Protein AF-A0AA39HQI2-F1 (afdb_monomer)

Structure (mmCIF, N/CA/C/O backbone):
data_AF-A0AA39HQI2-F1
#
_entry.id   AF-A0AA39HQI2-F1
#
loop_
_atom_site.group_PDB
_atom_site.id
_atom_site.type_symbol
_atom_site.label_atom_id
_atom_site.label_alt_id
_atom_site.label_comp_id
_atom_site.label_asym_id
_atom_site.label_entity_id
_atom_site.label_seq_id
_atom_site.pdbx_PDB_ins_code
_atom_site.Cartn_x
_atom_site.Cartn_y
_atom_site.Cartn_z
_atom_site.occupancy
_atom_site.B_iso_or_equiv
_atom_site.auth_seq_id
_atom_site.auth_comp_id
_atom_site.auth_asym_id
_atom_site.auth_atom_id
_atom_site.pdbx_PDB_model_num
ATOM 1 N N . MET A 1 1 ? 19.172 -0.368 -14.941 1.00 81.75 1 MET A N 1
ATOM 2 C CA . MET A 1 1 ? 17.705 -0.228 -14.921 1.00 81.75 1 MET A CA 1
ATOM 3 C C . MET A 1 1 ? 17.227 0.057 -16.333 1.00 81.75 1 MET A C 1
ATOM 5 O O . MET A 1 1 ? 17.575 1.083 -16.915 1.00 81.75 1 MET A O 1
ATOM 9 N N . LYS A 1 2 ? 16.495 -0.899 -16.890 1.00 85.31 2 LYS A N 1
ATOM 10 C CA . LYS A 1 2 ? 15.873 -0.837 -18.209 1.00 85.31 2 LYS A CA 1
ATOM 11 C C . LYS A 1 2 ? 14.372 -1.032 -17.998 1.00 85.31 2 LYS A C 1
ATOM 13 O O . LYS A 1 2 ? 13.991 -1.724 -17.057 1.00 85.31 2 LYS A O 1
ATOM 18 N N . ASP A 1 3 ? 13.545 -0.404 -18.813 1.00 86.25 3 ASP A N 1
ATOM 19 C CA . ASP A 1 3 ? 12.126 -0.729 -18.874 1.00 86.25 3 ASP A CA 1
ATOM 20 C C . ASP A 1 3 ? 11.916 -2.151 -19.423 1.00 86.25 3 ASP A C 1
ATOM 22 O O . ASP A 1 3 ? 12.533 -2.554 -20.412 1.00 86.25 3 ASP A O 1
ATOM 26 N N . CYS A 1 4 ? 11.053 -2.923 -18.761 1.00 86.50 4 CYS A N 1
ATOM 27 C CA . CYS A 1 4 ? 10.611 -4.230 -19.250 1.00 86.50 4 CYS A CA 1
ATOM 28 C C . CYS A 1 4 ? 9.384 -4.100 -20.166 1.00 86.50 4 CYS A C 1
ATOM 30 O O . CYS A 1 4 ? 9.175 -4.938 -21.038 1.00 86.50 4 CYS A O 1
ATOM 32 N N . CYS A 1 5 ? 8.608 -3.023 -20.011 1.00 85.38 5 CYS A N 1
ATOM 33 C CA . CYS A 1 5 ? 7.500 -2.673 -20.891 1.00 85.38 5 CYS A CA 1
ATOM 34 C C . CYS A 1 5 ? 7.324 -1.149 -20.950 1.00 85.38 5 CYS A C 1
ATOM 36 O O . CYS A 1 5 ? 7.544 -0.449 -19.957 1.00 85.38 5 CYS A O 1
ATOM 38 N N . SER A 1 6 ? 6.886 -0.644 -22.098 1.00 85.25 6 SER A N 1
ATOM 39 C CA . SER A 1 6 ? 6.447 0.734 -22.291 1.00 85.25 6 SER A CA 1
ATOM 40 C C . SER A 1 6 ? 5.079 0.739 -22.963 1.00 85.25 6 SER A C 1
ATOM 42 O O . SER A 1 6 ? 4.775 -0.122 -23.788 1.00 85.25 6 SER A O 1
ATOM 44 N N . PHE A 1 7 ? 4.238 1.694 -22.574 1.00 83.44 7 PHE A N 1
ATOM 45 C CA . PHE A 1 7 ? 2.843 1.746 -22.995 1.00 83.44 7 PHE A CA 1
ATOM 46 C C . PHE A 1 7 ? 2.588 3.024 -23.789 1.00 83.44 7 PHE A C 1
ATOM 48 O O . PHE A 1 7 ? 2.827 4.135 -23.305 1.00 83.44 7 PHE A O 1
ATOM 55 N N . THR A 1 8 ? 2.099 2.848 -25.011 1.00 77.94 8 THR A N 1
ATOM 56 C CA . THR A 1 8 ? 1.742 3.916 -25.945 1.00 77.94 8 THR A CA 1
ATOM 57 C C . THR A 1 8 ? 0.266 4.296 -25.789 1.00 77.94 8 THR A C 1
ATOM 59 O O . THR A 1 8 ? -0.541 3.526 -25.270 1.00 77.94 8 THR A O 1
ATOM 62 N N . GLY A 1 9 ? -0.113 5.509 -26.203 1.00 68.62 9 GLY A N 1
ATOM 63 C CA . GLY A 1 9 ? -1.520 5.945 -26.198 1.00 68.62 9 GLY A CA 1
ATOM 64 C C . GLY A 1 9 ? -2.137 6.244 -24.820 1.00 68.62 9 GLY A C 1
ATOM 65 O O . GLY A 1 9 ? -3.342 6.481 -24.730 1.00 68.62 9 GLY A O 1
ATOM 66 N N . VAL A 1 10 ? -1.341 6.291 -23.746 1.00 71.75 10 VAL A N 1
ATOM 67 C CA . VAL A 1 10 ? -1.801 6.696 -22.405 1.00 71.75 10 VAL A CA 1
ATOM 68 C C . VAL A 1 10 ? -2.150 8.191 -22.403 1.00 71.75 10 VAL A C 1
ATOM 70 O O . VAL A 1 10 ? -1.302 9.044 -22.149 1.00 71.75 10 VAL A O 1
ATOM 73 N N . SER A 1 11 ? -3.408 8.532 -22.701 1.00 67.12 11 SER A N 1
ATOM 74 C CA . SER A 1 11 ? -3.866 9.926 -22.682 1.00 67.12 11 SER A CA 1
ATOM 75 C C . SER A 1 11 ? -4.045 10.409 -21.239 1.00 67.12 11 SER A C 1
ATOM 77 O O . SER A 1 11 ? -4.932 9.931 -20.528 1.00 67.12 11 SER A O 1
ATOM 79 N N . ASN A 1 12 ? -3.232 11.368 -20.794 1.00 63.47 12 ASN A N 1
ATOM 80 C CA . ASN A 1 12 ? -3.321 11.887 -19.434 1.00 63.47 12 ASN A CA 1
ATOM 81 C C . ASN A 1 12 ? -3.135 13.417 -19.368 1.00 63.47 12 ASN A C 1
ATOM 83 O O . ASN A 1 12 ? -2.465 14.026 -20.195 1.00 63.47 12 ASN A O 1
ATOM 87 N N . LEU A 1 13 ? -3.777 14.035 -18.375 1.00 55.91 13 LEU A N 1
ATOM 88 C CA . LEU A 1 13 ? -3.643 15.450 -17.996 1.00 55.91 13 LEU A CA 1
ATOM 89 C C . LEU A 1 13 ? -3.384 15.624 -16.484 1.00 55.91 13 LEU A C 1
ATOM 91 O O . LEU A 1 13 ? -3.227 16.749 -16.009 1.00 55.91 13 LEU A O 1
ATOM 95 N N . GLY A 1 14 ? -3.372 14.530 -15.716 1.00 61.59 14 GLY A N 1
ATOM 96 C CA . GLY A 1 14 ? -3.324 14.520 -14.259 1.00 61.59 14 GLY A CA 1
ATOM 97 C C . GLY A 1 14 ? -2.051 13.908 -13.677 1.00 61.59 14 GLY A C 1
ATOM 98 O O . GLY A 1 14 ? -1.493 12.935 -14.181 1.00 61.59 14 GLY A O 1
ATOM 99 N N . GLN A 1 15 ? -1.610 14.468 -12.551 1.00 75.94 15 GLN A N 1
ATOM 100 C CA . GLN A 1 15 ? -0.378 14.085 -11.844 1.00 75.94 15 GLN A CA 1
ATOM 101 C C . GLN A 1 15 ? -0.578 12.952 -10.825 1.00 75.94 15 GLN A C 1
ATOM 103 O O . GLN A 1 15 ? 0.240 12.796 -9.915 1.00 75.94 15 GLN A O 1
ATOM 108 N N . VAL A 1 16 ? -1.695 12.234 -10.899 1.00 89.50 16 VAL A N 1
ATOM 109 C CA . VAL A 1 16 ? -2.131 11.260 -9.896 1.00 89.50 16 VAL A CA 1
ATOM 110 C C . VAL A 1 16 ? -2.594 10.012 -10.626 1.00 89.50 16 VAL A C 1
ATOM 112 O O . VAL A 1 16 ? -3.461 10.083 -11.498 1.00 89.50 16 VAL A O 1
ATOM 115 N N . PHE A 1 17 ? -2.023 8.873 -10.250 1.00 92.81 17 PHE A N 1
ATOM 116 C CA . PHE A 1 17 ? -2.471 7.570 -10.712 1.00 92.81 17 PHE A CA 1
ATOM 117 C C . PHE A 1 17 ? -2.286 6.505 -9.634 1.00 92.81 17 PHE A C 1
ATOM 119 O O . PHE A 1 17 ? -1.468 6.675 -8.725 1.00 92.81 17 PHE A O 1
ATOM 126 N N . ALA A 1 18 ? -3.029 5.414 -9.774 1.00 93.38 18 ALA A N 1
ATOM 127 C CA . ALA A 1 18 ? -2.932 4.204 -8.974 1.00 93.38 18 ALA A CA 1
ATOM 128 C C . ALA A 1 18 ? -2.749 2.985 -9.893 1.00 93.38 18 ALA A C 1
ATOM 130 O O . ALA A 1 18 ? -3.233 2.978 -11.028 1.00 93.38 18 ALA A O 1
ATOM 131 N N . VAL A 1 19 ? -2.050 1.966 -9.396 1.00 92.81 19 VAL A N 1
ATOM 132 C CA . VAL A 1 19 ? -1.873 0.659 -10.049 1.00 92.81 19 VAL A CA 1
ATOM 133 C C . VAL A 1 19 ? -2.655 -0.359 -9.228 1.00 92.81 19 VAL A C 1
ATOM 135 O O . VAL A 1 19 ? -2.528 -0.351 -8.005 1.00 92.81 19 VAL A O 1
ATOM 138 N N . ASN A 1 20 ? -3.477 -1.194 -9.862 1.00 93.00 20 ASN A N 1
ATOM 139 C CA . ASN A 1 20 ? -4.282 -2.174 -9.134 1.00 93.00 20 ASN A CA 1
ATOM 140 C C . ASN A 1 20 ? -3.434 -3.325 -8.560 1.00 93.00 20 ASN A C 1
ATOM 142 O O . ASN A 1 20 ? -2.302 -3.542 -8.986 1.00 93.00 20 ASN A O 1
ATOM 146 N N . HIS A 1 21 ? -4.006 -4.111 -7.642 1.00 88.06 21 HIS A N 1
ATOM 147 C CA . HIS A 1 21 ? -3.305 -5.203 -6.949 1.00 88.06 21 HIS A CA 1
ATOM 148 C C . HIS A 1 21 ? -2.778 -6.344 -7.842 1.00 88.06 21 HIS A C 1
ATOM 150 O O . HIS A 1 21 ? -1.960 -7.136 -7.390 1.00 88.06 21 HIS A O 1
ATOM 156 N N . TYR A 1 22 ? -3.212 -6.454 -9.096 1.00 88.50 22 TYR A N 1
ATOM 157 C CA . TYR A 1 22 ? -2.671 -7.457 -10.020 1.00 88.50 22 TYR A CA 1
ATOM 158 C C . TYR A 1 22 ? -1.732 -6.847 -11.077 1.00 88.50 22 TYR A C 1
ATOM 160 O O . TYR A 1 22 ? -1.243 -7.560 -11.949 1.00 88.50 22 TYR A O 1
ATOM 168 N N . GLY A 1 23 ? -1.513 -5.525 -11.059 1.00 88.25 23 GLY A N 1
ATOM 169 C CA . GLY A 1 23 ? -0.710 -4.807 -12.056 1.00 88.25 23 GLY A CA 1
ATOM 170 C C . GLY A 1 23 ? -1.250 -4.866 -13.495 1.00 88.25 23 GLY A C 1
ATOM 171 O O . GLY A 1 23 ? -0.538 -4.461 -14.424 1.00 88.25 23 GLY A O 1
ATOM 172 N N . ASN A 1 24 ? -2.480 -5.363 -13.679 1.00 89.94 24 ASN A N 1
ATOM 173 C CA . ASN A 1 24 ? -3.134 -5.556 -14.972 1.00 89.94 24 ASN A CA 1
ATOM 174 C C . ASN A 1 24 ? -3.911 -4.314 -15.450 1.00 89.94 24 ASN A C 1
ATOM 176 O O . ASN A 1 24 ? -4.258 -4.226 -16.626 1.00 89.94 24 ASN A O 1
ATOM 180 N N . TYR A 1 25 ? -4.147 -3.316 -14.590 1.00 92.50 25 TYR A N 1
ATOM 181 C CA . TYR A 1 25 ? -4.647 -2.008 -15.016 1.00 92.50 25 TYR A CA 1
ATOM 182 C C . TYR A 1 25 ? -4.207 -0.843 -14.116 1.00 92.50 25 TYR A C 1
ATOM 184 O O . TYR A 1 25 ? -3.823 -0.999 -12.954 1.00 92.50 25 TYR A O 1
ATOM 192 N N . LEU A 1 26 ? -4.278 0.361 -14.684 1.00 93.06 26 LEU A N 1
ATOM 193 C CA . LEU A 1 26 ? -4.022 1.632 -14.016 1.00 93.06 26 LEU A CA 1
ATOM 194 C C . LEU A 1 26 ? -5.271 2.518 -14.035 1.00 93.06 26 LEU A C 1
ATOM 196 O O . LEU A 1 26 ? -6.083 2.466 -14.961 1.00 93.06 26 LEU A O 1
ATOM 200 N N . LEU A 1 27 ? -5.378 3.381 -13.024 1.00 93.62 27 LEU A N 1
ATOM 201 C CA . LEU A 1 27 ? -6.346 4.474 -12.960 1.00 93.62 27 LEU A CA 1
ATOM 202 C C . LEU A 1 27 ? -5.620 5.808 -12.831 1.00 93.62 27 LEU A C 1
ATOM 204 O O . LEU A 1 27 ? -4.921 6.035 -11.847 1.00 93.62 27 LEU A O 1
ATOM 208 N N . PHE A 1 28 ? -5.834 6.708 -13.785 1.00 92.88 28 PHE A N 1
ATOM 209 C CA . PHE A 1 28 ? -5.310 8.076 -13.771 1.00 92.88 28 PHE A CA 1
ATOM 210 C C . PHE A 1 28 ? -6.426 9.056 -13.407 1.00 92.88 28 PHE A C 1
ATOM 212 O O . PHE A 1 28 ? -7.480 9.028 -14.036 1.00 92.88 28 PHE A O 1
ATOM 219 N N . ALA A 1 29 ? -6.225 9.951 -12.439 1.00 91.81 29 ALA A N 1
ATOM 220 C CA . ALA A 1 29 ? -7.200 11.006 -12.148 1.00 91.81 29 ALA A CA 1
ATOM 221 C C . ALA A 1 29 ? -7.089 12.114 -13.213 1.00 91.81 29 ALA A C 1
ATOM 223 O O . ALA A 1 29 ? -6.121 12.871 -13.227 1.00 91.81 29 ALA A O 1
ATOM 224 N N . LYS A 1 30 ? -8.062 12.195 -14.129 1.00 86.88 30 LYS A N 1
ATOM 225 C CA . LYS A 1 30 ? -8.011 13.033 -15.343 1.00 86.88 30 LYS A CA 1
ATOM 226 C C . LYS A 1 30 ? -8.656 14.412 -15.166 1.00 86.88 30 LYS A C 1
ATOM 228 O O . LYS A 1 30 ? -8.239 15.374 -15.806 1.00 86.88 30 LYS A O 1
ATOM 233 N N . ALA A 1 31 ? -9.673 14.513 -14.313 1.00 87.50 31 ALA A N 1
ATOM 234 C CA . ALA A 1 31 ? -10.358 15.760 -13.962 1.00 87.50 31 ALA A CA 1
ATOM 235 C C . ALA A 1 31 ? -10.849 15.697 -12.505 1.00 87.50 31 ALA A C 1
ATOM 237 O O . ALA A 1 31 ? -10.639 14.682 -11.845 1.00 87.50 31 ALA A O 1
ATOM 238 N N . LYS A 1 32 ? -11.538 16.744 -12.015 1.00 89.94 32 LYS A N 1
ATOM 239 C CA . LYS A 1 32 ? -12.040 16.827 -10.625 1.00 89.94 32 LYS A CA 1
ATOM 240 C C . LYS A 1 32 ? -12.662 15.520 -10.113 1.00 89.94 32 LYS A C 1
ATOM 242 O O . LYS A 1 32 ? -12.369 15.129 -8.996 1.00 89.94 32 LYS A O 1
ATOM 247 N N . GLN A 1 33 ? -13.505 14.871 -10.915 1.00 93.94 33 GLN A N 1
ATOM 248 C CA . GLN A 1 33 ? -14.272 13.674 -10.540 1.00 93.94 33 GLN A CA 1
ATOM 249 C C . GLN A 1 33 ? -14.275 12.624 -11.665 1.00 93.94 33 GLN A C 1
ATOM 251 O O . GLN A 1 33 ? -15.255 11.912 -11.868 1.00 93.94 33 GLN A O 1
ATOM 256 N N . ARG A 1 34 ? -13.193 12.552 -12.453 1.00 94.31 34 ARG A N 1
ATOM 257 C CA . ARG A 1 34 ? -13.069 11.572 -13.543 1.00 94.31 34 ARG A CA 1
ATOM 258 C C . ARG A 1 34 ? -11.735 10.861 -13.517 1.00 94.31 34 ARG A C 1
ATOM 260 O O . ARG A 1 34 ? -10.690 11.495 -13.354 1.00 94.31 34 ARG A O 1
ATOM 267 N N . PHE A 1 35 ? -11.793 9.567 -13.787 1.00 94.44 35 PHE A N 1
ATOM 268 C CA . PHE A 1 35 ? -10.642 8.711 -13.994 1.00 94.44 35 PHE A CA 1
ATOM 269 C C . PHE A 1 35 ? -10.516 8.308 -15.462 1.00 94.44 35 PHE A C 1
ATOM 271 O O . PHE A 1 35 ? -11.494 8.275 -16.205 1.00 94.44 35 PHE A O 1
ATOM 278 N N . TYR A 1 36 ? -9.299 7.972 -15.864 1.00 93.00 36 TYR A N 1
ATOM 279 C CA . TYR A 1 36 ? -8.997 7.252 -17.089 1.00 93.00 36 TYR A CA 1
ATOM 280 C C . TYR A 1 36 ? -8.454 5.877 -16.701 1.00 93.00 36 TYR A C 1
ATOM 282 O O . TYR A 1 36 ? -7.425 5.776 -16.031 1.00 93.00 36 TYR A O 1
ATOM 290 N N . TYR A 1 37 ? -9.195 4.839 -17.074 1.00 93.69 37 TYR A N 1
ATOM 291 C CA . TYR A 1 37 ? -8.827 3.439 -16.932 1.00 93.69 37 TYR A CA 1
ATOM 292 C C . TYR A 1 37 ? -7.977 3.005 -18.122 1.00 93.69 37 TYR A C 1
ATOM 294 O O . TYR A 1 37 ? -8.312 3.319 -19.266 1.00 93.69 37 TYR A O 1
ATOM 302 N N . PHE A 1 38 ? -6.913 2.255 -17.845 1.00 91.81 38 PHE A N 1
ATOM 303 C CA . PHE A 1 38 ? -5.991 1.738 -18.850 1.00 91.81 38 PHE A CA 1
ATOM 304 C C . PHE A 1 38 ? -5.511 0.333 -18.468 1.00 91.81 38 PHE A C 1
ATOM 306 O O . PHE A 1 38 ? -4.824 0.176 -17.458 1.00 91.81 38 PHE A O 1
ATOM 313 N N . HIS A 1 39 ? -5.859 -0.683 -19.258 1.00 92.62 39 HIS A N 1
ATOM 314 C CA . HIS A 1 39 ? -5.367 -2.049 -19.071 1.00 92.62 39 HIS A CA 1
ATOM 315 C C . HIS A 1 39 ? -3.923 -2.178 -19.590 1.00 92.62 39 HIS A C 1
ATOM 317 O O . HIS A 1 39 ? -3.594 -1.685 -20.665 1.00 92.62 39 HIS A O 1
ATOM 323 N N . THR A 1 40 ? -3.041 -2.849 -18.844 1.00 89.69 40 THR A N 1
ATOM 324 C CA . THR A 1 40 ? -1.617 -2.984 -19.214 1.00 89.69 40 THR A CA 1
ATOM 325 C C . THR A 1 40 ? -1.378 -4.060 -20.272 1.00 89.69 40 THR A C 1
ATOM 327 O O . THR A 1 40 ? -0.621 -3.821 -21.204 1.00 89.69 40 THR A O 1
ATOM 330 N N . ASP A 1 41 ? -2.041 -5.214 -20.168 1.00 88.56 41 ASP A N 1
ATOM 331 C CA . ASP A 1 41 ? -1.873 -6.312 -21.141 1.00 88.56 41 ASP A CA 1
ATOM 332 C C . ASP A 1 41 ? -2.727 -6.168 -22.422 1.00 88.56 41 ASP A C 1
ATOM 334 O O . ASP A 1 41 ? -2.443 -6.816 -23.426 1.00 88.56 41 ASP A O 1
ATOM 338 N N . ARG A 1 42 ? -3.778 -5.335 -22.392 1.00 89.38 42 ARG A N 1
ATOM 339 C CA . ARG A 1 42 ? -4.751 -5.116 -23.481 1.00 89.38 42 ARG A CA 1
ATOM 340 C C . ARG A 1 42 ? -4.884 -3.618 -23.747 1.00 89.38 42 ARG A C 1
ATOM 342 O O . ARG A 1 42 ? -5.783 -2.970 -23.225 1.00 89.38 42 ARG A O 1
ATOM 349 N N . LEU A 1 43 ? -3.947 -3.042 -24.497 1.00 85.81 43 LEU A N 1
ATOM 350 C CA . LEU A 1 43 ? -3.778 -1.580 -24.629 1.00 85.81 43 LEU A CA 1
ATOM 351 C C . LEU A 1 43 ? -5.010 -0.877 -25.239 1.00 85.81 43 LEU A C 1
ATOM 353 O O . LEU A 1 43 ? -5.282 0.297 -24.975 1.00 85.81 43 LEU A O 1
ATOM 357 N N . GLU A 1 44 ? -5.776 -1.607 -26.043 1.00 86.62 44 GLU A N 1
ATOM 358 C CA . GLU A 1 44 ? -7.069 -1.218 -26.598 1.00 86.62 44 GLU A CA 1
ATOM 359 C C . GLU A 1 44 ? -8.193 -1.105 -25.548 1.00 86.62 44 GLU A C 1
ATOM 361 O O . GLU A 1 44 ? -9.169 -0.389 -25.776 1.00 86.62 44 GLU A O 1
ATOM 366 N N . GLU A 1 45 ? -8.058 -1.742 -24.381 1.00 90.50 45 GLU A N 1
ATOM 367 C CA . GLU A 1 45 ? -9.013 -1.658 -23.272 1.00 90.50 45 GLU A CA 1
ATOM 368 C C . GLU A 1 45 ? -8.710 -0.461 -22.362 1.00 90.50 45 GLU A C 1
ATOM 370 O O . GLU A 1 45 ? -8.113 -0.561 -21.286 1.00 90.50 45 GLU A O 1
ATOM 375 N N . HIS A 1 46 ? -9.179 0.706 -22.798 1.00 91.06 46 HIS A N 1
ATOM 376 C CA . HIS A 1 46 ? -9.134 1.948 -22.035 1.00 91.06 46 HIS A CA 1
ATOM 377 C C . HIS A 1 46 ? -10.478 2.688 -22.084 1.00 91.06 46 HIS A C 1
ATOM 379 O O . HIS A 1 46 ? -11.213 2.627 -23.071 1.00 91.06 46 HIS A O 1
ATOM 385 N N . CYS A 1 47 ? -10.836 3.393 -21.008 1.00 92.81 47 CYS A N 1
ATOM 386 C CA . CYS A 1 47 ? -12.070 4.186 -20.958 1.00 92.81 47 CYS A CA 1
ATOM 387 C C . CYS A 1 47 ? -12.022 5.297 -19.899 1.00 92.81 47 CYS A C 1
ATOM 389 O O . CYS A 1 47 ? -11.194 5.279 -18.992 1.00 92.81 47 CYS A O 1
ATOM 391 N N . GLU A 1 48 ? -12.923 6.277 -20.003 1.00 93.56 48 GLU A N 1
ATOM 392 C CA . GLU A 1 48 ? -13.182 7.212 -18.902 1.00 93.56 48 GLU A CA 1
ATOM 393 C C . GLU A 1 48 ? -14.192 6.612 -17.917 1.00 93.56 48 GLU A C 1
ATOM 395 O O . GLU A 1 48 ? -15.166 5.979 -18.334 1.00 93.56 48 GLU A O 1
ATOM 400 N N . LEU A 1 49 ? -13.959 6.843 -16.623 1.00 95.81 49 LEU A N 1
ATOM 401 C CA . LEU A 1 49 ? -14.859 6.494 -15.526 1.00 95.81 49 LEU A CA 1
ATOM 402 C C . LEU A 1 49 ? -15.227 7.758 -14.740 1.00 95.81 49 LEU A C 1
ATOM 404 O O . LEU A 1 49 ? -14.365 8.608 -14.499 1.00 95.81 49 LEU A O 1
ATOM 408 N N . GLU A 1 50 ? -16.471 7.868 -14.283 1.00 96.50 50 GLU A N 1
ATOM 409 C CA . GLU A 1 50 ? -16.904 8.970 -13.408 1.00 96.50 50 GLU A CA 1
ATOM 410 C C . GLU A 1 50 ? -16.893 8.551 -11.930 1.00 96.50 50 GLU A C 1
ATOM 412 O O . GLU A 1 50 ? -17.187 7.403 -11.599 1.00 96.50 50 GLU A O 1
ATOM 417 N N . LEU A 1 51 ? -16.535 9.466 -11.026 1.00 96.81 51 LEU A N 1
ATOM 418 C CA . LEU A 1 51 ? -16.619 9.231 -9.584 1.00 96.81 51 LEU A CA 1
ATOM 419 C C . LEU A 1 51 ? -18.079 9.377 -9.129 1.00 96.81 51 LEU A C 1
ATOM 421 O O . LEU A 1 51 ? -18.648 10.464 -9.186 1.00 96.81 51 LEU A O 1
ATOM 425 N N . ALA A 1 52 ? -18.675 8.282 -8.666 1.00 96.12 52 ALA A N 1
ATOM 426 C CA . ALA A 1 52 ? -20.065 8.194 -8.238 1.00 96.12 52 ALA A CA 1
ATOM 427 C C . ALA A 1 52 ? -20.181 7.998 -6.715 1.00 96.12 52 ALA A C 1
ATOM 429 O O . ALA A 1 52 ? -19.293 7.438 -6.076 1.00 96.12 52 ALA A O 1
ATOM 430 N N . GLY A 1 53 ? -21.307 8.431 -6.138 1.00 92.69 53 GLY A N 1
ATOM 431 C CA . GLY A 1 53 ? -21.596 8.331 -4.697 1.00 92.69 53 GLY A CA 1
ATOM 432 C C . GLY A 1 53 ? -21.405 9.637 -3.912 1.00 92.69 53 GLY A C 1
ATOM 433 O O . GLY A 1 53 ? -21.833 9.729 -2.763 1.00 92.69 53 GLY A O 1
ATOM 434 N N . LEU A 1 54 ? -20.843 10.680 -4.533 1.00 93.56 54 LEU A N 1
ATOM 435 C CA . LEU A 1 54 ? -20.794 12.020 -3.943 1.00 93.56 54 LEU A CA 1
ATOM 436 C C . LEU A 1 54 ? -22.182 12.663 -3.899 1.00 93.56 54 LEU A C 1
ATOM 438 O O . LEU A 1 54 ? -22.961 12.564 -4.844 1.00 93.56 54 LEU A O 1
ATOM 442 N N . SER A 1 55 ? -22.497 13.324 -2.785 1.00 91.31 55 SER A N 1
ATOM 443 C CA . SER A 1 55 ? -23.775 14.010 -2.587 1.00 91.31 55 SER A CA 1
ATOM 444 C C . SER A 1 55 ? -23.683 15.112 -1.526 1.00 91.31 55 SER A C 1
ATOM 446 O O . SER A 1 55 ? -22.753 15.158 -0.713 1.00 91.31 55 SER A O 1
ATOM 448 N N . GLY A 1 56 ? -24.664 16.019 -1.527 1.00 91.44 56 GLY A N 1
ATOM 449 C CA . GLY A 1 56 ? -24.762 17.096 -0.542 1.00 91.44 56 GLY A CA 1
ATOM 450 C C . GLY A 1 56 ? -23.560 18.041 -0.595 1.00 91.44 56 GLY A C 1
ATOM 451 O O . GLY A 1 56 ? -23.190 18.527 -1.658 1.00 91.44 56 GLY A O 1
ATOM 452 N N . ILE A 1 57 ? -22.929 18.302 0.553 1.00 90.12 57 ILE A N 1
ATOM 453 C CA . ILE A 1 57 ? -21.796 19.243 0.633 1.00 90.12 57 ILE A CA 1
ATOM 454 C C . ILE A 1 57 ? -20.542 18.776 -0.127 1.00 90.12 57 ILE A C 1
ATOM 456 O O . ILE A 1 57 ? -19.663 19.595 -0.370 1.00 90.12 57 ILE A O 1
ATOM 460 N N . HIS A 1 58 ? -20.473 17.497 -0.512 1.00 93.75 58 HIS A N 1
ATOM 461 C CA . HIS A 1 58 ? -19.327 16.894 -1.199 1.00 93.75 58 HIS A CA 1
ATOM 462 C C . HIS A 1 58 ? -19.525 16.740 -2.717 1.00 93.75 58 HIS A C 1
ATOM 464 O O . HIS A 1 58 ? -18.657 16.204 -3.399 1.00 93.75 58 HIS A O 1
ATOM 470 N N . GLU A 1 59 ? -20.652 17.209 -3.267 1.00 93.38 59 GLU A N 1
ATOM 471 C CA . GLU A 1 59 ? -21.015 17.053 -4.686 1.00 93.38 59 GLU A CA 1
ATOM 472 C C . GLU A 1 59 ? -19.958 17.611 -5.660 1.00 93.38 59 GLU A C 1
ATOM 474 O O . GLU A 1 59 ? -19.801 17.077 -6.751 1.00 93.38 59 GLU A O 1
ATOM 479 N N . ASN A 1 60 ? -19.185 18.629 -5.262 1.00 94.00 60 ASN A N 1
ATOM 480 C CA . ASN A 1 60 ? -18.161 19.273 -6.102 1.00 94.00 60 ASN A CA 1
ATOM 481 C C . ASN A 1 60 ? -16.710 18.986 -5.664 1.00 94.00 60 ASN A C 1
ATOM 483 O O . ASN A 1 60 ? -15.773 19.608 -6.182 1.00 94.00 60 ASN A O 1
ATOM 487 N N . ASP A 1 61 ? -16.511 18.059 -4.720 1.00 95.75 61 ASP A N 1
ATOM 488 C CA . ASP A 1 61 ? -15.191 17.725 -4.182 1.00 95.75 61 ASP A CA 1
ATOM 489 C C . ASP A 1 61 ? -14.294 17.112 -5.265 1.00 95.75 61 ASP A C 1
ATOM 491 O O . ASP A 1 61 ? -14.742 16.326 -6.102 1.00 95.75 61 ASP A O 1
ATOM 495 N N . ALA A 1 62 ? -13.016 17.493 -5.268 1.00 94.94 62 ALA A N 1
ATOM 496 C CA . ALA A 1 62 ? -12.068 17.108 -6.309 1.00 94.94 62 ALA A CA 1
ATOM 497 C C . ALA A 1 62 ? -11.110 16.011 -5.829 1.00 94.94 62 ALA A C 1
ATOM 499 O O . ALA A 1 62 ? -10.604 16.077 -4.711 1.00 94.94 62 ALA A O 1
ATOM 500 N N . ILE A 1 63 ? -10.791 15.048 -6.695 1.00 95.75 63 ILE A N 1
ATOM 501 C CA . ILE A 1 63 ? -9.775 14.019 -6.451 1.00 95.75 63 ILE A CA 1
ATOM 502 C C . ILE A 1 63 ? -8.432 14.693 -6.141 1.00 95.75 63 ILE A C 1
ATOM 504 O O . ILE A 1 63 ? -7.908 15.472 -6.940 1.00 95.75 63 ILE A O 1
ATOM 508 N N . PHE A 1 64 ? -7.892 14.393 -4.961 1.00 95.25 64 PHE A N 1
ATOM 509 C CA . PHE A 1 64 ? -6.608 14.890 -4.473 1.00 95.25 64 PHE A CA 1
ATOM 510 C C . PHE A 1 64 ? -5.490 13.870 -4.710 1.00 95.25 64 PHE A C 1
ATOM 512 O O . PHE A 1 64 ? -4.451 14.223 -5.262 1.00 95.25 64 PHE A O 1
ATOM 519 N N . ASP A 1 65 ? -5.713 12.613 -4.319 1.00 94.75 65 ASP A N 1
ATOM 520 C CA . ASP A 1 65 ? -4.809 11.483 -4.561 1.00 94.75 65 ASP A CA 1
ATOM 521 C C . ASP A 1 65 ? -5.612 10.164 -4.559 1.00 94.75 65 ASP A C 1
ATOM 523 O O . ASP A 1 65 ? -6.731 10.121 -4.039 1.00 94.75 65 ASP A O 1
ATOM 527 N N . VAL A 1 66 ? -5.057 9.095 -5.134 1.00 95.31 66 VAL A N 1
ATOM 528 C CA . VAL A 1 66 ? -5.646 7.742 -5.116 1.00 95.31 66 VAL A CA 1
ATOM 529 C C . VAL A 1 66 ? -4.572 6.666 -5.010 1.00 95.31 66 VAL A C 1
ATOM 531 O O . VAL A 1 66 ? -3.505 6.800 -5.606 1.00 95.31 66 VAL A O 1
ATOM 534 N N . THR A 1 67 ? -4.863 5.567 -4.315 1.00 94.25 67 THR A N 1
ATOM 535 C CA . THR A 1 67 ? -4.045 4.341 -4.365 1.00 94.25 67 THR A CA 1
ATOM 536 C C . THR A 1 67 ? -4.903 3.104 -4.100 1.00 94.25 67 THR A C 1
ATOM 538 O O . THR A 1 67 ? -5.959 3.216 -3.482 1.00 94.25 67 THR A O 1
ATOM 541 N N . PHE A 1 68 ? -4.484 1.931 -4.571 1.00 93.38 68 PHE A N 1
ATOM 542 C CA . PHE A 1 68 ? -5.131 0.671 -4.194 1.00 93.38 68 PHE A CA 1
ATOM 543 C C . PHE A 1 68 ? -4.546 0.175 -2.877 1.00 93.38 68 PHE A C 1
ATOM 545 O O . PHE A 1 68 ? -3.328 0.180 -2.705 1.00 93.38 68 PHE A O 1
ATOM 552 N N . VAL A 1 69 ? -5.412 -0.241 -1.956 1.00 90.94 69 VAL A N 1
ATOM 553 C CA . VAL A 1 69 ? -4.997 -0.796 -0.659 1.00 90.94 69 VAL A CA 1
ATOM 554 C C . VAL A 1 69 ? -4.914 -2.321 -0.735 1.00 90.94 69 VAL A C 1
ATOM 556 O O . VAL A 1 69 ? -3.969 -2.915 -0.224 1.00 90.94 69 VAL A O 1
ATOM 559 N N . ASP A 1 70 ? -5.847 -2.944 -1.455 1.00 88.50 70 ASP A N 1
ATOM 560 C CA . ASP A 1 70 ? -5.897 -4.383 -1.717 1.00 88.50 70 ASP A CA 1
ATOM 561 C C . ASP A 1 70 ? -6.473 -4.677 -3.121 1.00 88.50 70 ASP A C 1
ATOM 563 O O . ASP A 1 70 ? -6.478 -3.809 -3.998 1.00 88.50 70 ASP A O 1
ATOM 567 N N . GLU A 1 71 ? -6.902 -5.920 -3.352 1.00 86.81 71 GLU A N 1
ATOM 568 C CA . GLU A 1 71 ? -7.448 -6.427 -4.618 1.00 86.81 71 GLU A CA 1
ATOM 569 C C . GLU A 1 71 ? -8.678 -5.676 -5.139 1.00 86.81 71 GLU A C 1
ATOM 571 O O . GLU A 1 71 ? -8.866 -5.578 -6.355 1.00 86.81 71 GLU A O 1
ATOM 576 N N . ILE A 1 72 ? -9.501 -5.141 -4.237 1.00 86.81 72 ILE A N 1
ATOM 577 C CA . ILE A 1 72 ? -10.816 -4.568 -4.551 1.00 86.81 72 ILE A CA 1
ATOM 578 C C . ILE A 1 72 ? -10.863 -3.089 -4.156 1.00 86.81 72 ILE A C 1
ATOM 580 O O . ILE A 1 72 ? -11.424 -2.268 -4.886 1.00 86.81 72 ILE A O 1
ATOM 584 N N . ASN A 1 73 ? -10.259 -2.748 -3.018 1.00 92.44 73 ASN A N 1
ATOM 585 C CA . ASN A 1 73 ? -10.428 -1.459 -2.371 1.00 92.44 73 ASN A CA 1
ATOM 586 C C . ASN A 1 73 ? -9.461 -0.399 -2.917 1.00 92.44 73 ASN A C 1
ATOM 588 O O . ASN A 1 73 ? -8.248 -0.418 -2.677 1.00 92.44 73 ASN A O 1
ATOM 592 N N . LEU A 1 74 ? -10.035 0.588 -3.602 1.00 95.69 74 LEU A N 1
ATOM 593 C CA . LEU A 1 74 ? -9.389 1.837 -3.975 1.00 95.69 74 LEU A CA 1
ATOM 594 C C . LEU A 1 74 ? -9.590 2.864 -2.852 1.00 95.69 74 LEU A C 1
ATOM 596 O O . LEU A 1 74 ? -10.717 3.239 -2.528 1.00 95.69 74 LEU A O 1
ATOM 600 N N . LEU A 1 75 ? -8.497 3.380 -2.296 1.00 96.62 75 LEU A N 1
ATOM 601 C CA . LEU A 1 75 ? -8.525 4.588 -1.481 1.00 96.62 75 LEU A CA 1
ATOM 602 C C . LEU A 1 75 ? -8.666 5.805 -2.398 1.00 96.62 75 LEU A C 1
ATOM 604 O O . LEU A 1 75 ? -7.777 6.084 -3.210 1.00 96.62 75 LEU A O 1
ATOM 608 N N . VAL A 1 76 ? -9.745 6.569 -2.214 1.00 97.31 76 VAL A N 1
ATOM 609 C CA . VAL A 1 76 ? -9.931 7.875 -2.853 1.00 97.31 76 VAL A CA 1
ATOM 610 C C . VAL A 1 76 ? -9.816 8.984 -1.817 1.00 97.31 76 VAL A C 1
ATOM 612 O O . VAL A 1 76 ? -10.625 9.061 -0.896 1.00 97.31 76 VAL A O 1
ATOM 615 N N . VAL A 1 77 ? -8.822 9.863 -1.982 1.00 97.62 77 VAL A N 1
ATOM 616 C CA . VAL A 1 77 ? -8.667 11.085 -1.181 1.00 97.62 77 VAL A CA 1
ATOM 617 C C . VAL A 1 77 ? -9.242 12.257 -1.967 1.00 97.62 77 VAL A C 1
ATOM 619 O O . VAL A 1 77 ? -8.864 12.499 -3.115 1.00 97.62 77 VAL A O 1
ATOM 622 N N . LEU A 1 78 ? -10.142 13.007 -1.341 1.00 97.31 78 LEU A N 1
ATOM 623 C CA . LEU A 1 78 ? -10.866 14.129 -1.924 1.00 97.31 78 LEU A CA 1
ATOM 624 C C . LEU A 1 78 ? -10.524 15.431 -1.209 1.00 97.31 78 LEU A C 1
ATOM 626 O O . LEU A 1 78 ? -10.384 15.471 0.011 1.00 97.31 78 LEU A O 1
ATOM 630 N N . ARG A 1 79 ? -10.432 16.516 -1.973 1.00 96.25 79 ARG A N 1
ATOM 631 C CA . ARG A 1 79 ? -10.302 17.887 -1.486 1.00 96.25 79 ARG A CA 1
ATOM 632 C C . ARG A 1 79 ? -11.636 18.601 -1.624 1.00 96.25 79 ARG A C 1
ATOM 634 O O . ARG A 1 79 ? -12.135 18.779 -2.737 1.00 96.25 79 ARG A O 1
ATOM 641 N N . HIS A 1 80 ? -12.157 19.066 -0.496 1.00 95.56 80 HIS A N 1
ATOM 642 C CA . HIS A 1 80 ? -13.393 19.829 -0.457 1.00 95.56 80 HIS A CA 1
ATOM 643 C C . HIS A 1 80 ? -13.236 21.210 -1.102 1.00 95.56 80 HIS A C 1
ATOM 645 O O . HIS A 1 80 ? -12.322 21.95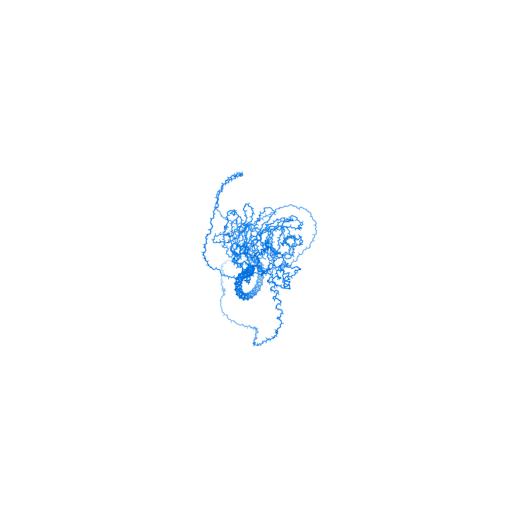9 -0.748 1.00 95.56 80 HIS A O 1
ATOM 651 N N . GLU A 1 81 ? -14.135 21.551 -2.032 1.00 89.69 81 GLU A N 1
ATOM 652 C CA . GLU A 1 81 ? -13.976 22.698 -2.942 1.00 89.69 81 GLU A CA 1
ATOM 653 C C . GLU A 1 81 ? -13.842 24.054 -2.228 1.00 89.69 81 GLU A C 1
ATOM 655 O O . GLU A 1 81 ? -13.052 24.896 -2.652 1.00 89.69 81 GLU A O 1
ATOM 660 N N . LEU A 1 82 ? -14.601 24.275 -1.151 1.00 86.88 82 LEU A N 1
ATOM 661 C CA . LEU A 1 82 ? -14.662 25.576 -0.470 1.00 86.88 82 LEU A CA 1
ATOM 662 C C . LEU A 1 82 ? -13.729 25.686 0.742 1.00 86.88 82 LEU A C 1
ATOM 664 O O . LEU A 1 82 ? -13.397 26.793 1.162 1.00 86.88 82 LEU A O 1
ATOM 668 N N . GLY A 1 83 ? -13.354 24.552 1.337 1.00 84.56 83 GLY A N 1
ATOM 669 C CA . GLY A 1 83 ? -12.648 24.505 2.621 1.00 84.56 83 GLY A CA 1
ATOM 670 C C . GLY A 1 83 ? -11.219 23.974 2.559 1.00 84.56 83 GLY A C 1
ATOM 671 O O . GLY A 1 83 ? -10.565 23.935 3.598 1.00 84.56 83 GLY A O 1
ATOM 672 N N . ASP A 1 84 ? -10.756 23.503 1.394 1.00 91.56 84 ASP A N 1
ATOM 673 C CA . ASP A 1 84 ? -9.453 22.845 1.193 1.00 91.56 84 ASP A CA 1
ATOM 674 C C . ASP A 1 84 ? -9.174 21.650 2.127 1.00 91.56 84 ASP A C 1
ATOM 676 O O . ASP A 1 84 ? -8.050 21.158 2.231 1.00 91.56 84 ASP A O 1
ATOM 680 N N . ARG A 1 85 ? -10.209 21.159 2.809 1.00 95.88 85 ARG A N 1
ATOM 681 C CA . ARG A 1 85 ? -10.150 20.062 3.770 1.00 95.88 85 ARG A CA 1
ATOM 682 C C . ARG A 1 85 ? -10.141 18.727 3.038 1.00 95.88 85 ARG A C 1
ATOM 684 O O . ARG A 1 85 ? -10.862 18.564 2.054 1.00 95.88 85 ARG A O 1
ATOM 691 N N . LEU A 1 86 ? -9.312 17.803 3.511 1.00 97.44 86 LEU A N 1
ATOM 692 C CA . LEU A 1 86 ? -9.177 16.483 2.917 1.00 97.44 86 LEU A CA 1
ATOM 693 C C . LEU A 1 86 ? -10.115 15.480 3.588 1.00 97.44 86 LEU A C 1
ATOM 695 O O . LEU A 1 86 ? -10.148 15.346 4.815 1.00 97.44 86 LEU A O 1
ATOM 699 N N . PHE A 1 87 ? -10.842 14.758 2.753 1.00 97.19 87 PHE A N 1
ATOM 700 C CA . PHE A 1 87 ? -11.687 13.629 3.111 1.00 97.19 87 PHE A CA 1
ATOM 701 C C . PHE A 1 87 ? -11.167 12.389 2.391 1.00 97.19 87 PHE A C 1
ATOM 703 O O . PHE A 1 87 ? -10.452 12.504 1.395 1.00 97.19 87 PHE A O 1
ATOM 710 N N . PHE A 1 88 ? -11.524 11.204 2.864 1.00 97.44 88 PHE A N 1
ATOM 711 C CA . PHE A 1 88 ? -11.268 9.975 2.125 1.00 97.44 88 PHE A CA 1
ATOM 712 C C . PHE A 1 88 ? -12.419 8.986 2.256 1.00 97.44 88 PHE A C 1
ATOM 714 O O . PHE A 1 88 ? -13.241 9.106 3.162 1.00 97.44 88 PHE A O 1
ATOM 721 N N . SER A 1 89 ? -12.473 8.013 1.354 1.00 96.19 89 SER A N 1
ATOM 722 C CA . SER A 1 89 ? -13.325 6.834 1.504 1.00 96.19 89 SER A CA 1
ATOM 723 C C . SER A 1 89 ? -12.764 5.644 0.716 1.00 96.19 89 SER A C 1
ATOM 725 O O . SER A 1 89 ? -11.877 5.802 -0.135 1.00 96.19 89 SER A O 1
ATOM 727 N N . ARG A 1 90 ? -13.284 4.459 1.036 1.00 96.06 90 ARG A N 1
ATOM 728 C CA . ARG A 1 90 ? -13.188 3.231 0.250 1.00 96.06 90 ARG A CA 1
ATOM 729 C C . ARG A 1 90 ? -14.084 3.360 -0.985 1.00 96.06 90 ARG A C 1
ATOM 731 O O . ARG A 1 90 ? -15.223 3.827 -0.909 1.00 96.06 90 ARG A O 1
ATOM 738 N N . ALA A 1 91 ? -13.553 2.954 -2.126 1.00 96.81 91 ALA A N 1
ATOM 739 C CA . ALA A 1 91 ? -14.273 2.888 -3.384 1.00 96.81 91 ALA A CA 1
ATOM 740 C C . ALA A 1 91 ? -13.880 1.625 -4.156 1.00 96.81 91 ALA A C 1
ATOM 742 O O . ALA A 1 91 ? -12.788 1.088 -3.961 1.00 96.81 91 ALA A O 1
ATOM 743 N N . HIS A 1 92 ? -14.713 1.216 -5.108 1.00 95.81 92 HIS A N 1
ATOM 744 C CA . HIS A 1 92 ? -14.389 0.164 -6.071 1.00 95.81 92 HIS A CA 1
ATOM 745 C C . HIS A 1 92 ? -14.576 0.628 -7.519 1.00 95.81 92 HIS A C 1
ATOM 747 O O . HIS A 1 92 ? -15.228 1.633 -7.823 1.00 95.81 92 HIS A O 1
ATOM 753 N N . VAL A 1 93 ? -13.983 -0.132 -8.438 1.00 96.62 93 VAL A N 1
ATOM 754 C CA . VAL A 1 93 ? -13.971 0.156 -9.876 1.00 96.62 93 VAL A CA 1
ATOM 755 C C . VAL A 1 93 ? -15.042 -0.678 -10.575 1.00 96.62 93 VAL A C 1
ATOM 757 O O . VAL A 1 93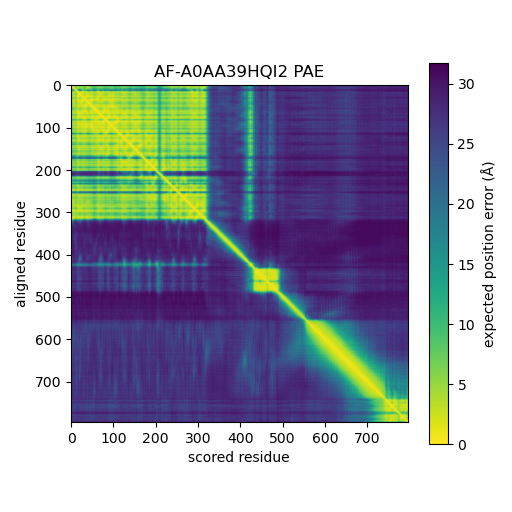 ? -14.890 -1.887 -10.734 1.00 96.62 93 VAL A O 1
ATOM 760 N N . ASP A 1 94 ? -16.120 -0.043 -11.031 1.00 95.69 94 ASP A N 1
ATOM 761 C CA . ASP A 1 94 ? -17.177 -0.695 -11.804 1.00 95.69 94 ASP A CA 1
ATOM 762 C C . ASP A 1 94 ? -17.056 -0.339 -13.292 1.00 95.69 94 ASP A C 1
ATOM 764 O O . ASP A 1 94 ? -17.619 0.642 -13.789 1.00 95.69 94 ASP A O 1
ATOM 768 N N . LEU A 1 95 ? -16.332 -1.186 -14.026 1.00 94.56 95 LEU A N 1
ATOM 769 C CA . LEU A 1 95 ? -16.147 -1.051 -15.474 1.00 94.56 95 LEU A CA 1
ATOM 770 C C . LEU A 1 95 ? -17.448 -1.251 -16.272 1.00 94.56 95 LEU A C 1
ATOM 772 O O . LEU A 1 95 ? -17.554 -0.739 -17.386 1.00 94.56 95 LEU A O 1
ATOM 776 N N . LYS A 1 96 ? -18.455 -1.949 -15.722 1.00 95.06 96 LYS A N 1
ATOM 777 C CA . LYS A 1 96 ? -19.759 -2.134 -16.386 1.00 95.06 96 LYS A CA 1
ATOM 778 C C . LYS A 1 96 ? -20.600 -0.863 -16.293 1.00 95.06 96 LYS A C 1
ATOM 780 O O . LYS A 1 96 ? -21.208 -0.465 -17.282 1.00 95.06 96 LYS A O 1
ATOM 785 N N . ALA A 1 97 ? -20.599 -0.213 -15.129 1.00 95.62 97 ALA A N 1
ATOM 786 C CA . ALA A 1 97 ? -21.238 1.087 -14.923 1.00 95.62 97 ALA A CA 1
ATOM 787 C C . ALA A 1 97 ? -20.400 2.275 -15.435 1.00 95.62 97 ALA A C 1
ATOM 789 O O . ALA A 1 97 ? -20.900 3.396 -15.448 1.00 95.62 97 ALA A O 1
ATOM 790 N N . LYS A 1 98 ? -19.143 2.039 -15.843 1.00 96.81 98 LYS A N 1
ATOM 791 C CA . LYS A 1 98 ? -18.137 3.067 -16.167 1.00 96.81 98 LYS A CA 1
ATOM 792 C C . LYS A 1 98 ? -17.962 4.094 -15.043 1.00 96.81 98 LYS A C 1
ATOM 794 O O . LYS A 1 98 ? -17.912 5.301 -15.277 1.00 96.81 98 LYS A O 1
ATOM 799 N N . ALA A 1 99 ? -17.872 3.603 -13.810 1.00 97.06 99 ALA A N 1
ATOM 800 C CA . ALA A 1 99 ? -17.791 4.438 -12.621 1.00 97.06 99 ALA A CA 1
ATOM 801 C C . ALA A 1 99 ? -16.756 3.920 -11.617 1.00 97.06 99 ALA A C 1
ATOM 803 O O . ALA A 1 99 ? -16.521 2.719 -11.506 1.00 97.06 99 ALA A O 1
ATOM 804 N N . VAL A 1 100 ? -16.185 4.836 -10.842 1.00 97.56 100 VAL A N 1
ATOM 805 C CA . VAL A 1 100 ? -15.566 4.527 -9.549 1.00 97.56 100 VAL A CA 1
ATOM 806 C C . VAL A 1 100 ? -16.608 4.865 -8.493 1.00 97.56 100 VAL A C 1
ATOM 808 O O . VAL A 1 100 ? -17.032 6.014 -8.404 1.00 97.56 100 VAL A O 1
ATOM 811 N N . LYS A 1 101 ? -17.084 3.871 -7.747 1.00 96.75 101 LYS A N 1
ATOM 812 C CA . LYS A 1 101 ? -18.181 4.028 -6.785 1.00 96.75 101 LYS A CA 1
ATOM 813 C C . LYS A 1 101 ? -17.618 4.136 -5.380 1.00 96.75 101 LYS A C 1
ATOM 815 O O . LYS A 1 101 ? -16.872 3.258 -4.971 1.00 96.75 101 LYS A O 1
ATOM 820 N N . ILE A 1 102 ? -17.983 5.195 -4.667 1.00 96.31 102 ILE A N 1
ATOM 821 C CA . ILE A 1 102 ? -17.709 5.335 -3.236 1.00 96.31 102 ILE A CA 1
ATOM 822 C C . ILE A 1 102 ? -18.650 4.402 -2.470 1.00 96.31 102 ILE A C 1
ATOM 824 O O . ILE A 1 102 ? -19.867 4.486 -2.645 1.00 96.31 102 ILE A O 1
ATOM 828 N N . ASP A 1 103 ? -18.076 3.538 -1.636 1.00 90.12 103 ASP A N 1
ATOM 829 C CA . ASP A 1 103 ? -18.809 2.544 -0.848 1.00 90.12 103 ASP A CA 1
ATOM 830 C C . ASP A 1 103 ? -19.128 3.061 0.557 1.00 90.12 103 ASP A C 1
ATOM 832 O O . ASP A 1 103 ? -20.263 2.946 1.026 1.00 90.12 103 ASP A O 1
ATOM 836 N N . ASP A 1 104 ? -18.142 3.694 1.198 1.00 92.06 104 ASP A N 1
ATOM 837 C CA . ASP A 1 104 ? -18.236 4.140 2.587 1.00 92.06 104 ASP A CA 1
ATOM 838 C C . ASP A 1 104 ? -18.503 5.656 2.716 1.00 92.06 104 ASP A C 1
ATOM 840 O O . ASP A 1 104 ? -18.147 6.447 1.830 1.00 92.06 104 ASP A O 1
ATOM 844 N N . PRO A 1 105 ? -19.094 6.123 3.834 1.00 92.38 105 PRO A N 1
ATOM 845 C CA . PRO A 1 105 ? -19.206 7.548 4.132 1.00 92.38 105 PRO A CA 1
ATOM 846 C C . PRO A 1 105 ? -17.841 8.250 4.128 1.00 92.38 105 PRO A C 1
ATOM 848 O O . PRO A 1 105 ? -16.851 7.710 4.614 1.00 92.38 105 PRO A O 1
ATOM 851 N N . LEU A 1 106 ? -17.793 9.492 3.638 1.00 95.19 106 LEU A N 1
ATOM 852 C CA . LEU A 1 106 ? -16.554 10.273 3.603 1.00 95.19 106 LEU A CA 1
ATOM 853 C C . LEU A 1 106 ? -16.017 10.557 5.013 1.00 95.19 106 LEU A C 1
ATOM 855 O O . LEU A 1 106 ? -16.651 11.245 5.817 1.00 95.19 106 LEU A O 1
ATOM 859 N N . VAL A 1 107 ? -14.812 10.062 5.284 1.00 95.81 107 VAL A N 1
ATOM 860 C CA . VAL A 1 107 ? -14.101 10.216 6.552 1.00 95.81 107 VAL A CA 1
ATOM 861 C C . VAL A 1 107 ? -13.253 11.487 6.527 1.00 95.81 107 VAL A C 1
ATOM 863 O O . VAL A 1 107 ? -12.471 11.737 5.610 1.00 95.81 107 VAL A O 1
ATOM 866 N N . ASP A 1 108 ? -13.406 12.309 7.562 1.00 95.44 108 ASP A N 1
ATOM 867 C CA . ASP A 1 108 ? -12.732 13.596 7.716 1.00 95.44 108 ASP A CA 1
ATOM 868 C C . ASP A 1 108 ? -11.319 13.431 8.304 1.00 95.44 108 ASP A C 1
ATOM 870 O O . ASP A 1 108 ? -11.155 13.121 9.486 1.00 95.44 108 ASP A O 1
ATOM 874 N N . THR A 1 109 ? -10.286 13.696 7.497 1.00 95.56 109 THR A N 1
ATOM 875 C CA . THR A 1 109 ? -8.872 13.567 7.915 1.00 95.56 109 THR A CA 1
ATOM 876 C C . THR A 1 109 ? -8.427 14.634 8.918 1.00 95.56 109 THR A C 1
ATOM 878 O O . THR A 1 109 ? -7.348 14.527 9.495 1.00 95.56 109 THR A O 1
ATOM 881 N N . LYS A 1 110 ? -9.208 15.713 9.078 1.00 94.75 110 LYS A N 1
ATOM 882 C CA . LYS A 1 110 ? -8.844 16.963 9.774 1.00 94.75 110 LYS A CA 1
ATOM 883 C C . LYS A 1 110 ? -7.644 17.716 9.166 1.00 94.75 110 LYS A C 1
ATOM 885 O O . LYS A 1 110 ? -7.307 18.790 9.660 1.00 94.75 110 LYS A O 1
ATOM 890 N N . ILE A 1 111 ? -7.042 17.222 8.079 1.00 95.06 111 ILE A N 1
ATOM 891 C CA . ILE A 1 111 ? -5.978 17.904 7.332 1.00 95.06 111 ILE A CA 1
ATOM 892 C C . ILE A 1 111 ? -6.602 18.899 6.342 1.00 95.06 111 ILE A C 1
ATOM 894 O O . ILE A 1 111 ? -7.544 18.581 5.616 1.00 95.06 111 ILE A O 1
ATOM 898 N N . THR A 1 112 ? -6.040 20.106 6.276 1.00 94.12 112 THR A N 1
ATOM 899 C CA . THR A 1 112 ? -6.383 21.132 5.278 1.00 94.12 112 THR A CA 1
ATOM 900 C C . THR A 1 112 ? -5.178 21.408 4.387 1.00 94.12 112 THR A C 1
ATOM 902 O O . THR A 1 112 ? -4.078 21.648 4.888 1.00 94.12 112 THR A O 1
ATOM 905 N N . VAL A 1 113 ? -5.383 21.437 3.070 1.00 91.62 113 VAL A N 1
ATOM 906 C CA . VAL A 1 113 ? -4.365 21.815 2.083 1.00 91.62 113 VAL A CA 1
ATOM 907 C C . VAL A 1 113 ? -4.070 23.312 2.213 1.00 91.62 113 VAL A C 1
ATOM 909 O O . VAL A 1 113 ? -4.867 24.162 1.830 1.00 91.62 113 VAL A O 1
ATOM 912 N N . ARG A 1 114 ? -2.909 23.660 2.770 1.00 86.50 114 ARG A N 1
ATOM 913 C CA . ARG A 1 114 ? -2.511 25.056 3.024 1.00 86.50 114 ARG A CA 1
ATOM 914 C C . ARG A 1 114 ? -1.767 25.628 1.814 1.00 86.50 114 ARG A C 1
ATOM 916 O O . ARG A 1 114 ? -0.734 25.104 1.413 1.00 86.50 114 ARG A O 1
ATOM 923 N N . SER A 1 115 ? -2.243 26.744 1.259 1.00 73.75 115 SER A N 1
ATOM 924 C CA . SER A 1 115 ? -1.742 27.290 -0.016 1.00 73.75 115 SER A CA 1
ATOM 925 C C . SER A 1 115 ? -0.362 27.973 0.034 1.00 73.75 115 SER A C 1
ATOM 927 O O . SER A 1 115 ? 0.203 28.278 -1.016 1.00 73.75 115 SER A O 1
ATOM 929 N N . LYS A 1 116 ? 0.202 28.235 1.224 1.00 82.94 116 LYS A N 1
ATOM 930 C CA . LYS A 1 116 ? 1.505 28.904 1.397 1.00 82.94 116 LYS A CA 1
ATOM 931 C C . LYS A 1 116 ? 2.378 28.194 2.425 1.00 82.94 116 LYS A C 1
ATOM 933 O O . LYS A 1 116 ? 1.989 28.073 3.579 1.00 82.94 116 LYS A O 1
ATOM 938 N N . GLY A 1 117 ? 3.590 27.810 2.022 1.00 85.06 117 GLY A N 1
ATOM 939 C CA . GLY A 1 117 ? 4.641 27.326 2.928 1.00 85.06 117 GLY A CA 1
ATOM 940 C C . GLY A 1 117 ? 4.470 25.898 3.454 1.00 85.06 117 GLY A C 1
ATOM 941 O O . GLY A 1 117 ? 5.319 25.456 4.220 1.00 85.06 117 GLY A O 1
ATOM 942 N N . PHE A 1 118 ? 3.437 25.172 3.027 1.00 90.88 118 PHE A N 1
ATOM 943 C CA . PHE A 1 118 ? 3.180 23.771 3.369 1.00 90.88 118 PHE A CA 1
ATOM 944 C C . PHE A 1 118 ? 3.079 22.922 2.097 1.00 90.88 118 PHE A C 1
ATOM 946 O O . PHE A 1 118 ? 2.749 23.436 1.028 1.00 90.88 118 PHE A O 1
ATOM 953 N N . LYS A 1 119 ? 3.353 21.623 2.224 1.00 91.81 119 LYS A N 1
ATOM 954 C CA . LYS A 1 119 ? 3.082 20.604 1.205 1.00 91.81 119 LYS A CA 1
ATOM 955 C C . LYS A 1 119 ? 2.250 19.500 1.861 1.00 91.81 119 LYS A C 1
ATOM 957 O O . LYS A 1 119 ? 2.499 19.124 3.005 1.00 91.81 119 LYS A O 1
ATOM 962 N N . THR A 1 120 ? 1.259 19.009 1.128 1.00 93.75 120 THR A N 1
ATOM 963 C CA . THR A 1 120 ? 0.406 17.886 1.529 1.00 93.75 120 THR A CA 1
ATOM 964 C C . THR A 1 120 ? 0.505 16.819 0.446 1.00 93.75 120 THR A C 1
ATOM 966 O O . THR A 1 120 ? 0.524 17.160 -0.739 1.00 93.75 120 THR A O 1
ATOM 969 N N . CYS A 1 121 ? 0.613 15.549 0.823 1.00 92.56 121 CYS A N 1
ATOM 970 C CA . CYS A 1 121 ? 0.742 14.432 -0.113 1.00 92.56 121 CYS A CA 1
ATOM 971 C C . CYS A 1 121 ? 0.301 13.113 0.523 1.00 92.56 121 CYS A C 1
ATOM 973 O O . CYS A 1 121 ? 0.472 12.920 1.727 1.00 92.56 121 CYS A O 1
ATOM 975 N N . LEU A 1 122 ? -0.207 12.199 -0.303 1.00 93.31 122 LEU A N 1
ATOM 976 C CA . LEU A 1 122 ? -0.317 10.790 0.051 1.00 93.31 122 LEU A CA 1
ATOM 977 C C . LEU A 1 122 ? 1.039 10.118 -0.211 1.00 93.31 122 LEU A C 1
ATOM 979 O O . LEU A 1 122 ? 1.638 10.312 -1.272 1.00 93.31 122 LEU A O 1
ATOM 983 N N . ILE A 1 123 ? 1.528 9.361 0.763 1.00 91.19 123 ILE A N 1
ATOM 984 C CA . ILE A 1 123 ? 2.697 8.482 0.652 1.00 91.19 123 ILE A CA 1
ATOM 985 C C . ILE A 1 123 ? 2.310 7.086 1.143 1.00 91.19 123 ILE A C 1
ATOM 987 O O . ILE A 1 123 ? 1.231 6.906 1.699 1.00 91.19 123 ILE A O 1
ATOM 991 N N . GLU A 1 124 ? 3.170 6.099 0.930 1.00 88.31 124 GLU A N 1
ATOM 992 C CA . GLU A 1 124 ? 2.975 4.722 1.390 1.00 88.31 124 GLU A CA 1
ATOM 993 C C . GLU A 1 124 ? 4.160 4.337 2.287 1.00 88.31 124 GLU A C 1
ATOM 995 O O . GLU A 1 124 ? 5.299 4.718 1.996 1.00 88.31 124 GLU A O 1
ATOM 1000 N N . ASP A 1 125 ? 3.886 3.629 3.383 1.00 87.06 125 ASP A N 1
ATOM 1001 C CA . ASP A 1 125 ? 4.883 3.010 4.262 1.00 87.06 125 ASP A CA 1
ATOM 1002 C C . ASP A 1 125 ? 4.798 1.470 4.195 1.00 87.06 125 ASP A C 1
ATOM 1004 O O . ASP A 1 125 ? 4.176 0.907 3.291 1.00 87.06 125 ASP A O 1
ATOM 1008 N N . GLU A 1 126 ? 5.454 0.763 5.118 1.00 82.75 126 GLU A N 1
ATOM 1009 C CA . GLU A 1 126 ? 5.419 -0.703 5.183 1.00 82.75 126 GLU A CA 1
ATOM 1010 C C . GLU A 1 126 ? 4.048 -1.300 5.596 1.00 82.75 126 GLU A C 1
ATOM 1012 O O . GLU A 1 126 ? 3.873 -2.518 5.524 1.00 82.75 126 GLU A O 1
ATOM 1017 N N . CYS A 1 127 ? 3.083 -0.481 6.031 1.00 82.06 127 CYS A N 1
ATOM 1018 C CA . CYS A 1 127 ? 1.727 -0.874 6.436 1.00 82.06 127 CYS A CA 1
ATOM 1019 C C . CYS A 1 127 ? 0.608 -0.304 5.554 1.00 82.06 127 CYS A C 1
ATOM 1021 O O . CYS A 1 127 ? -0.489 -0.860 5.568 1.00 82.06 127 CYS A O 1
ATOM 1023 N N . GLY A 1 128 ? 0.851 0.756 4.781 1.00 88.88 128 GLY A N 1
ATOM 1024 C CA . GLY A 1 128 ? -0.100 1.240 3.784 1.00 88.88 128 GLY A CA 1
ATOM 1025 C C . GLY A 1 128 ? -0.050 2.752 3.544 1.00 88.88 128 GLY A C 1
ATOM 1026 O O . GLY A 1 128 ? 0.977 3.397 3.764 1.00 88.88 128 GLY A O 1
ATOM 1027 N N . PRO A 1 129 ? -1.147 3.344 3.036 1.00 92.56 129 PRO A N 1
ATOM 1028 C CA . PRO A 1 129 ? -1.188 4.766 2.721 1.00 92.56 129 PRO A CA 1
ATOM 1029 C C . PRO A 1 129 ? -1.227 5.660 3.967 1.00 92.56 129 PRO A C 1
ATOM 1031 O O . PRO A 1 129 ? -2.088 5.522 4.838 1.00 92.56 129 PRO A O 1
ATOM 1034 N N . VAL A 1 130 ? -0.351 6.665 3.983 1.00 93.50 130 VAL A N 1
ATOM 1035 C CA . VAL A 1 130 ? -0.266 7.729 4.987 1.00 93.50 130 VAL A CA 1
ATOM 1036 C C . VAL A 1 130 ? -0.459 9.079 4.305 1.00 93.50 130 VAL A C 1
ATOM 1038 O O . VAL A 1 130 ? 0.287 9.459 3.401 1.00 93.50 130 VAL A O 1
ATOM 1041 N N . LEU A 1 131 ? -1.459 9.835 4.751 1.00 95.50 131 LEU A N 1
ATOM 1042 C CA . LEU A 1 131 ? -1.678 11.208 4.315 1.00 95.50 131 LEU A CA 1
ATOM 1043 C C . LEU A 1 131 ? -0.873 12.148 5.214 1.00 95.50 131 LEU A C 1
ATOM 1045 O O . LEU A 1 131 ? -1.053 12.149 6.429 1.00 95.50 131 LEU A O 1
ATOM 1049 N N . LEU A 1 132 ? 0.008 12.947 4.614 1.00 94.88 132 LEU A N 1
ATOM 1050 C CA . LEU A 1 132 ? 0.996 13.763 5.317 1.00 94.88 132 LEU A CA 1
ATOM 1051 C C . LEU A 1 132 ? 0.871 15.240 4.928 1.00 94.88 132 LEU A C 1
ATOM 1053 O O . LEU A 1 132 ? 0.791 15.573 3.746 1.00 94.88 132 LEU A O 1
ATOM 1057 N N . SER A 1 133 ? 0.918 16.132 5.916 1.00 94.75 133 SER A N 1
ATOM 1058 C CA . SER A 1 133 ? 0.910 1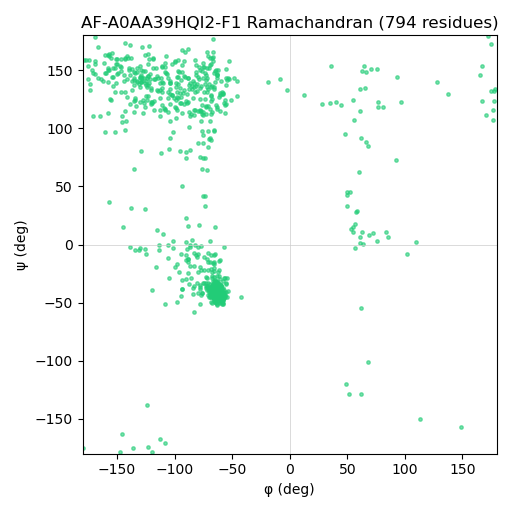7.592 5.781 1.00 94.75 133 SER A CA 1
ATOM 1059 C C . SER A 1 133 ? 2.050 18.191 6.607 1.00 94.75 133 SER A C 1
ATOM 1061 O O . SER A 1 133 ? 2.163 17.952 7.808 1.00 94.75 133 SER A O 1
ATOM 1063 N N . PHE A 1 134 ? 2.937 18.955 5.968 1.00 93.06 134 PHE A N 1
ATOM 1064 C CA . PHE A 1 134 ? 4.158 19.451 6.608 1.00 93.06 134 PHE A CA 1
ATOM 1065 C C . PHE A 1 134 ? 4.571 20.837 6.093 1.00 93.06 134 PHE A C 1
ATOM 1067 O O . PHE A 1 134 ? 4.324 21.166 4.926 1.00 93.06 134 PHE A O 1
ATOM 1074 N N . PRO A 1 135 ? 5.212 21.674 6.930 1.00 89.75 135 PRO A N 1
ATOM 1075 C CA . PRO A 1 135 ? 5.788 22.931 6.479 1.00 89.75 135 PRO A CA 1
ATOM 1076 C C . PRO A 1 135 ? 7.018 22.657 5.610 1.00 89.75 135 PRO A C 1
ATOM 1078 O O . PRO A 1 135 ? 7.901 21.894 5.977 1.00 89.75 135 PRO A O 1
ATOM 1081 N N . ILE A 1 136 ? 7.114 23.333 4.469 1.00 88.19 136 ILE A N 1
ATOM 1082 C CA . ILE A 1 136 ? 8.247 23.232 3.536 1.00 88.19 136 ILE A CA 1
ATOM 1083 C C . ILE A 1 136 ? 9.539 23.762 4.183 1.00 88.19 136 ILE A C 1
ATOM 1085 O O . ILE A 1 136 ? 10.635 23.296 3.890 1.00 88.19 136 ILE A O 1
ATOM 1089 N N . ARG A 1 137 ? 9.428 24.733 5.096 1.00 89.38 137 ARG A N 1
ATOM 1090 C CA . ARG A 1 137 ? 10.540 25.216 5.927 1.00 89.38 137 ARG A CA 1
ATOM 1091 C C . ARG A 1 137 ? 10.377 24.684 7.347 1.00 89.38 137 ARG A C 1
ATOM 1093 O O . ARG A 1 137 ? 9.836 25.368 8.209 1.00 89.38 137 ARG A O 1
ATOM 1100 N N . ILE A 1 138 ? 10.817 23.447 7.558 1.00 85.88 138 ILE A N 1
ATOM 1101 C CA . ILE A 1 138 ? 10.839 22.797 8.872 1.00 85.88 138 ILE A CA 1
ATOM 1102 C C . ILE A 1 138 ? 11.902 23.473 9.749 1.00 85.88 138 ILE A C 1
ATOM 1104 O O . ILE A 1 138 ? 13.096 23.454 9.450 1.00 85.88 138 ILE A O 1
ATOM 1108 N N . GLN A 1 139 ? 11.424 24.085 10.826 1.00 84.00 139 GLN A N 1
ATOM 1109 C CA . GLN A 1 139 ? 12.180 24.778 11.867 1.00 84.00 139 GLN A CA 1
ATOM 1110 C C . GLN A 1 139 ? 11.875 24.150 13.234 1.00 84.00 139 GLN A C 1
ATOM 1112 O O . GLN A 1 139 ? 10.940 23.358 13.378 1.00 84.00 139 GLN A O 1
ATOM 1117 N N . GLU A 1 140 ? 12.618 24.538 14.265 1.00 78.88 140 GLU A N 1
ATOM 1118 C CA . GLU A 1 140 ? 12.242 24.222 15.642 1.00 78.88 140 GLU A CA 1
ATOM 1119 C C . GLU A 1 140 ? 10.817 24.734 15.948 1.00 78.88 140 GLU A C 1
ATOM 1121 O O . GLU A 1 140 ? 10.443 25.838 15.551 1.00 78.88 140 GLU A O 1
ATOM 1126 N N . LYS A 1 141 ? 10.010 23.913 16.633 1.00 82.69 141 LYS A N 1
ATOM 1127 C CA . LYS A 1 141 ? 8.563 24.084 16.890 1.00 82.69 141 LYS A CA 1
ATOM 1128 C C . LYS A 1 141 ? 7.647 23.944 15.665 1.00 82.69 141 LYS A C 1
ATOM 1130 O O . LYS A 1 141 ? 6.447 24.183 15.784 1.00 82.69 141 LYS A O 1
ATOM 1135 N N . SER A 1 142 ? 8.161 23.529 14.505 1.00 88.00 142 SER A N 1
ATOM 1136 C CA . SER A 1 142 ? 7.299 23.103 13.391 1.00 88.00 142 SER A CA 1
ATOM 1137 C C . SER A 1 142 ? 6.479 21.875 13.777 1.00 88.00 142 SER A C 1
ATOM 1139 O O . SER A 1 142 ? 6.965 21.017 14.506 1.00 88.00 142 SER A O 1
ATOM 1141 N N . VAL A 1 143 ? 5.258 21.763 13.260 1.00 89.62 143 VAL A N 1
ATOM 1142 C CA . VAL A 1 143 ? 4.400 20.586 13.457 1.00 89.62 143 VAL A CA 1
ATOM 1143 C C . VAL A 1 143 ? 4.196 19.893 12.119 1.00 89.62 143 VAL A C 1
ATOM 1145 O O . VAL A 1 143 ? 3.899 20.548 11.118 1.00 89.62 143 VAL A O 1
ATOM 1148 N N . ILE A 1 144 ? 4.372 18.576 12.114 1.00 92.31 144 ILE A N 1
ATOM 1149 C CA . ILE A 1 144 ? 4.016 17.691 11.007 1.00 92.31 144 ILE A CA 1
ATOM 1150 C C . ILE A 1 144 ? 2.708 16.993 11.382 1.00 92.31 144 ILE A C 1
ATOM 1152 O O . ILE A 1 144 ? 2.595 16.435 12.468 1.00 92.31 144 ILE A O 1
ATOM 1156 N N . GLU A 1 145 ? 1.729 17.041 10.491 1.00 93.62 145 GLU A N 1
ATOM 1157 C CA . GLU A 1 145 ? 0.400 16.448 10.643 1.00 93.62 145 GLU A CA 1
ATOM 1158 C C . GLU A 1 145 ? 0.315 15.201 9.757 1.00 93.62 145 GLU A C 1
ATOM 1160 O O . GLU A 1 145 ? 0.584 15.291 8.557 1.00 93.62 145 GLU A O 1
ATOM 1165 N N . LEU A 1 146 ? -0.054 14.044 10.310 1.00 93.56 146 LEU A N 1
ATOM 1166 C CA . LEU A 1 146 ? -0.235 12.817 9.531 1.00 93.56 146 LEU A CA 1
ATOM 1167 C C . LEU A 1 146 ? -1.449 11.997 9.971 1.00 93.56 146 LEU A C 1
ATOM 1169 O O . LEU A 1 146 ? -1.849 12.020 11.133 1.00 93.56 146 LEU A O 1
ATOM 1173 N N . VAL A 1 147 ? -2.014 11.256 9.022 1.00 94.00 147 VAL A N 1
ATOM 1174 C CA . VAL A 1 147 ? -3.108 10.297 9.219 1.00 94.00 147 VAL A CA 1
ATOM 1175 C C . VAL A 1 147 ? -2.723 9.016 8.484 1.00 94.00 147 VAL A C 1
ATOM 1177 O O . VAL A 1 147 ? -2.539 9.042 7.267 1.00 94.00 147 VAL A O 1
ATOM 1180 N N . HIS A 1 148 ? -2.592 7.894 9.195 1.00 92.31 148 HIS A N 1
ATOM 1181 C CA . HIS A 1 148 ? -2.346 6.590 8.571 1.00 92.31 148 HIS A CA 1
ATOM 1182 C C . HIS A 1 148 ? -3.673 6.039 8.024 1.00 92.31 148 HIS A C 1
ATOM 1184 O O . HIS A 1 148 ? -4.410 5.337 8.709 1.00 92.31 148 HIS A O 1
ATOM 1190 N N . VAL A 1 149 ? -4.009 6.408 6.788 1.00 92.62 149 VAL A N 1
ATOM 1191 C CA . VAL A 1 149 ? -5.299 6.097 6.154 1.00 92.62 149 VAL A CA 1
ATOM 1192 C C . VAL A 1 149 ? -5.479 4.590 5.927 1.00 92.62 149 VAL A C 1
ATOM 1194 O O . VAL A 1 149 ? -6.601 4.096 5.983 1.00 92.62 149 VAL A O 1
ATOM 1197 N N . GLY A 1 150 ? -4.385 3.840 5.752 1.00 87.25 150 GLY A N 1
ATOM 1198 C CA . GLY A 1 150 ? -4.421 2.387 5.553 1.00 87.25 150 GLY A CA 1
ATOM 1199 C C . GLY A 1 150 ? -5.110 1.602 6.676 1.00 87.25 150 GLY A C 1
ATOM 1200 O O . GLY A 1 150 ? -5.735 0.584 6.401 1.00 87.25 150 GLY A O 1
ATOM 1201 N N . SER A 1 151 ? -5.092 2.095 7.921 1.00 83.19 151 SER A N 1
ATOM 1202 C CA . SER A 1 151 ? -5.695 1.371 9.052 1.00 83.19 151 SER A CA 1
ATOM 1203 C C . SER A 1 151 ? -7.225 1.346 8.996 1.00 83.19 151 SER A C 1
ATOM 1205 O O . SER A 1 151 ? -7.838 0.445 9.559 1.00 83.19 151 SER A O 1
ATOM 1207 N N . TYR A 1 152 ? -7.849 2.282 8.273 1.00 90.00 152 TYR A N 1
ATOM 1208 C CA . TYR A 1 152 ? -9.290 2.244 8.016 1.00 90.00 152 TYR A CA 1
ATOM 1209 C C . TYR A 1 152 ? -9.699 0.986 7.238 1.00 90.00 152 TYR A C 1
ATOM 1211 O O . TYR A 1 152 ? -10.764 0.432 7.469 1.00 90.00 152 TYR A O 1
ATOM 1219 N N . PHE A 1 153 ? -8.838 0.493 6.344 1.00 88.25 153 PHE A N 1
ATOM 1220 C CA . PHE A 1 153 ? -9.156 -0.644 5.480 1.00 88.25 153 PHE A CA 1
ATOM 1221 C C . PHE A 1 153 ? -9.017 -1.994 6.191 1.00 88.25 153 PHE A C 1
ATOM 1223 O O . PHE A 1 153 ? -9.661 -2.952 5.777 1.00 88.25 153 PHE A O 1
ATOM 1230 N N . GLU A 1 154 ? -8.216 -2.060 7.258 1.00 82.81 154 GLU A N 1
ATOM 1231 C CA . GLU A 1 154 ? -8.014 -3.271 8.064 1.00 82.81 154 GLU A CA 1
ATOM 1232 C C . GLU A 1 154 ? -9.002 -3.396 9.240 1.00 82.81 154 GLU A C 1
ATOM 1234 O O . GLU A 1 154 ? -9.297 -4.514 9.659 1.00 82.81 154 GLU A O 1
ATOM 1239 N N . TYR A 1 155 ? -9.480 -2.273 9.795 1.00 83.62 155 TYR A N 1
ATOM 1240 C CA . TYR A 1 155 ? -10.223 -2.250 11.067 1.00 83.62 155 TYR A CA 1
ATOM 1241 C C . TYR A 1 155 ? -11.547 -1.461 11.025 1.00 83.62 155 TYR A C 1
ATOM 1243 O O . TYR A 1 155 ? -12.245 -1.420 12.033 1.00 83.62 155 TYR A O 1
ATOM 1251 N N . ASP A 1 156 ? -11.877 -0.792 9.911 1.00 85.06 156 ASP A N 1
ATOM 1252 C CA . ASP A 1 156 ? -13.022 0.131 9.747 1.00 85.06 156 ASP A CA 1
ATOM 1253 C C . ASP A 1 156 ? -13.083 1.298 10.773 1.00 85.06 156 ASP A C 1
ATOM 1255 O O . ASP A 1 156 ? -14.058 2.054 10.836 1.00 85.06 156 ASP A O 1
ATOM 1259 N N . GLU A 1 157 ? -12.017 1.511 11.556 1.00 85.12 157 GLU A N 1
ATOM 1260 C CA . GLU A 1 157 ? -11.901 2.601 12.530 1.00 85.12 157 GLU A CA 1
ATOM 1261 C C . GLU A 1 157 ? -11.365 3.896 11.900 1.00 85.12 157 GLU A C 1
ATOM 1263 O O . GLU A 1 157 ? -10.421 3.894 11.107 1.00 85.12 157 GLU A O 1
ATOM 1268 N N . VAL A 1 158 ? -11.943 5.037 12.292 1.00 86.94 158 VAL A N 1
ATOM 1269 C CA . VAL A 1 158 ? -11.526 6.364 11.812 1.00 86.94 158 VAL A CA 1
ATOM 1270 C C . VAL A 1 158 ? -10.122 6.699 12.343 1.00 86.94 158 VAL A C 1
ATOM 1272 O O . VAL A 1 158 ? -9.975 6.914 13.549 1.00 86.94 158 VAL A O 1
ATOM 1275 N N . PRO A 1 159 ? -9.098 6.820 11.476 1.00 87.62 159 PRO A N 1
ATOM 1276 C CA . PRO A 1 159 ? -7.728 7.029 11.920 1.00 87.62 159 PRO A CA 1
ATOM 1277 C C . PRO A 1 159 ? -7.556 8.414 12.576 1.00 87.62 159 PRO A C 1
ATOM 1279 O O . PRO A 1 159 ? -8.061 9.421 12.061 1.00 87.62 159 PRO A O 1
ATOM 1282 N N . PRO A 1 160 ? -6.838 8.509 13.708 1.00 89.12 160 PRO A N 1
ATOM 1283 C CA . PRO A 1 160 ? -6.585 9.773 14.383 1.00 89.12 160 PRO A CA 1
ATOM 1284 C C . PRO A 1 160 ? -5.626 10.667 13.585 1.00 89.12 160 PRO A C 1
ATOM 1286 O O . PRO A 1 160 ? -4.730 10.200 12.881 1.00 89.12 160 PRO A O 1
ATOM 1289 N N . LEU A 1 161 ? -5.779 11.983 13.763 1.00 91.81 161 LEU A N 1
ATOM 1290 C CA . LEU A 1 161 ? -4.781 12.959 13.330 1.00 91.81 161 LEU A CA 1
ATOM 1291 C C . LEU A 1 161 ? -3.624 12.962 14.331 1.00 91.81 161 LEU A C 1
ATOM 1293 O O . LEU A 1 161 ? -3.800 13.361 15.483 1.00 91.81 161 LEU A O 1
ATOM 1297 N N . ILE A 1 162 ? -2.448 12.552 13.871 1.00 89.75 162 ILE A N 1
ATOM 1298 C CA . ILE A 1 162 ? -1.205 12.547 14.637 1.00 89.75 162 ILE A CA 1
ATOM 1299 C C . ILE A 1 162 ? -0.444 13.840 14.328 1.00 89.75 162 ILE A C 1
ATOM 1301 O O . ILE A 1 162 ? -0.240 14.194 13.167 1.00 89.75 162 ILE A O 1
ATOM 1305 N N . SER A 1 163 ? -0.005 14.539 15.375 1.00 89.50 163 SER A N 1
ATOM 1306 C CA . SER A 1 163 ? 0.761 15.786 15.276 1.00 89.50 163 SER A CA 1
ATOM 1307 C C . SER A 1 163 ? 2.135 15.606 15.909 1.00 89.50 163 SER A C 1
ATOM 1309 O O . SER A 1 163 ? 2.233 15.400 17.117 1.00 89.50 163 SER A O 1
ATOM 1311 N N . ILE A 1 164 ? 3.194 15.711 15.107 1.00 88.31 164 ILE A N 1
ATOM 1312 C CA . ILE A 1 164 ? 4.588 15.516 15.523 1.00 88.31 164 ILE A CA 1
ATOM 1313 C C . ILE A 1 164 ? 5.270 16.889 15.658 1.00 88.31 164 ILE A C 1
ATOM 1315 O O . ILE A 1 164 ? 5.551 17.532 14.639 1.00 88.31 164 ILE A O 1
ATOM 1319 N N . PRO A 1 165 ? 5.528 17.379 16.888 1.00 86.69 165 PRO A N 1
ATOM 1320 C CA . PRO A 1 165 ? 6.203 18.651 17.120 1.00 86.69 165 PRO A CA 1
ATOM 1321 C C . PRO A 1 165 ? 7.725 18.492 17.021 1.00 86.69 165 PRO A C 1
ATOM 1323 O O . PRO A 1 165 ? 8.355 17.838 17.847 1.00 86.69 165 PRO A O 1
ATOM 1326 N N . ILE A 1 166 ? 8.340 19.147 16.043 1.00 85.38 166 ILE A N 1
ATOM 1327 C CA . ILE A 1 166 ? 9.786 19.138 15.818 1.00 85.38 166 ILE A CA 1
ATOM 1328 C C . ILE A 1 166 ? 10.503 19.974 16.885 1.00 85.38 166 ILE A C 1
ATOM 1330 O O . ILE A 1 166 ? 10.309 21.187 16.974 1.00 85.38 166 ILE A O 1
ATOM 1334 N N . LYS A 1 167 ? 11.377 19.339 17.670 1.00 80.44 167 LYS A N 1
ATOM 1335 C CA . LYS A 1 167 ? 12.225 19.969 18.700 1.00 80.44 167 LYS A CA 1
ATOM 1336 C C . LYS A 1 167 ? 13.709 19.768 18.392 1.00 80.44 167 LYS A C 1
ATOM 1338 O O . LYS A 1 167 ? 14.051 18.845 17.657 1.00 80.44 167 LYS A O 1
ATOM 1343 N N . ASN A 1 168 ? 14.575 20.605 18.976 1.00 71.81 168 ASN A N 1
ATOM 1344 C CA . ASN A 1 168 ? 16.038 20.454 18.971 1.00 71.81 168 ASN A CA 1
ATOM 1345 C C . ASN A 1 168 ? 16.695 20.371 17.576 1.00 71.81 168 ASN A C 1
ATOM 1347 O O . ASN A 1 168 ? 17.859 19.985 17.434 1.00 71.81 168 ASN A O 1
ATOM 1351 N N . LEU A 1 169 ? 15.976 20.797 16.533 1.00 79.38 169 LEU A N 1
ATOM 1352 C CA . LEU A 1 169 ? 16.430 20.714 15.154 1.00 79.38 169 LEU A CA 1
ATOM 1353 C C . LEU A 1 169 ? 17.494 21.784 14.855 1.00 79.38 169 LEU A C 1
ATOM 1355 O O . LEU A 1 169 ? 17.192 22.910 14.455 1.00 79.38 169 LEU A O 1
ATOM 1359 N N . LYS A 1 170 ? 18.764 21.398 14.987 1.00 69.88 170 LYS A N 1
ATOM 1360 C CA . LYS A 1 170 ? 19.931 22.222 14.634 1.00 69.88 170 LYS A CA 1
ATOM 1361 C C . LYS A 1 170 ? 20.128 22.288 13.113 1.00 69.88 170 LYS A C 1
ATOM 1363 O O . LYS A 1 170 ? 21.027 21.651 12.564 1.00 69.88 170 LYS A O 1
ATOM 1368 N N . VAL A 1 171 ? 19.288 23.055 12.410 1.00 65.88 171 VAL A N 1
ATOM 1369 C CA . VAL A 1 171 ? 19.531 23.378 10.992 1.00 65.88 171 VAL A CA 1
ATOM 1370 C C . VAL A 1 171 ? 20.564 24.501 10.902 1.00 65.88 171 VAL A C 1
ATOM 1372 O O . VAL A 1 171 ? 20.275 25.640 11.254 1.00 65.88 171 VAL A O 1
ATOM 1375 N N . ASN A 1 172 ? 21.742 24.216 10.345 1.00 62.12 172 ASN A N 1
ATOM 1376 C CA . ASN A 1 172 ? 22.767 25.240 10.077 1.00 62.12 172 ASN A CA 1
ATOM 1377 C C . ASN A 1 172 ? 22.335 26.284 9.021 1.00 62.12 172 ASN A C 1
ATOM 1379 O O . ASN A 1 172 ? 23.051 27.253 8.788 1.00 62.12 172 ASN A O 1
ATOM 1383 N N . ASN A 1 173 ? 21.195 26.077 8.355 1.00 62.47 173 ASN A N 1
ATOM 1384 C CA . ASN A 1 173 ? 20.635 26.970 7.349 1.00 62.47 173 ASN A CA 1
ATOM 1385 C C . ASN A 1 173 ? 19.097 27.007 7.456 1.00 62.47 173 ASN A C 1
ATOM 1387 O O . ASN A 1 173 ? 18.406 26.127 6.938 1.00 62.47 173 ASN A O 1
ATOM 1391 N N . ALA A 1 174 ? 18.557 28.035 8.116 1.00 65.56 174 ALA A N 1
ATOM 1392 C CA . ALA A 1 174 ? 17.117 28.211 8.347 1.00 65.56 174 ALA A CA 1
ATOM 1393 C C . ALA A 1 174 ? 16.285 28.444 7.065 1.00 65.56 174 ALA A C 1
ATOM 1395 O O . ALA A 1 174 ? 15.053 28.425 7.119 1.00 65.56 174 ALA A O 1
ATOM 1396 N N . GLU A 1 175 ? 16.938 28.644 5.915 1.00 75.00 175 GLU A N 1
ATOM 1397 C CA . GLU A 1 175 ? 16.288 28.779 4.606 1.00 75.00 175 GLU A CA 1
ATOM 1398 C C . GLU A 1 175 ? 16.090 27.438 3.881 1.00 75.00 175 GLU A C 1
ATOM 1400 O O . GLU A 1 175 ? 15.473 27.412 2.813 1.00 75.00 175 GLU A O 1
ATOM 1405 N N . THR A 1 176 ? 16.576 26.326 4.452 1.00 84.88 176 THR A N 1
ATOM 1406 C CA . THR A 1 176 ? 16.483 24.990 3.841 1.00 84.88 176 THR A CA 1
ATOM 1407 C C . THR A 1 176 ? 15.032 24.630 3.519 1.00 84.88 176 THR A C 1
ATOM 1409 O O . THR A 1 176 ? 14.166 24.573 4.394 1.00 84.88 176 THR A O 1
ATOM 1412 N N . ILE A 1 177 ? 14.780 24.371 2.237 1.00 87.69 177 ILE A N 1
ATOM 1413 C CA . ILE A 1 177 ? 13.504 23.882 1.718 1.00 87.69 177 ILE A CA 1
ATOM 1414 C C . ILE A 1 177 ? 13.522 22.361 1.831 1.00 87.69 177 ILE A C 1
ATOM 1416 O O . ILE A 1 177 ? 14.261 21.692 1.108 1.00 87.69 177 ILE A O 1
ATOM 1420 N N . TRP A 1 178 ? 12.708 21.829 2.734 1.00 88.25 178 TRP A N 1
ATOM 1421 C CA . TRP A 1 178 ? 12.441 20.407 2.866 1.00 88.25 178 TRP A CA 1
ATOM 1422 C C . TRP A 1 178 ? 11.287 20.023 1.953 1.00 88.25 178 TRP A C 1
ATOM 1424 O O . TRP A 1 178 ? 10.258 20.696 1.864 1.00 88.25 178 TRP A O 1
ATOM 1434 N N . CYS A 1 179 ? 11.477 18.929 1.242 1.00 85.62 179 CYS A N 1
ATOM 1435 C CA . CYS A 1 179 ? 10.537 18.425 0.267 1.00 85.62 179 CYS A CA 1
ATOM 1436 C C . CYS A 1 179 ? 10.528 16.902 0.320 1.00 85.62 179 CYS A C 1
ATOM 1438 O O . CYS A 1 179 ? 11.365 16.281 0.977 1.00 85.62 179 CYS A O 1
ATOM 1440 N N . ASP A 1 180 ? 9.601 16.334 -0.443 1.00 83.75 180 ASP A N 1
ATOM 1441 C CA . ASP A 1 180 ? 9.756 14.983 -0.974 1.00 83.75 180 ASP A CA 1
ATOM 1442 C C . ASP A 1 180 ? 9.894 13.918 0.130 1.00 83.75 180 ASP A C 1
ATOM 1444 O O . ASP A 1 180 ? 10.946 13.290 0.271 1.00 83.75 180 ASP A O 1
ATOM 1448 N N . PRO A 1 181 ? 8.836 13.779 0.958 1.00 91.44 181 PRO A N 1
ATOM 1449 C CA . PRO A 1 181 ? 8.860 12.932 2.132 1.00 91.44 181 PRO A CA 1
ATOM 1450 C C . PRO A 1 181 ? 8.685 11.460 1.787 1.00 91.44 181 PRO A C 1
ATOM 1452 O O . PRO A 1 181 ? 7.953 11.114 0.860 1.00 91.44 181 PRO A O 1
ATOM 1455 N N . PHE A 1 182 ? 9.273 10.596 2.604 1.00 90.69 182 PHE A N 1
ATOM 1456 C CA . PHE A 1 182 ? 8.987 9.166 2.601 1.00 90.69 182 PHE A CA 1
ATOM 1457 C C . PHE A 1 182 ? 9.106 8.599 4.015 1.00 90.69 182 PHE A C 1
ATOM 1459 O O . PHE A 1 182 ? 9.853 9.129 4.840 1.00 90.69 182 PHE A O 1
ATOM 1466 N N . ILE A 1 183 ? 8.375 7.523 4.292 1.00 90.00 183 ILE A N 1
ATOM 1467 C CA . ILE A 1 183 ? 8.499 6.763 5.536 1.00 90.00 183 ILE A CA 1
ATOM 1468 C C . ILE A 1 183 ? 9.264 5.479 5.219 1.00 90.00 183 ILE A C 1
ATOM 1470 O O . ILE A 1 183 ? 9.076 4.880 4.162 1.00 90.00 183 ILE A O 1
ATOM 1474 N N . SER A 1 184 ? 10.172 5.098 6.111 1.00 87.44 184 SER A N 1
ATOM 1475 C CA . SER A 1 184 ? 10.759 3.759 6.140 1.00 87.44 184 SER A CA 1
ATOM 1476 C C . SER A 1 184 ? 11.348 3.495 7.523 1.00 87.44 184 SER A C 1
ATOM 1478 O O . SER A 1 184 ? 11.846 4.423 8.164 1.00 87.44 184 SER A O 1
ATOM 1480 N N . ARG A 1 185 ? 11.329 2.242 7.993 1.00 82.69 185 ARG A N 1
ATOM 1481 C CA . ARG A 1 185 ? 11.985 1.813 9.247 1.00 82.69 185 ARG A CA 1
ATOM 1482 C C . ARG A 1 185 ? 11.637 2.704 10.445 1.00 82.69 185 ARG A C 1
ATOM 1484 O O . ARG A 1 185 ? 12.518 3.124 11.201 1.00 82.69 185 ARG A O 1
ATOM 1491 N N . ASN A 1 186 ? 10.356 3.029 10.594 1.00 83.62 186 ASN A N 1
ATOM 1492 C CA . ASN A 1 186 ? 9.853 3.894 11.662 1.00 83.62 186 ASN A CA 1
ATOM 1493 C C . ASN A 1 186 ? 10.474 5.317 11.714 1.00 83.62 186 ASN A C 1
ATOM 1495 O O . ASN A 1 186 ? 10.603 5.942 12.769 1.00 83.62 186 ASN A O 1
ATOM 1499 N N . HIS A 1 187 ? 10.900 5.843 10.566 1.00 87.00 187 HIS A N 1
ATOM 1500 C CA . HIS A 1 187 ? 11.396 7.209 10.436 1.00 87.00 187 HIS A CA 1
ATOM 1501 C C . HIS A 1 187 ? 10.716 7.897 9.255 1.00 87.00 187 HIS A C 1
ATOM 1503 O O . HIS A 1 187 ? 10.575 7.321 8.175 1.00 87.00 187 HIS A O 1
ATOM 1509 N N . LEU A 1 188 ? 10.341 9.158 9.456 1.00 91.50 188 LEU A N 1
ATOM 1510 C CA . LEU A 1 188 ? 9.892 10.046 8.395 1.00 91.50 188 LEU A CA 1
ATOM 1511 C C . LEU A 1 188 ? 11.088 10.862 7.899 1.00 91.50 188 LEU A C 1
ATOM 1513 O O . LEU A 1 188 ? 11.737 11.581 8.660 1.00 91.50 188 LEU A O 1
ATOM 1517 N N . TYR A 1 189 ? 11.384 10.747 6.614 1.00 91.12 189 TYR A N 1
ATOM 1518 C CA . TYR A 1 189 ? 12.508 11.407 5.968 1.00 91.12 189 TYR A CA 1
ATOM 1519 C C . TYR A 1 189 ? 12.031 12.538 5.060 1.00 91.12 189 TYR A C 1
ATOM 1521 O O . TYR A 1 189 ? 10.975 12.430 4.447 1.00 91.12 189 TYR A O 1
ATOM 1529 N N . PHE A 1 190 ? 12.839 13.591 4.922 1.00 90.81 190 PHE A N 1
ATOM 1530 C CA . PHE A 1 190 ? 12.662 14.654 3.928 1.00 90.81 190 PHE A CA 1
ATOM 1531 C C . PHE A 1 190 ? 13.997 14.976 3.269 1.00 90.81 190 PHE A C 1
ATOM 1533 O O . PHE A 1 190 ? 15.014 15.088 3.956 1.00 90.81 190 PHE A O 1
ATOM 1540 N N . PHE A 1 191 ? 14.003 15.239 1.966 1.00 87.62 191 PHE A N 1
ATOM 1541 C CA . PHE A 1 191 ? 15.195 15.769 1.307 1.00 87.62 191 PHE A CA 1
ATOM 1542 C C . PHE A 1 191 ? 15.239 17.290 1.347 1.00 87.62 191 PHE A C 1
ATOM 1544 O O . PHE A 1 191 ? 14.229 17.964 1.132 1.00 87.62 191 PHE A O 1
ATOM 1551 N N . SER A 1 192 ? 16.444 17.839 1.507 1.00 86.75 192 SER A N 1
ATOM 1552 C CA . SER A 1 192 ? 16.713 19.212 1.088 1.00 86.75 192 SER A CA 1
ATOM 1553 C C . SER A 1 192 ? 16.459 19.332 -0.416 1.00 86.75 192 SER A C 1
ATOM 1555 O O . SER A 1 192 ? 16.746 18.422 -1.199 1.00 86.75 192 SER A O 1
ATOM 1557 N N . HIS A 1 193 ? 15.880 20.448 -0.839 1.00 83.19 193 HIS A N 1
ATOM 1558 C CA . HIS A 1 193 ? 15.641 20.724 -2.250 1.00 83.19 193 HIS A CA 1
ATOM 1559 C C . HIS A 1 193 ? 16.945 21.012 -3.011 1.00 83.19 193 HIS A C 1
ATOM 1561 O O . HIS A 1 193 ? 17.065 20.639 -4.174 1.00 83.19 193 HIS A O 1
ATOM 1567 N N . PHE A 1 194 ? 17.931 21.627 -2.349 1.00 78.50 194 PHE A N 1
ATOM 1568 C CA . PHE A 1 194 ? 19.153 22.124 -2.991 1.00 78.50 194 PHE A CA 1
ATOM 1569 C C . PHE A 1 194 ? 20.395 21.257 -2.737 1.00 78.50 194 PHE A C 1
ATOM 1571 O O . PHE A 1 194 ? 21.274 21.204 -3.597 1.00 78.50 194 PHE A O 1
ATOM 1578 N N . ASP A 1 195 ? 20.449 20.556 -1.598 1.00 79.00 195 ASP A N 1
ATOM 1579 C CA . ASP A 1 195 ? 21.660 19.902 -1.087 1.00 79.00 195 ASP A CA 1
ATOM 1580 C C . ASP A 1 195 ? 21.494 18.392 -0.864 1.00 79.00 195 ASP A C 1
ATOM 1582 O O . ASP A 1 195 ? 20.391 17.879 -0.687 1.00 79.00 195 ASP A O 1
ATOM 1586 N N . ASN A 1 196 ? 22.627 17.697 -0.730 1.00 80.50 196 ASN A N 1
ATOM 1587 C CA . ASN A 1 196 ? 22.739 16.294 -0.306 1.00 80.50 196 ASN A CA 1
ATOM 1588 C C . ASN A 1 196 ? 22.509 16.099 1.215 1.00 80.50 196 ASN A C 1
ATOM 1590 O O . ASN A 1 196 ? 23.233 15.375 1.904 1.00 80.50 196 ASN A O 1
ATOM 1594 N N . LEU A 1 197 ? 21.503 16.801 1.746 1.00 86.81 197 LEU A N 1
ATOM 1595 C CA . LEU A 1 197 ? 21.039 16.741 3.131 1.00 86.81 197 LEU A CA 1
ATOM 1596 C C . LEU A 1 197 ? 19.664 16.076 3.194 1.00 86.81 197 LEU A C 1
ATOM 1598 O O . LEU A 1 197 ? 18.779 16.369 2.388 1.00 86.81 197 LEU A O 1
ATOM 1602 N N . MET A 1 198 ? 19.477 15.233 4.202 1.00 88.81 198 MET A N 1
ATOM 1603 C CA . MET A 1 198 ? 18.217 14.569 4.497 1.00 88.81 198 MET A CA 1
ATOM 1604 C C . MET A 1 198 ? 17.870 14.819 5.965 1.00 88.81 198 MET A C 1
ATOM 1606 O O . MET A 1 198 ? 18.668 14.545 6.859 1.00 88.81 198 MET A O 1
ATOM 1610 N N . LEU A 1 199 ? 16.692 15.373 6.221 1.00 89.50 199 LEU A N 1
ATOM 1611 C CA . LEU A 1 199 ? 16.109 15.412 7.553 1.00 89.50 199 LEU A CA 1
ATOM 1612 C C . LEU A 1 199 ? 15.532 14.029 7.833 1.00 89.50 199 LEU A C 1
ATOM 1614 O O . LEU A 1 199 ? 14.850 13.465 6.982 1.00 89.50 199 LEU A O 1
ATOM 1618 N N . THR A 1 200 ? 15.787 13.495 9.018 1.00 89.81 200 THR A N 1
ATOM 1619 C CA . THR A 1 200 ? 15.100 12.310 9.523 1.00 89.81 200 THR A CA 1
ATOM 1620 C C . THR A 1 200 ? 14.461 12.654 10.859 1.00 89.81 200 THR A C 1
ATOM 1622 O O . THR A 1 200 ? 15.117 13.173 11.766 1.00 89.81 200 THR A O 1
ATOM 1625 N N . VAL A 1 201 ? 13.155 12.425 10.927 1.00 89.25 201 VAL A N 1
ATOM 1626 C CA . VAL A 1 201 ? 12.308 12.585 12.102 1.00 89.25 201 VAL A CA 1
ATOM 1627 C C . VAL A 1 201 ? 12.008 11.177 12.591 1.00 89.25 201 VAL A C 1
ATOM 1629 O O . VAL A 1 201 ? 11.385 10.388 11.875 1.00 89.25 201 VAL A O 1
ATOM 1632 N N . LYS A 1 202 ? 12.505 10.839 13.780 1.00 86.25 202 LYS A N 1
ATOM 1633 C CA . LYS A 1 202 ? 12.140 9.594 14.450 1.00 86.25 202 LYS A CA 1
ATOM 1634 C C . LYS A 1 202 ? 10.664 9.685 14.802 1.00 86.25 202 LYS A C 1
ATOM 1636 O O . LYS A 1 202 ? 10.215 10.733 15.263 1.00 86.25 202 LYS A O 1
ATOM 1641 N N . LEU A 1 203 ? 9.914 8.623 14.553 1.00 82.25 203 LEU A N 1
ATOM 1642 C CA . LEU A 1 203 ? 8.486 8.652 14.824 1.00 82.25 203 LEU A CA 1
ATOM 1643 C C . LEU A 1 203 ? 8.159 8.284 16.284 1.00 82.25 203 LEU A C 1
ATOM 1645 O O . LEU A 1 203 ? 7.204 8.834 16.803 1.00 82.25 203 LEU A O 1
ATOM 1649 N N . ASP A 1 204 ? 8.978 7.457 16.953 1.00 67.31 204 ASP A N 1
ATOM 1650 C CA . ASP A 1 204 ? 8.843 6.941 18.336 1.00 67.31 204 ASP A CA 1
ATOM 1651 C C . ASP A 1 204 ? 7.914 7.667 19.336 1.00 67.31 204 ASP A C 1
ATOM 1653 O O . ASP A 1 204 ? 7.902 8.887 19.496 1.00 67.31 204 ASP A O 1
ATOM 1657 N N . ALA A 1 205 ? 7.201 6.845 20.114 1.00 48.28 205 ALA A N 1
ATOM 1658 C CA . ALA A 1 205 ? 6.119 7.246 21.004 1.00 48.28 205 ALA A CA 1
ATOM 1659 C C . ALA A 1 205 ? 6.504 8.319 22.039 1.00 48.28 205 ALA A C 1
ATOM 1661 O O . ALA A 1 205 ? 7.308 8.105 22.947 1.00 48.28 205 ALA A O 1
ATOM 1662 N N . ALA A 1 206 ? 5.807 9.453 21.979 1.00 43.88 206 ALA A N 1
ATOM 1663 C CA . ALA A 1 206 ? 5.822 10.457 23.031 1.00 43.88 206 ALA A CA 1
ATOM 1664 C C . ALA A 1 206 ? 4.925 10.039 24.214 1.00 43.88 206 ALA A C 1
ATOM 1666 O O . ALA A 1 206 ? 3.831 10.582 24.371 1.00 43.88 206 ALA A O 1
ATOM 1667 N N . LYS A 1 207 ? 5.393 9.091 25.043 1.00 38.72 207 LYS A N 1
ATOM 1668 C CA . LYS A 1 207 ? 4.980 8.863 26.449 1.00 38.72 207 LYS A CA 1
ATOM 1669 C C . LYS A 1 207 ? 5.838 7.765 27.098 1.00 38.72 207 LYS A C 1
ATOM 1671 O O . LYS A 1 207 ? 6.107 6.756 26.464 1.00 38.72 207 LYS A O 1
ATOM 1676 N N . GLY A 1 208 ? 6.181 7.927 28.380 1.00 37.78 208 GLY A N 1
ATOM 1677 C CA . GLY A 1 208 ? 6.544 6.790 29.246 1.00 37.78 208 GLY A CA 1
ATOM 1678 C C . GLY A 1 208 ? 8.006 6.630 29.683 1.00 37.78 208 GLY A C 1
ATOM 1679 O O . GLY A 1 208 ? 8.292 5.695 30.416 1.00 37.78 208 GLY A O 1
ATOM 1680 N N . ALA A 1 209 ? 8.932 7.522 29.322 1.00 29.98 209 ALA A N 1
ATOM 1681 C CA . ALA A 1 209 ? 10.275 7.516 29.912 1.00 29.98 209 ALA A CA 1
ATOM 1682 C C . ALA A 1 209 ? 10.879 8.920 29.965 1.00 29.98 209 ALA A C 1
ATOM 1684 O O . ALA A 1 209 ? 10.578 9.767 29.124 1.00 29.98 209 ALA A O 1
ATOM 1685 N N . ALA A 1 210 ? 11.819 9.134 30.890 1.00 35.72 210 ALA A N 1
ATOM 1686 C CA . ALA A 1 210 ? 12.744 10.269 30.865 1.00 35.72 210 ALA A CA 1
ATOM 1687 C C . ALA A 1 210 ? 13.831 10.094 29.779 1.00 35.72 210 ALA A C 1
ATOM 1689 O O . ALA A 1 210 ? 15.007 10.382 30.005 1.00 35.72 210 ALA A O 1
ATOM 1690 N N . ALA A 1 211 ? 13.435 9.617 28.594 1.00 41.16 211 ALA A N 1
ATOM 1691 C CA . ALA A 1 211 ? 14.255 9.711 27.400 1.00 41.16 211 ALA A CA 1
ATOM 1692 C C . ALA A 1 211 ? 14.550 11.196 27.164 1.00 41.16 211 ALA A C 1
ATOM 1694 O O . ALA A 1 211 ? 13.643 12.032 27.207 1.00 41.16 211 ALA A O 1
ATOM 1695 N N . SER A 1 212 ? 15.822 11.539 26.964 1.00 43.88 212 SER A N 1
ATOM 1696 C CA . SER A 1 212 ? 16.195 12.923 26.702 1.00 43.88 212 SER A CA 1
ATOM 1697 C C . SER A 1 212 ? 15.443 13.421 25.465 1.00 43.88 212 SER A C 1
ATOM 1699 O O . SER A 1 212 ? 15.453 12.786 24.413 1.00 43.88 212 SER A O 1
ATOM 1701 N N . ASP A 1 213 ? 14.809 14.590 25.581 1.00 49.75 213 ASP A N 1
ATOM 1702 C CA . ASP A 1 213 ? 13.972 15.245 24.554 1.00 49.75 213 ASP A CA 1
ATOM 1703 C C . ASP A 1 213 ? 14.780 15.675 23.295 1.00 49.75 213 ASP A C 1
ATOM 1705 O O . ASP A 1 213 ? 14.354 16.525 22.515 1.00 49.75 213 ASP A O 1
ATOM 1709 N N . ALA A 1 214 ? 16.001 15.151 23.138 1.00 49.06 214 ALA A N 1
ATOM 1710 C CA . ALA A 1 214 ? 17.124 15.719 22.403 1.00 49.06 214 ALA A CA 1
ATOM 1711 C C . ALA A 1 214 ? 17.163 15.376 20.904 1.00 49.06 214 ALA A C 1
ATOM 1713 O O . ALA A 1 214 ? 17.589 16.224 20.125 1.00 49.06 214 ALA A O 1
ATOM 1714 N N . ASP A 1 215 ? 16.714 14.181 20.498 1.00 60.31 215 ASP A N 1
ATOM 1715 C CA . ASP A 1 215 ? 17.027 13.603 19.174 1.00 60.31 215 ASP A CA 1
ATOM 1716 C C . ASP A 1 215 ? 15.794 13.185 18.339 1.00 60.31 215 ASP A C 1
ATOM 1718 O O . ASP A 1 215 ? 15.868 12.270 17.517 1.00 60.31 215 ASP A O 1
ATOM 1722 N N . LEU A 1 216 ? 14.647 13.864 18.493 1.00 75.94 216 LEU A N 1
ATOM 1723 C CA . LEU A 1 216 ? 13.458 13.584 17.665 1.00 75.94 216 LEU A CA 1
ATOM 1724 C C . LEU A 1 216 ? 13.706 13.851 16.168 1.00 75.94 216 LEU A C 1
ATOM 1726 O O . LEU A 1 216 ? 13.197 13.129 15.314 1.00 75.94 216 LEU A O 1
ATOM 1730 N N . ALA A 1 217 ? 14.476 14.890 15.833 1.00 84.75 217 ALA A N 1
ATOM 1731 C CA . ALA A 1 217 ? 14.715 15.305 14.454 1.00 84.75 217 ALA A CA 1
ATOM 1732 C C . ALA A 1 217 ? 16.183 15.691 14.230 1.00 84.75 217 ALA A C 1
ATOM 1734 O O . ALA A 1 217 ? 16.695 16.624 14.849 1.00 84.75 217 ALA A O 1
ATOM 1735 N N . ARG A 1 218 ? 16.854 15.007 13.297 1.00 86.56 218 ARG A N 1
ATOM 1736 C CA . ARG A 1 218 ? 18.273 15.227 12.971 1.00 86.56 218 ARG A CA 1
ATOM 1737 C C . ARG A 1 218 ? 18.486 15.391 11.469 1.00 86.56 218 ARG A C 1
ATOM 1739 O O . ARG A 1 218 ? 17.851 14.718 10.659 1.00 86.56 218 ARG A O 1
ATOM 1746 N N . VAL A 1 219 ? 19.422 16.258 11.092 1.00 87.94 219 VAL A N 1
ATOM 1747 C CA . VAL A 1 219 ? 19.870 16.396 9.700 1.00 87.94 219 VAL A CA 1
ATOM 1748 C C . VAL A 1 219 ? 21.070 15.483 9.477 1.00 87.94 219 VAL A C 1
ATOM 1750 O O . VAL A 1 219 ? 22.098 15.631 10.136 1.00 87.94 219 VAL A O 1
ATOM 1753 N N . VAL A 1 220 ? 20.951 14.555 8.531 1.00 88.06 220 VAL A N 1
ATOM 1754 C CA . VAL A 1 220 ? 22.041 13.689 8.070 1.00 88.06 220 VAL A CA 1
ATOM 1755 C C . VAL A 1 220 ? 22.492 14.104 6.669 1.00 88.06 220 VAL A C 1
ATOM 1757 O O . VAL A 1 220 ? 21.726 14.670 5.887 1.00 88.06 220 VAL A O 1
ATOM 1760 N N . ARG A 1 221 ? 23.756 13.834 6.340 1.00 87.69 221 ARG A N 1
ATOM 1761 C CA . ARG A 1 221 ? 24.324 14.055 5.004 1.00 87.69 221 ARG A CA 1
ATOM 1762 C C . ARG A 1 221 ? 24.496 12.708 4.312 1.00 87.69 221 ARG A C 1
ATOM 1764 O O . ARG A 1 221 ? 25.050 11.787 4.910 1.00 87.69 221 ARG A O 1
ATOM 1771 N N . THR A 1 222 ? 24.040 12.596 3.069 1.00 88.06 222 THR A N 1
ATOM 1772 C CA . THR A 1 222 ? 24.304 11.405 2.248 1.00 88.06 222 THR A CA 1
ATOM 1773 C C . THR A 1 222 ? 25.744 11.404 1.744 1.00 88.06 222 THR A C 1
ATOM 1775 O O . THR A 1 222 ? 26.335 12.468 1.569 1.00 88.06 222 THR A O 1
ATOM 1778 N N . LYS A 1 223 ? 26.309 10.226 1.493 1.00 85.31 223 LYS A N 1
ATOM 1779 C CA . LYS A 1 223 ? 27.688 10.054 1.034 1.00 85.31 223 LYS A CA 1
ATOM 1780 C C . LYS A 1 223 ? 27.745 9.854 -0.490 1.00 85.31 223 LYS A C 1
ATOM 1782 O O . LYS A 1 223 ? 26.982 9.031 -1.011 1.00 85.31 223 LYS A O 1
ATOM 1787 N N . PRO A 1 224 ? 28.668 10.524 -1.200 1.00 82.88 224 PRO A N 1
ATOM 1788 C CA . PRO A 1 224 ? 28.973 10.206 -2.591 1.00 82.88 224 PRO A CA 1
ATOM 1789 C C . PRO A 1 224 ? 29.683 8.855 -2.710 1.00 82.88 224 PRO A C 1
ATOM 1791 O O . PRO A 1 224 ? 30.304 8.378 -1.758 1.00 82.88 224 PRO A O 1
ATOM 1794 N N . ASN A 1 225 ? 29.648 8.270 -3.906 1.00 78.88 225 ASN A N 1
ATOM 1795 C CA . ASN A 1 225 ? 30.482 7.127 -4.272 1.00 78.88 225 ASN A CA 1
ATOM 1796 C C . ASN A 1 225 ? 31.581 7.528 -5.277 1.00 78.88 225 ASN A C 1
ATOM 1798 O O . ASN A 1 225 ? 31.767 8.705 -5.583 1.00 78.88 225 ASN A O 1
ATOM 1802 N N . ALA A 1 226 ? 32.294 6.541 -5.827 1.00 69.94 226 ALA A N 1
ATOM 1803 C CA . ALA A 1 226 ? 33.356 6.751 -6.816 1.00 69.94 226 ALA A CA 1
ATOM 1804 C C . ALA A 1 226 ? 32.897 7.417 -8.137 1.00 69.94 226 ALA A C 1
ATOM 1806 O O . ALA A 1 226 ? 33.719 8.006 -8.834 1.00 69.94 226 ALA A O 1
ATOM 1807 N N . LEU A 1 227 ? 31.604 7.343 -8.478 1.00 69.44 227 LEU A N 1
ATOM 1808 C CA . LEU A 1 227 ? 30.980 8.020 -9.626 1.00 69.44 227 LEU A CA 1
ATOM 1809 C C . LEU A 1 227 ? 30.357 9.382 -9.244 1.00 69.44 227 LEU A C 1
ATOM 1811 O O . LEU A 1 227 ? 29.962 10.146 -10.124 1.00 69.44 227 LEU A O 1
ATOM 1815 N N . GLY A 1 228 ? 30.293 9.706 -7.948 1.00 79.25 228 GLY A N 1
ATOM 1816 C CA . GLY A 1 228 ? 29.801 10.968 -7.400 1.00 79.25 228 GLY A CA 1
ATOM 1817 C C . GLY A 1 228 ? 28.505 10.837 -6.594 1.00 79.25 228 GLY A C 1
ATOM 1818 O O . GLY A 1 228 ? 28.236 9.827 -5.946 1.00 79.25 228 GLY A O 1
ATOM 1819 N N . GLU A 1 229 ? 27.709 11.903 -6.611 1.00 80.12 229 GLU A N 1
ATOM 1820 C CA . GLU A 1 229 ? 26.405 12.009 -5.950 1.00 80.12 229 GLU A CA 1
ATOM 1821 C C . GLU A 1 229 ? 25.424 12.820 -6.817 1.00 80.12 229 GLU A C 1
ATOM 1823 O O . GLU A 1 229 ? 25.866 13.601 -7.674 1.00 80.12 229 GLU A O 1
ATOM 1828 N N . PRO A 1 230 ? 24.102 12.672 -6.597 1.00 80.38 230 PRO A N 1
ATOM 1829 C CA . PRO A 1 230 ? 23.078 13.540 -7.166 1.00 80.38 230 PRO A CA 1
ATOM 1830 C C . PRO A 1 230 ? 23.397 15.036 -7.056 1.00 80.38 230 PRO A C 1
ATOM 1832 O O . PRO A 1 230 ? 23.875 15.530 -6.033 1.00 80.38 230 PRO A O 1
ATOM 1835 N N . ARG A 1 231 ? 23.068 15.789 -8.113 1.00 75.69 231 ARG A N 1
ATOM 1836 C CA . ARG A 1 231 ? 23.174 17.257 -8.148 1.00 75.69 231 ARG A CA 1
ATOM 1837 C C . ARG A 1 231 ? 21.783 17.885 -8.191 1.00 75.69 231 ARG A C 1
ATOM 1839 O O . ARG A 1 231 ? 21.302 18.293 -9.246 1.00 75.69 231 ARG A O 1
ATOM 1846 N N . TYR A 1 232 ? 21.141 17.943 -7.024 1.00 71.56 232 TYR A N 1
ATOM 1847 C CA . TYR A 1 232 ? 19.746 18.378 -6.868 1.00 71.56 232 TYR A CA 1
ATOM 1848 C C . TYR A 1 232 ? 19.469 19.826 -7.273 1.00 71.56 232 TYR A C 1
ATOM 1850 O O . TYR A 1 232 ? 18.396 20.111 -7.794 1.00 71.56 232 TYR A O 1
ATOM 1858 N N . ASN A 1 233 ? 20.438 20.726 -7.094 1.00 62.59 233 ASN A N 1
ATOM 1859 C CA . ASN A 1 233 ? 20.302 22.180 -7.256 1.00 62.59 233 ASN A CA 1
ATOM 1860 C C . ASN A 1 233 ? 19.819 22.695 -8.633 1.00 62.59 233 ASN A C 1
ATOM 1862 O O . ASN A 1 233 ? 19.682 23.904 -8.815 1.00 62.59 233 ASN A O 1
ATOM 1866 N N . GLN A 1 234 ? 19.598 21.813 -9.609 1.00 59.69 234 GLN A N 1
ATOM 1867 C CA . GLN A 1 234 ? 19.136 22.130 -10.961 1.00 59.69 234 GLN A CA 1
ATOM 1868 C C . GLN A 1 234 ? 18.193 21.053 -11.545 1.00 59.69 234 GLN A C 1
ATOM 1870 O O . GLN A 1 234 ? 18.013 21.009 -12.764 1.00 59.69 234 GLN A O 1
ATOM 1875 N N . GLN A 1 235 ? 17.649 20.139 -10.728 1.00 69.81 235 GLN A N 1
ATOM 1876 C CA . GLN A 1 235 ? 16.848 18.996 -11.193 1.00 69.81 235 GLN A CA 1
ATOM 1877 C C . GLN A 1 235 ? 15.589 18.805 -10.345 1.00 69.81 235 GLN A C 1
ATOM 1879 O O . GLN A 1 235 ? 15.641 18.841 -9.117 1.00 69.81 235 GLN A O 1
ATOM 1884 N N . HIS A 1 236 ? 14.465 18.530 -11.003 1.00 80.62 236 HIS A N 1
ATOM 1885 C CA . HIS A 1 236 ? 13.312 17.947 -10.330 1.00 80.62 236 HIS A CA 1
ATOM 1886 C C . HIS A 1 236 ? 13.616 16.484 -9.998 1.00 80.62 236 HIS A C 1
ATOM 1888 O O . HIS A 1 236 ? 14.407 15.826 -10.682 1.00 80.62 236 HIS A O 1
ATOM 1894 N N . LYS A 1 237 ? 12.989 15.972 -8.941 1.00 85.06 237 LYS A N 1
ATOM 1895 C CA . LYS A 1 237 ? 13.169 14.599 -8.482 1.00 85.06 237 LYS A CA 1
ATOM 1896 C C . LYS A 1 237 ? 11.827 13.944 -8.217 1.00 85.06 237 LYS A C 1
ATOM 1898 O O . LYS A 1 237 ? 10.915 14.575 -7.693 1.00 85.06 237 LYS A O 1
ATOM 1903 N N . GLN A 1 238 ? 11.734 12.676 -8.579 1.00 87.50 238 GLN A N 1
ATOM 1904 C CA . GLN A 1 238 ? 10.688 11.773 -8.129 1.00 87.50 238 GLN A CA 1
ATOM 1905 C C . GLN A 1 238 ? 11.382 10.531 -7.581 1.00 87.50 238 GLN A C 1
ATOM 1907 O O . GLN A 1 238 ? 12.406 10.099 -8.106 1.00 87.50 238 GLN A O 1
ATOM 1912 N N . PHE A 1 239 ? 10.864 9.994 -6.491 1.00 86.56 239 PHE A N 1
ATOM 1913 C CA . PHE A 1 239 ? 11.535 8.981 -5.690 1.00 86.56 239 PHE A CA 1
ATOM 1914 C C . PHE A 1 239 ? 10.538 7.903 -5.282 1.00 86.56 239 PHE A C 1
ATOM 1916 O O . PHE A 1 239 ? 9.322 8.109 -5.356 1.00 86.56 239 PHE A O 1
ATOM 1923 N N . LEU A 1 240 ? 11.070 6.745 -4.907 1.00 86.81 240 LEU A N 1
ATOM 1924 C CA . LEU A 1 240 ? 10.303 5.574 -4.517 1.00 86.81 240 LEU A CA 1
ATOM 1925 C C . LEU A 1 240 ? 11.122 4.746 -3.524 1.00 86.81 240 LEU A C 1
ATOM 1927 O O . LEU A 1 240 ? 12.299 4.475 -3.773 1.00 86.81 240 LEU A O 1
ATOM 1931 N N . VAL A 1 241 ? 10.507 4.363 -2.407 1.00 86.38 241 VAL A N 1
ATOM 1932 C CA . VAL A 1 241 ? 11.109 3.438 -1.438 1.00 86.38 241 VAL A CA 1
ATOM 1933 C C . VAL A 1 241 ? 10.924 2.011 -1.949 1.00 86.38 241 VAL A C 1
ATOM 1935 O O . VAL A 1 241 ? 9.834 1.636 -2.383 1.00 86.38 241 VAL A O 1
ATOM 1938 N N . PHE A 1 242 ? 12.002 1.235 -1.920 1.00 79.75 242 PHE A N 1
ATOM 1939 C CA . PHE A 1 242 ? 12.048 -0.163 -2.322 1.00 79.75 242 PHE A CA 1
ATOM 1940 C C . PHE A 1 242 ? 13.062 -0.894 -1.425 1.00 79.75 242 PHE A C 1
ATOM 1942 O O . PHE A 1 242 ? 14.274 -0.710 -1.563 1.00 79.75 242 PHE A O 1
ATOM 1949 N N . ASP A 1 243 ? 12.572 -1.689 -0.475 1.00 79.19 243 ASP A N 1
ATOM 1950 C CA . ASP A 1 243 ? 13.363 -2.337 0.582 1.00 79.19 243 ASP A CA 1
ATOM 1951 C C . ASP A 1 243 ? 14.275 -1.348 1.355 1.00 79.19 243 ASP A C 1
ATOM 1953 O O . ASP A 1 243 ? 13.830 -0.305 1.824 1.00 79.19 243 ASP A O 1
ATOM 1957 N N . ASP A 1 244 ? 15.577 -1.648 1.484 1.00 83.88 244 ASP A N 1
ATOM 1958 C CA . ASP A 1 244 ? 16.618 -0.770 2.062 1.00 83.88 244 ASP A CA 1
ATOM 1959 C C . ASP A 1 244 ? 17.105 0.321 1.082 1.00 83.88 244 ASP A C 1
ATOM 1961 O O . ASP A 1 244 ? 18.192 0.888 1.237 1.00 83.88 244 ASP A O 1
ATOM 1965 N N . HIS A 1 245 ? 16.355 0.594 0.018 1.00 87.88 245 HIS A N 1
ATOM 1966 C CA . HIS A 1 245 ? 16.785 1.498 -1.036 1.00 87.88 245 HIS A CA 1
ATOM 1967 C C . HIS A 1 245 ? 15.744 2.564 -1.339 1.00 87.88 245 HIS A C 1
ATOM 1969 O O . HIS A 1 245 ? 14.542 2.324 -1.370 1.00 87.88 245 HIS A O 1
ATOM 1975 N N . LEU A 1 246 ? 16.238 3.757 -1.639 1.00 89.56 246 LEU A N 1
ATOM 1976 C CA . LEU A 1 246 ? 15.454 4.799 -2.268 1.00 89.56 246 LEU A CA 1
ATOM 1977 C C . LEU A 1 246 ? 15.931 4.959 -3.709 1.00 89.56 246 LEU A C 1
ATOM 1979 O O . LEU A 1 246 ? 17.074 5.355 -3.957 1.00 89.56 246 LEU A O 1
ATOM 1983 N N . LEU A 1 247 ? 15.048 4.659 -4.655 1.00 90.56 247 LEU A N 1
ATOM 1984 C CA . LEU A 1 247 ? 15.246 4.972 -6.064 1.00 90.56 247 LEU A CA 1
ATOM 1985 C C . LEU A 1 247 ? 14.868 6.432 -6.304 1.00 90.56 247 LEU A C 1
ATOM 1987 O O . LEU A 1 247 ? 13.853 6.903 -5.798 1.00 90.56 247 LEU A O 1
ATOM 1991 N N . VAL A 1 248 ? 15.687 7.152 -7.067 1.00 90.12 248 VAL A N 1
ATOM 1992 C CA . VAL A 1 248 ? 15.524 8.581 -7.349 1.00 90.12 248 VAL A CA 1
ATOM 1993 C C . VAL A 1 248 ? 15.742 8.837 -8.835 1.00 90.12 248 VAL A C 1
ATOM 1995 O O . VAL A 1 248 ? 16.849 8.697 -9.356 1.00 90.12 248 VAL A O 1
ATOM 1998 N N . TYR A 1 249 ? 14.677 9.259 -9.506 1.00 90.75 249 TYR A N 1
ATOM 1999 C CA . TYR A 1 249 ? 14.682 9.720 -10.886 1.00 90.75 249 TYR A CA 1
ATOM 2000 C C . TYR A 1 249 ? 14.841 11.239 -10.909 1.00 90.75 249 TYR A C 1
ATOM 2002 O O . TYR A 1 249 ? 13.961 11.977 -10.459 1.00 90.75 249 TYR A O 1
ATOM 2010 N N . LEU A 1 250 ? 15.980 11.702 -11.422 1.00 88.88 250 LEU A N 1
ATOM 2011 C CA . LEU A 1 250 ? 16.314 13.115 -11.573 1.00 88.88 250 LEU A CA 1
ATOM 2012 C C . LEU A 1 250 ? 16.046 13.556 -13.003 1.00 88.88 250 LEU A C 1
ATOM 2014 O O . LEU A 1 250 ? 16.628 13.003 -13.936 1.00 88.88 250 LEU A O 1
ATOM 2018 N N . TYR A 1 251 ? 15.231 14.590 -13.172 1.00 87.12 251 TYR A N 1
ATOM 2019 C CA . TYR A 1 251 ? 14.821 15.095 -14.476 1.00 87.12 251 TYR A CA 1
ATOM 2020 C C . TYR A 1 251 ? 14.955 16.618 -14.570 1.00 87.12 251 TYR A C 1
ATOM 2022 O O . TYR A 1 251 ? 14.915 17.341 -13.574 1.00 87.12 251 TYR A O 1
ATOM 2030 N N . ARG A 1 252 ? 15.176 17.115 -15.791 1.00 76.38 252 ARG A N 1
ATOM 2031 C CA . ARG A 1 252 ? 15.255 18.548 -16.103 1.00 76.38 252 ARG A CA 1
ATOM 2032 C C . ARG A 1 252 ? 14.318 18.878 -17.247 1.00 76.38 252 ARG A C 1
ATOM 2034 O O . ARG A 1 252 ? 14.211 18.098 -18.184 1.00 76.38 252 ARG A O 1
ATOM 2041 N N . THR A 1 253 ? 13.808 20.100 -17.224 1.00 61.41 253 THR A N 1
ATOM 2042 C CA . THR A 1 253 ? 13.065 20.725 -18.325 1.00 61.41 253 THR A CA 1
ATOM 2043 C C . THR A 1 253 ? 13.963 21.235 -19.462 1.00 61.41 253 THR A C 1
ATOM 2045 O O . THR A 1 253 ? 13.476 21.804 -20.434 1.00 61.41 253 THR A O 1
ATOM 2048 N N . SER A 1 254 ? 15.297 21.096 -19.364 1.00 58.78 254 SER A N 1
ATOM 2049 C CA . SER A 1 254 ? 16.212 21.522 -20.434 1.00 58.78 254 SER A CA 1
ATOM 2050 C C . SER A 1 254 ? 17.586 20.815 -20.443 1.00 58.78 254 SER A C 1
ATOM 2052 O O . SER A 1 254 ? 18.341 20.818 -19.469 1.00 58.78 254 SER A O 1
ATOM 2054 N N . TYR A 1 255 ? 17.912 20.228 -21.602 1.00 57.38 255 TYR A N 1
ATOM 2055 C CA . TYR A 1 255 ? 19.239 19.804 -22.098 1.00 57.38 255 TYR A CA 1
ATOM 2056 C C . TYR A 1 255 ? 20.051 18.701 -21.383 1.00 57.38 255 TYR A C 1
ATOM 2058 O O . TYR A 1 255 ? 21.126 18.363 -21.876 1.00 57.38 255 TYR A O 1
ATOM 2066 N N . GLN A 1 256 ? 19.582 18.077 -20.298 1.00 69.44 256 GLN A N 1
ATOM 2067 C CA . GLN A 1 256 ? 20.238 16.881 -19.732 1.00 69.44 256 GLN A CA 1
ATOM 2068 C C . GLN A 1 256 ? 19.294 15.677 -19.701 1.00 69.44 256 GLN A C 1
ATOM 2070 O O . GLN A 1 256 ? 18.162 15.789 -19.235 1.00 69.44 256 GLN A O 1
ATOM 2075 N N . ARG A 1 257 ? 19.781 14.515 -20.166 1.00 80.56 257 ARG A N 1
ATOM 2076 C CA . ARG A 1 257 ? 19.068 13.228 -20.074 1.00 80.56 257 ARG A CA 1
ATOM 2077 C C . ARG A 1 257 ? 18.789 12.914 -18.596 1.00 80.56 257 ARG A C 1
ATOM 2079 O O . ARG A 1 257 ? 19.731 13.007 -17.800 1.00 80.56 257 ARG A O 1
ATOM 2086 N N . PRO A 1 258 ? 17.553 12.540 -18.222 1.00 89.31 258 PRO A N 1
ATOM 2087 C CA . PRO A 1 258 ? 17.248 12.121 -16.863 1.00 89.31 258 PRO A CA 1
ATOM 2088 C C . PRO A 1 258 ? 18.131 10.972 -16.375 1.00 89.31 258 PRO A C 1
ATOM 2090 O O . PRO A 1 258 ? 18.624 10.158 -17.160 1.00 89.31 258 PRO A O 1
ATOM 2093 N N . GLN A 1 259 ? 18.346 10.933 -15.064 1.00 89.00 259 GLN A N 1
ATOM 2094 C CA . GLN A 1 259 ? 19.256 10.004 -14.400 1.00 89.00 259 GLN A CA 1
ATOM 2095 C C . GLN A 1 259 ? 18.512 9.204 -13.338 1.00 89.00 259 GLN A C 1
ATOM 2097 O O . GLN A 1 259 ? 17.671 9.756 -12.633 1.00 89.00 259 GLN A O 1
ATOM 2102 N N . MET A 1 260 ? 18.873 7.932 -13.181 1.00 90.62 260 MET A N 1
ATOM 2103 C CA . MET A 1 260 ? 18.417 7.108 -12.067 1.00 90.62 260 MET A CA 1
ATOM 2104 C C . MET A 1 260 ? 19.541 6.957 -11.041 1.00 90.62 260 MET A C 1
ATOM 2106 O O . MET A 1 260 ? 20.684 6.657 -11.389 1.00 90.62 260 MET A O 1
ATOM 2110 N N . TRP A 1 261 ? 19.201 7.136 -9.773 1.00 90.38 261 TRP A N 1
ATOM 2111 C CA . TRP A 1 261 ? 20.090 6.961 -8.631 1.00 90.38 261 TRP A CA 1
ATOM 2112 C C . TRP A 1 261 ? 19.428 6.055 -7.588 1.00 90.38 261 TRP A C 1
ATOM 2114 O O . TRP A 1 261 ? 18.206 6.015 -7.482 1.00 90.38 261 TRP A O 1
ATOM 2124 N N . LYS A 1 262 ? 20.235 5.319 -6.827 1.00 91.25 262 LYS A N 1
ATOM 2125 C CA . LYS A 1 262 ? 19.827 4.393 -5.763 1.00 91.25 262 LYS A CA 1
ATOM 2126 C C . LYS A 1 262 ? 20.607 4.760 -4.498 1.00 91.25 262 LYS A C 1
ATOM 2128 O O . LYS A 1 262 ? 21.833 4.650 -4.486 1.00 91.25 262 LYS A O 1
ATOM 2133 N N . LEU A 1 263 ? 19.917 5.240 -3.466 1.00 90.88 263 LEU A N 1
ATOM 2134 C CA . LEU A 1 263 ? 20.472 5.494 -2.130 1.00 90.88 263 LEU A CA 1
ATOM 2135 C C . LEU A 1 263 ? 20.221 4.274 -1.255 1.00 90.88 263 LEU A C 1
ATOM 2137 O O . LEU A 1 263 ? 19.072 3.866 -1.113 1.00 90.88 263 LEU A O 1
ATOM 2141 N N . LYS A 1 264 ? 21.261 3.727 -0.628 1.00 90.62 264 LYS A N 1
ATOM 2142 C CA . LYS A 1 264 ? 21.090 2.703 0.409 1.00 90.62 264 LYS A CA 1
ATOM 2143 C C . LYS A 1 264 ? 20.786 3.376 1.746 1.00 90.62 264 LYS A C 1
ATOM 2145 O O . LYS A 1 264 ? 21.642 4.088 2.271 1.00 90.62 264 LYS A O 1
ATOM 2150 N N . LEU A 1 265 ? 19.600 3.158 2.312 1.00 87.31 265 LEU A N 1
ATOM 2151 C CA . LEU A 1 265 ? 19.153 3.863 3.522 1.00 87.31 265 LEU A CA 1
ATOM 2152 C C . LEU A 1 265 ? 20.011 3.510 4.747 1.00 87.31 265 LEU A C 1
ATOM 2154 O O . LEU A 1 265 ? 20.268 4.375 5.581 1.00 87.31 265 LEU A O 1
ATOM 2158 N N . GLY A 1 266 ? 20.521 2.276 4.828 1.00 85.56 266 GLY A N 1
ATOM 2159 C CA . GLY A 1 266 ? 21.407 1.838 5.912 1.00 85.56 266 GLY A CA 1
ATOM 2160 C C . GLY A 1 266 ? 22.792 2.508 5.951 1.00 85.56 266 GLY A C 1
ATOM 2161 O O . GLY A 1 266 ? 23.291 2.791 7.037 1.00 85.56 266 GLY A O 1
ATOM 2162 N N . SER A 1 267 ? 23.429 2.779 4.802 1.00 88.12 267 SER A N 1
ATOM 2163 C CA . SER A 1 267 ? 24.775 3.395 4.753 1.00 88.12 267 SER A CA 1
ATOM 2164 C C . SER A 1 267 ? 24.787 4.868 4.324 1.00 88.12 267 SER A C 1
ATOM 2166 O O . SER A 1 267 ? 25.809 5.546 4.487 1.00 88.12 267 SER A O 1
ATOM 2168 N N . LEU A 1 268 ? 23.646 5.353 3.821 1.00 89.25 268 LEU A N 1
ATOM 2169 C CA . LEU A 1 268 ? 23.423 6.645 3.169 1.00 89.25 268 LEU A CA 1
ATOM 2170 C C . LEU A 1 268 ? 24.309 6.887 1.937 1.00 89.25 268 LEU A C 1
ATOM 2172 O O . LEU A 1 268 ? 24.609 8.034 1.612 1.00 89.25 268 LEU A O 1
ATOM 2176 N N . GLU A 1 269 ? 24.723 5.823 1.248 1.00 90.56 269 GLU A N 1
ATOM 2177 C CA . GLU A 1 269 ? 25.592 5.889 0.065 1.00 90.56 269 GLU A CA 1
ATOM 2178 C C . GLU A 1 269 ? 24.788 5.872 -1.234 1.00 90.56 269 GLU A C 1
ATOM 2180 O O . GLU A 1 269 ? 23.867 5.068 -1.409 1.00 90.56 269 GLU A O 1
ATOM 2185 N N . TRP A 1 270 ? 25.161 6.761 -2.154 1.00 91.31 270 TRP A N 1
ATOM 2186 C CA . TRP A 1 270 ? 24.586 6.826 -3.492 1.00 91.31 270 TRP A CA 1
ATOM 2187 C C . TRP A 1 270 ? 25.202 5.804 -4.446 1.00 91.31 270 TRP A C 1
ATOM 2189 O O . TRP A 1 270 ? 26.389 5.495 -4.400 1.00 91.31 270 TRP A O 1
ATOM 2199 N N . SER A 1 271 ? 24.396 5.335 -5.390 1.00 90.44 271 SER A N 1
ATOM 2200 C CA . SER A 1 271 ? 24.836 4.588 -6.564 1.00 90.44 271 SER A CA 1
ATOM 2201 C C . SER A 1 271 ? 24.085 5.080 -7.796 1.00 90.44 271 SER A C 1
ATOM 2203 O O . SER A 1 271 ? 22.873 5.285 -7.747 1.00 90.44 271 SER A O 1
ATOM 2205 N N . GLN A 1 272 ? 24.800 5.340 -8.892 1.00 89.50 272 GLN A N 1
ATOM 2206 C CA . GLN A 1 272 ? 24.165 5.722 -10.149 1.00 89.50 272 GLN A CA 1
ATOM 2207 C C . GLN A 1 272 ? 23.729 4.456 -10.881 1.00 89.50 272 GLN A C 1
ATOM 2209 O O . GLN A 1 272 ? 24.541 3.564 -11.118 1.00 89.50 272 GLN A O 1
ATOM 2214 N N . MET A 1 273 ? 22.455 4.388 -11.257 1.00 87.75 273 MET A N 1
ATOM 2215 C CA . MET A 1 273 ? 21.910 3.274 -12.023 1.00 87.75 273 MET A CA 1
ATOM 2216 C C . MET A 1 273 ? 21.897 3.666 -13.508 1.00 87.75 273 MET A C 1
ATOM 2218 O O . MET A 1 273 ? 21.316 4.701 -13.849 1.00 87.75 273 MET A O 1
ATOM 2222 N N . PRO A 1 274 ? 22.483 2.868 -14.423 1.00 88.25 274 PRO A N 1
ATOM 2223 C CA . PRO A 1 274 ? 22.351 3.131 -15.851 1.00 88.25 274 PRO A CA 1
ATOM 2224 C C . PRO A 1 274 ? 20.870 3.041 -16.230 1.00 88.25 274 PRO A C 1
ATOM 2226 O O . PRO A 1 274 ? 20.212 2.047 -15.911 1.00 88.25 274 PRO A O 1
ATOM 2229 N N . LEU A 1 275 ? 20.351 4.089 -16.872 1.00 89.56 275 LEU A N 1
ATOM 2230 C CA . LEU A 1 275 ? 18.935 4.230 -17.202 1.00 89.56 275 LEU A CA 1
ATOM 2231 C C . LEU A 1 275 ? 18.714 4.178 -18.718 1.00 89.56 275 LEU A C 1
ATOM 2233 O O . LEU A 1 275 ? 19.024 5.130 -19.440 1.00 89.56 275 LEU A O 1
ATOM 2237 N N . SER A 1 276 ? 18.095 3.097 -19.179 1.00 89.75 276 SER A N 1
ATOM 2238 C CA . SER A 1 276 ? 17.605 2.948 -20.551 1.00 89.75 276 SER A CA 1
ATOM 2239 C C . SER A 1 276 ? 16.079 2.897 -20.538 1.00 89.75 276 SER A C 1
ATOM 2241 O O . SER A 1 276 ? 15.519 2.179 -19.720 1.00 89.75 276 SER A O 1
ATOM 2243 N N . LEU A 1 277 ? 15.439 3.661 -21.423 1.00 90.12 277 LEU A N 1
ATOM 2244 C CA . LEU A 1 277 ? 14.002 3.598 -21.709 1.00 90.12 277 LEU A CA 1
ATOM 2245 C C . LEU A 1 277 ? 13.839 3.318 -23.208 1.00 90.12 277 LEU A C 1
ATOM 2247 O O . LEU A 1 277 ? 14.650 3.822 -23.991 1.00 90.12 277 LEU A O 1
ATOM 2251 N N . SER A 1 278 ? 12.830 2.550 -23.618 1.00 87.62 278 SER A N 1
ATOM 2252 C CA . SER A 1 278 ? 12.602 2.205 -25.029 1.00 87.62 278 SER A CA 1
ATOM 2253 C C . SER A 1 278 ? 12.184 3.405 -25.889 1.00 87.62 278 SER A C 1
ATOM 2255 O O . SER A 1 278 ? 12.432 3.419 -27.096 1.00 87.62 278 SER A O 1
ATOM 2257 N N . HIS A 1 279 ? 11.552 4.412 -25.276 1.00 86.00 279 HIS A N 1
ATOM 2258 C CA . HIS A 1 279 ? 11.040 5.615 -25.934 1.00 86.00 279 HIS A CA 1
ATOM 2259 C C . HIS A 1 279 ? 11.626 6.894 -25.303 1.00 86.00 279 HIS A C 1
ATOM 2261 O O . HIS A 1 279 ? 12.835 6.990 -25.074 1.00 86.00 279 HIS A O 1
ATOM 2267 N N . HIS A 1 280 ? 10.818 7.938 -25.102 1.00 88.38 280 HIS A N 1
ATOM 2268 C CA . HIS A 1 280 ? 11.295 9.230 -24.614 1.00 88.38 280 HIS A CA 1
ATOM 2269 C C . HIS A 1 280 ? 11.306 9.321 -23.095 1.00 88.38 280 HIS A C 1
ATOM 2271 O O . HIS A 1 280 ? 10.394 8.873 -22.407 1.00 88.38 280 HIS A O 1
ATOM 2277 N N . TYR A 1 281 ? 12.318 10.003 -22.580 1.00 89.56 281 TYR A N 1
ATOM 2278 C CA . TYR A 1 281 ? 12.443 10.295 -21.163 1.00 89.56 281 TYR A CA 1
ATOM 2279 C C . TYR A 1 281 ? 11.358 11.276 -20.695 1.00 89.56 281 TYR A C 1
ATOM 2281 O O . TYR A 1 281 ? 11.285 12.371 -21.256 1.00 89.56 281 TYR A O 1
ATOM 2289 N N . PRO A 1 282 ? 10.565 10.930 -19.664 1.00 89.88 282 PRO A N 1
ATOM 2290 C CA . PRO A 1 282 ? 9.701 11.892 -18.992 1.00 89.88 282 PRO A CA 1
ATOM 2291 C C . PRO A 1 282 ? 10.507 13.045 -18.369 1.00 89.88 282 PRO A C 1
ATOM 2293 O O . PRO A 1 282 ? 11.475 12.827 -17.640 1.00 89.88 282 PRO A O 1
ATOM 2296 N N . THR A 1 283 ? 10.115 14.284 -18.656 1.00 88.31 283 THR A N 1
ATOM 2297 C CA . THR A 1 283 ? 10.754 15.515 -18.156 1.00 88.31 283 THR A CA 1
ATOM 2298 C C . THR A 1 283 ? 9.793 16.464 -17.441 1.00 88.31 283 THR A C 1
ATOM 2300 O O . THR A 1 283 ? 10.254 17.395 -16.780 1.00 88.31 283 THR A O 1
ATOM 2303 N N . SER A 1 284 ? 8.485 16.204 -17.470 1.00 86.56 284 SER A N 1
ATOM 2304 C CA . SER A 1 284 ? 7.493 16.915 -16.657 1.00 86.56 284 SER A CA 1
ATOM 2305 C C . SER A 1 284 ? 6.372 15.991 -16.168 1.00 86.56 284 SER A C 1
ATOM 2307 O O . SER A 1 284 ? 6.203 14.870 -16.643 1.00 86.56 284 SER A O 1
ATOM 2309 N N . TYR A 1 285 ? 5.666 16.425 -15.116 1.00 85.50 285 TYR A N 1
ATOM 2310 C CA . TYR A 1 285 ? 4.586 15.677 -14.445 1.00 85.50 285 TYR A CA 1
ATOM 2311 C C . TYR A 1 285 ? 4.934 14.225 -14.063 1.00 85.50 285 TYR A C 1
ATOM 2313 O O . TYR A 1 285 ? 4.081 13.337 -14.053 1.00 85.50 285 TYR A O 1
ATOM 2321 N N . VAL A 1 286 ? 6.207 13.997 -13.730 1.00 88.69 286 VAL A N 1
ATOM 2322 C CA . VAL A 1 286 ? 6.760 12.664 -13.497 1.00 88.69 286 VAL A CA 1
ATOM 2323 C C . VAL A 1 286 ? 6.304 12.098 -12.153 1.00 88.69 286 VAL A C 1
ATOM 2325 O O . VAL A 1 286 ? 6.441 12.749 -11.116 1.00 88.69 286 VAL A O 1
ATOM 2328 N N . ARG A 1 287 ? 5.813 10.857 -12.158 1.00 89.00 287 ARG A N 1
ATOM 2329 C CA . ARG A 1 287 ? 5.365 10.115 -10.975 1.00 89.00 287 ARG A CA 1
ATOM 2330 C C . ARG A 1 287 ? 5.869 8.677 -10.987 1.00 89.00 287 ARG A C 1
ATOM 2332 O O . ARG A 1 287 ? 5.892 8.031 -12.032 1.00 89.00 287 ARG A O 1
ATOM 2339 N N . PHE A 1 288 ? 6.202 8.186 -9.796 1.00 88.38 288 PHE A N 1
ATOM 2340 C CA . PHE A 1 288 ? 6.437 6.771 -9.528 1.00 88.38 288 PHE A CA 1
ATOM 2341 C C . PHE A 1 288 ? 5.268 6.177 -8.745 1.00 88.38 288 PHE A C 1
ATOM 2343 O O . PHE A 1 288 ? 4.760 6.821 -7.827 1.00 88.38 288 PHE A O 1
ATOM 2350 N N . ARG A 1 289 ? 4.928 4.924 -9.050 1.00 88.19 289 ARG A N 1
ATOM 2351 C CA . ARG A 1 289 ? 4.217 4.006 -8.149 1.00 88.19 289 ARG A CA 1
ATOM 2352 C C . ARG A 1 289 ? 4.983 2.688 -8.078 1.00 88.19 289 ARG A C 1
ATOM 2354 O O . ARG A 1 289 ? 5.573 2.264 -9.073 1.00 88.19 289 ARG A O 1
ATOM 2361 N N . ARG A 1 290 ? 4.957 2.044 -6.913 1.00 85.31 290 ARG A N 1
ATOM 2362 C CA . ARG A 1 290 ? 5.327 0.633 -6.760 1.00 85.31 290 ARG A CA 1
ATOM 2363 C C . ARG A 1 290 ? 4.056 -0.202 -6.856 1.00 85.31 290 ARG A C 1
ATOM 2365 O O . ARG A 1 290 ? 2.995 0.250 -6.440 1.00 85.31 290 ARG A O 1
ATOM 2372 N N . HIS A 1 291 ? 4.173 -1.412 -7.372 1.00 84.62 291 HIS A N 1
ATOM 2373 C CA . HIS A 1 291 ? 3.144 -2.426 -7.253 1.00 84.62 291 HIS A CA 1
ATOM 2374 C C . HIS A 1 291 ? 3.820 -3.797 -7.131 1.00 84.62 291 HIS A C 1
ATOM 2376 O O . HIS A 1 291 ? 4.449 -4.253 -8.085 1.00 84.62 291 HIS A O 1
ATOM 2382 N N . LEU A 1 292 ? 3.725 -4.417 -5.947 1.00 81.75 292 LEU A N 1
ATOM 2383 C CA . LEU A 1 292 ? 4.536 -5.580 -5.560 1.00 81.75 292 LEU A CA 1
ATOM 2384 C C . LEU A 1 292 ? 6.025 -5.304 -5.853 1.00 81.75 292 LEU A C 1
ATOM 2386 O O . LEU A 1 292 ? 6.572 -4.321 -5.337 1.00 81.75 292 LEU A O 1
ATOM 2390 N N . ASP A 1 293 ? 6.642 -6.117 -6.708 1.00 81.38 293 ASP A N 1
ATOM 2391 C CA . ASP A 1 293 ? 8.020 -5.952 -7.172 1.00 81.38 293 ASP A CA 1
ATOM 2392 C C . ASP A 1 293 ? 8.126 -5.055 -8.419 1.00 81.38 293 ASP A C 1
ATOM 2394 O O . ASP A 1 293 ? 9.198 -4.555 -8.729 1.00 81.38 293 ASP A O 1
ATOM 2398 N N . SER A 1 294 ? 7.030 -4.780 -9.134 1.00 86.88 294 SER A N 1
ATOM 2399 C CA . SER A 1 294 ? 7.043 -3.921 -10.327 1.00 86.88 294 SER A CA 1
ATOM 2400 C C . SER A 1 294 ? 7.068 -2.429 -9.983 1.00 86.88 294 SER A C 1
ATOM 2402 O O . SER A 1 294 ? 6.377 -1.961 -9.075 1.00 86.88 294 SER A O 1
ATOM 2404 N N . LEU A 1 295 ? 7.804 -1.642 -10.772 1.00 89.75 295 LEU A N 1
ATOM 2405 C CA . LEU A 1 295 ? 7.828 -0.177 -10.663 1.00 89.75 295 LEU A CA 1
ATOM 2406 C C . LEU A 1 295 ? 7.188 0.454 -11.897 1.00 89.75 295 LEU A C 1
ATOM 2408 O O . LEU A 1 295 ? 7.468 0.026 -13.014 1.00 89.75 295 LEU A O 1
ATOM 2412 N N . TYR A 1 296 ? 6.392 1.506 -11.710 1.00 91.62 296 TYR A N 1
ATOM 2413 C CA . TYR A 1 296 ? 5.736 2.240 -12.793 1.00 91.62 296 TYR A CA 1
ATOM 2414 C C . TYR A 1 296 ? 6.183 3.704 -12.795 1.00 91.62 296 TYR A C 1
ATOM 2416 O O . TYR A 1 296 ? 5.993 4.408 -11.802 1.00 91.62 296 TYR A O 1
ATOM 2424 N N . LEU A 1 297 ? 6.755 4.169 -13.911 1.00 91.81 297 LEU A N 1
ATOM 2425 C CA . LEU A 1 297 ? 7.108 5.571 -14.165 1.00 91.81 297 LEU A CA 1
ATOM 2426 C C . LEU A 1 297 ? 6.150 6.144 -15.206 1.00 91.81 297 LEU A C 1
ATOM 2428 O O . LEU A 1 297 ? 6.168 5.710 -16.355 1.00 91.81 297 LEU A O 1
ATOM 2432 N N . HIS A 1 298 ? 5.366 7.143 -14.822 1.00 92.19 298 HIS A N 1
ATOM 2433 C CA . HIS A 1 298 ? 4.544 7.929 -15.740 1.00 92.19 298 HIS A CA 1
ATOM 2434 C C . HIS A 1 298 ? 5.082 9.359 -15.826 1.00 92.19 298 HIS A C 1
ATOM 2436 O O . HIS A 1 298 ? 5.468 9.924 -14.803 1.00 92.19 298 HIS A O 1
ATOM 2442 N N . GLY A 1 299 ? 5.039 9.983 -17.002 1.00 90.25 299 GLY A N 1
ATOM 2443 C CA . GLY A 1 299 ? 5.173 11.435 -17.133 1.00 90.25 299 GLY A CA 1
ATOM 2444 C C . GLY A 1 299 ? 5.225 11.914 -18.581 1.00 90.25 299 GLY A C 1
ATOM 2445 O O . GLY A 1 299 ? 5.325 11.118 -19.514 1.00 90.25 299 GLY A O 1
ATOM 2446 N N . ASP A 1 300 ? 5.191 13.228 -18.755 1.00 88.38 300 ASP A N 1
ATOM 2447 C CA . ASP A 1 300 ? 5.246 13.881 -20.061 1.00 88.38 300 ASP A CA 1
ATOM 2448 C C . ASP A 1 300 ? 6.695 14.017 -20.531 1.00 88.38 300 ASP A C 1
ATOM 2450 O O . ASP A 1 300 ? 7.579 14.363 -19.744 1.00 88.38 300 ASP A O 1
ATOM 2454 N N . CYS A 1 301 ? 6.955 13.783 -21.819 1.00 86.44 301 CYS A N 1
ATOM 2455 C CA . CYS A 1 301 ? 8.203 14.195 -22.452 1.00 86.44 301 CYS A CA 1
ATOM 2456 C C . CYS A 1 301 ? 8.024 15.526 -23.189 1.00 86.44 301 CYS A C 1
ATOM 2458 O O . CYS A 1 301 ? 7.070 15.743 -23.937 1.00 86.44 301 CYS A O 1
ATOM 2460 N N . GLU A 1 302 ? 9.010 16.406 -23.055 1.00 83.19 302 GLU A N 1
ATOM 2461 C CA . GLU A 1 302 ? 9.033 17.699 -23.751 1.00 83.19 302 GLU A CA 1
ATOM 2462 C C . GLU A 1 302 ? 9.724 17.601 -25.126 1.00 83.19 302 GLU A C 1
ATOM 2464 O O . GLU A 1 302 ? 10.221 18.588 -25.673 1.00 83.19 302 GLU A O 1
ATOM 2469 N N . ARG A 1 303 ? 9.777 16.395 -25.718 1.00 85.00 303 ARG A N 1
ATOM 2470 C CA . ARG A 1 303 ? 10.369 16.193 -27.045 1.00 85.00 303 ARG A CA 1
ATOM 2471 C C . ARG A 1 303 ? 9.446 16.778 -28.114 1.00 85.00 303 ARG A C 1
ATOM 2473 O O . ARG A 1 303 ? 8.376 16.239 -28.392 1.00 85.00 303 ARG A O 1
ATOM 2480 N N . ILE A 1 304 ? 9.906 17.850 -28.758 1.00 83.69 304 ILE A N 1
ATOM 2481 C CA . ILE A 1 304 ? 9.242 18.471 -29.912 1.00 83.69 304 ILE A CA 1
ATOM 2482 C C . ILE A 1 304 ? 8.936 17.393 -30.964 1.00 83.69 304 ILE A C 1
ATOM 2484 O O . ILE A 1 304 ? 9.836 16.674 -31.398 1.00 83.69 304 ILE A O 1
ATOM 2488 N N . GLY A 1 305 ? 7.664 17.284 -31.358 1.00 82.50 305 GLY A N 1
ATOM 2489 C CA . GLY A 1 305 ? 7.191 16.295 -32.331 1.00 82.50 305 GLY A CA 1
ATOM 2490 C C . GLY A 1 305 ? 6.835 14.914 -31.765 1.00 82.50 305 GLY A C 1
ATOM 2491 O O . GLY A 1 305 ? 6.533 14.023 -32.552 1.00 82.50 305 GLY A O 1
ATOM 2492 N N . CYS A 1 306 ? 6.841 14.703 -30.442 1.00 85.69 306 CYS A N 1
ATOM 2493 C CA . CYS A 1 306 ? 6.262 13.487 -29.861 1.00 85.69 306 CYS A CA 1
ATOM 2494 C C . CYS A 1 306 ? 4.731 13.477 -30.029 1.00 85.69 306 CYS A C 1
ATOM 2496 O O . CYS A 1 306 ? 4.052 14.397 -29.573 1.00 85.69 306 CYS A O 1
ATOM 2498 N N . SER A 1 307 ? 4.195 12.428 -30.658 1.00 83.62 307 SER A N 1
ATOM 2499 C CA . SER A 1 307 ? 2.756 12.215 -30.869 1.00 83.62 307 SER A CA 1
ATOM 2500 C C . SER A 1 307 ? 1.998 11.885 -29.580 1.00 83.62 307 SER A C 1
ATOM 2502 O O . SER A 1 307 ? 0.877 12.348 -29.396 1.00 83.62 307 SER A O 1
ATOM 2504 N N . GLU A 1 308 ? 2.606 11.099 -28.691 1.00 81.31 308 GLU A N 1
ATOM 2505 C CA . GLU A 1 308 ? 1.974 10.589 -27.464 1.00 81.31 308 GLU A CA 1
ATOM 2506 C C . GLU A 1 308 ? 1.959 11.618 -26.332 1.00 81.31 308 GLU A C 1
ATOM 2508 O O . GLU A 1 308 ? 1.008 11.668 -25.556 1.00 81.31 308 GLU A O 1
ATOM 2513 N N . ARG A 1 309 ? 2.993 12.472 -26.276 1.00 85.06 309 ARG A N 1
ATOM 2514 C CA . ARG A 1 309 ? 3.305 13.443 -25.209 1.00 85.06 309 ARG A CA 1
ATOM 2515 C C . ARG A 1 309 ? 3.581 12.812 -23.840 1.00 85.06 309 ARG A C 1
ATOM 2517 O O . ARG A 1 309 ? 4.653 13.061 -23.296 1.00 85.06 309 ARG A O 1
ATOM 2524 N N . SER A 1 310 ? 2.666 12.003 -23.318 1.00 88.69 310 SER A N 1
ATOM 2525 C CA . SER A 1 310 ? 2.799 11.258 -22.063 1.00 88.69 310 SER A CA 1
ATOM 2526 C C . SER A 1 310 ? 3.316 9.844 -22.332 1.00 88.69 310 SER A C 1
ATOM 2528 O O . SER A 1 310 ? 2.916 9.209 -23.305 1.00 88.69 310 SER A O 1
ATOM 2530 N N . HIS A 1 311 ? 4.194 9.340 -21.466 1.00 89.12 311 HIS A N 1
ATOM 2531 C CA . HIS A 1 311 ? 4.722 7.978 -21.543 1.00 89.12 311 HIS A CA 1
ATOM 2532 C C . HIS A 1 311 ? 4.604 7.271 -20.193 1.00 89.12 311 HIS A C 1
ATOM 2534 O O . HIS A 1 311 ? 4.819 7.872 -19.135 1.00 89.12 311 HIS A O 1
ATOM 2540 N N . LEU A 1 312 ? 4.311 5.973 -20.248 1.00 91.62 312 LEU A N 1
ATOM 2541 C CA . LEU A 1 312 ? 4.272 5.069 -19.104 1.00 91.62 312 LEU A CA 1
ATOM 2542 C C . LEU A 1 312 ? 5.282 3.937 -19.327 1.00 91.62 312 LEU A C 1
ATOM 2544 O O . LEU A 1 312 ? 5.333 3.350 -20.406 1.00 91.62 312 LEU A O 1
ATOM 2548 N N . TYR A 1 313 ? 6.053 3.616 -18.292 1.00 92.00 313 TYR A N 1
ATOM 2549 C CA . TYR A 1 313 ? 7.054 2.549 -18.287 1.00 92.00 313 TYR A CA 1
ATOM 2550 C C . TYR A 1 313 ? 6.866 1.641 -17.079 1.00 92.00 313 TYR A C 1
ATOM 2552 O O . TYR A 1 313 ? 6.652 2.139 -15.972 1.00 92.00 313 TYR A O 1
ATOM 2560 N N . LYS A 1 314 ? 7.022 0.332 -17.282 1.00 92.00 314 LYS A N 1
ATOM 2561 C CA . LYS A 1 314 ? 7.159 -0.678 -16.228 1.00 92.00 314 LYS A CA 1
ATOM 2562 C C . LYS A 1 314 ? 8.624 -1.112 -16.137 1.00 92.00 314 LYS A C 1
ATOM 2564 O O . LYS A 1 314 ? 9.282 -1.297 -17.162 1.00 92.00 314 LYS A O 1
ATOM 2569 N N . PHE A 1 315 ? 9.126 -1.294 -14.921 1.00 89.62 315 PHE A N 1
ATOM 2570 C CA . PHE A 1 315 ? 10.457 -1.837 -14.641 1.00 89.62 315 PHE A CA 1
ATOM 2571 C C . PHE A 1 315 ? 10.338 -3.059 -13.746 1.00 89.62 315 PHE A C 1
ATOM 2573 O O . PHE A 1 315 ? 9.520 -3.072 -12.822 1.00 89.62 315 PHE A O 1
ATOM 2580 N N . ASP A 1 316 ? 11.231 -4.014 -13.974 1.00 84.50 316 ASP A N 1
ATOM 2581 C CA . ASP A 1 316 ? 11.570 -5.047 -13.008 1.00 84.50 316 ASP A CA 1
ATOM 2582 C C . ASP A 1 316 ? 12.877 -4.635 -12.288 1.00 84.50 316 ASP A C 1
ATOM 2584 O O . ASP A 1 316 ? 13.905 -4.435 -12.947 1.00 84.50 316 ASP A O 1
ATOM 2588 N N . PRO A 1 317 ? 12.866 -4.415 -10.961 1.00 70.31 317 PRO A N 1
ATOM 2589 C CA . PRO A 1 317 ? 14.052 -4.066 -10.188 1.00 70.31 317 PRO A CA 1
ATOM 2590 C C . PRO A 1 317 ? 14.928 -5.279 -9.838 1.00 70.31 317 PRO A C 1
ATOM 2592 O O . PRO A 1 317 ? 16.052 -5.070 -9.381 1.00 70.31 317 PRO A O 1
ATOM 2595 N N . SER A 1 318 ? 14.454 -6.514 -10.047 1.00 66.31 318 SER A N 1
ATOM 2596 C CA . SER A 1 318 ? 15.217 -7.740 -9.775 1.00 66.31 318 SER A CA 1
ATOM 2597 C C . SER A 1 318 ? 16.271 -8.041 -10.852 1.00 66.31 318 SER A C 1
ATOM 2599 O O . SER A 1 318 ? 17.285 -8.682 -10.564 1.00 66.31 318 SER A O 1
ATOM 2601 N N . GLU A 1 319 ? 16.112 -7.499 -12.066 1.00 55.94 319 GLU A N 1
ATOM 2602 C CA . GLU A 1 319 ? 17.098 -7.593 -13.151 1.00 55.94 319 GLU A CA 1
ATOM 2603 C C . GLU A 1 319 ? 18.305 -6.642 -12.957 1.00 55.94 319 GLU A C 1
ATOM 2605 O O . GLU A 1 319 ? 18.576 -5.741 -13.763 1.00 55.94 319 GLU A O 1
ATOM 2610 N N . GLU A 1 320 ? 19.107 -6.857 -11.908 1.00 49.44 320 GLU A N 1
ATOM 2611 C CA . GLU A 1 320 ? 20.440 -6.242 -11.801 1.00 49.44 320 GLU A CA 1
ATOM 2612 C C . GLU A 1 320 ? 21.415 -6.874 -12.817 1.00 49.44 320 GLU A C 1
ATOM 2614 O O . GLU A 1 320 ? 22.203 -7.769 -12.514 1.00 49.44 320 GLU A O 1
ATOM 2619 N N . HIS A 1 321 ? 21.388 -6.385 -14.061 1.00 45.03 321 HIS A N 1
ATOM 2620 C CA . HIS A 1 321 ? 22.407 -6.710 -15.063 1.00 45.03 321 HIS A CA 1
ATOM 2621 C C . HIS A 1 321 ? 23.794 -6.206 -14.630 1.00 45.03 321 HIS A C 1
ATOM 2623 O O . HIS A 1 321 ? 24.049 -4.999 -14.569 1.00 45.03 321 HIS A O 1
ATOM 2629 N N . SER A 1 322 ? 24.725 -7.137 -14.417 1.00 31.66 322 SER A N 1
ATOM 2630 C CA . SER A 1 322 ? 26.131 -6.864 -14.112 1.00 31.66 322 SER A CA 1
ATOM 2631 C C . SER A 1 322 ? 26.904 -6.377 -15.349 1.00 31.66 322 SER A C 1
ATOM 2633 O O . SER A 1 322 ? 27.696 -7.114 -15.936 1.00 31.66 322 SER A O 1
ATOM 2635 N N . SER A 1 323 ? 26.684 -5.129 -15.768 1.00 32.38 323 SER A N 1
ATOM 2636 C CA . SER A 1 323 ? 27.462 -4.493 -16.838 1.00 32.38 323 SER A CA 1
ATOM 2637 C C . SER A 1 323 ? 28.683 -3.755 -16.274 1.00 32.38 323 SER A C 1
ATOM 2639 O O . SER A 1 323 ? 28.675 -2.529 -16.130 1.00 32.38 323 SER A O 1
ATOM 2641 N N . THR A 1 324 ? 29.751 -4.493 -15.968 1.00 28.44 324 THR A N 1
ATOM 2642 C CA . THR A 1 324 ? 31.094 -3.920 -15.790 1.00 28.44 324 THR A CA 1
ATOM 2643 C C . THR A 1 324 ? 31.585 -3.363 -17.125 1.00 28.44 324 THR A C 1
ATOM 2645 O O . THR A 1 324 ? 32.083 -4.092 -17.979 1.00 28.44 324 THR A O 1
ATOM 2648 N N . VAL A 1 325 ? 31.444 -2.051 -17.319 1.00 33.12 325 VAL A N 1
ATOM 2649 C CA . VAL A 1 325 ? 32.028 -1.357 -18.473 1.00 33.12 325 VAL A CA 1
ATOM 2650 C C . VAL A 1 325 ? 33.527 -1.185 -18.230 1.00 33.12 325 VAL A C 1
ATOM 2652 O O . VAL A 1 325 ? 33.957 -0.253 -17.550 1.00 33.12 325 VAL A O 1
ATOM 2655 N N . GLU A 1 326 ? 34.332 -2.084 -18.796 1.00 27.28 326 GLU A N 1
ATOM 2656 C CA . GLU A 1 326 ? 35.778 -1.886 -18.899 1.00 27.28 326 GLU A CA 1
ATOM 2657 C C . GLU A 1 326 ? 36.081 -0.698 -19.823 1.00 27.28 326 GLU A C 1
ATOM 2659 O O . GLU A 1 326 ? 36.155 -0.829 -21.047 1.00 27.28 326 GLU A O 1
ATOM 2664 N N . HIS A 1 327 ? 36.316 0.477 -19.241 1.00 29.58 327 HIS A N 1
ATOM 2665 C CA . HIS A 1 327 ? 36.962 1.567 -19.964 1.00 29.58 327 HIS A CA 1
ATOM 2666 C C . HIS A 1 327 ? 38.434 1.216 -20.212 1.00 29.58 327 HIS A C 1
ATOM 2668 O O . HIS A 1 327 ? 39.312 1.545 -19.413 1.00 29.58 327 HIS A O 1
ATOM 2674 N N . LYS A 1 328 ? 38.714 0.574 -21.353 1.00 28.88 328 LYS A N 1
ATOM 2675 C CA . LYS A 1 328 ? 40.083 0.446 -21.860 1.00 28.88 328 LYS A CA 1
ATOM 2676 C C . LYS A 1 328 ? 40.658 1.835 -22.117 1.00 28.88 328 LYS A C 1
ATOM 2678 O O . LYS A 1 328 ? 40.185 2.590 -22.965 1.00 28.88 328 LYS A O 1
ATOM 2683 N N . SER A 1 329 ? 41.684 2.157 -21.344 1.00 29.39 329 SER A N 1
ATOM 2684 C CA . SER A 1 329 ? 42.483 3.362 -21.478 1.00 29.39 329 SER A CA 1
ATOM 2685 C C . SER A 1 329 ? 43.216 3.394 -22.820 1.00 29.39 329 SER A C 1
ATOM 2687 O O . SER A 1 329 ? 43.674 2.380 -23.344 1.00 29.39 329 SER A O 1
ATOM 2689 N N . SER A 1 330 ? 43.376 4.590 -23.376 1.00 27.75 330 SER A N 1
ATOM 2690 C CA . SER A 1 330 ? 44.345 4.866 -24.436 1.00 27.75 330 SER A CA 1
ATOM 2691 C C . SER A 1 330 ? 44.919 6.253 -24.185 1.00 27.75 330 SER A C 1
ATOM 2693 O O . SER A 1 330 ? 44.229 7.260 -24.328 1.00 27.75 330 SER A O 1
ATOM 2695 N N . LEU A 1 331 ? 46.167 6.296 -23.716 1.00 31.12 331 LEU A N 1
ATOM 2696 C CA . LEU A 1 331 ? 46.894 7.541 -23.484 1.00 31.12 331 LEU A CA 1
ATOM 2697 C C . LEU A 1 331 ? 47.318 8.162 -24.818 1.00 31.12 331 LEU A C 1
ATOM 2699 O O . LEU A 1 331 ? 47.919 7.483 -25.644 1.00 31.12 331 LEU A O 1
ATOM 2703 N N . ALA A 1 332 ? 47.173 9.481 -24.931 1.00 26.86 332 ALA A N 1
ATOM 2704 C CA . ALA A 1 332 ? 48.117 10.313 -25.674 1.00 26.86 332 ALA A CA 1
ATOM 2705 C C . ALA A 1 332 ? 48.142 11.733 -25.082 1.00 26.86 332 ALA A C 1
ATOM 2707 O O . ALA A 1 332 ? 47.305 12.577 -25.387 1.00 26.86 332 ALA A O 1
ATOM 2708 N N . THR A 1 333 ? 49.117 12.002 -24.214 1.00 29.28 333 THR A N 1
ATOM 2709 C CA . THR A 1 333 ? 49.501 13.376 -23.850 1.00 29.28 333 THR A CA 1
ATOM 2710 C C . THR A 1 333 ? 50.181 14.066 -25.031 1.00 29.28 333 THR A C 1
ATOM 2712 O O . THR A 1 333 ? 50.917 13.406 -25.767 1.00 29.28 333 THR A O 1
ATOM 2715 N N . PRO A 1 334 ? 50.135 15.404 -25.087 1.00 30.09 334 PRO A N 1
ATOM 2716 C CA . PRO A 1 334 ? 51.414 16.102 -24.954 1.00 30.09 334 PRO A CA 1
ATOM 2717 C C . PRO A 1 334 ? 51.399 17.276 -23.963 1.00 30.09 334 PRO A C 1
ATOM 2719 O O . PRO A 1 334 ? 50.415 17.991 -23.793 1.00 30.09 334 PRO A O 1
ATOM 2722 N N . LYS A 1 335 ? 52.562 17.487 -23.337 1.00 29.84 335 LYS A N 1
ATOM 2723 C CA . LYS A 1 335 ? 52.970 18.742 -22.678 1.00 29.84 335 LYS A CA 1
ATOM 2724 C C . LYS A 1 335 ? 53.066 19.839 -23.764 1.00 29.84 335 LYS A C 1
ATOM 2726 O O . LYS A 1 335 ? 53.423 19.513 -24.888 1.00 29.84 335 LYS A O 1
ATOM 2731 N N . GLY A 1 336 ? 52.837 21.132 -23.541 1.00 27.73 336 GLY A N 1
ATOM 2732 C CA . GLY A 1 336 ? 52.536 21.882 -22.320 1.00 27.73 336 GLY A CA 1
ATOM 2733 C C . GLY A 1 336 ? 53.341 23.191 -22.304 1.00 27.73 336 GLY A C 1
ATOM 2734 O O . GLY A 1 336 ? 54.553 23.143 -22.489 1.00 27.73 336 GLY A O 1
ATOM 2735 N N . SER A 1 337 ? 52.707 24.346 -22.074 1.00 26.86 337 SER A N 1
ATOM 2736 C CA . SER A 1 337 ? 53.398 25.613 -21.767 1.00 26.86 337 SER A CA 1
ATOM 2737 C C . SER A 1 337 ? 52.434 26.681 -21.237 1.00 26.86 337 SER A C 1
ATOM 2739 O O . SER A 1 337 ? 51.279 26.780 -21.640 1.00 26.86 337 SER A O 1
ATOM 2741 N N . SER A 1 338 ? 52.923 27.479 -20.293 1.00 28.30 338 SER A N 1
ATOM 2742 C CA . SER A 1 338 ? 52.221 28.593 -19.651 1.00 28.30 338 SER A CA 1
ATOM 2743 C C . SER A 1 338 ? 52.248 29.880 -20.482 1.00 28.30 338 SER A C 1
ATOM 2745 O O . SER A 1 338 ? 53.303 30.219 -21.016 1.00 28.30 338 SER A O 1
ATOM 2747 N N . SER A 1 339 ? 51.189 30.696 -20.432 1.00 30.19 339 SER A N 1
ATOM 2748 C CA . SER A 1 339 ? 51.313 32.141 -20.131 1.00 30.19 339 SER A CA 1
ATOM 2749 C C . SER A 1 339 ? 49.959 32.859 -19.996 1.00 30.19 339 SER A C 1
ATOM 2751 O O . SER A 1 339 ? 48.916 32.385 -20.435 1.00 30.19 339 SER A O 1
ATOM 2753 N N . ASN A 1 340 ? 50.002 34.001 -19.306 1.00 28.11 340 ASN A N 1
ATOM 2754 C CA . ASN A 1 340 ? 48.883 34.886 -18.975 1.00 28.11 340 ASN A CA 1
ATOM 2755 C C . ASN A 1 340 ? 48.188 35.501 -20.203 1.00 28.11 340 ASN A C 1
ATOM 2757 O O . ASN A 1 340 ? 48.889 35.915 -21.120 1.00 28.11 340 ASN A O 1
ATOM 2761 N N . LEU A 1 341 ? 46.879 35.795 -20.103 1.00 28.84 341 LEU A N 1
ATOM 2762 C CA . LEU A 1 341 ? 46.332 37.135 -20.406 1.00 28.84 341 LEU A CA 1
ATOM 2763 C C . LEU A 1 341 ? 44.883 37.327 -19.908 1.00 28.84 341 LEU A C 1
ATOM 2765 O O . LEU A 1 341 ? 44.262 36.414 -19.372 1.00 28.84 341 LEU A O 1
ATOM 2769 N N . LYS A 1 342 ? 44.402 38.577 -19.963 1.00 28.09 342 LYS A N 1
ATOM 2770 C CA . LYS A 1 342 ? 43.261 39.113 -19.196 1.00 28.09 342 LYS A CA 1
ATOM 2771 C C . LYS A 1 342 ? 42.037 39.426 -20.073 1.00 28.09 342 LYS A C 1
ATOM 2773 O O . LYS A 1 342 ? 42.217 39.954 -21.158 1.00 28.09 342 LYS A O 1
ATOM 2778 N N . LYS A 1 343 ? 40.853 39.359 -19.437 1.00 29.91 343 LYS A N 1
ATOM 2779 C CA . LYS A 1 343 ? 39.643 40.207 -19.621 1.00 29.91 343 LYS A CA 1
ATOM 2780 C C . LYS A 1 343 ? 38.896 40.220 -20.975 1.00 29.91 343 LYS A C 1
ATOM 2782 O O . LYS A 1 343 ? 39.482 40.252 -22.044 1.00 29.91 343 LYS A O 1
ATOM 2787 N N . SER A 1 344 ? 37.578 40.446 -20.843 1.00 29.50 344 SER A N 1
ATOM 2788 C CA . SER A 1 344 ? 36.563 40.718 -21.886 1.00 29.50 344 SER A CA 1
ATOM 2789 C C . SER A 1 344 ? 36.272 39.556 -22.855 1.00 29.50 344 SER A C 1
ATOM 2791 O O . SER A 1 344 ? 37.141 38.741 -23.115 1.00 29.50 344 SER A O 1
ATOM 2793 N N . GLY A 1 345 ? 35.058 39.396 -23.388 1.00 25.33 345 GLY A N 1
ATOM 2794 C CA . GLY A 1 345 ? 33.796 40.084 -23.089 1.00 25.33 345 GLY A CA 1
ATOM 2795 C C . GLY A 1 345 ? 32.734 39.811 -24.166 1.00 25.33 345 GLY A C 1
ATOM 2796 O O . GLY A 1 345 ? 33.084 39.585 -25.312 1.00 25.33 345 GLY A O 1
ATOM 2797 N N . SER A 1 346 ? 31.453 39.892 -23.790 1.00 27.25 346 SER A N 1
ATOM 2798 C CA . SER A 1 346 ? 30.293 40.132 -24.673 1.00 27.25 346 SER A CA 1
ATOM 2799 C C . SER A 1 346 ? 30.013 39.205 -25.883 1.00 27.25 346 SER A C 1
ATOM 2801 O O . SER A 1 346 ? 30.552 39.385 -26.963 1.00 27.25 346 SER A O 1
ATOM 2803 N N . LEU A 1 347 ? 28.966 38.386 -25.712 1.00 28.64 347 LEU A N 1
ATOM 2804 C CA . LEU A 1 347 ? 27.827 38.182 -26.632 1.00 28.64 347 LEU A CA 1
ATOM 2805 C C . LEU A 1 347 ? 27.990 37.642 -28.078 1.00 28.64 347 LEU A C 1
ATOM 2807 O O . LEU A 1 347 ? 28.570 38.259 -28.961 1.00 28.64 347 LEU A O 1
ATOM 2811 N N . SER A 1 348 ? 27.094 36.678 -28.337 1.00 25.98 348 SER A N 1
ATOM 2812 C CA . SER A 1 348 ? 26.141 36.598 -29.467 1.00 25.98 348 SER A CA 1
ATOM 2813 C C . SER A 1 348 ? 26.482 35.846 -30.762 1.00 25.98 348 SER A C 1
ATOM 2815 O O . SER A 1 348 ? 27.571 35.926 -31.316 1.00 25.98 348 SER A O 1
ATOM 2817 N N . SER A 1 349 ? 25.406 35.233 -31.284 1.00 28.02 349 SER A N 1
ATOM 2818 C CA . SER A 1 349 ? 25.193 34.709 -32.644 1.00 28.02 349 SER A CA 1
ATOM 2819 C C . SER A 1 349 ? 25.884 33.388 -33.024 1.00 28.02 349 SER A C 1
ATOM 2821 O O . SER A 1 349 ? 26.940 33.063 -32.500 1.00 28.02 349 SER A O 1
ATOM 2823 N N . LEU A 1 350 ? 25.335 32.568 -33.929 1.00 26.62 350 LEU A N 1
ATOM 2824 C CA . LEU A 1 350 ? 23.936 32.354 -34.356 1.00 26.62 350 LEU A CA 1
ATOM 2825 C C . LEU A 1 350 ? 23.868 30.942 -34.977 1.00 26.62 350 LEU A C 1
ATOM 2827 O O . LEU A 1 350 ? 24.854 30.469 -35.538 1.00 26.62 350 LEU A O 1
ATOM 2831 N N . PHE A 1 351 ? 22.713 30.278 -34.921 1.00 28.95 351 PHE A N 1
ATOM 2832 C CA . PHE A 1 351 ? 22.478 29.080 -35.736 1.00 28.95 351 PHE A CA 1
ATOM 2833 C C . PHE A 1 351 ? 22.261 29.469 -37.202 1.00 28.95 351 PHE A C 1
ATOM 2835 O O . PHE A 1 351 ? 21.591 30.465 -37.477 1.00 28.95 351 PHE A O 1
ATOM 2842 N N . HIS A 1 352 ? 22.680 28.606 -38.131 1.00 25.47 352 HIS A N 1
ATOM 2843 C CA . HIS A 1 352 ? 21.952 28.452 -39.388 1.00 25.47 352 HIS A CA 1
ATOM 2844 C C . HIS A 1 352 ? 21.906 26.987 -39.837 1.00 25.47 352 HIS A C 1
ATOM 2846 O O . HIS A 1 352 ? 22.930 26.317 -39.931 1.00 25.47 352 HIS A O 1
ATOM 2852 N N . LEU A 1 353 ? 20.689 26.513 -40.103 1.00 30.95 353 LEU A N 1
ATOM 2853 C CA . LEU A 1 353 ? 20.374 25.230 -40.737 1.00 30.95 353 LEU A CA 1
ATOM 2854 C C . LEU A 1 353 ? 20.060 25.442 -42.226 1.00 30.95 353 LEU A C 1
ATOM 2856 O O . LEU A 1 353 ? 19.652 26.538 -42.622 1.00 30.95 353 LEU A O 1
ATOM 2860 N N . SER A 1 354 ? 20.226 24.383 -43.024 1.00 26.75 354 SER A N 1
ATOM 2861 C CA . SER A 1 354 ? 19.840 24.228 -44.440 1.00 26.75 354 SER A CA 1
ATOM 2862 C C . SER A 1 354 ? 20.077 22.736 -44.817 1.00 26.75 354 SER A C 1
ATOM 2864 O O . SER A 1 354 ? 20.933 22.116 -44.189 1.00 26.75 354 SER A O 1
ATOM 2866 N N . ILE A 1 355 ? 19.403 22.020 -45.733 1.00 28.02 355 ILE A N 1
ATOM 2867 C CA . ILE A 1 355 ? 18.093 22.097 -46.434 1.00 28.02 355 ILE A CA 1
ATOM 2868 C C . ILE A 1 355 ? 17.525 20.637 -46.385 1.00 28.02 355 ILE A C 1
ATOM 2870 O O . ILE A 1 355 ? 18.315 19.707 -46.251 1.00 28.02 355 ILE A O 1
ATOM 2874 N N . PHE A 1 356 ? 16.214 20.352 -46.321 1.00 28.80 356 PHE A N 1
ATOM 2875 C CA . PHE A 1 356 ? 15.399 19.893 -47.471 1.00 28.80 356 PHE A CA 1
ATOM 2876 C C . PHE A 1 356 ? 13.902 19.747 -47.142 1.00 28.80 356 PHE A C 1
ATOM 2878 O O . PHE A 1 356 ? 13.505 19.563 -45.994 1.00 28.80 356 PHE A O 1
ATOM 2885 N N . SER A 1 357 ? 13.084 19.875 -48.188 1.00 26.16 357 SER A N 1
ATOM 2886 C CA . SER A 1 357 ? 11.640 20.128 -48.178 1.00 26.16 357 SER A CA 1
ATOM 2887 C C . SER A 1 357 ? 10.839 19.043 -48.908 1.00 26.16 357 SER A C 1
ATOM 2889 O O . SER A 1 357 ? 11.376 18.371 -49.787 1.00 26.16 357 SER A O 1
ATOM 2891 N N . SER A 1 358 ? 9.531 18.936 -48.623 1.00 27.55 358 SER A N 1
ATOM 2892 C CA . SER A 1 358 ? 8.506 18.507 -49.599 1.00 27.55 358 SER A CA 1
ATOM 2893 C C . SER A 1 358 ? 7.070 18.868 -49.177 1.00 27.55 358 SER A C 1
ATOM 2895 O O . SER A 1 358 ? 6.703 18.786 -48.010 1.00 27.55 358 SER A O 1
ATOM 2897 N N . SER A 1 359 ? 6.304 19.285 -50.185 1.00 28.02 359 SER A N 1
ATOM 2898 C CA . SER A 1 359 ? 4.911 19.765 -50.273 1.00 28.02 359 SER A CA 1
ATOM 2899 C C . SER A 1 359 ? 3.846 18.898 -49.562 1.00 28.02 359 SER A C 1
ATOM 2901 O O . SER A 1 359 ? 4.008 17.686 -49.514 1.00 28.02 359 SER A O 1
ATOM 2903 N N . LEU A 1 360 ? 2.773 19.402 -48.923 1.00 29.84 360 LEU A N 1
ATOM 2904 C CA . LEU A 1 360 ? 1.665 20.330 -49.290 1.00 29.84 360 LEU A CA 1
ATOM 2905 C C . LEU A 1 360 ? 0.483 19.714 -50.078 1.00 29.84 360 LEU A C 1
ATOM 2907 O O . LEU A 1 360 ? 0.623 19.341 -51.238 1.00 29.84 360 LEU A O 1
ATOM 2911 N N . SER A 1 361 ? -0.712 19.761 -49.472 1.00 27.58 361 SER A N 1
ATOM 2912 C CA . SER A 1 361 ? -2.019 19.876 -50.143 1.00 27.58 361 SER A CA 1
ATOM 2913 C C . SER A 1 361 ? -3.029 20.535 -49.182 1.00 27.58 361 SER A C 1
ATOM 2915 O O . SER A 1 361 ? -2.913 20.338 -47.972 1.00 27.58 361 SER A O 1
ATOM 2917 N N . ALA A 1 362 ? -3.955 21.366 -49.679 1.00 30.50 362 ALA A N 1
ATOM 2918 C CA . ALA A 1 362 ? -4.791 22.255 -48.855 1.00 30.50 362 ALA A CA 1
ATOM 2919 C C . ALA A 1 362 ? -6.165 22.570 -49.487 1.00 30.50 362 ALA A C 1
ATOM 2921 O O . ALA A 1 362 ? -6.282 22.615 -50.710 1.00 30.50 362 ALA A O 1
ATOM 2922 N N . ALA A 1 363 ? -7.173 22.841 -48.645 1.00 30.00 363 ALA A N 1
ATOM 2923 C CA . ALA A 1 363 ? -8.503 23.392 -48.973 1.00 30.00 363 ALA A CA 1
ATOM 2924 C C . ALA A 1 363 ? -9.131 24.002 -47.673 1.00 30.00 363 ALA A C 1
ATOM 2926 O O . ALA A 1 363 ? -8.577 23.747 -46.601 1.00 30.00 363 ALA A O 1
ATOM 2927 N N . PRO A 1 364 ? -10.170 24.869 -47.709 1.00 49.91 364 PRO A N 1
ATOM 2928 C CA . PRO A 1 364 ? -9.947 26.286 -47.385 1.00 49.91 364 PRO A CA 1
ATOM 2929 C C . PRO A 1 364 ? -10.798 26.885 -46.232 1.00 49.91 364 PRO A C 1
ATOM 2931 O O . PRO A 1 364 ? -11.491 26.187 -45.498 1.00 49.91 364 PRO A O 1
ATOM 2934 N N . GLU A 1 365 ? -10.650 28.205 -46.066 1.00 29.17 365 GLU A N 1
ATOM 2935 C CA . GLU A 1 365 ? -11.118 29.115 -45.002 1.00 29.17 365 GLU A CA 1
ATOM 2936 C C . GLU A 1 365 ? -12.649 29.313 -44.895 1.00 29.17 365 GLU A C 1
ATOM 2938 O O . GLU A 1 365 ? -13.346 29.122 -45.885 1.00 29.17 365 GLU A O 1
ATOM 2943 N N . GLU A 1 366 ? -13.150 29.813 -43.743 1.00 31.66 366 GLU A N 1
ATOM 2944 C CA . GLU A 1 366 ? -13.754 31.173 -43.616 1.00 31.66 366 GLU A CA 1
ATOM 2945 C C . GLU A 1 366 ? -14.005 31.600 -42.120 1.00 31.66 366 GLU A C 1
ATOM 2947 O O . GLU A 1 366 ? -13.528 30.874 -41.240 1.00 31.66 366 GLU A O 1
ATOM 2952 N N . PRO A 1 367 ? -14.520 32.809 -41.737 1.00 43.38 367 PRO A N 1
ATOM 2953 C CA . PRO A 1 367 ? -13.744 33.671 -40.827 1.00 43.38 367 PRO A CA 1
ATOM 2954 C C . PRO A 1 367 ? -14.371 34.050 -39.454 1.00 43.38 367 PRO A C 1
ATOM 2956 O O . PRO A 1 367 ? -15.464 33.655 -39.063 1.00 43.38 367 PRO A O 1
ATOM 2959 N N . LYS A 1 368 ? -13.610 34.871 -38.706 1.00 30.83 368 LYS A N 1
ATOM 2960 C CA . LYS A 1 368 ? -13.888 35.446 -37.365 1.00 30.83 368 LYS A CA 1
ATOM 2961 C C . LYS A 1 368 ? -15.063 36.452 -37.371 1.00 30.83 368 LYS A C 1
ATOM 2963 O O . LYS A 1 368 ? -15.340 37.047 -38.409 1.00 30.83 368 LYS A O 1
ATOM 2968 N N . PRO A 1 369 ? -15.604 36.824 -36.190 1.00 39.88 369 PRO A N 1
ATOM 2969 C CA . PRO A 1 369 ? -15.117 38.078 -35.587 1.00 39.88 369 PRO A CA 1
ATOM 2970 C C . PRO A 1 369 ? -14.892 38.049 -34.058 1.00 39.88 369 PRO A C 1
ATOM 2972 O O . PRO A 1 369 ? -15.198 37.090 -33.358 1.00 39.88 369 PRO A O 1
ATOM 2975 N N . LYS A 1 370 ? -14.285 39.132 -33.553 1.00 30.44 370 LYS A N 1
ATOM 2976 C CA . LYS A 1 370 ? -13.905 39.368 -32.147 1.00 30.44 370 LYS A CA 1
ATOM 2977 C C . LYS A 1 370 ? -14.997 40.146 -31.398 1.00 30.44 370 LYS A C 1
ATOM 2979 O O . LYS A 1 370 ? -15.579 41.051 -31.986 1.00 30.44 370 LYS A O 1
ATOM 2984 N N . SER A 1 371 ? -15.075 39.994 -30.074 1.00 27.03 371 SER A N 1
ATOM 2985 C CA . SER A 1 371 ? -15.418 41.117 -29.181 1.00 27.03 371 SER A CA 1
ATOM 2986 C C . SER A 1 371 ? -14.795 40.952 -27.791 1.00 27.03 371 SER A C 1
ATOM 2988 O O . SER A 1 371 ? -14.781 39.856 -27.240 1.00 27.03 371 SER A O 1
ATOM 2990 N N . TYR A 1 372 ? -14.285 42.052 -27.239 1.00 26.67 372 TYR A N 1
ATOM 2991 C CA . TYR A 1 372 ? -13.565 42.147 -25.965 1.00 26.67 372 TYR A CA 1
ATOM 2992 C C . TYR A 1 372 ? -14.253 43.218 -25.114 1.00 26.67 372 TYR A C 1
ATOM 2994 O O . TYR A 1 372 ? -14.314 44.361 -25.561 1.00 26.67 372 TYR A O 1
ATOM 3002 N N . VAL A 1 373 ? -14.729 42.888 -23.907 1.00 28.06 373 VAL A N 1
ATOM 3003 C CA . VAL A 1 373 ? -15.083 43.875 -22.865 1.00 28.06 373 VAL A CA 1
ATOM 3004 C C . VAL A 1 373 ? -14.783 43.292 -21.481 1.00 28.06 373 VAL A C 1
ATOM 3006 O O . VAL A 1 373 ? -15.182 42.174 -21.167 1.00 28.06 373 VAL A O 1
ATOM 3009 N N . GLN A 1 374 ? -14.095 44.074 -20.646 1.00 28.00 374 GLN A N 1
ATOM 3010 C CA . GLN A 1 374 ? -13.880 43.813 -19.220 1.00 28.00 374 GLN A CA 1
ATOM 3011 C C . GLN A 1 374 ? -14.873 44.624 -18.372 1.00 28.00 374 GLN A C 1
ATOM 3013 O O . GLN A 1 374 ? -15.065 45.808 -18.638 1.00 28.00 374 GLN A O 1
ATOM 3018 N N . SER A 1 375 ? -15.434 44.023 -17.318 1.00 27.80 375 SER A N 1
ATOM 3019 C CA . SER A 1 375 ? -15.784 44.613 -15.999 1.00 27.80 375 SER A CA 1
ATOM 3020 C C . SER A 1 375 ? -16.692 43.609 -15.262 1.00 27.80 375 SER A C 1
ATOM 3022 O O . SER A 1 375 ? -17.617 43.066 -15.845 1.00 27.80 375 SER A O 1
ATOM 3024 N N . ALA A 1 376 ? -16.396 43.125 -14.053 1.00 25.25 376 ALA A N 1
ATOM 3025 C CA . ALA A 1 376 ? -16.203 43.832 -12.786 1.00 25.25 376 ALA A CA 1
ATOM 3026 C C . ALA A 1 376 ? -17.458 44.592 -12.308 1.00 25.25 376 ALA A C 1
ATOM 3028 O O . ALA A 1 376 ? -17.588 45.785 -12.558 1.00 25.25 376 ALA A O 1
ATOM 3029 N N . SER A 1 377 ? -18.318 43.956 -11.497 1.00 26.28 377 SER A N 1
ATOM 3030 C CA . SER A 1 377 ? -18.363 44.231 -10.042 1.00 26.28 377 SER A CA 1
ATOM 3031 C C . SER A 1 377 ? -19.614 43.703 -9.297 1.00 26.28 377 SER A C 1
ATOM 3033 O O . SER A 1 377 ? -20.725 43.745 -9.799 1.00 26.28 377 SER A O 1
ATOM 3035 N N . LYS A 1 378 ? -19.377 43.295 -8.037 1.00 26.20 378 LYS A N 1
ATOM 3036 C CA . LYS A 1 378 ? -20.211 43.497 -6.825 1.00 26.20 378 LYS A CA 1
ATOM 3037 C C . LYS A 1 378 ? -21.650 42.932 -6.721 1.00 26.20 378 LYS A C 1
ATOM 3039 O O . LYS A 1 378 ? -22.603 43.472 -7.255 1.00 26.20 378 LYS A O 1
ATOM 3044 N N . SER A 1 379 ? -21.767 41.996 -5.769 1.00 24.75 379 SER A N 1
ATOM 3045 C CA . SER A 1 379 ? -22.781 41.911 -4.691 1.00 24.75 379 SER A CA 1
ATOM 3046 C C . SER A 1 379 ? -24.285 41.919 -5.010 1.00 24.75 379 SER A C 1
ATOM 3048 O O . SER A 1 379 ? -24.848 42.945 -5.378 1.00 24.75 379 SER A O 1
ATOM 3050 N N . SER A 1 380 ? -24.987 40.883 -4.541 1.00 26.77 380 SER A N 1
ATOM 3051 C CA . SER A 1 380 ? -25.890 41.023 -3.375 1.00 26.77 380 SER A CA 1
ATOM 3052 C C . SER A 1 380 ? -26.463 39.674 -2.921 1.00 26.77 380 SER A C 1
ATOM 3054 O O . SER A 1 380 ? -26.954 38.883 -3.718 1.00 26.77 380 SER A O 1
ATOM 3056 N N . THR A 1 381 ? -26.423 39.420 -1.612 1.00 27.98 381 THR A N 1
ATOM 3057 C CA . THR A 1 381 ? -27.393 38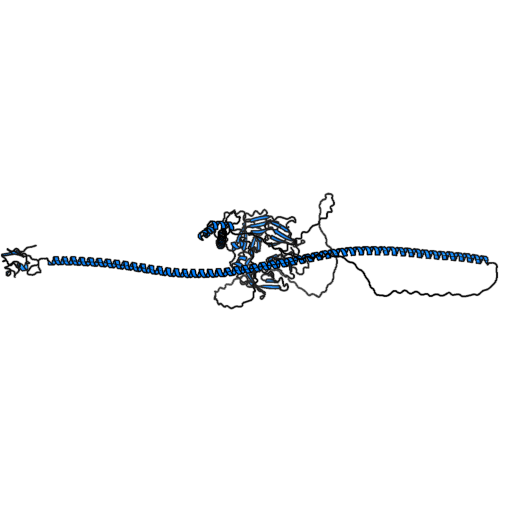.547 -0.934 1.00 27.98 381 THR A CA 1
ATOM 3058 C C . THR A 1 381 ? -28.682 39.350 -0.706 1.00 27.98 381 THR A C 1
ATOM 3060 O O . THR A 1 381 ? -28.615 40.577 -0.585 1.00 27.98 381 THR A O 1
ATOM 3063 N N . PRO A 1 382 ? -29.860 38.701 -0.634 1.00 29.22 382 PRO A N 1
ATOM 3064 C CA . PRO A 1 382 ? -30.371 38.412 0.707 1.00 29.22 382 PRO A CA 1
ATOM 3065 C C . PRO A 1 382 ? -31.122 37.075 0.872 1.00 29.22 382 PRO A C 1
ATOM 3067 O O . PRO A 1 382 ? -31.941 36.654 0.062 1.00 29.22 382 PRO A O 1
ATOM 3070 N N . THR A 1 383 ? -30.849 36.468 2.024 1.00 25.66 383 THR A N 1
ATOM 3071 C CA . THR A 1 383 ? -31.730 35.643 2.871 1.00 25.66 383 THR A CA 1
ATOM 3072 C C . THR A 1 383 ? -33.202 35.433 2.469 1.00 25.66 383 THR A C 1
ATOM 3074 O O . THR A 1 383 ? -33.995 36.374 2.416 1.00 25.66 383 THR A O 1
ATOM 3077 N N . ARG A 1 384 ? -33.651 34.165 2.521 1.00 26.80 384 ARG A N 1
ATOM 3078 C CA . ARG A 1 384 ? -34.974 33.856 3.095 1.00 26.80 384 ARG A CA 1
ATOM 3079 C C . ARG A 1 384 ? -35.016 32.540 3.879 1.00 26.80 384 ARG A C 1
ATOM 3081 O O . ARG A 1 384 ? -34.568 31.499 3.421 1.00 26.80 384 ARG A O 1
ATOM 3088 N N . TYR A 1 385 ? -35.579 32.632 5.081 1.00 23.69 385 TYR A N 1
ATOM 3089 C CA . TYR A 1 385 ? -35.931 31.523 5.971 1.00 23.69 385 TYR A CA 1
ATOM 3090 C C . TYR A 1 385 ? -36.990 30.599 5.349 1.00 23.69 385 TYR A C 1
ATOM 3092 O O . TYR A 1 385 ? -37.977 31.107 4.824 1.00 23.69 385 TYR A O 1
ATOM 3100 N N . MET A 1 386 ? -36.885 29.288 5.597 1.00 26.53 386 MET A N 1
ATOM 3101 C CA . MET A 1 386 ? -38.025 28.396 5.874 1.00 26.53 386 MET A CA 1
ATOM 3102 C C . MET A 1 386 ? -37.540 27.184 6.694 1.00 26.53 386 MET A C 1
ATOM 3104 O O . MET A 1 386 ? -36.621 26.477 6.296 1.00 26.53 386 MET A O 1
ATOM 3108 N N . LYS A 1 387 ? -38.154 26.948 7.860 1.00 25.67 387 LYS A N 1
ATOM 3109 C CA . LYS A 1 387 ? -38.033 25.697 8.638 1.00 25.67 387 LYS A CA 1
ATOM 3110 C C . LYS A 1 387 ? -39.167 24.763 8.205 1.00 25.67 387 LYS A C 1
ATOM 3112 O O . LYS A 1 387 ? -40.269 25.280 8.088 1.00 25.67 387 LYS A O 1
ATOM 3117 N N . TYR A 1 388 ? -38.968 23.436 8.149 1.00 26.23 388 TYR A N 1
ATOM 3118 C CA . TYR A 1 388 ? -39.830 22.478 8.881 1.00 26.23 388 TYR A CA 1
ATOM 3119 C C . TYR A 1 388 ? -39.368 20.995 8.842 1.00 26.23 388 TYR A C 1
ATOM 3121 O O . TYR A 1 388 ? -38.955 20.475 7.819 1.00 26.23 388 TYR A O 1
ATOM 3129 N N . ARG A 1 389 ? -39.490 20.351 10.018 1.00 24.20 389 ARG A N 1
ATOM 3130 C CA . ARG A 1 389 ? -39.660 18.913 10.372 1.00 24.20 389 ARG A CA 1
ATOM 3131 C C . ARG A 1 389 ? -39.139 17.754 9.485 1.00 24.20 389 ARG A C 1
ATOM 3133 O O . ARG A 1 389 ? -39.716 17.417 8.462 1.00 24.20 389 ARG A O 1
ATOM 3140 N N . LYS A 1 390 ? -38.257 16.964 10.123 1.00 25.73 390 LYS A N 1
ATOM 3141 C CA . LYS A 1 390 ? -38.375 15.511 10.425 1.00 25.73 390 LYS A CA 1
ATOM 3142 C C . LYS A 1 390 ? -39.494 14.705 9.727 1.00 25.73 390 LYS A C 1
ATOM 3144 O O . LYS A 1 390 ? -40.666 14.925 10.022 1.00 25.73 390 LYS A O 1
ATOM 3149 N N . THR A 1 391 ? -39.108 13.588 9.105 1.00 25.55 391 THR A N 1
ATOM 3150 C CA . THR A 1 391 ? -39.812 12.285 9.181 1.00 25.55 391 THR A CA 1
ATOM 3151 C C . THR A 1 391 ? -38.803 11.126 9.093 1.00 25.55 391 THR A C 1
ATOM 3153 O O . THR A 1 391 ? -37.707 11.294 8.570 1.00 25.55 391 THR A O 1
ATOM 3156 N N . ARG A 1 392 ? -39.157 9.969 9.670 1.00 26.19 392 ARG A N 1
ATOM 3157 C CA . ARG A 1 392 ? -38.417 8.687 9.667 1.00 26.19 392 ARG A CA 1
ATOM 3158 C C . ARG A 1 392 ? -39.391 7.624 9.124 1.00 26.19 392 ARG A C 1
ATOM 3160 O O . ARG A 1 392 ? -40.571 7.722 9.461 1.00 26.19 392 ARG A O 1
ATOM 3167 N N . PRO A 1 393 ? -38.945 6.671 8.296 1.00 28.62 393 PRO A N 1
ATOM 3168 C CA . PRO A 1 393 ? -39.014 5.238 8.659 1.00 28.62 393 PRO A CA 1
ATOM 3169 C C . PRO A 1 393 ? -37.698 4.516 8.272 1.00 28.62 393 PRO A C 1
ATOM 3171 O O . PRO A 1 393 ? -37.036 4.921 7.328 1.00 28.62 393 PRO A O 1
ATOM 3174 N N . SER A 1 394 ? -37.108 3.579 9.022 1.00 24.80 394 SER A N 1
ATOM 3175 C CA . SER A 1 394 ? -37.558 2.243 9.473 1.00 24.80 394 SER A CA 1
ATOM 3176 C C . SER A 1 394 ? -37.744 1.190 8.360 1.00 24.80 394 SER A C 1
ATOM 3178 O O . SER A 1 394 ? -38.846 1.001 7.861 1.00 24.80 394 SER A O 1
ATOM 3180 N N . SER A 1 395 ? -36.641 0.486 8.062 1.00 26.62 395 SER A N 1
ATOM 3181 C CA . SER A 1 395 ? -36.518 -0.978 7.860 1.00 26.62 395 SER A CA 1
ATOM 3182 C C . SER A 1 395 ? -37.544 -1.758 7.014 1.00 26.62 395 SER A C 1
ATOM 3184 O O . SER A 1 395 ? -38.669 -1.973 7.460 1.00 26.62 395 SER A O 1
ATOM 3186 N N . VAL A 1 396 ? -37.060 -2.407 5.944 1.00 25.14 396 VAL A N 1
ATOM 3187 C CA . VAL A 1 396 ? -37.523 -3.737 5.481 1.00 25.14 396 VAL A CA 1
ATOM 3188 C C . VAL A 1 396 ? -36.303 -4.532 4.986 1.00 25.14 396 VAL A C 1
ATOM 3190 O O . VAL A 1 396 ? -35.399 -3.949 4.391 1.00 25.14 396 VAL A O 1
ATOM 3193 N N . ALA A 1 397 ? -36.263 -5.842 5.242 1.00 22.47 397 ALA A N 1
ATOM 3194 C CA . ALA A 1 397 ? -35.206 -6.753 4.792 1.00 22.47 397 ALA A CA 1
ATOM 3195 C C . ALA A 1 397 ? -35.696 -7.688 3.670 1.00 22.47 397 ALA A C 1
ATOM 3197 O O . ALA A 1 397 ? -36.857 -8.092 3.681 1.00 22.47 397 ALA A O 1
ATOM 3198 N N . SER A 1 398 ? -34.804 -8.058 2.743 1.00 24.50 398 SER A N 1
ATOM 3199 C CA . SER A 1 398 ? -34.849 -9.250 1.862 1.00 24.50 398 SER A CA 1
ATOM 3200 C C . SER A 1 398 ? -33.490 -9.331 1.142 1.00 24.50 398 SER A C 1
ATOM 3202 O O . SER A 1 398 ? -33.128 -8.378 0.466 1.00 24.50 398 SER A O 1
ATOM 3204 N N . THR A 1 399 ? -32.572 -10.274 1.383 1.00 21.50 399 THR A N 1
ATOM 3205 C CA . THR A 1 399 ? -32.573 -11.721 1.064 1.00 21.50 399 THR A CA 1
ATOM 3206 C C . THR A 1 399 ? -32.957 -12.087 -0.374 1.00 21.50 399 THR A C 1
ATOM 3208 O O . THR A 1 399 ? -34.132 -12.321 -0.631 1.00 21.50 399 THR A O 1
ATOM 3211 N N . SER A 1 400 ? -31.958 -12.262 -1.255 1.00 24.67 400 SER A N 1
ATOM 3212 C CA . SER A 1 400 ? -31.781 -13.490 -2.067 1.00 24.67 400 SER A CA 1
ATOM 3213 C C . SER A 1 400 ? -30.595 -13.387 -3.049 1.00 24.67 400 SER A C 1
ATOM 3215 O O . SER A 1 400 ? -30.673 -12.704 -4.063 1.00 24.67 400 SER A O 1
ATOM 3217 N N . THR A 1 401 ? -29.516 -14.106 -2.720 1.00 23.67 401 THR A N 1
ATOM 3218 C CA . THR A 1 401 ? -28.781 -15.057 -3.587 1.00 23.67 401 THR A CA 1
ATOM 3219 C C . THR A 1 401 ? -28.531 -14.742 -5.072 1.00 23.67 401 THR A C 1
ATOM 3221 O O . THR A 1 401 ? -29.459 -14.788 -5.874 1.00 23.67 401 THR A O 1
ATOM 3224 N N . LEU A 1 402 ? -27.249 -14.736 -5.465 1.00 23.69 402 LEU A N 1
ATOM 3225 C CA . LEU A 1 402 ? -26.740 -15.646 -6.507 1.00 23.69 402 LEU A CA 1
ATOM 3226 C C . LEU A 1 402 ? -25.212 -15.828 -6.396 1.00 23.69 402 LEU A C 1
ATOM 3228 O O . LEU A 1 402 ? -24.437 -14.906 -6.631 1.00 23.69 402 LEU A O 1
ATOM 3232 N N . SER A 1 403 ? -24.790 -17.044 -6.046 1.00 22.53 403 SER A N 1
ATOM 3233 C CA . SER A 1 403 ? -23.433 -17.568 -6.276 1.00 22.53 403 SER A CA 1
ATOM 3234 C C . SER A 1 403 ? -23.214 -17.720 -7.799 1.00 22.53 403 SER A C 1
ATOM 3236 O O . SER A 1 403 ? -24.183 -17.871 -8.535 1.00 22.53 403 SER A O 1
ATOM 3238 N N . SER A 1 404 ? -22.019 -17.750 -8.390 1.00 23.22 404 SER A N 1
ATOM 3239 C CA . SER A 1 404 ? -20.784 -18.457 -8.015 1.00 23.22 404 SER A CA 1
ATOM 3240 C C . SER A 1 404 ? -19.675 -18.143 -9.055 1.00 23.22 404 SER A C 1
ATOM 3242 O O . SER A 1 404 ? -19.930 -17.391 -9.991 1.00 23.22 404 SER A O 1
ATOM 3244 N N . LEU A 1 405 ? -18.501 -18.788 -8.927 1.00 23.12 405 LEU A N 1
ATOM 3245 C CA . LEU A 1 405 ? -17.302 -18.736 -9.798 1.00 23.12 405 LEU A CA 1
ATOM 3246 C C . LEU A 1 405 ? -16.226 -17.694 -9.436 1.00 23.12 405 LEU A C 1
ATOM 3248 O O . LEU A 1 405 ? -15.956 -16.755 -10.178 1.00 23.12 405 LEU A O 1
ATOM 3252 N N . ALA A 1 406 ? -15.502 -17.981 -8.353 1.00 24.67 406 ALA A N 1
ATOM 3253 C CA . ALA A 1 406 ? -14.083 -17.653 -8.229 1.00 24.67 406 ALA A CA 1
ATOM 3254 C C . ALA A 1 406 ? -13.337 -18.952 -7.881 1.00 24.67 406 ALA A C 1
ATOM 3256 O O . ALA A 1 406 ? -13.640 -19.579 -6.867 1.00 24.67 406 ALA A O 1
ATOM 3257 N N . SER A 1 407 ? -12.416 -19.394 -8.742 1.00 24.30 407 SER A N 1
ATOM 3258 C CA . SER A 1 407 ? -11.545 -20.540 -8.444 1.00 24.30 407 SER A CA 1
ATOM 3259 C C . SER A 1 407 ? -10.316 -20.028 -7.704 1.00 24.30 407 SER A C 1
ATOM 3261 O O . SER A 1 407 ? -9.539 -19.254 -8.257 1.00 24.30 407 SER A O 1
ATOM 3263 N N . SER A 1 408 ? -10.167 -20.423 -6.444 1.00 25.39 408 SER A N 1
ATOM 3264 C CA . SER A 1 408 ? -9.123 -19.931 -5.546 1.00 25.39 408 SER A CA 1
ATOM 3265 C C . SER A 1 408 ? -7.751 -20.528 -5.873 1.00 25.39 408 SER A C 1
ATOM 3267 O O . SER A 1 408 ? -7.513 -21.705 -5.603 1.00 25.39 408 SER A O 1
ATOM 3269 N N . ALA A 1 409 ? -6.832 -19.704 -6.376 1.00 24.98 409 ALA A N 1
ATOM 3270 C CA . ALA A 1 409 ? -5.402 -20.000 -6.401 1.00 24.98 409 ALA A CA 1
ATOM 3271 C C . ALA A 1 409 ? -4.715 -19.237 -5.256 1.00 24.98 409 ALA A C 1
ATOM 3273 O O . ALA A 1 409 ? -4.422 -18.050 -5.372 1.00 24.98 409 ALA A O 1
ATOM 3274 N N . SER A 1 410 ? -4.489 -19.907 -4.126 1.00 26.81 410 SER A N 1
ATOM 3275 C CA . SER A 1 410 ? -3.821 -19.312 -2.963 1.00 26.81 410 SER A CA 1
ATOM 3276 C C . SER A 1 410 ? -2.308 -19.217 -3.181 1.00 26.81 410 SER A C 1
ATOM 3278 O O . SER A 1 410 ? -1.616 -20.238 -3.209 1.00 26.81 410 SER A O 1
ATOM 3280 N N . LEU A 1 411 ? -1.787 -17.994 -3.295 1.00 30.03 411 LEU A N 1
ATOM 3281 C CA . LEU A 1 411 ? -0.351 -17.699 -3.323 1.00 30.03 411 LEU A CA 1
ATOM 3282 C C . LEU A 1 411 ? 0.171 -17.283 -1.927 1.00 30.03 411 LEU A C 1
ATOM 3284 O O . LEU A 1 411 ? -0.624 -16.999 -1.031 1.00 30.03 411 LEU A O 1
ATOM 3288 N N . PRO A 1 412 ? 1.491 -17.390 -1.671 1.00 26.48 412 PRO A N 1
ATOM 3289 C CA . PRO A 1 412 ? 1.990 -17.620 -0.318 1.00 26.48 412 PRO A CA 1
ATOM 3290 C C . PRO A 1 412 ? 2.041 -16.367 0.564 1.00 26.48 412 PRO A C 1
ATOM 3292 O O . PRO A 1 412 ? 2.426 -15.287 0.125 1.00 26.48 412 PRO A O 1
ATOM 3295 N N . SER A 1 413 ? 1.758 -16.578 1.853 1.00 26.58 413 SER A N 1
ATOM 3296 C CA . SER A 1 413 ? 1.933 -15.602 2.933 1.00 26.58 413 SER A CA 1
ATOM 3297 C C . SER A 1 413 ? 3.289 -14.897 2.864 1.00 26.58 413 SER A C 1
ATOM 3299 O O . SER A 1 413 ? 4.340 -15.545 2.878 1.00 26.58 413 SER A O 1
ATOM 3301 N N . PHE A 1 414 ? 3.262 -13.563 2.891 1.00 33.12 414 PHE A N 1
ATOM 3302 C CA . PHE A 1 414 ? 4.458 -12.737 3.018 1.00 33.12 414 PHE A CA 1
ATOM 3303 C C . PHE A 1 414 ? 5.278 -13.125 4.255 1.00 33.12 414 PHE A C 1
ATOM 3305 O O . PHE A 1 414 ? 4.740 -13.379 5.337 1.00 33.12 414 PHE A O 1
ATOM 3312 N N . LYS A 1 415 ? 6.607 -13.096 4.113 1.00 24.55 415 LYS A N 1
ATOM 3313 C CA . LYS A 1 415 ? 7.511 -13.063 5.265 1.00 24.55 415 LYS A CA 1
ATOM 3314 C C . LYS A 1 415 ? 7.400 -11.688 5.913 1.00 24.55 415 LYS A C 1
ATOM 3316 O O . LYS A 1 415 ? 8.045 -10.742 5.470 1.00 24.55 415 LYS A O 1
ATOM 3321 N N . SER A 1 416 ? 6.595 -11.596 6.968 1.00 25.77 416 SER A N 1
ATOM 3322 C CA . SER A 1 416 ? 6.633 -10.455 7.877 1.00 25.77 416 SER A CA 1
ATOM 3323 C C . SER A 1 416 ? 8.057 -10.302 8.416 1.00 25.77 416 SER A C 1
ATOM 3325 O O . SER A 1 416 ? 8.551 -11.148 9.166 1.00 25.77 416 SER A O 1
ATOM 3327 N N . TYR A 1 417 ? 8.727 -9.214 8.036 1.00 30.05 417 TYR A N 1
ATOM 3328 C CA . TYR A 1 417 ? 9.774 -8.670 8.883 1.00 30.05 417 TYR A CA 1
ATOM 3329 C C . TYR A 1 417 ? 9.071 -8.110 10.116 1.00 30.05 417 TYR A C 1
ATOM 3331 O O . TYR A 1 417 ? 8.336 -7.131 10.012 1.00 30.05 417 TYR A O 1
ATOM 3339 N N . ALA A 1 418 ? 9.292 -8.745 11.267 1.00 28.11 418 ALA A N 1
ATOM 3340 C CA . ALA A 1 418 ? 8.769 -8.312 12.559 1.00 28.11 418 ALA A CA 1
ATOM 3341 C C . ALA A 1 418 ? 9.491 -7.041 13.050 1.00 28.11 418 ALA A C 1
ATOM 3343 O O . ALA A 1 418 ? 10.201 -7.047 14.052 1.00 28.11 418 ALA A O 1
ATOM 3344 N N . ALA A 1 419 ? 9.333 -5.949 12.304 1.00 31.11 419 ALA A N 1
ATOM 3345 C CA . ALA A 1 419 ? 9.570 -4.600 12.777 1.00 31.11 419 ALA A CA 1
ATOM 3346 C C . ALA A 1 419 ? 8.278 -4.085 13.426 1.00 31.11 419 ALA A C 1
ATOM 3348 O O . ALA A 1 419 ? 7.178 -4.280 12.908 1.00 31.11 419 ALA A O 1
ATOM 3349 N N . THR A 1 420 ? 8.404 -3.420 14.571 1.00 37.94 420 THR A N 1
ATOM 3350 C CA . THR A 1 420 ? 7.302 -2.705 15.216 1.00 37.94 420 THR A CA 1
ATOM 3351 C C . THR A 1 420 ? 6.926 -1.482 14.377 1.00 37.94 420 THR A C 1
ATOM 3353 O O . THR A 1 420 ? 7.492 -0.400 14.523 1.00 37.94 420 THR A O 1
ATOM 3356 N N . ASN A 1 421 ? 5.963 -1.660 13.470 1.00 51.19 421 ASN A N 1
ATOM 3357 C CA . ASN A 1 421 ? 5.472 -0.598 12.593 1.00 51.19 421 ASN A CA 1
ATOM 3358 C C . ASN A 1 421 ? 4.574 0.372 13.382 1.00 51.19 421 ASN A C 1
ATOM 3360 O O . ASN A 1 421 ? 3.356 0.227 13.480 1.00 51.19 421 ASN A O 1
ATOM 3364 N N . TRP A 1 422 ? 5.222 1.364 13.987 1.00 55.81 422 TRP A N 1
ATOM 3365 C CA . TRP A 1 422 ? 4.646 2.392 14.859 1.00 55.81 422 TRP A CA 1
ATOM 3366 C C . TRP A 1 422 ? 3.497 3.194 14.235 1.00 55.81 422 TRP A C 1
ATOM 3368 O O . TRP A 1 422 ? 2.570 3.578 14.945 1.00 55.81 422 TRP A O 1
ATOM 3378 N N . SER A 1 423 ? 3.527 3.443 12.920 1.00 49.25 423 SER A N 1
ATOM 3379 C CA . SER A 1 423 ? 2.489 4.207 12.210 1.00 49.25 423 SER A CA 1
ATOM 3380 C C . SER A 1 423 ? 1.113 3.549 12.343 1.00 49.25 423 SER A C 1
ATOM 3382 O O . SER A 1 423 ? 0.119 4.234 12.588 1.00 49.25 423 SER A O 1
ATOM 3384 N N . ARG A 1 424 ? 1.088 2.211 12.309 1.00 54.06 424 ARG A N 1
ATOM 3385 C CA . ARG A 1 424 ? -0.069 1.374 12.632 1.00 54.06 424 ARG A CA 1
ATOM 3386 C C . ARG A 1 424 ? -0.424 1.444 14.119 1.00 54.06 424 ARG A C 1
ATOM 3388 O O . ARG A 1 424 ? -1.589 1.618 14.445 1.00 54.06 424 ARG A O 1
ATOM 3395 N N . GLN A 1 425 ? 0.549 1.356 15.031 1.00 51.81 425 GLN A N 1
ATOM 3396 C CA . GLN A 1 425 ? 0.284 1.391 16.482 1.00 51.81 425 GLN A CA 1
ATOM 3397 C C . GLN A 1 425 ? -0.346 2.719 16.940 1.00 51.81 425 GLN A C 1
ATOM 3399 O O . GLN A 1 425 ? -1.303 2.714 17.710 1.00 51.81 425 GLN A O 1
ATOM 3404 N N . MET A 1 426 ? 0.128 3.856 16.427 1.00 49.38 426 MET A N 1
ATOM 3405 C CA . MET A 1 426 ? -0.403 5.183 16.767 1.00 49.38 426 MET A CA 1
ATOM 3406 C C . MET A 1 426 ? -1.824 5.431 16.266 1.00 49.38 426 MET A C 1
ATOM 3408 O O . MET A 1 426 ? -2.528 6.252 16.854 1.00 49.38 426 MET A O 1
ATOM 3412 N N . ALA A 1 427 ? -2.266 4.726 15.219 1.00 48.94 427 ALA A N 1
ATOM 3413 C CA . ALA A 1 427 ? -3.655 4.793 14.779 1.00 48.94 427 ALA A CA 1
ATOM 3414 C C . ALA A 1 427 ? -4.632 4.288 15.863 1.00 48.94 427 ALA A C 1
ATOM 3416 O O . ALA A 1 427 ? -5.774 4.735 15.899 1.00 48.94 427 ALA A O 1
ATOM 3417 N N . PHE A 1 428 ? -4.160 3.438 16.788 1.00 43.41 428 PHE A N 1
ATOM 3418 C CA . PHE A 1 428 ? -4.966 2.797 17.834 1.00 43.41 428 PHE A CA 1
ATOM 3419 C C . PHE A 1 428 ? -4.625 3.231 19.269 1.00 43.41 428 PHE A C 1
ATOM 3421 O O . PHE A 1 428 ? -5.296 2.807 20.207 1.00 43.41 428 PHE A O 1
ATOM 3428 N N . GLN A 1 429 ? -3.652 4.128 19.486 1.00 45.09 429 GLN A N 1
ATOM 3429 C CA . GLN A 1 429 ? -3.273 4.626 20.827 1.00 45.09 429 GLN A CA 1
ATOM 3430 C C . GLN A 1 429 ? -4.282 5.621 21.457 1.00 45.09 429 GLN A C 1
ATOM 3432 O O . GLN A 1 429 ? -3.924 6.505 22.238 1.00 45.09 429 GLN A O 1
ATOM 3437 N N . GLY A 1 430 ? -5.572 5.440 21.161 1.00 38.56 430 GLY A N 1
ATOM 3438 C CA . GLY A 1 430 ? -6.657 5.727 22.103 1.00 38.56 430 GLY A CA 1
ATOM 3439 C C . GLY A 1 430 ? -6.890 4.593 23.118 1.00 38.56 430 GLY A C 1
ATOM 3440 O O . GLY A 1 430 ? -7.643 4.790 24.067 1.00 38.56 430 GLY A O 1
ATOM 3441 N N . VAL A 1 431 ? -6.245 3.433 22.933 1.00 36.62 431 VAL A N 1
ATOM 3442 C CA . VAL A 1 431 ? -6.323 2.249 23.803 1.00 36.62 431 VAL A CA 1
ATOM 3443 C C . VAL A 1 431 ? -4.988 2.043 24.532 1.00 36.62 431 VAL A C 1
ATOM 3445 O O . VAL A 1 431 ? -3.917 2.163 23.936 1.00 36.62 431 VAL A O 1
ATOM 3448 N N . GLU A 1 432 ? -5.050 1.768 25.836 1.00 37.66 432 GLU A N 1
ATOM 3449 C CA . GLU A 1 432 ? -3.885 1.666 26.725 1.00 37.66 432 GLU A CA 1
ATOM 3450 C C . GLU A 1 432 ? -3.012 0.432 26.414 1.00 37.66 432 GLU A C 1
ATOM 3452 O O . GLU A 1 432 ? -3.515 -0.677 26.240 1.00 37.66 432 GLU A O 1
ATOM 3457 N N . GLN A 1 433 ? -1.685 0.615 26.380 1.00 51.12 433 GLN A N 1
ATOM 3458 C CA . GLN A 1 433 ? -0.709 -0.482 26.372 1.00 51.12 433 GLN A CA 1
ATOM 3459 C C . GLN A 1 433 ? -0.098 -0.637 27.770 1.00 51.12 433 GLN A C 1
ATOM 3461 O O . GLN A 1 433 ? 0.384 0.336 28.345 1.00 51.12 433 GLN A O 1
ATOM 3466 N N . HIS A 1 434 ? -0.110 -1.866 28.288 1.00 57.19 434 HIS A N 1
ATOM 3467 C CA . HIS A 1 434 ? 0.411 -2.220 29.611 1.00 57.19 434 HIS A CA 1
ATOM 3468 C C . HIS A 1 434 ? 1.945 -2.208 29.677 1.00 57.19 434 HIS A C 1
ATOM 3470 O O . HIS A 1 434 ? 2.612 -2.676 28.749 1.00 57.19 434 HIS A O 1
ATOM 3476 N N . GLU A 1 435 ? 2.495 -1.739 30.799 1.00 80.00 435 GLU A N 1
ATOM 3477 C CA . GLU A 1 435 ? 3.943 -1.708 31.048 1.00 80.00 435 GLU A CA 1
ATOM 3478 C C . GLU A 1 435 ? 4.554 -3.119 31.187 1.00 80.00 435 GLU A C 1
ATOM 3480 O O . GLU A 1 435 ? 3.871 -4.090 31.512 1.00 80.00 435 GLU A O 1
ATOM 3485 N N . VAL A 1 436 ? 5.880 -3.237 31.013 1.00 81.75 436 VAL A N 1
ATOM 3486 C CA . VAL A 1 436 ? 6.635 -4.493 31.240 1.00 81.75 436 VAL A CA 1
ATOM 3487 C C . VAL A 1 436 ? 6.383 -5.056 32.646 1.00 81.75 436 VAL A C 1
ATOM 3489 O O . VAL A 1 436 ? 6.198 -6.259 32.808 1.00 81.75 436 VAL A O 1
ATOM 3492 N N . SER A 1 437 ? 6.318 -4.180 33.650 1.00 83.50 437 SER A N 1
ATOM 3493 C CA . SER A 1 437 ? 5.986 -4.488 35.047 1.00 83.50 437 SER A CA 1
ATOM 3494 C C . SER A 1 437 ? 4.625 -5.189 35.183 1.00 83.50 437 SER A C 1
ATOM 3496 O O . SER A 1 437 ? 4.506 -6.208 35.867 1.00 83.50 437 SER A O 1
ATOM 3498 N N . GLU A 1 438 ? 3.605 -4.685 34.488 1.00 84.12 438 GLU A N 1
ATOM 3499 C CA . GLU A 1 438 ? 2.255 -5.251 34.463 1.00 84.12 438 GLU A CA 1
ATOM 3500 C C . GLU A 1 438 ? 2.189 -6.554 33.664 1.00 84.12 438 GLU A C 1
ATOM 3502 O O . GLU A 1 438 ? 1.471 -7.471 34.054 1.00 84.12 438 GLU A O 1
ATOM 3507 N N . GLN A 1 439 ? 2.956 -6.673 32.578 1.00 86.69 439 GLN A N 1
ATOM 3508 C CA . GLN A 1 439 ? 3.043 -7.904 31.789 1.00 86.69 439 GLN A CA 1
ATOM 3509 C C . GLN A 1 439 ? 3.727 -9.043 32.560 1.00 86.69 439 GLN A C 1
ATOM 3511 O O . GLN A 1 439 ? 3.201 -10.155 32.583 1.00 86.69 439 GLN A O 1
ATOM 3516 N N . ILE A 1 440 ? 4.832 -8.763 33.262 1.00 91.81 440 ILE A N 1
ATOM 3517 C CA . ILE A 1 440 ? 5.489 -9.714 34.175 1.00 91.81 440 ILE A CA 1
ATOM 3518 C C . ILE A 1 440 ? 4.512 -10.147 35.271 1.00 91.81 440 ILE A C 1
ATOM 3520 O O . ILE A 1 440 ? 4.316 -11.344 35.480 1.00 91.81 440 ILE A O 1
ATOM 3524 N N . LYS A 1 441 ? 3.835 -9.190 35.922 1.00 90.62 441 LYS A N 1
ATOM 3525 C CA . LYS A 1 441 ? 2.816 -9.497 36.934 1.00 90.62 441 LYS A CA 1
ATOM 3526 C C . LYS A 1 441 ? 1.694 -10.368 36.360 1.00 90.62 441 LYS A C 1
ATOM 3528 O O . LYS A 1 441 ? 1.333 -11.364 36.971 1.00 90.62 441 LYS A O 1
ATOM 3533 N N . LYS A 1 442 ? 1.184 -10.044 35.170 1.00 88.88 442 LYS A N 1
ATOM 3534 C CA . LYS A 1 442 ? 0.131 -10.816 34.499 1.00 88.88 442 LYS A CA 1
ATOM 3535 C C . LYS A 1 442 ? 0.584 -12.237 34.159 1.00 88.88 442 LYS A C 1
ATOM 3537 O O . LYS A 1 442 ? -0.207 -13.160 34.296 1.00 88.88 442 LYS A O 1
ATOM 3542 N N . ALA A 1 443 ? 1.837 -12.435 33.752 1.00 92.31 443 ALA A N 1
ATOM 3543 C CA . ALA A 1 443 ? 2.379 -13.768 33.501 1.00 92.31 443 ALA A CA 1
ATOM 3544 C C . ALA A 1 443 ? 2.533 -14.592 34.798 1.00 92.31 443 ALA A C 1
ATOM 3546 O O . ALA A 1 443 ? 2.214 -15.782 34.795 1.00 92.31 443 ALA A O 1
ATOM 3547 N N . LEU A 1 444 ? 2.927 -13.959 35.912 1.00 93.31 444 LEU A N 1
ATOM 3548 C CA . LEU A 1 444 ? 2.925 -14.578 37.246 1.00 93.31 444 LEU A CA 1
ATOM 3549 C C . LEU A 1 444 ? 1.499 -14.934 37.706 1.00 93.31 444 LEU A C 1
ATOM 3551 O O . LEU A 1 444 ? 1.263 -16.057 38.147 1.00 93.31 444 LEU A O 1
ATOM 3555 N N . ASP A 1 445 ? 0.535 -14.023 37.536 1.00 90.94 445 ASP A N 1
ATOM 3556 C CA . ASP A 1 445 ? -0.888 -14.245 37.849 1.00 90.94 445 ASP A CA 1
ATOM 3557 C C . ASP A 1 445 ? -1.503 -15.367 36.976 1.00 90.94 445 ASP A C 1
ATOM 3559 O O . ASP A 1 445 ? -2.437 -16.048 37.398 1.00 90.94 445 ASP A O 1
ATOM 3563 N N . MET A 1 446 ? -0.960 -15.602 35.773 1.00 90.88 446 MET A N 1
ATOM 3564 C CA . MET A 1 446 ? -1.304 -16.728 34.888 1.00 90.88 446 MET A CA 1
ATOM 3565 C C . MET A 1 446 ? -0.587 -18.047 35.245 1.00 90.88 446 MET A C 1
ATOM 3567 O O . MET A 1 446 ? -0.830 -19.062 34.595 1.00 90.88 446 MET A O 1
ATOM 3571 N N . GLY A 1 447 ? 0.266 -18.061 36.274 1.00 91.81 447 GLY A N 1
ATOM 3572 C CA . GLY A 1 447 ? 0.941 -19.263 36.773 1.00 91.81 447 GLY A CA 1
ATOM 3573 C C . GLY A 1 447 ? 2.221 -19.657 36.029 1.00 91.81 447 GLY A C 1
ATOM 3574 O O . GLY A 1 447 ? 2.737 -20.752 36.263 1.00 91.81 447 GLY A O 1
ATOM 3575 N N . PHE A 1 448 ? 2.755 -18.797 35.155 1.00 93.56 448 PHE A N 1
ATOM 3576 C CA . PHE A 1 448 ? 4.074 -19.025 34.563 1.00 93.56 448 PHE A CA 1
ATOM 3577 C C . PHE A 1 448 ? 5.174 -18.780 35.593 1.00 93.56 448 PHE A C 1
ATOM 3579 O O . PHE A 1 448 ? 5.072 -17.908 36.457 1.00 93.56 448 PHE A O 1
ATOM 3586 N N . LYS A 1 449 ? 6.253 -19.556 35.495 1.00 93.25 449 LYS A N 1
ATOM 3587 C CA . LYS A 1 449 ? 7.390 -19.412 36.398 1.00 93.25 449 LYS A CA 1
ATOM 3588 C C . LYS A 1 449 ? 8.250 -18.206 36.040 1.00 93.25 449 LYS A C 1
ATOM 3590 O O . LYS A 1 449 ? 8.424 -17.894 34.862 1.00 93.25 449 LYS A O 1
ATOM 3595 N N . GLU A 1 450 ? 8.871 -17.601 37.047 1.00 93.06 450 GLU A N 1
ATOM 3596 C CA . GLU A 1 450 ? 9.760 -16.450 36.871 1.00 93.06 450 GLU A CA 1
ATOM 3597 C C . GLU A 1 450 ? 10.920 -16.760 35.907 1.00 93.06 450 GLU A C 1
ATOM 3599 O O . GLU A 1 450 ? 11.197 -15.945 35.028 1.00 93.06 450 GLU A O 1
ATOM 3604 N N . GLU A 1 451 ? 11.513 -17.965 35.949 1.00 93.44 451 GLU A N 1
ATOM 3605 C CA . GLU A 1 451 ? 12.556 -18.355 34.986 1.00 93.44 451 GLU A CA 1
ATOM 3606 C C . GLU A 1 451 ? 12.080 -18.339 33.518 1.00 93.44 451 GLU A C 1
ATOM 3608 O O . GLU A 1 451 ? 12.826 -17.932 32.626 1.00 93.44 451 GLU A O 1
ATOM 3613 N N . HIS A 1 452 ? 10.824 -18.720 33.257 1.00 93.50 452 HIS A N 1
ATOM 3614 C CA . HIS A 1 452 ? 10.243 -18.735 31.909 1.00 93.50 452 HIS A CA 1
ATOM 3615 C C . HIS A 1 452 ? 9.847 -17.339 31.449 1.00 93.50 452 HIS A C 1
ATOM 3617 O O . HIS A 1 452 ? 10.023 -17.012 30.278 1.00 93.50 452 HIS A O 1
ATOM 3623 N N . ILE A 1 453 ? 9.359 -16.511 32.374 1.00 94.00 453 ILE A N 1
ATOM 3624 C CA . ILE A 1 453 ? 9.015 -15.112 32.116 1.00 94.00 453 ILE A CA 1
ATOM 3625 C C . ILE A 1 453 ? 10.268 -14.337 31.724 1.00 94.00 453 ILE A C 1
ATOM 3627 O O . ILE A 1 453 ? 10.293 -13.733 30.652 1.00 94.00 453 ILE A O 1
ATOM 3631 N N . MET A 1 454 ? 11.334 -14.422 32.520 1.00 93.44 454 MET A N 1
ATOM 3632 C CA . MET A 1 454 ? 12.586 -13.726 32.222 1.00 93.44 454 MET A CA 1
ATOM 3633 C C . MET A 1 454 ? 13.204 -14.213 30.904 1.00 93.44 454 MET A C 1
ATOM 3635 O O . MET A 1 454 ? 13.530 -13.389 30.055 1.00 93.44 454 MET A O 1
ATOM 3639 N N . ALA A 1 455 ? 13.242 -15.528 30.653 1.00 92.19 455 ALA A N 1
ATOM 3640 C CA . ALA A 1 455 ? 13.744 -16.070 29.388 1.00 92.19 455 ALA A CA 1
ATOM 3641 C C . ALA A 1 455 ? 12.878 -15.694 28.163 1.00 92.19 455 ALA A C 1
ATOM 3643 O O . ALA A 1 455 ? 13.410 -15.514 27.064 1.00 92.19 455 ALA A O 1
ATOM 3644 N N . ALA A 1 456 ? 11.558 -15.538 28.323 1.00 91.62 456 ALA A N 1
ATOM 3645 C CA . ALA A 1 456 ? 10.680 -15.036 27.265 1.00 91.62 456 ALA A CA 1
ATOM 3646 C C . ALA A 1 456 ? 10.939 -13.547 26.983 1.00 91.62 456 ALA A C 1
ATOM 3648 O O . ALA A 1 456 ? 11.023 -13.151 25.819 1.00 91.62 456 ALA A O 1
ATOM 3649 N N . PHE A 1 457 ? 11.120 -12.733 28.026 1.00 90.88 457 PHE A N 1
ATOM 3650 C CA . PHE A 1 457 ? 11.481 -11.321 27.892 1.00 90.88 457 PHE A CA 1
ATOM 3651 C C . PHE A 1 457 ? 12.886 -11.128 27.299 1.00 90.88 457 PHE A C 1
ATOM 3653 O O . PHE A 1 457 ? 13.042 -10.274 26.426 1.00 90.88 457 PHE A O 1
ATOM 3660 N N . ASP A 1 458 ? 13.878 -11.945 27.664 1.00 89.88 458 ASP A N 1
ATOM 3661 C CA . ASP A 1 458 ? 15.197 -11.989 27.012 1.00 89.88 458 ASP A CA 1
ATOM 3662 C C . ASP A 1 458 ? 15.064 -12.316 25.516 1.00 89.88 458 ASP A C 1
ATOM 3664 O O . ASP A 1 458 ? 15.584 -11.594 24.661 1.00 89.88 458 ASP A O 1
ATOM 3668 N N . ALA A 1 459 ? 14.306 -13.365 25.173 1.00 86.00 459 ALA A N 1
ATOM 3669 C CA . ALA A 1 459 ? 14.074 -13.769 23.787 1.00 86.00 459 ALA A CA 1
ATOM 3670 C C . ALA A 1 459 ? 13.353 -12.687 22.957 1.00 86.00 459 ALA A C 1
ATOM 3672 O O . ALA A 1 459 ? 13.663 -12.521 21.776 1.00 86.00 459 ALA A O 1
ATOM 3673 N N . ASN A 1 460 ? 12.433 -11.933 23.569 1.00 87.44 460 ASN A N 1
ATOM 3674 C CA . ASN A 1 460 ? 11.742 -10.796 22.951 1.00 87.44 460 ASN A CA 1
ATOM 3675 C C . ASN A 1 460 ? 12.653 -9.561 22.792 1.00 87.44 460 ASN A C 1
ATOM 3677 O O . ASN A 1 460 ? 12.540 -8.818 21.820 1.00 87.44 460 ASN A O 1
ATOM 3681 N N . SER A 1 461 ? 13.585 -9.355 23.727 1.00 82.94 461 SER A N 1
ATOM 3682 C CA . SER A 1 461 ? 14.486 -8.189 23.769 1.00 82.94 461 SER A CA 1
ATOM 3683 C C . SER A 1 461 ? 15.767 -8.384 22.941 1.00 82.94 461 SER A C 1
ATOM 3685 O O . SER A 1 461 ? 16.442 -7.419 22.568 1.00 82.94 461 SER A O 1
ATOM 3687 N N . GLY A 1 462 ? 16.109 -9.631 22.609 1.00 79.69 462 GLY A N 1
ATOM 3688 C CA . GLY A 1 462 ? 17.176 -9.994 21.681 1.00 79.69 462 GLY A CA 1
ATOM 3689 C C . GLY A 1 462 ? 18.578 -9.671 22.205 1.00 79.69 462 GLY A C 1
ATOM 3690 O O . GLY A 1 462 ? 19.159 -10.438 22.963 1.00 79.69 462 GLY A O 1
ATOM 3691 N N . ARG A 1 463 ? 19.168 -8.563 21.735 1.00 61.44 463 ARG A N 1
ATOM 3692 C CA . ARG A 1 463 ? 20.475 -8.048 22.209 1.00 61.44 463 ARG A CA 1
ATOM 3693 C C . ARG A 1 463 ? 20.365 -6.687 22.911 1.00 61.44 463 ARG A C 1
ATOM 3695 O O . ARG A 1 463 ? 21.380 -6.020 23.101 1.00 61.44 463 ARG A O 1
ATOM 3702 N N . SER A 1 464 ? 19.148 -6.255 23.234 1.00 63.69 464 SER A N 1
ATOM 3703 C CA . SER A 1 464 ? 18.901 -5.059 24.040 1.00 63.69 464 SER A CA 1
ATOM 3704 C C . SER A 1 464 ? 19.419 -5.249 25.469 1.00 63.69 464 SER A C 1
ATOM 3706 O O . SER A 1 464 ? 19.366 -6.351 26.006 1.00 63.69 464 SER A O 1
ATOM 3708 N N . THR A 1 465 ? 19.887 -4.171 26.098 1.00 66.12 465 THR A N 1
ATOM 3709 C CA . THR A 1 465 ? 20.184 -4.131 27.543 1.00 66.12 465 THR A CA 1
ATOM 3710 C C . THR A 1 465 ? 18.944 -3.860 28.400 1.00 66.12 465 THR A C 1
ATOM 3712 O O . THR A 1 465 ? 19.029 -3.907 29.622 1.00 66.12 465 THR A O 1
ATOM 3715 N N . GLU A 1 466 ? 17.808 -3.550 27.772 1.00 75.25 466 GLU A N 1
ATOM 3716 C CA . GLU A 1 466 ? 16.530 -3.233 28.416 1.00 75.25 466 GLU A CA 1
ATOM 3717 C C . GLU A 1 466 ? 15.419 -4.149 27.889 1.00 75.25 466 GLU A C 1
ATOM 3719 O O . GLU A 1 466 ? 15.317 -4.369 26.674 1.00 75.25 466 GLU A O 1
ATOM 3724 N N . TYR A 1 467 ? 14.575 -4.649 28.798 1.00 81.75 467 TYR A N 1
ATOM 3725 C CA . TYR A 1 467 ? 13.467 -5.544 28.469 1.00 81.75 467 TYR A CA 1
ATOM 3726 C C . TYR A 1 467 ? 12.371 -4.839 27.663 1.00 81.75 467 TYR A C 1
ATOM 3728 O O . TYR A 1 467 ? 11.844 -3.807 28.074 1.00 81.75 467 TYR A O 1
ATOM 3736 N N . GLN A 1 468 ? 12.000 -5.424 26.525 1.00 79.25 468 GLN A N 1
ATOM 3737 C CA . GLN A 1 468 ? 10.934 -4.930 25.655 1.00 79.25 468 GLN A CA 1
ATOM 3738 C C . GLN A 1 468 ? 9.582 -5.570 26.015 1.00 79.25 468 GLN A C 1
ATOM 3740 O O . GLN A 1 468 ? 9.518 -6.799 26.130 1.00 79.25 468 GLN A O 1
ATOM 3745 N N . PRO A 1 469 ? 8.491 -4.786 26.147 1.00 85.00 469 PRO A N 1
ATOM 3746 C CA . PRO A 1 469 ? 7.151 -5.332 26.336 1.00 85.00 469 PRO A CA 1
ATOM 3747 C C . PRO A 1 469 ? 6.705 -6.127 25.108 1.00 85.00 469 PRO A C 1
ATOM 3749 O O . PRO A 1 469 ? 7.055 -5.817 23.966 1.00 85.00 469 PRO A O 1
ATOM 3752 N N . PHE A 1 470 ? 5.886 -7.147 25.333 1.00 86.00 470 PHE A N 1
ATOM 3753 C CA . PHE A 1 470 ? 5.216 -7.860 24.257 1.00 86.00 470 PHE A CA 1
ATOM 3754 C C . PHE A 1 470 ? 4.104 -6.988 23.654 1.00 86.00 470 PHE A C 1
ATOM 3756 O O . PHE A 1 470 ? 3.404 -6.286 24.391 1.00 86.00 470 PHE A O 1
ATOM 3763 N N . PRO A 1 471 ? 3.880 -7.048 22.328 1.00 74.69 471 PRO A N 1
ATOM 3764 C CA . PRO A 1 471 ? 2.886 -6.212 21.649 1.00 74.69 471 PRO A CA 1
ATOM 3765 C C . PRO A 1 471 ? 1.434 -6.583 21.995 1.00 74.69 471 PRO A C 1
ATOM 3767 O O . PRO A 1 471 ? 0.520 -5.812 21.714 1.00 74.69 471 PRO A O 1
ATOM 3770 N N . SER A 1 472 ? 1.206 -7.757 22.589 1.00 82.69 472 SER A N 1
ATOM 3771 C CA . SER A 1 472 ? -0.083 -8.194 23.125 1.00 82.69 472 SER A CA 1
ATOM 3772 C C . SER A 1 472 ? 0.119 -9.270 24.197 1.00 82.69 472 SER A C 1
ATOM 3774 O O . SER A 1 472 ? 1.175 -9.902 24.266 1.00 82.69 472 SER A O 1
ATOM 3776 N N . THR A 1 473 ? -0.912 -9.535 25.010 1.00 82.12 473 THR A N 1
ATOM 3777 C CA . THR A 1 473 ? -0.894 -10.681 25.941 1.00 82.12 473 THR A CA 1
ATOM 3778 C C . THR A 1 473 ? -0.739 -12.012 25.196 1.00 82.12 473 THR A C 1
ATOM 3780 O O . THR A 1 473 ? -0.038 -12.886 25.687 1.00 82.12 473 THR A O 1
ATOM 3783 N N . ASN A 1 474 ? -1.310 -12.157 23.996 1.00 81.19 474 ASN A N 1
ATOM 3784 C CA . ASN A 1 474 ? -1.187 -13.392 23.216 1.00 81.19 474 ASN A CA 1
ATOM 3785 C C . ASN A 1 474 ? 0.265 -13.623 22.769 1.00 81.19 474 ASN A C 1
ATOM 3787 O O . ASN A 1 474 ? 0.793 -14.704 22.984 1.00 81.19 474 ASN A O 1
ATOM 3791 N N . ALA A 1 475 ? 0.950 -12.586 22.270 1.00 82.44 475 ALA A N 1
ATOM 3792 C CA . ALA A 1 475 ? 2.360 -12.684 21.882 1.00 82.44 475 ALA A CA 1
ATOM 3793 C C . ALA A 1 475 ? 3.287 -13.022 23.068 1.00 82.44 475 ALA A C 1
ATOM 3795 O O . ALA A 1 475 ? 4.281 -13.727 22.895 1.00 82.44 475 ALA A O 1
A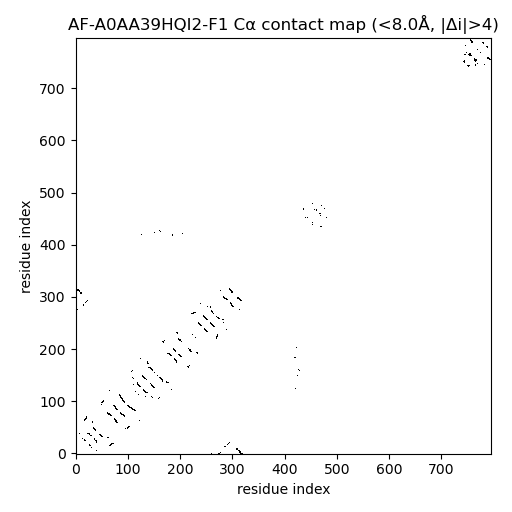TOM 3796 N N . MET A 1 476 ? 2.949 -12.547 24.273 1.00 92.62 476 MET A N 1
ATOM 3797 C CA . MET A 1 476 ? 3.627 -12.933 25.514 1.00 92.62 476 MET A CA 1
ATOM 3798 C C . MET A 1 476 ? 3.413 -14.419 25.828 1.00 92.62 476 MET A C 1
ATOM 3800 O O . MET A 1 476 ? 4.380 -15.139 26.062 1.00 92.62 476 MET A O 1
ATOM 3804 N N . VAL A 1 477 ? 2.162 -14.889 25.790 1.00 91.56 477 VAL A N 1
ATOM 3805 C CA . VAL A 1 477 ? 1.798 -16.290 26.060 1.00 91.56 477 VAL A CA 1
ATOM 3806 C C . VAL A 1 477 ? 2.438 -17.242 25.045 1.00 91.56 477 VAL A C 1
ATOM 3808 O O . VAL A 1 477 ? 3.027 -18.238 25.453 1.00 91.56 477 VAL A O 1
ATOM 3811 N N . ASP A 1 478 ? 2.425 -16.910 23.753 1.00 91.56 478 ASP A N 1
ATOM 3812 C CA . ASP A 1 478 ? 3.064 -17.712 22.699 1.00 91.56 478 ASP A CA 1
ATOM 3813 C C . ASP A 1 478 ? 4.582 -17.867 22.919 1.00 91.56 478 ASP A C 1
ATOM 3815 O O . ASP A 1 478 ? 5.161 -18.922 22.636 1.00 91.56 478 ASP A O 1
ATOM 3819 N N . MET A 1 479 ? 5.247 -16.825 23.436 1.00 91.62 479 MET A N 1
ATOM 3820 C CA . MET A 1 479 ? 6.677 -16.877 23.754 1.00 91.62 479 MET A CA 1
ATOM 3821 C C . MET A 1 479 ? 6.954 -17.666 25.038 1.00 91.62 479 MET A C 1
ATOM 3823 O O . MET A 1 479 ? 7.882 -18.475 25.057 1.00 91.62 479 MET A O 1
ATOM 3827 N N . LEU A 1 480 ? 6.141 -17.481 26.083 1.00 93.38 480 LEU A N 1
ATOM 3828 C CA . LEU A 1 480 ? 6.216 -18.256 27.328 1.00 93.38 480 LEU A CA 1
ATOM 3829 C C . LEU A 1 480 ? 6.060 -19.758 27.050 1.00 93.38 480 LEU A C 1
ATOM 3831 O O . LEU A 1 480 ? 6.890 -20.561 27.474 1.00 93.38 480 LEU A O 1
ATOM 3835 N N . ASP A 1 481 ? 5.059 -20.127 26.252 1.00 90.56 481 ASP A N 1
ATOM 3836 C CA . ASP A 1 481 ? 4.777 -21.514 25.884 1.00 90.56 481 ASP A CA 1
ATOM 3837 C C . ASP A 1 481 ? 5.899 -22.112 25.006 1.00 90.56 481 ASP A C 1
ATOM 3839 O O . ASP A 1 481 ? 6.298 -23.267 25.175 1.00 90.56 481 ASP A O 1
ATOM 3843 N N . ARG A 1 482 ? 6.514 -21.306 24.124 1.00 92.62 482 ARG A N 1
ATOM 3844 C CA . ARG A 1 482 ? 7.731 -21.695 23.386 1.00 92.62 482 ARG A CA 1
ATOM 3845 C C . ARG A 1 482 ? 8.920 -21.952 24.318 1.00 92.62 482 ARG A C 1
ATOM 3847 O O . ARG A 1 482 ? 9.625 -22.941 24.116 1.00 92.62 482 ARG A O 1
ATOM 3854 N N . VAL A 1 483 ? 9.165 -21.079 25.296 1.00 92.50 483 VAL A N 1
ATOM 3855 C CA . VAL A 1 483 ? 10.265 -21.221 26.268 1.00 92.50 483 VAL A CA 1
ATOM 3856 C C . VAL A 1 483 ? 10.074 -22.482 27.111 1.00 92.50 483 VAL A C 1
ATOM 3858 O O . VAL A 1 483 ? 10.994 -23.293 27.217 1.00 92.50 483 VAL A O 1
ATOM 3861 N N . GLN A 1 484 ? 8.860 -22.712 27.611 1.00 89.31 484 GLN A N 1
ATOM 3862 C CA . GLN A 1 484 ? 8.515 -23.886 28.412 1.00 89.31 484 GLN A CA 1
ATOM 3863 C C . GLN A 1 484 ? 8.716 -25.205 27.636 1.00 89.31 484 GLN A C 1
ATOM 3865 O O . GLN A 1 484 ? 9.240 -26.178 28.184 1.00 89.31 484 GLN A O 1
ATOM 3870 N N . ARG A 1 485 ? 8.402 -25.231 26.330 1.00 85.38 485 ARG A N 1
ATOM 3871 C CA . ARG A 1 485 ? 8.687 -26.379 25.441 1.00 85.38 485 ARG A CA 1
ATOM 3872 C C . ARG A 1 485 ? 10.185 -26.611 25.188 1.00 85.38 485 ARG A C 1
ATOM 3874 O O . ARG A 1 485 ? 10.589 -27.743 24.937 1.00 85.38 485 ARG A O 1
ATOM 3881 N N . MET A 1 486 ? 11.026 -25.572 25.232 1.00 79.50 486 MET A N 1
ATOM 3882 C CA . MET A 1 486 ? 12.479 -25.730 25.053 1.00 79.50 486 MET A CA 1
ATOM 3883 C C . MET A 1 486 ? 13.179 -26.349 26.270 1.00 79.50 486 MET A C 1
ATOM 3885 O O . MET A 1 486 ? 14.255 -26.930 26.112 1.00 79.50 486 MET A O 1
ATOM 3889 N N . GLU A 1 487 ? 12.589 -26.267 27.465 1.00 71.56 487 GLU A N 1
ATOM 3890 C CA . GLU A 1 487 ? 13.087 -27.005 28.632 1.00 71.56 487 GLU A CA 1
ATOM 3891 C C . GLU A 1 487 ? 12.696 -28.483 28.593 1.00 71.56 487 GLU A C 1
ATOM 3893 O O . GLU A 1 487 ? 13.557 -29.338 28.807 1.00 71.56 487 GLU A O 1
ATOM 3898 N N . SER A 1 488 ? 11.446 -28.806 28.240 1.00 62.62 488 SER A N 1
ATOM 3899 C CA . SER A 1 488 ? 10.973 -30.199 28.194 1.00 62.62 488 SER A CA 1
ATOM 3900 C C . SER A 1 488 ? 11.652 -31.063 27.120 1.00 62.62 488 SER A C 1
ATOM 3902 O O . SER A 1 488 ? 11.617 -32.287 27.207 1.00 62.62 488 SER A O 1
ATOM 3904 N N . GLY A 1 489 ? 12.320 -30.452 26.135 1.00 54.06 489 GLY A N 1
ATOM 3905 C CA . GLY A 1 489 ? 13.066 -31.150 25.082 1.00 54.06 489 GLY A CA 1
ATOM 3906 C C . GLY A 1 489 ? 14.511 -31.553 25.419 1.00 54.06 489 GLY A C 1
ATOM 3907 O O . GLY A 1 489 ? 15.210 -32.034 24.527 1.00 54.06 489 GLY A O 1
ATOM 3908 N N . LYS A 1 490 ? 15.013 -31.331 26.646 1.00 49.12 490 LYS A N 1
ATOM 3909 C CA . LYS A 1 490 ? 16.435 -31.584 26.981 1.00 49.12 490 LYS A CA 1
ATOM 3910 C C . LYS A 1 490 ? 16.776 -33.001 27.465 1.00 49.12 490 LYS A C 1
ATOM 3912 O O . LYS A 1 490 ? 17.962 -33.330 27.457 1.00 49.12 490 LYS A O 1
ATOM 3917 N N . ASP A 1 491 ? 15.793 -33.838 27.802 1.00 42.41 491 ASP A N 1
ATOM 3918 C CA . ASP A 1 491 ? 16.042 -35.189 28.341 1.00 42.41 491 ASP A CA 1
ATOM 3919 C C . ASP A 1 491 ? 16.137 -36.313 27.282 1.00 42.41 491 ASP A C 1
ATOM 3921 O O . ASP A 1 491 ? 16.675 -37.383 27.572 1.00 42.41 491 ASP A O 1
ATOM 3925 N N . GLU A 1 492 ? 15.734 -36.094 26.023 1.00 38.50 492 GLU A N 1
ATOM 3926 C CA . GLU A 1 492 ? 15.938 -37.082 24.945 1.00 38.50 492 GLU A CA 1
ATOM 3927 C C . GLU A 1 492 ? 17.270 -36.894 24.200 1.00 38.50 492 GLU A C 1
ATOM 3929 O O . GLU A 1 492 ? 17.342 -36.471 23.044 1.00 38.50 492 GLU A O 1
ATOM 3934 N N . LYS A 1 493 ? 18.367 -37.289 24.859 1.00 39.06 493 LYS A N 1
ATOM 3935 C CA . LYS A 1 493 ? 19.673 -37.478 24.203 1.00 39.06 493 LYS A CA 1
ATOM 3936 C C . LYS A 1 493 ? 20.386 -38.763 24.627 1.00 39.06 493 LYS A C 1
ATOM 3938 O O . LYS A 1 493 ? 21.494 -38.723 25.154 1.00 39.06 493 LYS A O 1
ATOM 3943 N N . MET A 1 494 ? 19.812 -39.929 24.308 1.00 39.00 494 MET A N 1
ATOM 3944 C CA . MET A 1 494 ? 20.599 -41.173 24.252 1.00 39.00 494 MET A CA 1
ATOM 3945 C C . MET A 1 494 ? 19.947 -42.299 23.430 1.00 39.00 494 MET A C 1
ATOM 3947 O O . MET A 1 494 ? 19.187 -43.093 23.975 1.00 39.00 494 MET A O 1
ATOM 3951 N N . ARG A 1 495 ? 20.340 -42.441 22.148 1.00 31.81 495 ARG A N 1
ATOM 3952 C CA . ARG A 1 495 ? 20.773 -43.726 21.538 1.00 31.81 495 ARG A CA 1
ATOM 3953 C C . ARG A 1 495 ? 21.105 -43.627 20.040 1.00 31.81 495 ARG A C 1
ATOM 3955 O O . ARG A 1 495 ? 20.222 -43.375 19.241 1.00 31.81 495 ARG A O 1
ATOM 3962 N N . SER A 1 496 ? 22.341 -44.033 19.723 1.00 30.47 496 SER A N 1
ATOM 3963 C CA . SER A 1 496 ? 22.768 -44.761 18.509 1.00 30.47 496 SER A CA 1
ATOM 3964 C C . SER A 1 496 ? 22.648 -44.091 17.125 1.00 30.47 496 SER A C 1
ATOM 3966 O O . SER A 1 496 ? 21.741 -43.314 16.881 1.00 30.47 496 SER A O 1
ATOM 3968 N N . SER A 1 497 ? 23.440 -44.422 16.099 1.00 31.75 497 SER A N 1
ATOM 3969 C CA . SER A 1 497 ? 24.880 -44.739 15.925 1.00 31.75 497 SER A CA 1
ATOM 3970 C C . SER A 1 497 ? 25.126 -44.765 14.404 1.00 31.75 497 SER A C 1
ATOM 3972 O O . SER A 1 497 ? 24.208 -45.050 13.640 1.00 31.75 497 SER A O 1
ATOM 3974 N N . ALA A 1 498 ? 26.353 -44.527 13.938 1.00 31.39 498 ALA A N 1
ATOM 3975 C CA . ALA A 1 498 ? 26.702 -44.707 12.522 1.00 31.39 498 ALA A CA 1
ATOM 3976 C C . ALA A 1 498 ? 26.825 -46.195 12.123 1.00 31.39 498 ALA A C 1
ATOM 3978 O O . ALA A 1 498 ? 27.243 -46.995 12.958 1.00 31.39 498 ALA A O 1
ATOM 3979 N N . SER A 1 499 ? 26.593 -46.539 10.843 1.00 30.33 499 SER A N 1
ATOM 3980 C CA . SER A 1 499 ? 27.461 -47.469 10.083 1.00 30.33 499 SER A CA 1
ATOM 3981 C C . SER A 1 499 ? 27.160 -47.524 8.569 1.00 30.33 499 SER A C 1
ATOM 3983 O O . SER A 1 499 ? 26.071 -47.207 8.107 1.00 30.33 499 SER A O 1
ATOM 3985 N N . PHE A 1 500 ? 28.181 -47.955 7.831 1.00 28.91 500 PHE A N 1
ATOM 3986 C CA . PHE A 1 500 ? 28.378 -48.090 6.386 1.00 28.91 500 PHE A CA 1
ATOM 3987 C C . PHE A 1 500 ? 27.538 -49.161 5.662 1.00 28.91 500 PHE A C 1
ATOM 3989 O O . PHE A 1 500 ? 27.294 -50.221 6.223 1.00 28.91 500 PHE A O 1
ATOM 3996 N N . HIS A 1 501 ? 27.318 -48.949 4.353 1.00 28.12 501 HIS A N 1
ATOM 3997 C CA . HIS A 1 501 ? 27.675 -49.797 3.178 1.00 28.12 501 HIS A CA 1
ATOM 3998 C C . HIS A 1 501 ? 27.060 -49.103 1.935 1.00 28.12 501 HIS A C 1
ATOM 4000 O O . HIS A 1 501 ? 25.930 -48.642 2.015 1.00 28.12 501 HIS A O 1
ATOM 4006 N N . ASN A 1 502 ? 27.691 -48.847 0.783 1.00 29.31 502 ASN A N 1
ATOM 4007 C CA . ASN A 1 502 ? 28.825 -49.424 0.048 1.00 29.31 502 ASN A CA 1
ATOM 4008 C C . ASN A 1 502 ? 28.572 -50.836 -0.519 1.00 29.31 502 ASN A C 1
ATOM 4010 O O . ASN A 1 502 ? 28.963 -51.828 0.088 1.00 29.31 502 ASN A O 1
ATOM 4014 N N . ILE A 1 503 ? 27.964 -50.904 -1.712 1.00 29.55 503 ILE A N 1
ATOM 4015 C CA . ILE A 1 503 ? 28.032 -52.059 -2.622 1.00 29.55 503 ILE A CA 1
ATOM 4016 C C . ILE A 1 503 ? 28.400 -51.557 -4.021 1.00 29.55 503 ILE A C 1
ATOM 4018 O O . ILE A 1 503 ? 27.876 -50.560 -4.510 1.00 29.55 503 ILE A O 1
ATOM 4022 N N . ASN A 1 504 ? 29.326 -52.279 -4.638 1.00 28.56 504 ASN A N 1
ATOM 4023 C CA . ASN A 1 504 ? 29.910 -52.050 -5.951 1.00 28.56 504 ASN A CA 1
ATOM 4024 C C . ASN A 1 504 ? 29.496 -53.224 -6.854 1.00 28.56 504 ASN A C 1
ATOM 4026 O O . ASN A 1 504 ? 29.490 -54.348 -6.358 1.00 28.56 504 ASN A O 1
ATOM 4030 N N . HIS A 1 505 ? 29.214 -53.021 -8.147 1.00 28.77 505 HIS A N 1
ATOM 4031 C CA . HIS A 1 505 ? 29.346 -54.111 -9.126 1.00 28.77 505 HIS A CA 1
ATOM 4032 C C . HIS A 1 505 ? 29.521 -53.632 -10.577 1.00 28.77 505 HIS A C 1
ATOM 4034 O O . HIS A 1 505 ? 28.890 -52.683 -11.035 1.00 28.77 505 HIS A O 1
ATOM 4040 N N . HIS A 1 506 ? 30.409 -54.341 -11.280 1.00 31.59 506 HIS A N 1
ATOM 4041 C CA . HIS A 1 506 ? 30.742 -54.241 -12.708 1.00 31.59 506 HIS A CA 1
ATOM 4042 C C . HIS A 1 506 ? 29.510 -54.331 -13.640 1.00 31.59 506 HIS A C 1
ATOM 4044 O O . HIS A 1 506 ? 28.511 -54.935 -13.269 1.00 31.59 506 HIS A O 1
ATOM 4050 N N . GLY A 1 507 ? 29.515 -53.843 -14.886 1.00 25.86 507 GLY A N 1
ATOM 4051 C CA . GLY A 1 507 ? 30.591 -53.257 -15.700 1.00 25.86 507 GLY A CA 1
ATOM 4052 C C . GLY A 1 507 ? 30.686 -53.945 -17.074 1.00 25.86 507 GLY A C 1
ATOM 4053 O O . GLY A 1 507 ? 30.565 -55.160 -17.141 1.00 25.86 507 GLY A O 1
ATOM 4054 N N . TYR A 1 508 ? 30.925 -53.195 -18.157 1.00 29.58 508 TYR A N 1
ATOM 4055 C CA . TYR A 1 508 ? 31.362 -53.726 -19.461 1.00 29.58 508 TYR A CA 1
ATOM 4056 C C . TYR A 1 508 ? 32.154 -52.662 -20.236 1.00 29.58 508 TYR A C 1
ATOM 4058 O O . TYR A 1 508 ? 31.980 -51.464 -20.024 1.00 29.58 508 TYR A O 1
ATOM 4066 N N . SER A 1 509 ? 33.064 -53.109 -21.102 1.00 30.44 509 SER A N 1
ATOM 4067 C CA . SER A 1 509 ? 34.066 -52.281 -21.783 1.00 30.44 509 SER A CA 1
ATOM 4068 C C . SER A 1 509 ? 33.872 -52.312 -23.297 1.00 30.44 509 SER A C 1
ATOM 4070 O O . SER A 1 509 ? 33.629 -53.388 -23.837 1.00 30.44 509 SER A O 1
ATOM 4072 N N . PHE A 1 510 ? 34.081 -51.182 -23.987 1.00 27.16 510 PHE A N 1
ATOM 4073 C CA . PHE A 1 510 ? 34.628 -51.208 -25.348 1.00 27.16 510 PHE A CA 1
ATOM 4074 C C . PHE A 1 510 ? 35.372 -49.910 -25.710 1.00 27.16 510 PHE A C 1
ATOM 4076 O O . PHE A 1 510 ? 34.908 -48.811 -25.422 1.00 27.16 510 PHE A O 1
ATOM 4083 N N . ASN A 1 511 ? 36.538 -50.055 -26.348 1.00 32.16 511 ASN A N 1
ATOM 4084 C CA . ASN A 1 511 ? 37.383 -48.967 -26.857 1.00 32.16 511 ASN A CA 1
ATOM 4085 C C . ASN A 1 511 ? 37.118 -48.732 -28.355 1.00 32.16 511 ASN A C 1
ATOM 4087 O O . ASN A 1 511 ? 36.905 -49.691 -29.093 1.00 32.16 511 ASN A O 1
ATOM 4091 N N . GLY A 1 512 ? 37.271 -47.495 -28.841 1.00 28.06 512 GLY A N 1
ATOM 4092 C CA . GLY A 1 512 ? 37.248 -47.199 -30.281 1.00 28.06 512 GLY A CA 1
ATOM 4093 C C . GLY A 1 512 ? 37.791 -45.810 -30.628 1.00 28.06 512 GLY A C 1
ATOM 4094 O O . GLY A 1 512 ? 37.166 -44.804 -30.317 1.00 28.06 512 GLY A O 1
ATOM 4095 N N . LYS A 1 513 ? 38.965 -45.752 -31.270 1.00 34.44 513 LYS A N 1
ATOM 4096 C CA . LYS A 1 513 ? 39.599 -44.511 -31.762 1.00 34.44 513 LYS A CA 1
ATOM 4097 C C . LYS A 1 513 ? 39.003 -44.088 -33.117 1.00 34.44 513 LYS A C 1
ATOM 4099 O O . LYS A 1 513 ? 38.622 -44.973 -33.884 1.00 34.44 513 LYS A O 1
ATOM 4104 N N . PRO A 1 514 ? 39.038 -42.797 -33.496 1.00 34.94 514 PRO A N 1
ATOM 4105 C CA . PRO A 1 514 ? 38.858 -42.398 -34.888 1.00 34.94 514 PRO A CA 1
ATOM 4106 C C . PRO A 1 514 ? 40.131 -42.696 -35.699 1.00 34.94 514 PRO A C 1
ATOM 4108 O O . PRO A 1 514 ? 41.248 -42.526 -35.207 1.00 34.94 514 PRO A O 1
ATOM 4111 N N . SER A 1 515 ? 39.972 -43.109 -36.957 1.00 32.97 515 SER A N 1
ATOM 4112 C CA . SER A 1 515 ? 41.079 -43.222 -37.916 1.00 32.97 515 SER A CA 1
ATOM 4113 C C . SER A 1 515 ? 40.655 -42.724 -39.294 1.00 32.97 515 SER A C 1
ATOM 4115 O O . SER A 1 515 ? 39.494 -42.840 -39.681 1.00 32.97 515 SER A O 1
ATOM 4117 N N . SER A 1 516 ? 41.605 -42.127 -40.004 1.00 38.19 516 SER A N 1
ATOM 4118 C CA . SER A 1 516 ? 41.451 -41.596 -41.353 1.00 38.19 516 SER A CA 1
ATOM 4119 C C . SER A 1 516 ? 41.411 -42.698 -42.414 1.00 38.19 516 SER A C 1
ATOM 4121 O O . SER A 1 516 ? 42.014 -43.756 -42.251 1.00 38.19 516 SER A O 1
ATOM 4123 N N . SER A 1 517 ? 40.808 -42.405 -43.569 1.00 31.55 517 SER A N 1
ATOM 4124 C CA . SER A 1 517 ? 41.287 -42.951 -44.845 1.00 31.55 517 SER A CA 1
ATOM 4125 C C . SER A 1 517 ? 40.918 -42.049 -46.028 1.00 31.55 517 SER A C 1
ATOM 4127 O O . SER A 1 517 ? 39.873 -41.404 -46.052 1.00 31.55 517 SER A O 1
ATOM 4129 N N . LEU A 1 518 ? 41.833 -41.992 -46.996 1.00 37.25 518 LEU A N 1
ATOM 4130 C CA . LEU A 1 518 ? 41.615 -41.506 -48.361 1.00 37.25 518 LEU A CA 1
ATOM 4131 C C . LEU A 1 518 ? 41.006 -42.639 -49.204 1.00 37.25 518 LEU A C 1
ATOM 4133 O O . LEU A 1 518 ? 41.275 -43.796 -48.895 1.00 37.25 518 LEU A O 1
ATOM 4137 N N . VAL A 1 519 ? 40.343 -42.324 -50.328 1.00 32.75 519 VAL A N 1
ATOM 4138 C CA . VAL A 1 519 ? 40.564 -43.000 -51.632 1.00 32.75 519 VAL A CA 1
ATOM 4139 C C . VAL A 1 519 ? 39.838 -42.280 -52.784 1.00 32.75 519 VAL A C 1
ATOM 4141 O O . VAL A 1 519 ? 38.782 -41.678 -52.620 1.00 32.75 519 VAL A O 1
ATOM 4144 N N . THR A 1 520 ? 40.451 -42.346 -53.966 1.00 31.50 520 THR A N 1
ATOM 4145 C CA . THR A 1 520 ? 40.064 -41.756 -55.259 1.00 31.50 520 THR A CA 1
ATOM 4146 C C . THR A 1 520 ? 39.329 -42.752 -56.173 1.00 31.50 520 THR A C 1
ATOM 4148 O O . THR A 1 520 ? 39.810 -43.876 -56.294 1.00 31.50 520 THR A O 1
ATOM 4151 N N . ARG A 1 521 ? 38.325 -42.318 -56.970 1.00 31.94 521 ARG A N 1
ATOM 4152 C CA . ARG A 1 521 ? 38.311 -42.483 -58.457 1.00 31.94 521 ARG A CA 1
ATOM 4153 C C . ARG A 1 521 ? 37.107 -41.862 -59.198 1.00 31.94 521 ARG A C 1
ATOM 4155 O O . ARG A 1 521 ? 36.064 -41.597 -58.623 1.00 31.94 521 ARG A O 1
ATOM 4162 N N . ALA A 1 522 ? 37.329 -41.629 -60.495 1.00 32.31 522 ALA A N 1
ATOM 4163 C CA . ALA A 1 522 ? 36.550 -40.839 -61.459 1.00 32.31 522 ALA A CA 1
ATOM 4164 C C . ALA A 1 522 ? 35.414 -41.568 -62.219 1.00 32.31 522 ALA A C 1
ATOM 4166 O O . ALA A 1 522 ? 35.405 -42.796 -62.257 1.00 32.31 522 ALA A O 1
ATOM 4167 N N . THR A 1 523 ? 34.553 -40.793 -62.913 1.00 30.59 523 THR A N 1
ATOM 4168 C CA . THR A 1 523 ? 34.107 -40.889 -64.349 1.00 30.59 523 THR A CA 1
ATOM 4169 C C . THR A 1 523 ? 32.921 -39.908 -64.579 1.00 30.59 523 THR A C 1
ATOM 4171 O O . THR A 1 523 ? 31.962 -39.951 -63.827 1.00 30.59 523 THR A O 1
ATOM 4174 N N . SER A 1 524 ? 33.015 -38.803 -65.346 1.00 35.62 524 SER A N 1
ATOM 4175 C CA . SER A 1 524 ? 33.012 -38.586 -66.821 1.00 35.62 524 SER A CA 1
ATOM 4176 C C . SER A 1 524 ? 31.637 -38.662 -67.530 1.00 35.62 524 SER A C 1
ATOM 4178 O O . SER A 1 524 ? 31.082 -39.754 -67.566 1.00 35.62 524 SER A O 1
ATOM 4180 N N . PHE A 1 525 ? 31.166 -37.570 -68.178 1.00 33.31 525 PHE A N 1
ATOM 4181 C CA . PHE A 1 525 ? 30.884 -37.468 -69.643 1.00 33.31 525 PHE A CA 1
ATOM 4182 C C . PHE A 1 525 ? 30.309 -36.088 -70.104 1.00 33.31 525 PHE A C 1
ATOM 4184 O O . PHE A 1 525 ? 29.382 -35.593 -69.482 1.00 33.31 525 PHE A O 1
ATOM 4191 N N . ASN A 1 526 ? 30.866 -35.544 -71.210 1.00 36.00 526 ASN A N 1
ATOM 4192 C CA . ASN A 1 526 ? 30.400 -34.587 -72.266 1.00 36.00 526 ASN A CA 1
ATOM 4193 C C . ASN A 1 526 ? 29.449 -33.379 -71.987 1.00 36.00 526 ASN A C 1
ATOM 4195 O O . ASN A 1 526 ? 28.602 -33.422 -71.111 1.00 36.00 526 ASN A O 1
ATOM 4199 N N . GLY A 1 527 ? 29.473 -32.286 -72.780 1.00 31.25 527 GLY A N 1
ATOM 4200 C CA . GLY A 1 527 ? 30.324 -31.952 -73.944 1.00 31.25 527 GLY A CA 1
ATOM 4201 C C . GLY A 1 527 ? 29.919 -30.662 -74.705 1.00 31.25 527 GLY A C 1
ATOM 4202 O O . GLY A 1 527 ? 28.914 -30.043 -74.366 1.00 31.25 527 GLY A O 1
ATOM 4203 N N . ASP A 1 528 ? 30.703 -30.353 -75.759 1.00 30.78 528 ASP A N 1
ATOM 4204 C CA . ASP A 1 528 ? 30.558 -29.304 -76.809 1.00 30.78 528 ASP A CA 1
ATOM 4205 C C . ASP A 1 528 ? 30.760 -27.811 -76.418 1.00 30.78 528 ASP A C 1
ATOM 4207 O O . ASP A 1 528 ? 30.519 -27.430 -75.280 1.00 30.78 528 ASP A O 1
ATOM 4211 N N . THR A 1 529 ? 31.207 -26.869 -77.284 1.00 34.12 529 THR A N 1
ATOM 4212 C CA . THR A 1 529 ? 31.919 -26.903 -78.602 1.00 34.12 529 THR A CA 1
ATOM 4213 C C . THR A 1 529 ? 32.681 -25.574 -78.876 1.00 34.12 529 THR A C 1
ATOM 4215 O O . THR A 1 529 ? 32.188 -24.514 -78.494 1.00 34.12 529 THR A O 1
ATOM 4218 N N . PRO A 1 530 ? 33.811 -25.567 -79.630 1.00 43.69 530 PRO A N 1
ATOM 4219 C CA . PRO A 1 530 ? 34.402 -24.350 -80.219 1.00 43.69 530 PRO A CA 1
ATOM 4220 C C . PRO A 1 530 ? 34.419 -24.351 -81.769 1.00 43.69 530 PRO A C 1
ATOM 4222 O O . PRO A 1 530 ? 34.554 -25.401 -82.398 1.00 43.69 530 PRO A O 1
ATOM 4225 N N . ARG A 1 531 ? 34.375 -23.171 -82.416 1.00 35.00 531 ARG A N 1
ATOM 4226 C CA . ARG A 1 531 ? 34.572 -23.027 -83.879 1.00 35.00 531 ARG A CA 1
ATOM 4227 C C . ARG A 1 531 ? 35.507 -21.871 -84.263 1.00 35.00 531 ARG A C 1
ATOM 4229 O O . ARG A 1 531 ? 35.225 -20.713 -83.983 1.00 35.00 531 ARG A O 1
ATOM 4236 N N . ARG A 1 532 ? 36.564 -22.204 -85.014 1.00 37.53 532 ARG A N 1
ATOM 4237 C CA . ARG A 1 532 ? 37.192 -21.329 -86.026 1.00 37.53 532 ARG A CA 1
ATOM 4238 C C . ARG A 1 532 ? 36.532 -21.586 -87.390 1.00 37.53 532 ARG A C 1
ATOM 4240 O O . ARG A 1 532 ? 35.944 -22.652 -87.579 1.00 37.53 532 ARG A O 1
ATOM 4247 N N . PRO A 1 533 ? 36.751 -20.698 -88.369 1.00 42.38 533 PRO A N 1
ATOM 4248 C CA . PRO A 1 533 ? 37.056 -21.173 -89.718 1.00 42.38 533 PRO A CA 1
ATOM 4249 C C . PRO A 1 533 ? 38.297 -20.502 -90.338 1.00 42.38 533 PRO A C 1
ATOM 4251 O O . PRO A 1 533 ? 38.659 -19.375 -90.014 1.00 42.38 533 PRO A O 1
ATOM 4254 N N . LEU A 1 534 ? 38.930 -21.223 -91.265 1.00 33.53 534 LEU A N 1
ATOM 4255 C CA . LEU A 1 534 ? 39.879 -20.718 -92.264 1.00 33.53 534 LEU A CA 1
ATOM 4256 C C . LEU A 1 534 ? 39.166 -20.725 -93.626 1.00 33.53 534 LEU A C 1
ATOM 4258 O O . LEU A 1 534 ? 38.410 -21.664 -93.860 1.00 33.53 534 LEU A O 1
ATOM 4262 N N . SER A 1 535 ? 39.456 -19.781 -94.534 1.00 30.14 535 SER A N 1
ATOM 4263 C CA . SER A 1 535 ? 39.726 -20.083 -95.960 1.00 30.14 535 SER A CA 1
ATOM 4264 C C . SER A 1 535 ? 39.973 -18.832 -96.825 1.00 30.14 535 SER A C 1
ATOM 4266 O O . SER A 1 535 ? 39.193 -17.888 -96.830 1.00 30.14 535 SER A O 1
ATOM 4268 N N . MET A 1 536 ? 41.050 -18.932 -97.604 1.00 32.38 536 MET A N 1
ATOM 4269 C CA . MET A 1 536 ? 41.400 -18.313 -98.893 1.00 32.38 536 MET A CA 1
ATOM 4270 C C . MET A 1 536 ? 40.354 -17.492 -99.683 1.00 32.38 536 MET A C 1
ATOM 4272 O O . MET A 1 536 ? 39.242 -17.948 -99.945 1.00 32.38 536 MET A O 1
ATOM 4276 N N . THR A 1 537 ? 40.838 -16.414 -100.310 1.00 32.12 537 THR A N 1
ATOM 4277 C CA . THR A 1 537 ? 40.592 -16.112 -101.740 1.00 32.12 537 THR A CA 1
ATOM 4278 C C . THR A 1 537 ? 41.781 -15.330 -102.323 1.00 32.12 537 THR A C 1
ATOM 4280 O O . THR A 1 537 ? 42.587 -14.780 -101.575 1.00 32.12 537 THR A O 1
ATOM 4283 N N . ALA A 1 538 ? 41.933 -15.334 -103.650 1.00 29.62 538 ALA A N 1
ATOM 4284 C CA . ALA A 1 538 ? 43.067 -14.759 -104.384 1.00 29.62 538 ALA A CA 1
ATOM 4285 C C . ALA A 1 538 ? 42.582 -13.965 -105.619 1.00 29.62 538 ALA A C 1
ATOM 4287 O O . ALA A 1 538 ? 41.380 -13.931 -105.874 1.00 29.62 538 ALA A O 1
ATOM 4288 N N . ILE A 1 539 ? 43.528 -13.465 -106.438 1.00 28.16 539 ILE A N 1
ATOM 4289 C CA . ILE A 1 539 ? 43.323 -12.821 -107.762 1.00 28.16 539 ILE A CA 1
ATOM 4290 C C . ILE A 1 539 ? 42.799 -11.363 -107.601 1.00 28.16 539 ILE A C 1
ATOM 4292 O O . ILE A 1 539 ? 41.800 -11.116 -106.943 1.00 28.16 539 ILE A O 1
ATOM 4296 N N . SER A 1 540 ? 43.447 -10.311 -108.123 1.00 30.80 540 SER A N 1
ATOM 4297 C CA . SER A 1 540 ? 43.655 -10.080 -109.562 1.00 30.80 540 SER A CA 1
ATOM 4298 C C . SER A 1 540 ? 44.793 -9.106 -109.903 1.00 30.80 540 SER A C 1
ATOM 4300 O O . SER A 1 540 ? 45.006 -8.108 -109.221 1.00 30.80 540 SER A O 1
ATOM 4302 N N . ILE A 1 541 ? 45.442 -9.367 -111.039 1.00 36.97 541 ILE A N 1
ATOM 4303 C CA . ILE A 1 541 ? 46.335 -8.462 -111.784 1.00 36.97 541 ILE A CA 1
ATOM 4304 C C . ILE A 1 541 ? 45.515 -7.785 -112.901 1.00 36.97 541 ILE A C 1
ATOM 4306 O O . ILE A 1 541 ? 44.658 -8.455 -113.478 1.00 36.97 541 ILE A O 1
ATOM 4310 N N . PRO A 1 542 ? 45.821 -6.537 -113.305 1.00 38.25 542 PRO A N 1
ATOM 4311 C CA . PRO A 1 542 ? 45.510 -6.049 -114.649 1.00 38.25 542 PRO A CA 1
ATOM 4312 C C . PRO A 1 542 ? 46.785 -5.836 -115.486 1.00 38.25 542 PRO A C 1
ATOM 4314 O O . PRO A 1 542 ? 47.638 -5.015 -115.155 1.00 38.25 542 PRO A O 1
ATOM 4317 N N . THR A 1 543 ? 46.886 -6.545 -116.612 1.00 33.00 543 THR A N 1
ATOM 4318 C CA . THR A 1 543 ? 47.898 -6.341 -117.665 1.00 33.00 543 THR A CA 1
ATOM 4319 C C . THR A 1 543 ? 47.245 -5.839 -118.950 1.00 33.00 543 THR A C 1
ATOM 4321 O O . THR A 1 543 ? 46.365 -6.517 -119.475 1.00 33.00 543 THR A O 1
ATOM 4324 N N . ALA A 1 544 ? 47.727 -4.718 -119.493 1.00 33.59 544 ALA A N 1
ATOM 4325 C CA . ALA A 1 544 ? 47.499 -4.251 -120.867 1.00 33.59 544 ALA A CA 1
ATOM 4326 C C . ALA A 1 544 ? 48.449 -3.066 -121.163 1.00 33.59 544 ALA A C 1
ATOM 4328 O O . ALA A 1 544 ? 48.680 -2.263 -120.267 1.00 33.59 544 ALA A O 1
ATOM 4329 N N . SER A 1 545 ? 48.995 -2.793 -122.351 1.00 32.91 545 SER A N 1
ATOM 4330 C CA . SER A 1 545 ? 49.347 -3.578 -123.547 1.00 32.91 545 SER A CA 1
ATOM 4331 C C . SER A 1 545 ? 49.869 -2.584 -124.608 1.00 32.91 545 SER A C 1
ATOM 4333 O O . SER A 1 545 ? 49.109 -1.739 -125.063 1.00 32.91 545 SER A O 1
ATOM 4335 N N . VAL A 1 546 ? 51.147 -2.703 -124.986 1.00 36.25 546 VAL A N 1
ATOM 4336 C CA . VAL A 1 546 ? 51.737 -2.489 -126.334 1.00 36.25 546 VAL A CA 1
ATOM 4337 C C . VAL A 1 546 ? 51.172 -1.394 -127.274 1.00 36.25 546 VAL A C 1
ATOM 4339 O O . VAL A 1 546 ? 50.081 -1.550 -127.810 1.00 36.25 546 VAL A O 1
ATOM 4342 N N . ALA A 1 547 ? 52.032 -0.443 -127.684 1.00 34.97 547 ALA A N 1
ATOM 4343 C CA . ALA A 1 547 ? 52.272 -0.092 -129.105 1.00 34.97 547 ALA A CA 1
ATOM 4344 C C . ALA A 1 547 ? 53.575 0.745 -129.284 1.00 34.97 547 ALA A C 1
ATOM 4346 O O . ALA A 1 547 ? 53.859 1.582 -128.426 1.00 34.97 547 ALA A O 1
ATOM 4347 N N . PRO A 1 548 ? 54.378 0.550 -130.357 1.00 47.75 548 PRO A N 1
ATOM 4348 C CA . PRO A 1 548 ? 55.654 1.253 -130.567 1.00 47.75 548 PRO A CA 1
ATOM 4349 C C . PRO A 1 548 ? 55.621 2.323 -131.681 1.00 47.75 548 PRO A C 1
ATOM 4351 O O . PRO A 1 548 ? 54.814 2.250 -132.604 1.00 47.75 548 PRO A O 1
ATOM 4354 N N . SER A 1 549 ? 56.599 3.238 -131.687 1.00 37.06 549 SER A N 1
ATOM 4355 C CA . SER A 1 549 ? 57.012 3.971 -132.900 1.00 37.06 549 SER A CA 1
ATOM 4356 C C . SER A 1 549 ? 58.498 4.355 -132.861 1.00 37.06 549 SER A C 1
ATOM 4358 O O . SER A 1 549 ? 59.048 4.616 -131.792 1.00 37.06 549 SER A O 1
ATOM 4360 N N . ASN A 1 550 ? 59.149 4.378 -134.027 1.00 34.47 550 ASN A N 1
ATOM 4361 C CA . ASN A 1 550 ? 60.609 4.430 -134.170 1.00 34.47 550 ASN A CA 1
ATOM 4362 C C . ASN A 1 550 ? 61.218 5.843 -134.331 1.00 34.47 550 ASN A C 1
ATOM 4364 O O . ASN A 1 550 ? 60.550 6.782 -134.748 1.00 34.47 550 ASN A O 1
ATOM 4368 N N . HIS A 1 551 ? 62.553 5.858 -134.185 1.00 38.84 551 HIS A N 1
ATOM 4369 C CA . HIS A 1 551 ? 63.558 6.636 -134.939 1.00 38.84 551 HIS A CA 1
ATOM 4370 C C . HIS A 1 551 ? 64.129 7.976 -134.407 1.00 38.84 551 HIS A C 1
ATOM 4372 O O . HIS A 1 551 ? 63.436 8.976 -134.293 1.00 38.84 551 HIS A O 1
ATOM 4378 N N . VAL A 1 552 ? 65.476 7.965 -134.283 1.00 37.41 552 VAL A N 1
ATOM 4379 C CA . VAL A 1 552 ? 66.462 9.081 -134.265 1.00 37.41 552 VAL A CA 1
ATOM 4380 C C . VAL A 1 552 ? 66.368 10.065 -133.074 1.00 37.41 552 VAL A C 1
ATOM 4382 O O . VAL A 1 552 ? 65.303 10.531 -132.708 1.00 37.41 552 VAL A O 1
ATOM 4385 N N . GLY A 1 553 ? 67.444 10.483 -132.397 1.00 36.69 553 GLY A N 1
ATOM 4386 C CA . GLY A 1 553 ? 68.868 10.122 -132.438 1.00 36.69 553 GLY A CA 1
ATOM 4387 C C . GLY A 1 553 ? 69.650 10.938 -131.383 1.00 36.69 553 GLY A C 1
ATOM 4388 O O . GLY A 1 553 ? 69.169 11.968 -130.917 1.00 36.69 553 GLY A O 1
ATOM 4389 N N . ASN A 1 554 ? 70.834 10.469 -130.973 1.00 47.91 554 ASN A N 1
ATOM 4390 C CA . ASN A 1 554 ? 71.865 11.221 -130.226 1.00 47.91 554 ASN A CA 1
ATOM 4391 C C . ASN A 1 554 ? 71.456 12.016 -128.960 1.00 47.91 554 ASN A C 1
ATOM 4393 O O . ASN A 1 554 ? 71.954 13.113 -128.743 1.00 47.91 554 ASN A O 1
ATOM 4397 N N . ASN A 1 555 ? 70.607 11.463 -128.080 1.00 51.34 555 ASN A N 1
ATOM 4398 C CA . ASN A 1 555 ? 70.416 11.980 -126.704 1.00 51.34 555 ASN A CA 1
ATOM 4399 C C . ASN A 1 555 ? 69.858 10.912 -125.726 1.00 51.34 555 ASN A C 1
ATOM 4401 O O . ASN A 1 555 ? 68.988 11.193 -124.897 1.00 51.34 555 ASN A O 1
ATOM 4405 N N . ALA A 1 556 ? 70.275 9.648 -125.875 1.00 53.38 556 ALA A N 1
ATOM 4406 C CA . ALA A 1 556 ? 69.701 8.516 -125.131 1.00 53.38 556 ALA A CA 1
ATOM 4407 C C . ALA A 1 556 ? 70.317 8.320 -123.730 1.00 53.38 556 ALA A C 1
ATOM 4409 O O . ALA A 1 556 ? 69.587 8.119 -122.762 1.00 53.38 556 ALA A O 1
ATOM 4410 N N . PHE A 1 557 ? 71.643 8.437 -123.603 1.00 57.94 557 PHE A N 1
ATOM 4411 C CA . PHE A 1 557 ? 72.366 8.150 -122.356 1.00 57.94 557 PHE A CA 1
ATOM 4412 C C . PHE A 1 557 ? 71.985 9.113 -121.216 1.00 57.94 557 PHE A C 1
ATOM 4414 O O . PHE A 1 557 ? 71.637 8.672 -120.124 1.00 57.94 557 PHE A O 1
ATOM 4421 N N . GLN A 1 558 ? 71.908 10.420 -121.494 1.00 61.09 558 GLN A N 1
ATOM 4422 C CA . GLN A 1 558 ? 71.522 11.440 -120.505 1.00 61.09 558 GLN A CA 1
ATOM 4423 C C . GLN A 1 558 ? 70.073 11.283 -120.003 1.00 61.09 558 GLN A C 1
ATOM 4425 O O . GLN A 1 558 ? 69.762 11.578 -118.846 1.00 61.09 558 GLN A O 1
ATOM 4430 N N . ARG A 1 559 ? 69.167 10.793 -120.863 1.00 61.78 559 ARG A N 1
ATOM 4431 C CA . ARG A 1 559 ? 67.774 10.496 -120.487 1.00 61.78 559 ARG A CA 1
ATOM 4432 C C . ARG A 1 559 ? 67.659 9.223 -119.655 1.00 61.78 559 ARG A C 1
ATOM 4434 O O . ARG A 1 559 ? 66.827 9.181 -118.758 1.00 61.78 559 ARG A O 1
ATOM 4441 N N . MET A 1 560 ? 68.521 8.238 -119.898 1.00 65.75 560 MET A N 1
ATOM 4442 C CA . MET A 1 560 ? 68.612 7.033 -119.075 1.00 65.75 560 MET A CA 1
ATOM 4443 C C . MET A 1 560 ? 69.203 7.347 -117.690 1.00 65.75 560 MET A C 1
ATOM 4445 O O . MET A 1 560 ? 68.618 6.961 -116.686 1.00 65.75 560 MET A O 1
ATOM 4449 N N . LEU A 1 561 ? 70.280 8.140 -117.615 1.00 68.25 561 LEU A N 1
ATOM 4450 C CA . LEU A 1 561 ? 70.852 8.611 -116.345 1.00 68.25 561 LEU A CA 1
ATOM 4451 C C . LEU A 1 561 ? 69.841 9.420 -115.520 1.00 68.25 561 LEU A C 1
ATOM 4453 O O . LEU A 1 561 ? 69.604 9.096 -114.363 1.00 68.25 561 LEU A O 1
ATOM 4457 N N . SER A 1 562 ? 69.162 10.401 -116.121 1.00 72.50 562 SER A N 1
ATOM 4458 C CA . SER A 1 562 ? 68.129 11.184 -115.420 1.00 72.50 562 SER A CA 1
ATOM 4459 C C . SER A 1 562 ? 66.830 10.409 -115.142 1.00 72.50 562 SER A C 1
ATOM 4461 O O . SER A 1 562 ? 65.990 10.883 -114.374 1.00 72.50 562 SER A O 1
ATOM 4463 N N . ALA A 1 563 ? 66.624 9.234 -115.748 1.00 75.50 563 ALA A N 1
ATOM 4464 C CA . ALA A 1 563 ? 65.601 8.280 -115.321 1.00 75.50 563 ALA A CA 1
ATOM 4465 C C . ALA A 1 563 ? 66.081 7.513 -114.080 1.00 75.50 563 ALA A C 1
ATOM 4467 O O . ALA A 1 563 ? 65.404 7.571 -113.059 1.00 75.50 563 ALA A O 1
ATOM 4468 N N . PHE A 1 564 ? 67.288 6.933 -114.111 1.00 80.25 564 PHE A N 1
ATOM 4469 C CA . PHE A 1 564 ? 67.904 6.263 -112.958 1.00 80.25 564 PHE A CA 1
ATOM 4470 C C . PHE A 1 564 ? 68.059 7.177 -111.734 1.00 80.25 564 PHE A C 1
ATOM 4472 O O . PHE A 1 564 ? 67.850 6.728 -110.613 1.00 80.25 564 PHE A O 1
ATOM 4479 N N . GLU A 1 565 ? 68.382 8.460 -111.903 1.00 80.06 565 GLU A N 1
ATOM 4480 C CA . GLU A 1 565 ? 68.460 9.423 -110.796 1.00 80.06 565 GLU A CA 1
ATOM 4481 C C . GLU A 1 565 ? 67.085 9.727 -110.188 1.00 80.06 565 GLU A C 1
ATOM 4483 O O . GLU A 1 565 ? 66.963 9.834 -108.966 1.00 80.06 565 GLU A O 1
ATOM 4488 N N . ARG A 1 566 ? 66.035 9.820 -111.018 1.00 81.31 566 ARG A N 1
ATOM 4489 C CA . ARG A 1 566 ? 64.651 9.975 -110.544 1.00 81.31 566 ARG A CA 1
ATOM 4490 C C . ARG A 1 566 ? 64.132 8.708 -109.882 1.00 81.31 566 ARG A C 1
ATOM 4492 O O . ARG A 1 566 ? 63.480 8.806 -108.854 1.00 81.31 566 ARG A O 1
ATOM 4499 N N . GLU A 1 567 ? 64.453 7.539 -110.417 1.00 82.31 567 GLU A N 1
ATOM 4500 C CA . GLU A 1 567 ? 64.066 6.250 -109.849 1.00 82.31 567 GLU A CA 1
ATOM 4501 C C . GLU A 1 567 ? 64.803 5.983 -108.531 1.00 82.31 567 GLU A C 1
ATOM 4503 O O . GLU A 1 567 ? 64.166 5.686 -107.527 1.00 82.31 567 GLU A O 1
ATOM 4508 N N . LYS A 1 568 ? 66.112 6.258 -108.465 1.00 84.56 568 LYS A N 1
ATOM 4509 C CA . LYS A 1 568 ? 66.889 6.283 -107.216 1.00 84.56 568 LYS A CA 1
ATOM 4510 C C . LYS A 1 568 ? 66.284 7.246 -106.194 1.00 84.56 568 LYS A C 1
ATOM 4512 O O . LYS A 1 568 ? 66.182 6.890 -105.023 1.00 84.56 568 LYS A O 1
ATOM 4517 N N . LYS A 1 569 ? 65.876 8.452 -106.608 1.00 86.38 569 LYS A N 1
ATOM 4518 C CA . LYS A 1 569 ? 65.207 9.406 -105.712 1.00 86.38 569 LYS A CA 1
ATOM 4519 C C . LYS A 1 569 ? 63.850 8.879 -105.237 1.00 86.38 569 LYS A C 1
ATOM 4521 O O . LYS A 1 569 ? 63.591 8.934 -104.042 1.00 86.38 569 LYS A O 1
ATOM 4526 N N . ASN A 1 570 ? 63.028 8.331 -106.130 1.00 86.25 570 ASN A N 1
ATOM 4527 C CA . ASN A 1 570 ? 61.733 7.745 -105.784 1.00 86.25 570 ASN A CA 1
ATOM 4528 C C . ASN A 1 570 ? 61.898 6.587 -104.793 1.00 86.25 570 ASN A C 1
ATOM 4530 O O . ASN A 1 570 ? 61.238 6.600 -103.764 1.00 86.25 570 ASN A O 1
ATOM 4534 N N . ILE A 1 571 ? 62.837 5.665 -105.032 1.00 86.62 571 ILE A N 1
ATOM 4535 C CA . ILE A 1 571 ? 63.167 4.559 -104.118 1.00 86.62 571 ILE A CA 1
ATOM 4536 C C . ILE A 1 571 ? 63.636 5.090 -102.756 1.00 86.62 571 ILE A C 1
ATOM 4538 O O . ILE A 1 571 ? 63.236 4.561 -101.724 1.00 86.62 571 ILE A O 1
ATOM 4542 N N . ILE A 1 572 ? 64.448 6.152 -102.719 1.00 87.56 572 ILE A N 1
ATOM 4543 C CA . ILE A 1 572 ? 64.864 6.793 -101.460 1.00 87.56 572 ILE A CA 1
ATOM 4544 C C . ILE A 1 572 ? 63.667 7.432 -100.740 1.00 87.56 572 ILE A C 1
ATOM 4546 O O . ILE A 1 572 ? 63.522 7.253 -99.535 1.00 87.56 572 ILE A O 1
ATOM 4550 N N . ASP A 1 573 ? 62.802 8.161 -101.444 1.00 86.75 573 ASP A N 1
ATOM 4551 C CA . ASP A 1 573 ? 61.660 8.869 -100.851 1.00 86.75 573 ASP A CA 1
ATOM 4552 C C . ASP A 1 573 ? 60.475 7.928 -100.524 1.00 86.75 573 ASP A C 1
ATOM 4554 O O . ASP A 1 573 ? 59.621 8.255 -99.700 1.00 86.75 573 ASP A O 1
ATOM 4558 N N . GLU A 1 574 ? 60.416 6.741 -101.126 1.00 89.19 574 GLU A N 1
ATOM 4559 C CA . GLU A 1 574 ? 59.501 5.643 -100.782 1.00 89.19 574 GLU A CA 1
ATOM 4560 C C . GLU A 1 574 ? 60.049 4.786 -99.630 1.00 89.19 574 GLU A C 1
ATOM 4562 O O . GLU A 1 574 ? 59.305 4.442 -98.713 1.00 89.19 574 GLU A O 1
ATOM 4567 N N . SER A 1 575 ? 61.365 4.550 -99.590 1.00 87.75 575 SER A N 1
ATOM 4568 C CA . SER A 1 575 ? 62.053 3.950 -98.440 1.00 87.75 575 SER A CA 1
ATOM 4569 C C . SER A 1 575 ? 61.924 4.824 -97.188 1.00 87.75 575 SER A C 1
ATOM 4571 O O . SER A 1 575 ? 61.569 4.311 -96.133 1.00 87.75 575 SER A O 1
ATOM 4573 N N . LYS A 1 576 ? 62.084 6.153 -97.300 1.00 89.12 576 LYS A N 1
ATOM 4574 C CA . LYS A 1 576 ? 61.810 7.092 -96.194 1.00 89.12 576 LYS A CA 1
ATOM 4575 C C . LYS A 1 576 ? 60.374 6.986 -95.692 1.00 89.12 576 LYS A C 1
ATOM 4577 O O . LYS A 1 576 ? 60.183 6.789 -94.502 1.00 89.12 576 LYS A O 1
ATOM 4582 N N . ARG A 1 577 ? 59.379 7.040 -96.587 1.00 90.81 577 ARG A N 1
ATOM 4583 C CA . ARG A 1 577 ? 57.962 6.893 -96.206 1.00 90.81 577 ARG A CA 1
ATOM 4584 C C . ARG A 1 577 ? 57.674 5.537 -95.554 1.00 90.81 577 ARG A C 1
ATOM 4586 O O . ARG A 1 577 ? 56.924 5.477 -94.585 1.00 90.81 577 ARG A O 1
ATOM 4593 N N . SER A 1 578 ? 58.318 4.470 -96.025 1.00 89.38 578 SER A N 1
ATOM 4594 C CA . SER A 1 578 ? 58.230 3.135 -95.417 1.00 89.38 578 SER A CA 1
ATOM 4595 C C . SER A 1 578 ? 58.851 3.100 -94.015 1.00 89.38 578 SER A C 1
ATOM 4597 O O . SER A 1 578 ? 58.263 2.529 -93.101 1.00 89.38 578 SER A O 1
ATOM 4599 N N . ILE A 1 579 ? 60.008 3.743 -93.817 1.00 89.94 579 ILE A N 1
ATOM 4600 C CA . ILE A 1 579 ? 60.666 3.878 -92.508 1.00 89.94 579 ILE A CA 1
ATOM 4601 C C . ILE A 1 579 ? 59.797 4.710 -91.557 1.00 89.94 579 ILE A C 1
ATOM 4603 O O . ILE A 1 579 ? 59.515 4.254 -90.455 1.00 89.94 579 ILE A O 1
ATOM 4607 N N . GLU A 1 580 ? 59.299 5.871 -91.988 1.00 89.56 580 GLU A N 1
ATOM 4608 C CA . GLU A 1 580 ? 58.400 6.734 -91.207 1.00 89.56 580 GLU A CA 1
ATOM 4609 C C . GLU A 1 580 ? 57.123 5.990 -90.775 1.00 89.56 580 GLU A C 1
ATOM 4611 O O . GLU A 1 580 ? 56.702 6.099 -89.620 1.00 89.56 580 GLU A O 1
ATOM 4616 N N . GLN A 1 581 ? 56.541 5.176 -91.664 1.00 92.06 581 GLN A N 1
ATOM 4617 C CA . GLN A 1 581 ? 55.382 4.334 -91.358 1.00 92.06 581 GLN A CA 1
ATOM 4618 C C . GLN A 1 581 ? 55.722 3.216 -90.358 1.00 92.06 581 GLN A C 1
ATOM 4620 O O . GLN A 1 581 ? 54.959 2.981 -89.421 1.00 92.06 581 GLN A O 1
ATOM 4625 N N . ILE A 1 582 ? 56.870 2.547 -90.510 1.00 89.88 582 ILE A N 1
ATOM 4626 C CA . ILE A 1 582 ? 57.346 1.519 -89.570 1.00 89.88 582 ILE A CA 1
ATOM 4627 C C . ILE A 1 582 ? 57.628 2.125 -88.190 1.00 89.88 582 ILE A C 1
ATOM 4629 O O . ILE A 1 582 ? 57.220 1.556 -87.179 1.00 89.88 582 ILE A O 1
ATOM 4633 N N . GLU A 1 583 ? 58.260 3.297 -88.125 1.00 90.06 583 GLU A N 1
ATOM 4634 C CA . GLU A 1 583 ? 58.478 4.025 -86.875 1.00 90.06 583 GLU A CA 1
ATOM 4635 C C . GLU A 1 583 ? 57.167 4.449 -86.203 1.00 90.06 583 GLU A C 1
ATOM 4637 O O . GLU A 1 583 ? 57.062 4.406 -84.977 1.00 90.06 583 GLU A O 1
ATOM 4642 N N . MET A 1 584 ? 56.164 4.863 -86.984 1.00 92.00 584 MET A N 1
ATOM 4643 C CA . MET A 1 584 ? 54.839 5.206 -86.467 1.00 92.00 584 MET A CA 1
ATOM 4644 C C . MET A 1 584 ? 54.160 3.983 -85.840 1.00 92.00 584 MET A C 1
ATOM 4646 O O . MET A 1 584 ? 53.766 4.055 -84.679 1.00 92.00 584 MET A O 1
ATOM 4650 N N . MET A 1 585 ? 54.141 2.839 -86.535 1.00 90.81 585 MET A N 1
ATOM 4651 C CA . MET A 1 585 ? 53.622 1.578 -85.985 1.00 90.81 585 MET A CA 1
ATOM 4652 C C . MET A 1 585 ? 54.403 1.109 -84.745 1.00 90.81 585 MET A C 1
ATOM 4654 O O . MET A 1 585 ? 53.818 0.566 -83.810 1.00 90.81 585 MET A O 1
ATOM 4658 N N . LEU A 1 586 ? 55.722 1.332 -84.697 1.00 90.62 586 LEU A N 1
ATOM 4659 C CA . LEU A 1 586 ? 56.550 1.046 -83.519 1.00 90.62 586 LEU A CA 1
ATOM 4660 C C . LEU A 1 586 ? 56.172 1.923 -82.318 1.00 90.62 586 LEU A C 1
ATOM 4662 O O . LEU A 1 586 ? 56.097 1.408 -81.203 1.00 90.62 586 LEU A O 1
ATOM 4666 N N . ARG A 1 587 ? 55.900 3.218 -82.533 1.00 92.06 587 ARG A N 1
ATOM 4667 C CA . ARG A 1 587 ? 55.400 4.130 -81.488 1.00 92.06 587 ARG A CA 1
ATOM 4668 C C . ARG A 1 587 ? 54.017 3.692 -80.993 1.00 92.06 587 ARG A C 1
ATOM 4670 O O . ARG A 1 587 ? 53.852 3.474 -79.796 1.00 92.06 587 ARG A O 1
ATOM 4677 N N . GLU A 1 588 ? 53.076 3.439 -81.901 1.00 92.06 588 GLU A N 1
ATOM 4678 C CA . GLU A 1 588 ? 51.732 2.935 -81.571 1.00 92.06 588 GLU A CA 1
ATOM 4679 C C . GLU A 1 588 ? 51.783 1.609 -80.791 1.00 92.06 588 GLU A C 1
ATOM 4681 O O . GLU A 1 588 ? 51.110 1.454 -79.772 1.00 92.06 588 GLU A O 1
ATOM 4686 N N . SER A 1 589 ? 52.641 0.668 -81.202 1.00 91.62 589 SER A N 1
ATOM 4687 C CA . SER A 1 589 ? 52.834 -0.606 -80.499 1.00 91.62 589 SER A CA 1
ATOM 4688 C C . SER A 1 589 ? 53.460 -0.432 -79.109 1.00 91.62 589 SER A C 1
ATOM 4690 O O . SER A 1 589 ? 53.142 -1.207 -78.202 1.00 91.62 589 SER A O 1
ATOM 4692 N N . GLN A 1 590 ? 54.344 0.552 -78.912 1.00 91.56 590 GLN A N 1
ATOM 4693 C CA . GLN A 1 590 ? 54.911 0.869 -77.595 1.00 91.56 590 GLN A CA 1
ATOM 4694 C C . GLN A 1 590 ? 53.867 1.502 -76.673 1.00 91.56 590 GLN A C 1
ATOM 4696 O O . GLN A 1 590 ? 53.763 1.099 -75.514 1.00 91.56 590 GLN A O 1
ATOM 4701 N N . ASP A 1 591 ? 53.057 2.432 -77.176 1.00 92.44 591 ASP A N 1
ATOM 4702 C CA . ASP A 1 591 ? 52.006 3.073 -76.383 1.00 92.44 591 ASP A CA 1
ATOM 4703 C C . ASP A 1 591 ? 50.865 2.100 -76.050 1.00 92.44 591 ASP A C 1
ATOM 4705 O O . ASP A 1 591 ? 50.401 2.067 -74.910 1.00 92.44 591 ASP A O 1
ATOM 4709 N N . HIS A 1 592 ? 50.502 1.197 -76.967 1.00 92.25 592 HIS A N 1
ATOM 4710 C CA . HIS A 1 592 ? 49.574 0.104 -76.666 1.00 92.25 592 HIS A CA 1
ATOM 4711 C C . HIS A 1 592 ? 50.145 -0.873 -75.618 1.00 92.25 592 HIS A C 1
ATOM 4713 O O . HIS A 1 592 ? 49.428 -1.323 -74.724 1.00 92.25 592 HIS A O 1
ATOM 4719 N N . SER A 1 593 ? 51.455 -1.151 -75.658 1.00 92.69 593 SER A N 1
ATOM 4720 C CA . SER A 1 593 ? 52.130 -1.963 -74.631 1.00 92.69 593 SER A CA 1
ATOM 4721 C C . SER A 1 593 ? 52.138 -1.281 -73.257 1.00 92.69 593 SER A C 1
ATOM 4723 O O . SER A 1 593 ? 51.967 -1.953 -72.241 1.00 92.69 593 SER A O 1
ATOM 4725 N N . ARG A 1 594 ? 52.293 0.051 -73.211 1.00 92.19 594 ARG A N 1
ATOM 4726 C CA . ARG A 1 594 ? 52.192 0.846 -71.974 1.00 92.19 594 ARG A CA 1
ATOM 4727 C C . ARG A 1 594 ? 50.778 0.816 -71.402 1.00 92.19 594 ARG A C 1
ATOM 4729 O O . ARG A 1 594 ? 50.625 0.507 -70.225 1.00 92.19 594 ARG A O 1
ATOM 4736 N N . LEU A 1 595 ? 49.763 1.051 -72.237 1.00 93.38 595 LEU A N 1
ATOM 4737 C CA . LEU A 1 595 ? 48.358 1.015 -71.826 1.00 93.38 595 LEU A CA 1
ATOM 4738 C C . LEU A 1 595 ? 47.977 -0.353 -71.241 1.00 93.38 595 LEU A C 1
ATOM 4740 O O . LEU A 1 595 ? 47.393 -0.421 -70.162 1.00 93.38 595 LEU A O 1
ATOM 4744 N N . ASN A 1 596 ? 48.383 -1.444 -71.898 1.00 92.31 596 ASN A N 1
ATOM 4745 C CA . ASN A 1 596 ? 48.164 -2.799 -71.390 1.00 92.31 596 ASN A CA 1
ATOM 4746 C C . ASN A 1 596 ? 48.905 -3.047 -70.062 1.00 92.31 596 ASN A C 1
ATOM 4748 O O . ASN A 1 596 ? 48.351 -3.671 -69.160 1.00 92.31 596 ASN A O 1
ATOM 4752 N N . ALA A 1 597 ? 50.127 -2.528 -69.899 1.00 93.25 597 ALA A N 1
ATOM 4753 C CA . ALA A 1 597 ? 50.867 -2.636 -68.641 1.00 93.25 597 ALA A CA 1
ATOM 4754 C C . ALA A 1 597 ? 50.222 -1.841 -67.489 1.00 93.25 597 ALA A C 1
ATOM 4756 O O . ALA A 1 597 ? 50.337 -2.252 -66.335 1.00 93.25 597 ALA A O 1
ATOM 4757 N N . ASP A 1 598 ? 49.551 -0.722 -67.770 1.00 92.81 598 ASP A N 1
ATOM 4758 C CA . ASP A 1 598 ? 48.815 0.045 -66.760 1.00 92.81 598 ASP A CA 1
ATOM 4759 C C . ASP A 1 598 ? 47.462 -0.598 -66.411 1.00 92.81 598 ASP A C 1
ATOM 4761 O O . ASP A 1 598 ? 47.133 -0.685 -65.227 1.00 92.81 598 ASP A O 1
ATOM 4765 N N . LEU A 1 599 ? 46.749 -1.165 -67.391 1.00 95.06 599 LEU A N 1
ATOM 4766 C CA . LEU A 1 599 ? 45.526 -1.947 -67.162 1.00 95.06 599 LEU A CA 1
ATOM 4767 C C . LEU A 1 599 ? 45.787 -3.193 -66.292 1.00 95.06 599 LEU A C 1
ATOM 4769 O O . LEU A 1 599 ? 45.018 -3.490 -65.379 1.00 95.06 599 LEU A O 1
ATOM 4773 N N . VAL A 1 600 ? 46.909 -3.892 -66.506 1.00 94.44 600 VAL A N 1
ATOM 4774 C CA . VAL A 1 600 ? 47.323 -5.016 -65.643 1.00 94.44 600 VAL A CA 1
ATOM 4775 C C . VAL A 1 600 ? 47.545 -4.558 -64.196 1.00 94.44 600 VAL A C 1
ATOM 4777 O O . VAL A 1 600 ? 47.048 -5.204 -63.276 1.00 94.44 600 VAL A O 1
ATOM 4780 N N . LYS A 1 601 ? 48.204 -3.409 -63.970 1.00 93.88 601 LYS A N 1
ATOM 4781 C CA . LYS A 1 601 ? 48.386 -2.849 -62.613 1.00 93.88 601 LYS A CA 1
ATOM 4782 C C . LYS A 1 601 ? 47.060 -2.465 -61.956 1.00 93.88 601 LYS A C 1
ATOM 4784 O O . LYS A 1 601 ? 46.966 -2.501 -60.730 1.00 93.88 601 LYS A O 1
ATOM 4789 N N . GLU A 1 602 ? 46.068 -2.036 -62.732 1.00 94.50 602 GLU A N 1
ATOM 4790 C CA . GLU A 1 602 ? 44.733 -1.727 -62.219 1.00 94.50 602 GLU A CA 1
ATOM 4791 C C . GLU A 1 602 ? 44.024 -3.002 -61.748 1.00 94.50 602 GLU A C 1
ATOM 4793 O O . GLU A 1 602 ? 43.652 -3.085 -60.576 1.00 94.50 602 GLU A O 1
ATOM 4798 N N . HIS A 1 603 ? 43.984 -4.045 -62.579 1.00 94.06 603 HIS A N 1
ATOM 4799 C CA . HIS A 1 603 ? 43.434 -5.344 -62.184 1.00 94.06 603 HIS A CA 1
ATOM 4800 C C . HIS A 1 603 ? 44.189 -5.993 -61.009 1.00 94.06 603 HIS A C 1
ATOM 4802 O O . HIS A 1 603 ? 43.559 -6.560 -60.118 1.00 94.06 603 HIS A O 1
ATOM 4808 N N . ASP A 1 604 ? 45.516 -5.856 -60.917 1.00 94.44 604 ASP A N 1
ATOM 4809 C CA . ASP A 1 604 ? 46.283 -6.326 -59.751 1.00 94.44 604 ASP A CA 1
ATOM 4810 C C . ASP A 1 604 ? 45.870 -5.610 -58.450 1.00 94.44 604 ASP A C 1
ATOM 4812 O O . ASP A 1 604 ? 45.814 -6.231 -57.381 1.00 94.44 604 ASP A O 1
ATOM 4816 N N . ARG A 1 605 ? 45.523 -4.314 -58.515 1.00 94.88 605 ARG A N 1
ATOM 4817 C CA . ARG A 1 605 ? 44.975 -3.569 -57.365 1.00 94.88 605 ARG A CA 1
ATOM 4818 C C . ARG A 1 605 ? 43.580 -4.067 -56.998 1.00 94.88 605 ARG A C 1
ATOM 4820 O O . ARG A 1 605 ? 43.313 -4.254 -55.811 1.00 94.88 605 ARG A O 1
ATOM 4827 N N . GLU A 1 606 ? 42.712 -4.313 -57.979 1.00 95.75 606 GLU A N 1
ATOM 4828 C CA . GLU A 1 606 ? 41.375 -4.882 -57.753 1.00 95.75 606 GLU A CA 1
ATOM 4829 C C . GLU A 1 606 ? 41.458 -6.270 -57.104 1.00 95.75 606 GLU A C 1
ATOM 4831 O O . GLU A 1 606 ? 40.801 -6.524 -56.093 1.00 95.75 606 GLU A O 1
ATOM 4836 N N . ILE A 1 607 ? 42.335 -7.145 -57.608 1.00 95.06 607 ILE A N 1
ATOM 4837 C CA . ILE A 1 607 ? 42.595 -8.478 -57.046 1.00 95.06 607 ILE A CA 1
ATOM 4838 C C . ILE A 1 607 ? 43.083 -8.371 -55.594 1.00 95.06 607 ILE A C 1
ATOM 4840 O O . ILE A 1 607 ? 42.622 -9.128 -54.735 1.00 95.06 607 ILE A O 1
ATOM 4844 N N . CYS A 1 608 ? 43.979 -7.428 -55.284 1.00 94.69 608 CYS A N 1
ATOM 4845 C CA . CYS A 1 608 ? 44.419 -7.179 -53.909 1.00 94.69 608 CYS A CA 1
ATOM 4846 C C . CYS A 1 608 ? 43.262 -6.723 -52.998 1.00 94.69 608 CYS A C 1
ATOM 4848 O O . CYS A 1 608 ? 43.124 -7.234 -51.885 1.00 94.69 608 CYS A O 1
ATOM 4850 N N . GLN A 1 609 ? 42.395 -5.819 -53.467 1.00 95.00 609 GLN A N 1
ATOM 4851 C CA . GLN A 1 609 ? 41.222 -5.371 -52.706 1.00 95.00 609 GLN A CA 1
ATOM 4852 C C . GLN A 1 609 ? 40.204 -6.498 -52.478 1.00 95.00 609 GLN A C 1
ATOM 4854 O O . GLN A 1 609 ? 39.667 -6.629 -51.377 1.00 95.00 609 GLN A O 1
ATOM 4859 N N . LEU A 1 610 ? 39.946 -7.333 -53.488 1.00 94.88 610 LEU A N 1
ATOM 4860 C CA . LEU A 1 610 ? 39.038 -8.476 -53.376 1.00 94.88 610 LEU A CA 1
ATOM 4861 C C . LEU A 1 610 ? 39.579 -9.539 -52.410 1.00 94.88 610 LEU A C 1
ATOM 4863 O O . LEU A 1 610 ? 38.816 -10.056 -51.597 1.00 94.88 610 LEU A O 1
ATOM 4867 N N . LYS A 1 611 ? 40.893 -9.807 -52.417 1.00 94.88 611 LYS A N 1
ATOM 4868 C CA . LYS A 1 611 ? 41.544 -10.687 -51.429 1.00 94.88 611 LYS A CA 1
ATOM 4869 C C . LYS A 1 611 ? 41.400 -10.160 -49.997 1.00 94.88 611 LYS A C 1
ATOM 4871 O O . LYS A 1 611 ? 41.089 -10.941 -49.103 1.00 94.88 611 LYS A O 1
ATOM 4876 N N . ALA A 1 612 ? 41.563 -8.852 -49.781 1.00 94.56 612 ALA A N 1
ATOM 4877 C CA . ALA A 1 612 ? 41.365 -8.243 -48.464 1.00 94.56 612 ALA A CA 1
ATOM 4878 C C . ALA A 1 612 ? 39.906 -8.367 -47.979 1.00 94.56 612 ALA A C 1
ATOM 4880 O O . ALA A 1 612 ? 39.669 -8.764 -46.840 1.00 94.56 612 ALA A O 1
ATOM 4881 N N . LYS A 1 613 ? 38.924 -8.112 -48.859 1.00 95.06 613 LYS A N 1
ATOM 4882 C CA . LYS A 1 613 ? 37.492 -8.304 -48.555 1.00 95.06 613 LYS A CA 1
ATOM 4883 C C . LYS A 1 613 ? 37.146 -9.767 -48.255 1.00 95.06 613 LYS A C 1
ATOM 4885 O O . LYS A 1 613 ? 36.332 -10.025 -47.375 1.00 95.06 613 LYS A O 1
ATOM 4890 N N . LEU A 1 614 ? 37.764 -10.720 -48.957 1.00 95.06 614 LEU A N 1
ATOM 4891 C CA . LEU A 1 614 ? 37.564 -12.150 -48.708 1.00 95.06 614 LEU A CA 1
ATOM 4892 C C . LEU A 1 614 ? 38.097 -12.571 -47.329 1.00 95.06 614 LEU A C 1
ATOM 4894 O O . LEU A 1 614 ? 37.434 -13.344 -46.645 1.00 95.06 614 LEU A O 1
ATOM 4898 N N . HIS A 1 615 ? 39.247 -12.041 -46.902 1.00 94.94 615 HIS A N 1
ATOM 4899 C CA . HIS A 1 615 ? 39.803 -12.311 -45.571 1.00 94.94 615 HIS A CA 1
ATOM 4900 C C . HIS A 1 615 ? 38.909 -11.748 -44.451 1.00 94.94 615 HIS A C 1
ATOM 4902 O O . HIS A 1 615 ? 38.578 -12.467 -43.513 1.00 94.94 615 HIS A O 1
ATOM 4908 N N . ASP A 1 616 ? 38.450 -10.498 -44.580 1.00 95.00 616 ASP A N 1
ATOM 4909 C CA . ASP A 1 616 ? 37.504 -9.875 -43.635 1.00 95.00 616 ASP A CA 1
ATOM 4910 C C . ASP A 1 616 ? 36.176 -10.657 -43.549 1.00 95.00 616 ASP A C 1
ATOM 4912 O O . ASP A 1 616 ? 35.646 -10.879 -42.460 1.00 95.00 616 ASP A O 1
ATOM 4916 N N . ALA A 1 617 ? 35.670 -11.163 -44.679 1.00 93.38 617 ALA A N 1
ATOM 4917 C CA . ALA A 1 617 ? 34.503 -12.043 -44.694 1.00 93.38 617 ALA A CA 1
ATOM 4918 C C . ALA A 1 617 ? 34.765 -13.393 -43.995 1.00 93.38 617 ALA A C 1
ATOM 4920 O O . ALA A 1 617 ? 33.906 -13.870 -43.256 1.00 93.38 617 ALA A O 1
ATOM 4921 N N . GLN A 1 618 ? 35.942 -14.000 -44.185 1.00 95.06 618 GLN A N 1
ATOM 4922 C CA . GLN A 1 618 ? 36.318 -15.258 -43.526 1.00 95.06 618 GLN A CA 1
ATOM 4923 C C . GLN A 1 618 ? 36.452 -15.113 -42.006 1.00 95.06 618 GLN A C 1
ATOM 4925 O O . GLN A 1 618 ? 36.054 -16.017 -41.275 1.00 95.06 618 GLN A O 1
ATOM 4930 N N . ASP A 1 619 ? 36.973 -13.991 -41.513 1.00 95.56 619 ASP A N 1
ATOM 4931 C CA . ASP A 1 619 ? 37.076 -13.760 -40.069 1.00 95.56 619 ASP A CA 1
ATOM 4932 C C . ASP A 1 619 ? 35.703 -13.498 -39.434 1.00 95.56 619 ASP A C 1
ATOM 4934 O O . ASP A 1 619 ? 35.413 -14.038 -38.367 1.00 95.56 619 ASP A O 1
ATOM 4938 N N . LYS A 1 620 ? 34.802 -12.799 -40.139 1.00 93.94 620 LYS A N 1
ATOM 4939 C CA . LYS A 1 620 ? 33.394 -12.644 -39.730 1.00 93.94 620 LYS A CA 1
ATOM 4940 C C . LYS A 1 620 ? 32.624 -13.964 -39.695 1.00 93.94 620 LYS A C 1
ATOM 4942 O O . LYS A 1 620 ? 31.718 -14.112 -38.878 1.00 93.94 620 LYS A O 1
ATOM 4947 N N . VAL A 1 621 ? 32.953 -14.934 -40.552 1.00 95.75 621 VAL A N 1
ATOM 4948 C CA . VAL A 1 621 ? 32.364 -16.284 -40.473 1.00 95.75 621 VAL A CA 1
ATOM 4949 C C . VAL A 1 621 ? 32.799 -16.983 -39.181 1.00 95.75 621 VAL A C 1
ATOM 4951 O O . VAL A 1 621 ? 31.933 -17.427 -38.435 1.00 95.75 621 VAL A O 1
ATOM 4954 N N . LYS A 1 622 ? 34.097 -16.970 -38.845 1.00 94.88 622 LYS A N 1
ATOM 4955 C CA . LYS A 1 622 ? 34.612 -17.556 -37.588 1.00 94.88 622 LYS A CA 1
ATOM 4956 C C . LYS A 1 622 ? 34.034 -16.884 -36.338 1.00 94.88 622 LYS A C 1
ATOM 4958 O O . LYS A 1 622 ? 33.760 -17.548 -35.341 1.00 94.88 622 LYS A O 1
ATOM 4963 N N . GLU A 1 623 ? 33.847 -15.561 -36.372 1.00 94.56 623 GLU A N 1
ATOM 4964 C CA . GLU A 1 623 ? 33.196 -14.832 -35.277 1.00 94.56 623 GLU A CA 1
ATOM 4965 C C . GLU A 1 623 ? 31.737 -15.284 -35.105 1.00 94.56 623 GLU A C 1
ATOM 4967 O O . GLU A 1 623 ? 31.315 -15.573 -33.986 1.00 94.56 623 GLU A O 1
ATOM 4972 N N . ASN A 1 624 ? 30.989 -15.431 -36.205 1.00 92.38 624 ASN A N 1
ATOM 4973 C CA . ASN A 1 624 ? 29.620 -15.950 -36.171 1.00 92.38 624 ASN A CA 1
ATOM 4974 C C . ASN A 1 624 ? 29.544 -17.401 -35.664 1.00 92.38 624 ASN A C 1
ATOM 4976 O O . ASN A 1 624 ? 28.649 -17.704 -34.880 1.00 92.38 624 ASN A O 1
ATOM 4980 N N . GLU A 1 625 ? 30.478 -18.275 -36.047 1.00 95.56 625 GLU A N 1
ATOM 4981 C CA . GLU A 1 625 ? 30.571 -19.650 -35.526 1.00 95.56 625 GLU A CA 1
ATOM 4982 C C . GLU A 1 625 ? 30.767 -19.645 -33.996 1.00 95.56 625 GLU A C 1
ATOM 4984 O O . GLU A 1 625 ? 29.993 -20.266 -33.266 1.00 95.56 625 GLU A O 1
ATOM 4989 N N . SER A 1 626 ? 31.705 -18.842 -33.478 1.00 94.88 626 SER A N 1
ATOM 4990 C CA . SER A 1 626 ? 31.925 -18.709 -32.026 1.00 94.88 626 SER A CA 1
ATOM 4991 C C . SER A 1 626 ? 30.732 -18.084 -31.279 1.00 94.88 626 SER A C 1
ATOM 4993 O O . SER A 1 626 ? 30.470 -18.409 -30.116 1.00 94.88 626 SER A O 1
ATOM 4995 N N . LEU A 1 627 ? 29.979 -17.189 -31.929 1.00 94.19 627 LEU A N 1
ATOM 4996 C CA . LEU A 1 627 ? 28.730 -16.654 -31.381 1.00 94.19 627 LEU A CA 1
ATOM 4997 C C . LEU A 1 627 ? 27.620 -17.715 -31.346 1.00 94.19 627 LEU A C 1
ATOM 4999 O O . LEU A 1 627 ? 26.899 -17.781 -30.351 1.00 94.19 627 LEU A O 1
ATOM 5003 N N . GLN A 1 628 ? 27.507 -18.572 -32.366 1.00 95.12 628 GLN A N 1
ATOM 5004 C CA . GLN A 1 628 ? 26.548 -19.684 -32.389 1.00 95.12 628 GLN A CA 1
ATOM 5005 C C . GLN A 1 628 ? 26.828 -20.707 -31.280 1.00 95.12 628 GLN A C 1
ATOM 5007 O O . GLN A 1 628 ? 25.904 -21.070 -30.552 1.00 95.12 628 GLN A O 1
ATOM 5012 N N . GLU A 1 629 ? 28.088 -21.101 -31.071 1.00 95.88 629 GLU A N 1
ATOM 5013 C CA . GLU A 1 629 ? 28.485 -21.971 -29.950 1.00 95.88 629 GLU A CA 1
ATOM 5014 C C . GLU A 1 629 ? 28.107 -21.362 -28.590 1.00 95.88 629 GLU A C 1
ATOM 5016 O O . GLU A 1 629 ? 27.563 -22.036 -27.711 1.00 95.88 629 GLU A O 1
ATOM 5021 N N . ARG A 1 630 ? 28.341 -20.053 -28.418 1.00 95.88 630 ARG A N 1
ATOM 5022 C CA . ARG A 1 630 ? 27.988 -19.335 -27.185 1.00 95.88 630 ARG A CA 1
ATOM 5023 C C . ARG A 1 630 ? 26.479 -19.271 -26.962 1.00 95.88 630 ARG A C 1
ATOM 5025 O O . ARG A 1 630 ? 26.041 -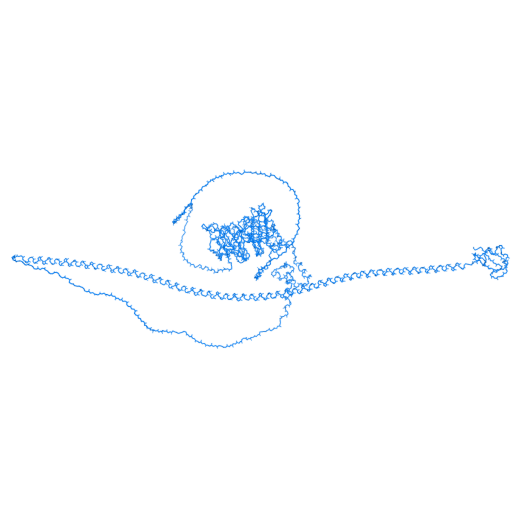19.371 -25.818 1.00 95.88 630 ARG A O 1
ATOM 5032 N N . ILE A 1 631 ? 25.698 -19.108 -28.028 1.00 94.69 631 ILE A N 1
ATOM 5033 C CA . ILE A 1 631 ? 24.232 -19.139 -27.982 1.00 94.69 631 ILE A CA 1
ATOM 5034 C C . ILE A 1 631 ? 23.744 -20.538 -27.579 1.00 94.69 631 ILE A C 1
ATOM 5036 O O . ILE A 1 631 ? 22.923 -20.633 -26.672 1.00 94.69 631 ILE A O 1
ATOM 5040 N N . HIS A 1 632 ? 24.295 -21.612 -28.158 1.00 95.25 632 HIS A N 1
ATOM 5041 C CA . HIS A 1 632 ? 23.944 -22.991 -27.787 1.00 95.25 632 HIS A CA 1
ATOM 5042 C C . HIS A 1 632 ? 24.190 -23.258 -26.295 1.00 95.25 632 HIS A C 1
ATOM 5044 O O . HIS A 1 632 ? 23.273 -23.642 -25.575 1.00 95.25 632 HIS A O 1
ATOM 5050 N N . HIS A 1 633 ? 25.385 -22.931 -25.795 1.00 94.69 633 HIS A N 1
ATOM 5051 C CA . HIS A 1 633 ? 25.723 -23.085 -24.376 1.00 94.69 633 HIS A CA 1
ATOM 5052 C C . HIS A 1 633 ? 24.814 -22.252 -23.444 1.00 94.69 633 HIS A C 1
ATOM 5054 O O . HIS A 1 633 ? 24.584 -22.621 -22.289 1.00 94.69 633 HIS A O 1
ATOM 5060 N N . LEU A 1 634 ? 24.298 -21.105 -23.904 1.00 93.75 634 LEU A N 1
ATOM 5061 C CA . LEU A 1 634 ? 23.320 -20.323 -23.141 1.00 93.75 634 LEU A CA 1
ATOM 5062 C C . LEU A 1 634 ? 21.935 -20.984 -23.118 1.00 93.75 634 LEU A C 1
ATOM 5064 O O . LEU A 1 634 ? 21.294 -20.933 -22.068 1.00 93.75 634 LEU A O 1
ATOM 5068 N N . TYR A 1 635 ? 21.506 -21.637 -24.203 1.00 94.38 635 TYR A N 1
ATOM 5069 C CA . TYR A 1 635 ? 20.288 -22.456 -24.215 1.00 94.38 635 TYR A CA 1
ATOM 5070 C C . TYR A 1 635 ? 20.415 -23.669 -23.285 1.00 94.38 635 TYR A C 1
ATOM 5072 O O . TYR A 1 635 ? 19.589 -23.809 -22.388 1.00 94.38 635 TYR A O 1
ATOM 5080 N N . ASP A 1 636 ? 21.500 -24.449 -23.371 1.00 95.38 636 ASP A N 1
ATOM 5081 C CA . ASP A 1 636 ? 21.734 -25.604 -22.481 1.00 95.38 636 ASP A CA 1
ATOM 5082 C C . ASP A 1 636 ? 21.678 -25.205 -20.992 1.00 95.38 636 ASP A C 1
ATOM 5084 O O . ASP A 1 636 ? 21.104 -25.895 -20.147 1.00 95.38 636 ASP A O 1
ATOM 5088 N N . LYS A 1 637 ? 22.259 -24.045 -20.658 1.00 95.44 637 LYS A N 1
ATOM 5089 C CA . LYS A 1 637 ? 22.250 -23.486 -19.299 1.00 95.44 637 LYS A CA 1
ATOM 5090 C C . LYS A 1 637 ? 20.882 -22.930 -18.891 1.00 95.44 637 LYS A C 1
ATOM 5092 O O . LYS A 1 637 ? 20.583 -22.881 -17.696 1.00 95.44 637 LYS A O 1
ATOM 5097 N N . SER A 1 638 ? 20.076 -22.480 -19.851 1.00 93.31 638 SER A N 1
ATOM 5098 C CA . SER A 1 638 ? 18.690 -22.074 -19.619 1.00 93.31 638 SER A CA 1
ATOM 5099 C C . SER A 1 638 ? 17.839 -23.292 -19.267 1.00 93.31 638 SER A C 1
ATOM 5101 O O . SER A 1 638 ? 17.182 -23.290 -18.230 1.00 93.31 638 SER A O 1
ATOM 5103 N N . ASP A 1 639 ? 17.935 -24.362 -20.055 1.00 95.12 639 ASP A N 1
ATOM 5104 C CA . ASP A 1 639 ? 17.146 -25.581 -19.868 1.00 95.12 639 ASP A CA 1
ATOM 5105 C C . ASP A 1 639 ? 17.468 -26.268 -18.533 1.00 95.12 639 ASP A C 1
ATOM 5107 O O . ASP A 1 639 ? 16.557 -26.639 -17.790 1.00 95.12 639 ASP A O 1
ATOM 5111 N N . GLN A 1 640 ? 18.753 -26.333 -18.154 1.00 95.44 640 GLN A N 1
ATOM 5112 C CA . GLN A 1 640 ? 19.174 -26.820 -16.831 1.00 95.44 640 GLN A CA 1
ATOM 5113 C C . GLN A 1 640 ? 18.540 -26.021 -15.681 1.00 95.44 640 GLN A C 1
ATOM 5115 O O . GLN A 1 640 ? 18.087 -26.610 -14.698 1.00 95.44 640 GLN A O 1
ATOM 5120 N N . LYS A 1 641 ? 18.465 -24.688 -15.798 1.00 93.44 641 LYS A N 1
ATOM 5121 C CA . LYS A 1 641 ? 17.803 -23.839 -14.795 1.00 93.44 641 LYS A CA 1
ATOM 5122 C C . LYS A 1 641 ? 16.290 -24.042 -14.770 1.00 93.44 641 LYS A C 1
ATOM 5124 O O . LYS A 1 641 ? 15.704 -24.029 -13.692 1.00 93.44 641 LYS A O 1
ATOM 5129 N N . THR A 1 642 ? 15.654 -24.221 -15.924 1.00 92.25 642 THR A N 1
ATOM 5130 C CA . THR A 1 642 ? 14.213 -24.487 -16.012 1.00 92.25 642 THR A CA 1
ATOM 5131 C C . THR A 1 642 ? 13.849 -25.831 -15.374 1.00 92.25 642 THR A C 1
ATOM 5133 O O . THR A 1 642 ? 12.814 -25.927 -14.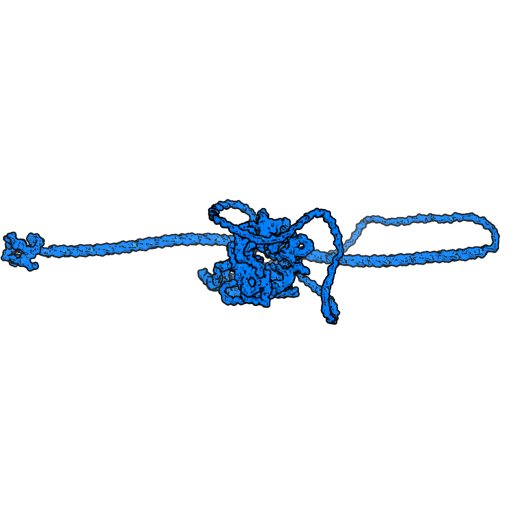718 1.00 92.25 642 THR A O 1
ATOM 5136 N N . GLU A 1 643 ? 14.700 -26.852 -15.499 1.00 96.06 643 GLU A N 1
ATOM 5137 C CA . GLU A 1 643 ? 14.523 -28.128 -14.791 1.00 96.06 643 GLU A CA 1
ATOM 5138 C C . GLU A 1 643 ? 14.735 -27.975 -13.272 1.00 96.06 643 GLU A C 1
ATOM 5140 O O . GLU A 1 643 ? 13.930 -28.469 -12.484 1.00 96.06 643 GLU A O 1
ATOM 5145 N N . GLU A 1 644 ? 15.753 -27.217 -12.839 1.00 95.25 644 GLU A N 1
ATOM 5146 C CA . GLU A 1 644 ? 15.983 -26.910 -11.416 1.00 95.25 644 GLU A CA 1
ATOM 5147 C C . GLU A 1 644 ? 14.799 -26.150 -10.784 1.00 95.25 644 GLU A C 1
ATOM 5149 O O . GLU A 1 644 ? 14.420 -26.421 -9.641 1.00 95.25 644 GLU A O 1
ATOM 5154 N N . LEU A 1 645 ? 14.188 -25.219 -11.527 1.00 92.19 645 LEU A N 1
ATOM 5155 C CA . LEU A 1 645 ? 12.978 -24.510 -11.106 1.00 92.19 645 LEU A CA 1
ATOM 5156 C C . LEU A 1 645 ? 11.784 -25.463 -10.984 1.00 92.19 645 LEU A C 1
ATOM 5158 O O . LEU A 1 645 ? 11.166 -25.492 -9.921 1.00 92.19 645 LEU A O 1
ATOM 5162 N N . ARG A 1 646 ? 11.519 -26.308 -11.991 1.00 95.88 646 ARG A N 1
ATOM 5163 C CA . ARG A 1 646 ? 10.429 -27.303 -11.931 1.00 95.88 646 ARG A CA 1
ATOM 5164 C C . ARG A 1 646 ? 10.590 -28.279 -10.759 1.00 95.88 646 ARG A C 1
ATOM 5166 O O . ARG A 1 646 ? 9.607 -28.596 -10.090 1.00 95.88 646 ARG A O 1
ATOM 5173 N N . ALA A 1 647 ? 11.815 -28.703 -10.444 1.00 96.19 647 ALA A N 1
ATOM 5174 C CA . ALA A 1 647 ? 12.088 -29.534 -9.269 1.00 96.19 647 ALA A CA 1
ATOM 5175 C C . ALA A 1 647 ? 11.789 -28.802 -7.941 1.00 96.19 647 ALA A C 1
ATOM 5177 O O . ALA A 1 647 ? 11.204 -29.383 -7.024 1.00 96.19 647 ALA A O 1
ATOM 5178 N N . LYS A 1 648 ? 12.141 -27.513 -7.836 1.00 94.31 648 LYS A N 1
ATOM 5179 C CA . LYS A 1 648 ? 11.841 -26.681 -6.656 1.00 94.31 648 LYS A CA 1
ATOM 5180 C C . LYS A 1 648 ? 10.350 -26.380 -6.506 1.00 94.31 648 LYS A C 1
ATOM 5182 O O . LYS A 1 648 ? 9.853 -26.377 -5.384 1.00 94.31 648 LYS A O 1
ATOM 5187 N N . GLU A 1 649 ? 9.631 -26.169 -7.604 1.00 92.75 649 GLU A N 1
ATOM 5188 C CA . GLU A 1 649 ? 8.173 -25.998 -7.602 1.00 92.75 649 GLU A CA 1
ATOM 5189 C C . GLU A 1 649 ? 7.470 -27.253 -7.069 1.00 92.75 649 GLU A C 1
ATOM 5191 O O . GLU A 1 649 ? 6.648 -27.150 -6.160 1.00 92.75 649 GLU A O 1
ATOM 5196 N N . GLN A 1 650 ? 7.862 -28.443 -7.537 1.00 95.75 650 GLN A N 1
ATOM 5197 C CA . GLN A 1 650 ? 7.344 -29.716 -7.019 1.00 95.75 650 GLN A CA 1
ATOM 5198 C C . GLN A 1 650 ? 7.643 -29.905 -5.523 1.00 95.75 650 GLN A C 1
ATOM 5200 O O . GLN A 1 650 ? 6.769 -30.336 -4.769 1.00 95.75 650 GLN A O 1
ATOM 5205 N N . GLN A 1 651 ? 8.847 -29.539 -5.066 1.00 95.69 651 GLN A N 1
ATOM 5206 C CA . GLN A 1 651 ? 9.205 -29.592 -3.645 1.00 95.69 651 GLN A CA 1
ATOM 5207 C C . GLN A 1 651 ? 8.351 -28.632 -2.795 1.00 95.69 651 GLN A C 1
ATOM 5209 O O . GLN A 1 651 ? 7.917 -28.994 -1.700 1.00 95.69 651 GLN A O 1
ATOM 5214 N N . MET A 1 652 ? 8.095 -27.418 -3.291 1.00 91.56 652 MET A N 1
ATOM 5215 C CA . MET A 1 652 ? 7.246 -26.435 -2.612 1.00 91.56 652 MET A CA 1
ATOM 5216 C C . MET A 1 652 ? 5.780 -26.873 -2.558 1.00 91.56 652 MET A C 1
ATOM 5218 O O . MET A 1 652 ? 5.120 -26.637 -1.548 1.00 91.56 652 MET A O 1
ATOM 5222 N N . GLU A 1 653 ? 5.273 -27.529 -3.602 1.00 95.50 653 GLU A N 1
ATOM 5223 C CA . GLU A 1 653 ? 3.891 -28.015 -3.642 1.00 95.50 653 GLU A CA 1
ATOM 5224 C C . GLU A 1 653 ? 3.670 -29.215 -2.708 1.00 95.50 653 GLU A C 1
ATOM 5226 O O . GLU A 1 653 ? 2.686 -29.247 -1.971 1.00 95.50 653 GLU A O 1
ATOM 5231 N N . ALA A 1 654 ? 4.634 -30.140 -2.626 1.00 95.25 654 ALA A N 1
ATOM 5232 C CA . ALA A 1 654 ? 4.615 -31.205 -1.620 1.00 95.25 654 ALA A CA 1
ATOM 5233 C C . ALA A 1 654 ? 4.589 -30.637 -0.186 1.00 95.25 654 ALA A C 1
ATOM 5235 O O . ALA A 1 654 ? 3.774 -31.049 0.638 1.00 95.25 654 ALA A O 1
ATOM 5236 N N . LEU A 1 655 ? 5.418 -29.623 0.092 1.00 95.44 655 LEU A N 1
ATOM 5237 C CA . LEU A 1 655 ? 5.458 -28.963 1.399 1.00 95.44 655 LEU A CA 1
ATOM 5238 C C . LEU A 1 655 ? 4.152 -28.207 1.725 1.00 95.44 655 LEU A C 1
ATOM 5240 O O . LEU A 1 655 ? 3.728 -28.178 2.881 1.00 95.44 655 LEU A O 1
ATOM 5244 N N . ARG A 1 656 ? 3.486 -27.616 0.722 1.00 94.31 656 ARG A N 1
ATOM 5245 C CA . ARG A 1 656 ? 2.152 -27.007 0.881 1.00 94.31 656 ARG A CA 1
ATOM 5246 C C . ARG A 1 656 ? 1.096 -28.045 1.247 1.00 94.31 656 ARG A C 1
ATOM 5248 O O . ARG A 1 656 ? 0.327 -27.794 2.172 1.00 94.31 656 ARG A O 1
ATOM 5255 N N . ALA A 1 657 ? 1.084 -29.198 0.576 1.00 95.56 657 ALA A N 1
ATOM 5256 C CA . ALA A 1 657 ? 0.155 -30.284 0.879 1.00 95.56 657 ALA A CA 1
ATOM 5257 C C . ALA A 1 657 ? 0.335 -30.810 2.318 1.00 95.56 657 ALA A C 1
ATOM 5259 O O . ALA A 1 657 ? -0.650 -30.982 3.041 1.00 95.56 657 ALA A O 1
ATOM 5260 N N . ASP A 1 658 ? 1.582 -30.972 2.773 1.00 95.56 658 ASP A N 1
ATOM 5261 C CA . ASP A 1 658 ? 1.889 -31.363 4.156 1.00 95.56 658 ASP A CA 1
ATOM 5262 C C . ASP A 1 658 ? 1.419 -30.312 5.178 1.00 95.56 658 ASP A C 1
ATOM 5264 O O . ASP A 1 658 ? 0.787 -30.662 6.180 1.00 95.56 658 ASP A O 1
ATOM 5268 N N . PHE A 1 659 ? 1.656 -29.017 4.931 1.00 94.62 659 PHE A N 1
ATOM 5269 C CA . PHE A 1 659 ? 1.154 -27.955 5.812 1.00 94.62 659 PHE A CA 1
ATOM 5270 C C . PHE A 1 659 ? -0.377 -27.857 5.813 1.00 94.62 659 PHE A C 1
ATOM 5272 O O . PHE A 1 659 ? -0.970 -27.648 6.871 1.00 94.62 659 PHE A O 1
ATOM 5279 N N . GLN A 1 660 ? -1.034 -28.045 4.666 1.00 95.12 660 GLN A N 1
ATOM 5280 C CA . GLN A 1 660 ? -2.495 -28.066 4.577 1.00 95.12 660 GLN A CA 1
ATOM 5281 C C . GLN A 1 660 ? -3.084 -29.223 5.394 1.00 95.12 660 GLN A C 1
ATOM 5283 O O . GLN A 1 660 ? -4.061 -29.027 6.120 1.00 95.12 660 GLN A O 1
ATOM 5288 N N . LYS A 1 661 ? -2.456 -30.404 5.347 1.00 96.06 661 LYS A N 1
ATOM 5289 C CA . LYS A 1 661 ? -2.839 -31.550 6.177 1.00 96.06 661 LYS A CA 1
ATOM 5290 C C . LYS A 1 661 ? -2.676 -31.250 7.673 1.00 96.06 661 LYS A C 1
ATOM 5292 O O . LYS A 1 661 ? -3.609 -31.488 8.436 1.00 96.06 661 LYS A O 1
ATOM 5297 N N . GLN A 1 662 ? -1.548 -30.667 8.090 1.00 95.81 662 GLN A N 1
ATOM 5298 C CA . GLN A 1 662 ? -1.332 -30.269 9.490 1.00 95.81 662 GLN A CA 1
ATOM 5299 C C . GLN A 1 662 ? -2.355 -29.226 9.967 1.00 95.81 662 GLN A C 1
ATOM 5301 O O . GLN A 1 662 ? -2.855 -29.321 11.087 1.00 95.81 662 GLN A O 1
ATOM 5306 N N . LEU A 1 663 ? -2.707 -28.250 9.122 1.00 94.12 663 LEU A N 1
ATOM 5307 C CA . LEU A 1 663 ? -3.757 -27.270 9.418 1.00 94.12 663 LEU A CA 1
ATOM 5308 C C . LEU A 1 663 ? -5.128 -27.937 9.583 1.00 94.12 663 LEU A C 1
ATOM 5310 O O . LEU A 1 663 ? -5.863 -27.584 10.503 1.00 94.12 663 LEU A O 1
ATOM 5314 N N . GLN A 1 664 ? -5.460 -28.925 8.749 1.00 95.25 664 GLN A N 1
ATOM 5315 C CA . GLN A 1 664 ? -6.714 -29.671 8.858 1.00 95.25 664 GLN A CA 1
ATOM 5316 C C . GLN A 1 664 ? -6.770 -30.525 10.137 1.00 95.25 664 GLN A C 1
ATOM 5318 O O . GLN A 1 664 ? -7.780 -30.505 10.839 1.00 95.25 664 GLN A O 1
ATOM 5323 N N . GLU A 1 665 ? -5.681 -31.214 10.492 1.00 95.94 665 GLU A N 1
ATOM 5324 C CA . GLU A 1 665 ? -5.559 -31.950 11.760 1.00 95.94 665 GLU A CA 1
ATOM 5325 C C . GLU A 1 665 ? -5.707 -31.012 12.973 1.00 95.94 665 GLU A C 1
ATOM 5327 O O . GLU A 1 665 ? -6.411 -31.334 13.933 1.00 95.94 665 GLU A O 1
ATOM 5332 N N . LYS A 1 666 ? -5.110 -29.813 12.918 1.00 94.31 666 LYS A N 1
ATOM 5333 C CA . LYS A 1 666 ? -5.241 -28.801 13.978 1.00 94.31 666 LYS A CA 1
ATOM 5334 C C . LYS A 1 666 ? -6.639 -28.194 14.060 1.00 94.31 666 LYS A C 1
ATOM 5336 O O . LYS A 1 666 ? -7.121 -27.986 15.168 1.00 94.31 666 LYS A O 1
ATOM 5341 N N . ALA A 1 667 ? -7.315 -27.969 12.935 1.00 93.56 667 ALA A N 1
ATOM 5342 C CA . ALA A 1 667 ? -8.695 -27.487 12.920 1.00 93.56 667 ALA A CA 1
ATOM 5343 C C . ALA A 1 667 ? -9.656 -28.483 13.594 1.00 93.56 667 ALA A C 1
ATOM 5345 O O . ALA A 1 667 ? -10.482 -28.076 14.410 1.00 93.56 667 ALA A O 1
ATOM 5346 N N . ILE A 1 668 ? -9.494 -29.786 13.327 1.00 96.56 668 ILE A N 1
ATOM 5347 C CA . ILE A 1 668 ? -10.259 -30.851 13.996 1.00 96.56 668 ILE A CA 1
ATOM 5348 C C . ILE A 1 668 ? -9.971 -30.853 15.506 1.00 96.56 668 ILE A C 1
ATOM 5350 O O . ILE A 1 668 ? -10.904 -30.902 16.307 1.00 96.56 668 ILE A O 1
ATOM 5354 N N . GLN A 1 669 ? -8.700 -30.724 15.908 1.00 95.88 669 GLN A N 1
ATOM 5355 C CA . GLN A 1 669 ? -8.321 -30.658 17.325 1.00 95.88 669 GLN A CA 1
ATOM 5356 C C . GLN A 1 669 ? -8.931 -29.438 18.045 1.00 95.88 669 GLN A C 1
ATOM 5358 O O . GLN A 1 669 ? -9.409 -29.568 19.171 1.00 95.88 669 GLN A O 1
ATOM 5363 N N . CYS A 1 670 ? -8.956 -28.262 17.408 1.00 92.81 670 CYS A N 1
ATOM 5364 C CA . CYS A 1 670 ? -9.618 -27.077 17.962 1.00 92.81 670 CYS A CA 1
ATOM 5365 C C . CYS A 1 670 ? -11.131 -27.289 18.110 1.00 92.81 670 CYS A C 1
ATOM 5367 O O . CYS A 1 670 ? -11.686 -26.974 19.159 1.00 92.81 670 CYS A O 1
ATOM 5369 N N . GLN A 1 671 ? -11.788 -27.882 17.108 1.00 95.12 671 GLN A N 1
ATOM 5370 C CA . GLN A 1 671 ? -13.223 -28.176 17.154 1.00 95.12 671 GLN A CA 1
ATOM 5371 C C . GLN A 1 671 ? -13.588 -29.148 18.293 1.00 95.12 671 GLN A C 1
ATOM 5373 O O . GLN A 1 671 ? -14.628 -28.990 18.937 1.00 95.12 671 GLN A O 1
ATOM 5378 N N . GLU A 1 672 ? -12.731 -30.132 18.580 1.00 96.12 672 GLU A N 1
ATOM 5379 C CA . GLU A 1 672 ? -12.912 -31.042 19.716 1.00 96.12 672 GLU A CA 1
ATOM 5380 C C . GLU A 1 672 ? -12.776 -30.309 21.064 1.00 96.12 672 GLU A C 1
ATOM 5382 O O . GLU A 1 672 ? -13.628 -30.466 21.942 1.00 96.12 672 GLU A O 1
ATOM 5387 N N . LEU A 1 673 ? -11.760 -29.450 21.210 1.00 94.50 673 LEU A N 1
ATOM 5388 C CA . LEU A 1 673 ? -11.548 -28.637 22.416 1.00 94.50 673 LEU A CA 1
ATOM 5389 C C . LEU A 1 673 ? -12.686 -27.630 22.654 1.00 94.50 673 LEU A C 1
ATOM 5391 O O . LEU A 1 673 ? -13.136 -27.474 23.789 1.00 94.50 673 LEU A O 1
ATOM 5395 N N . GLU A 1 674 ? -13.219 -26.999 21.604 1.00 93.44 674 GLU A N 1
ATOM 5396 C CA . GLU A 1 674 ? -14.426 -26.164 21.693 1.00 93.44 674 GLU A CA 1
ATOM 5397 C C . GLU A 1 674 ? -15.645 -26.966 22.175 1.00 93.44 674 GLU A C 1
ATOM 5399 O O . GLU A 1 674 ? -16.439 -26.476 22.983 1.00 93.44 674 GLU A O 1
ATOM 5404 N N . GLY A 1 675 ? -15.788 -28.214 21.717 1.00 95.50 675 GLY A N 1
ATOM 5405 C CA . GLY A 1 675 ? -16.821 -29.134 22.193 1.00 95.50 675 GLY A CA 1
ATOM 5406 C C . GLY A 1 675 ? -16.691 -29.440 23.688 1.00 95.50 675 GLY A C 1
ATOM 5407 O O . GLY A 1 675 ? -17.688 -29.407 24.413 1.00 95.50 675 GLY A O 1
ATOM 5408 N N . GLN A 1 676 ? -15.466 -29.677 24.166 1.00 95.19 676 GLN A N 1
ATOM 5409 C CA . GLN A 1 676 ? -15.175 -29.909 25.585 1.00 95.19 676 GLN A CA 1
ATOM 5410 C C . GLN A 1 676 ? -15.442 -28.659 26.440 1.00 95.19 676 GLN A C 1
ATOM 5412 O O . GLN A 1 676 ? -16.072 -28.765 27.493 1.00 95.19 676 GLN A O 1
ATOM 5417 N N . LEU A 1 677 ? -15.048 -27.467 25.973 1.00 92.56 677 LEU A N 1
ATOM 5418 C CA . LEU A 1 677 ? -15.323 -26.197 26.657 1.00 92.56 677 LEU A CA 1
ATOM 5419 C C . LEU A 1 677 ? -16.828 -25.963 26.841 1.00 92.56 677 LEU A C 1
ATOM 5421 O O . LEU A 1 677 ? -17.265 -25.703 27.961 1.00 92.56 677 LEU A O 1
ATOM 5425 N N . ARG A 1 678 ? -17.642 -26.160 25.793 1.00 95.00 678 ARG A N 1
ATOM 5426 C CA . ARG A 1 678 ? -19.112 -26.046 25.892 1.00 95.00 678 ARG A CA 1
ATOM 5427 C C . ARG A 1 678 ? -19.706 -27.018 26.916 1.00 95.00 678 ARG A C 1
ATOM 5429 O O . ARG A 1 678 ? -20.579 -26.634 27.690 1.00 95.00 678 ARG A O 1
ATOM 5436 N N . GLN A 1 679 ? -19.214 -28.260 26.969 1.00 95.00 679 GLN A N 1
ATOM 5437 C CA . GLN A 1 679 ? -19.648 -29.222 27.990 1.00 95.00 679 GLN A CA 1
ATOM 5438 C C . GLN A 1 679 ? -19.269 -28.775 29.410 1.00 95.00 679 GLN A C 1
ATOM 5440 O O . GLN A 1 679 ? -20.070 -28.940 30.332 1.00 95.00 679 GLN A O 1
ATOM 5445 N N . MET A 1 680 ? -18.082 -28.190 29.605 1.00 92.44 680 MET A N 1
ATOM 5446 C CA . MET A 1 680 ? -17.688 -27.636 30.905 1.00 92.44 680 MET A CA 1
ATOM 5447 C C . MET A 1 680 ? -18.540 -26.428 31.306 1.00 92.44 680 MET A C 1
ATOM 5449 O O . MET A 1 680 ? -18.961 -26.358 32.458 1.00 92.44 680 MET A O 1
ATOM 5453 N N . GLU A 1 681 ? -18.854 -25.520 30.380 1.00 93.44 681 GLU A N 1
ATOM 5454 C CA . GLU A 1 681 ? -19.743 -24.378 30.638 1.00 93.44 681 GLU A CA 1
ATOM 5455 C C . GLU A 1 681 ? -21.154 -24.820 31.047 1.00 93.44 681 GLU A C 1
ATOM 5457 O O . GLU A 1 681 ? -21.717 -24.297 32.010 1.00 93.44 681 GLU A O 1
ATOM 5462 N N . ASP A 1 682 ? -21.734 -25.801 30.352 1.00 94.50 682 ASP A N 1
ATOM 5463 C CA . ASP A 1 682 ? -23.061 -26.323 30.688 1.00 94.50 682 ASP A CA 1
ATOM 5464 C C . ASP A 1 682 ? -23.062 -27.099 32.012 1.00 94.50 682 ASP A C 1
ATOM 5466 O O . ASP A 1 682 ? -24.015 -27.003 32.790 1.00 94.50 682 ASP A O 1
ATOM 5470 N N . ASN A 1 683 ? -21.973 -27.803 32.333 1.00 93.56 683 ASN A N 1
ATOM 5471 C CA . ASN A 1 683 ? -21.791 -28.402 33.653 1.00 93.56 683 ASN A CA 1
ATOM 5472 C C . ASN A 1 683 ? -21.643 -27.332 34.749 1.00 93.56 683 ASN A C 1
ATOM 5474 O O . ASN A 1 683 ? -22.259 -27.469 35.803 1.00 93.56 683 ASN A O 1
ATOM 5478 N N . ALA A 1 684 ? -20.909 -26.242 34.506 1.00 93.38 684 ALA A N 1
ATOM 5479 C CA . ALA A 1 684 ? -20.773 -25.134 35.452 1.00 93.38 684 ALA A CA 1
ATOM 5480 C C . ALA A 1 684 ? -22.123 -24.447 35.735 1.00 93.38 684 ALA A C 1
ATOM 5482 O O . ALA A 1 684 ? -22.454 -24.210 36.897 1.00 93.38 684 ALA A O 1
ATOM 5483 N N . LYS A 1 685 ? -22.952 -24.220 34.703 1.00 93.81 685 LYS A N 1
ATOM 5484 C CA . LYS A 1 685 ? -24.334 -23.721 34.862 1.00 93.81 685 LYS A CA 1
ATOM 5485 C C . LYS A 1 685 ? -25.170 -24.657 35.743 1.00 93.81 685 LYS A C 1
ATOM 5487 O O . LYS A 1 685 ? -25.822 -24.192 36.674 1.00 93.81 685 LYS A O 1
ATOM 5492 N N . ARG A 1 686 ? -25.099 -25.975 35.512 1.00 94.25 686 ARG A N 1
ATOM 5493 C CA . ARG A 1 686 ? -25.790 -26.985 36.340 1.00 94.25 686 ARG A CA 1
ATOM 5494 C C . ARG A 1 686 ? -25.307 -26.986 37.793 1.00 94.25 686 ARG A C 1
ATOM 5496 O O . ARG A 1 686 ? -26.132 -27.089 38.697 1.00 94.25 686 ARG A O 1
ATOM 5503 N N . PHE A 1 687 ? -24.002 -26.852 38.038 1.00 91.69 687 PHE A N 1
ATOM 5504 C CA . PHE A 1 687 ? -23.467 -26.742 39.399 1.00 91.69 687 PHE A CA 1
ATOM 5505 C C . PHE A 1 687 ? -23.963 -25.480 40.116 1.00 91.69 687 PHE A C 1
ATOM 5507 O O . PHE A 1 687 ? -24.321 -25.557 41.290 1.00 91.69 687 PHE A O 1
ATOM 5514 N N . GLU A 1 688 ? -24.057 -24.346 39.420 1.00 93.69 688 GLU A N 1
ATOM 5515 C CA . GLU A 1 688 ? -24.590 -23.100 39.983 1.00 93.69 688 GLU A CA 1
ATOM 5516 C C . GLU A 1 688 ? -26.105 -23.184 40.271 1.00 93.69 688 GLU A C 1
ATOM 5518 O O . GLU A 1 688 ? -26.566 -22.701 41.304 1.00 93.69 688 GLU A O 1
ATOM 5523 N N . GLU A 1 689 ? -26.893 -23.864 39.430 1.00 93.31 689 GLU A N 1
ATOM 5524 C CA . GLU A 1 689 ? -28.306 -24.163 39.726 1.00 93.31 689 GLU A CA 1
ATOM 5525 C C . GLU A 1 689 ? -28.471 -25.065 40.960 1.00 93.31 689 GLU A C 1
ATOM 5527 O O . GLU A 1 689 ? -29.328 -24.811 41.811 1.00 93.31 689 GLU A O 1
ATOM 5532 N N . VAL A 1 690 ? -27.640 -26.106 41.087 1.00 93.56 690 VAL A N 1
ATOM 5533 C CA . VAL A 1 690 ? -27.624 -26.990 42.266 1.00 93.56 690 VAL A CA 1
ATOM 5534 C C . VAL A 1 690 ? -27.217 -26.216 43.521 1.00 93.56 690 VAL A C 1
ATOM 5536 O O . VAL A 1 690 ? -27.833 -26.399 44.571 1.00 93.56 690 VAL A O 1
ATOM 5539 N N . ARG A 1 691 ? -26.235 -25.313 43.414 1.00 93.38 691 ARG A N 1
ATOM 5540 C CA . ARG A 1 691 ? -25.808 -24.439 44.510 1.00 93.38 691 ARG A CA 1
ATOM 5541 C C . ARG A 1 691 ? -26.947 -23.542 44.991 1.00 93.38 691 ARG A C 1
ATOM 5543 O O . ARG A 1 691 ? -27.237 -23.553 46.181 1.00 93.38 691 ARG A O 1
ATOM 5550 N N . LYS A 1 692 ? -27.642 -22.846 44.083 1.00 93.62 692 LYS A N 1
ATOM 5551 C CA . LYS A 1 692 ? -28.790 -21.989 44.434 1.00 93.62 692 LYS A CA 1
ATOM 5552 C C . LYS A 1 692 ? -29.880 -22.761 45.173 1.00 93.62 692 LYS A C 1
ATOM 5554 O O . LYS A 1 692 ? -30.304 -22.328 46.237 1.00 93.62 692 LYS A O 1
ATOM 5559 N N . ARG A 1 693 ? -30.251 -23.951 44.685 1.00 94.12 693 ARG A N 1
ATOM 5560 C CA . ARG A 1 693 ? -31.194 -24.834 45.398 1.00 94.12 693 ARG A CA 1
ATOM 5561 C C . ARG A 1 693 ? -30.671 -25.254 46.773 1.00 94.12 693 ARG A C 1
ATOM 5563 O O . ARG A 1 693 ? -31.443 -25.329 47.722 1.00 94.12 693 ARG A O 1
ATOM 5570 N N . SER A 1 694 ? -29.373 -25.531 46.905 1.00 92.50 694 SER A N 1
ATOM 5571 C CA . SER A 1 694 ? -28.765 -25.864 48.199 1.00 92.50 694 SER A CA 1
ATOM 5572 C C . SER A 1 694 ? -28.822 -24.696 49.189 1.00 92.50 694 SER A C 1
ATOM 5574 O O . SER A 1 694 ? -29.049 -24.930 50.375 1.00 92.50 694 SER A O 1
ATOM 5576 N N . ASP A 1 695 ? -28.630 -23.462 48.721 1.00 93.06 695 ASP A N 1
ATOM 5577 C CA . ASP A 1 695 ? -28.735 -22.258 49.547 1.00 93.06 695 ASP A CA 1
ATOM 5578 C C . ASP A 1 695 ? -30.204 -21.986 49.945 1.00 93.06 695 ASP A C 1
ATOM 5580 O O . ASP A 1 695 ? -30.477 -21.742 51.121 1.00 93.06 695 ASP A O 1
ATOM 5584 N N . GLU A 1 696 ? -31.167 -22.168 49.029 1.00 93.44 696 GLU A N 1
ATOM 5585 C CA . GLU A 1 696 ? -32.616 -22.124 49.316 1.00 93.44 696 GLU A CA 1
ATOM 5586 C C . GLU A 1 696 ? -33.033 -23.161 50.379 1.00 93.44 696 GLU A C 1
ATOM 5588 O O . GLU A 1 696 ? -33.714 -22.828 51.353 1.00 93.44 696 GLU A O 1
ATOM 5593 N N . TYR A 1 697 ? -32.601 -24.423 50.242 1.00 92.25 697 TYR A N 1
ATOM 5594 C CA . TYR A 1 697 ? -32.881 -25.470 51.235 1.00 92.25 697 TYR A CA 1
ATOM 5595 C C . TYR A 1 697 ? -32.234 -25.180 52.592 1.00 92.25 697 TYR A C 1
ATOM 5597 O O . TYR A 1 697 ? -32.805 -25.512 53.636 1.00 92.25 697 TYR A O 1
ATOM 5605 N N . LYS A 1 698 ? -31.054 -24.554 52.602 1.00 93.88 698 LYS A N 1
ATOM 5606 C CA . LYS A 1 698 ? -30.380 -24.144 53.835 1.00 93.88 698 LYS A CA 1
ATOM 5607 C C . LYS A 1 698 ? -31.153 -23.031 54.542 1.00 93.88 698 LYS A C 1
ATOM 5609 O O . LYS A 1 698 ? -31.395 -23.148 55.741 1.00 93.88 698 LYS A O 1
ATOM 5614 N N . GLU A 1 699 ? -31.616 -22.015 53.815 1.00 93.25 699 GLU A N 1
ATOM 5615 C CA . GLU A 1 699 ? -32.443 -20.946 54.385 1.00 93.25 699 GLU A CA 1
ATOM 5616 C C . GLU A 1 699 ? -33.774 -21.483 54.941 1.00 93.25 699 GLU A C 1
ATOM 5618 O O . GLU A 1 699 ? -34.165 -21.119 56.053 1.00 93.25 699 GLU A O 1
ATOM 5623 N N . GLN A 1 700 ? -34.426 -22.418 54.235 1.00 93.31 700 GLN A N 1
ATOM 5624 C CA . GLN A 1 700 ? -35.619 -23.115 54.736 1.00 93.31 700 GLN A CA 1
ATOM 5625 C C . GLN A 1 700 ? -35.333 -23.912 56.020 1.00 93.31 700 GLN A C 1
ATOM 5627 O O . GLN A 1 700 ? -36.107 -23.834 56.975 1.00 93.31 700 GLN A O 1
ATOM 5632 N N . SER A 1 701 ? -34.214 -24.641 56.076 1.00 91.81 701 SER A N 1
ATOM 5633 C CA . SER A 1 701 ? -33.779 -25.390 57.265 1.00 91.81 701 SER A CA 1
ATOM 5634 C C . SER A 1 701 ? -33.514 -24.470 58.464 1.00 91.81 701 SER A C 1
ATOM 5636 O O . SER A 1 701 ? -33.982 -24.732 59.575 1.00 91.81 701 SER A O 1
ATOM 5638 N N . ASP A 1 702 ? -32.835 -23.343 58.241 1.00 93.00 702 ASP A N 1
ATOM 5639 C CA . ASP A 1 702 ? -32.539 -22.361 59.286 1.00 93.00 702 ASP A CA 1
ATOM 5640 C C . ASP A 1 702 ? -33.792 -21.582 59.726 1.00 93.00 702 ASP A C 1
ATOM 5642 O O . ASP A 1 702 ? -33.881 -21.154 60.878 1.00 93.00 702 ASP A O 1
ATOM 5646 N N . ALA A 1 703 ? -34.785 -21.397 58.848 1.00 92.44 703 ALA A N 1
ATOM 5647 C CA . ALA A 1 703 ? -36.098 -20.859 59.211 1.00 92.44 703 ALA A CA 1
ATOM 5648 C C . ALA A 1 703 ? -36.899 -21.846 60.073 1.00 92.44 703 ALA A C 1
ATOM 5650 O O . ALA A 1 703 ? -37.429 -21.463 61.117 1.00 92.44 703 ALA A O 1
ATOM 5651 N N . LEU A 1 704 ? -36.927 -23.126 59.689 1.00 93.00 704 LEU A N 1
ATOM 5652 C CA . LEU A 1 704 ? -37.623 -24.175 60.434 1.00 93.00 704 LEU A CA 1
ATOM 5653 C C . LEU A 1 704 ? -36.996 -24.406 61.821 1.00 93.00 704 LEU A C 1
ATOM 5655 O O . LEU A 1 704 ? -37.713 -24.628 62.795 1.00 93.00 704 LEU A O 1
ATOM 5659 N N . ARG A 1 705 ? -35.665 -24.278 61.935 1.00 93.50 705 ARG A N 1
ATOM 5660 C CA . ARG A 1 705 ? -34.943 -24.318 63.217 1.00 93.50 705 ARG A CA 1
ATOM 5661 C C . ARG A 1 705 ? -35.364 -23.189 64.158 1.00 93.50 705 ARG A C 1
ATOM 5663 O O . ARG A 1 705 ? -35.687 -23.464 65.309 1.00 93.50 705 ARG A O 1
ATOM 5670 N N . ARG A 1 706 ? -35.417 -21.947 63.661 1.00 92.88 706 ARG A N 1
ATOM 5671 C CA . ARG A 1 706 ? -35.865 -20.776 64.438 1.00 92.88 706 ARG A CA 1
ATOM 5672 C C . ARG A 1 706 ? -37.305 -20.926 64.935 1.00 92.88 706 ARG A C 1
ATOM 5674 O O . ARG A 1 706 ? -37.618 -20.502 66.044 1.00 92.88 706 ARG A O 1
ATOM 5681 N N . GLU A 1 707 ? -38.177 -21.547 64.143 1.00 92.56 707 GLU A N 1
ATOM 5682 C CA . GLU A 1 707 ? -39.552 -21.816 64.579 1.00 92.56 707 GLU A CA 1
ATOM 5683 C C . GLU A 1 707 ? -39.615 -22.932 65.634 1.00 92.56 707 GLU A C 1
ATOM 5685 O O . GLU A 1 707 ? -40.350 -22.811 66.612 1.00 92.56 707 GLU A O 1
ATOM 5690 N N . LEU A 1 708 ? -38.781 -23.972 65.518 1.00 92.12 708 LEU A N 1
ATOM 5691 C CA . LEU A 1 708 ? -38.657 -25.011 66.545 1.00 92.12 708 LEU A CA 1
ATOM 5692 C C . LEU A 1 708 ? -38.115 -24.458 67.878 1.00 92.12 708 LEU A C 1
ATOM 5694 O O . LEU A 1 708 ? -38.572 -24.871 68.945 1.00 92.12 708 LEU A O 1
ATOM 5698 N N . GLU A 1 709 ? -37.167 -23.520 67.835 1.00 92.81 709 GLU A N 1
ATOM 5699 C CA . GLU A 1 709 ? -36.681 -22.778 69.009 1.00 92.81 709 GLU A CA 1
ATOM 5700 C C . GLU A 1 709 ? -37.825 -21.981 69.659 1.00 92.81 709 GLU A C 1
ATOM 5702 O O . GLU A 1 709 ? -38.111 -22.187 70.839 1.00 92.81 709 GLU A O 1
ATOM 5707 N N . ARG A 1 710 ? -38.592 -21.206 68.876 1.00 92.81 710 ARG A N 1
ATOM 5708 C CA . ARG A 1 710 ? -39.801 -20.506 69.352 1.00 92.81 710 ARG A CA 1
ATOM 5709 C C . ARG A 1 710 ? -40.827 -21.456 69.987 1.00 92.81 710 ARG A C 1
ATOM 5711 O O . ARG A 1 710 ? -41.377 -21.143 71.042 1.00 92.81 710 ARG A O 1
ATOM 5718 N N . CYS A 1 711 ? -41.093 -22.617 69.384 1.00 90.00 711 CYS A N 1
ATOM 5719 C CA . CYS A 1 711 ? -41.999 -23.613 69.964 1.00 90.00 711 CYS A CA 1
ATOM 5720 C C . CYS A 1 711 ? -41.476 -24.181 71.294 1.00 90.00 711 CYS A C 1
ATOM 5722 O O . CYS A 1 711 ? -42.271 -24.452 72.196 1.00 90.00 711 CYS A O 1
ATOM 5724 N N . ASN A 1 712 ? -40.158 -24.350 71.441 1.00 91.25 712 ASN A N 1
ATOM 5725 C CA . ASN A 1 712 ? -39.553 -24.768 72.705 1.00 91.25 712 ASN A CA 1
ATOM 5726 C C . ASN A 1 712 ? -39.681 -23.689 73.787 1.00 91.25 712 ASN A C 1
ATOM 5728 O O . ASN A 1 712 ? -40.059 -24.025 74.908 1.00 91.25 712 ASN A O 1
ATOM 5732 N N . ASP A 1 713 ? -39.460 -22.417 73.456 1.00 91.81 713 ASP A N 1
ATOM 5733 C CA . ASP A 1 713 ? -39.632 -21.305 74.399 1.00 91.81 713 ASP A CA 1
ATOM 5734 C C . ASP A 1 713 ? -41.080 -21.194 74.892 1.00 91.81 713 ASP A C 1
ATOM 5736 O O . ASP A 1 713 ? -41.320 -21.098 76.096 1.00 91.81 713 ASP A O 1
ATOM 5740 N N . ILE A 1 714 ? -42.060 -21.296 73.986 1.00 91.19 714 ILE A N 1
ATOM 5741 C CA . ILE A 1 714 ? -43.489 -21.308 74.341 1.00 91.19 714 ILE A CA 1
ATOM 5742 C C . ILE A 1 714 ? -43.814 -22.505 75.247 1.00 91.19 714 ILE A C 1
ATOM 5744 O O . ILE A 1 714 ? -44.524 -22.353 76.240 1.00 91.19 714 ILE A O 1
ATOM 5748 N N . ARG A 1 715 ? -43.269 -23.693 74.953 1.00 91.12 715 ARG A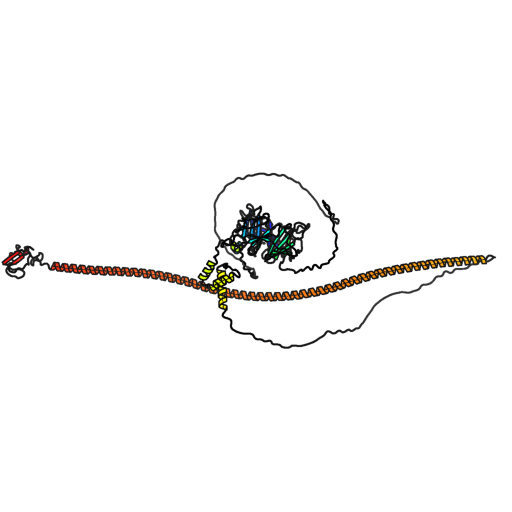 N 1
ATOM 5749 C CA . ARG A 1 715 ? -43.448 -24.889 75.791 1.00 91.12 715 ARG A CA 1
ATOM 5750 C C . ARG A 1 715 ? -42.844 -24.711 77.188 1.00 91.12 715 ARG A C 1
ATOM 5752 O O . ARG A 1 715 ? -43.455 -25.136 78.164 1.00 91.12 715 ARG A O 1
ATOM 5759 N N . ASN A 1 716 ? -41.687 -24.063 77.297 1.00 90.56 716 ASN A N 1
ATOM 5760 C CA . ASN A 1 716 ? -41.060 -23.757 78.584 1.00 90.56 716 ASN A CA 1
ATOM 5761 C C . ASN A 1 716 ? -41.909 -22.761 79.392 1.00 90.56 716 ASN A C 1
ATOM 5763 O O . ASN A 1 716 ? -42.185 -23.012 80.562 1.00 90.56 716 ASN A O 1
ATOM 5767 N N . GLN A 1 717 ? -42.412 -21.696 78.754 1.00 90.75 717 GLN A N 1
ATOM 5768 C CA . GLN A 1 717 ? -43.335 -20.740 79.382 1.00 90.75 717 GLN A CA 1
ATOM 5769 C C . GLN A 1 717 ? -44.637 -21.404 79.853 1.00 90.75 717 GLN A C 1
ATOM 5771 O O . GLN A 1 717 ? -45.141 -21.066 80.924 1.00 90.75 717 GLN A O 1
ATOM 5776 N N . LEU A 1 718 ? -45.170 -22.365 79.090 1.00 88.06 718 LEU A N 1
ATOM 5777 C CA . LEU A 1 718 ? -46.361 -23.122 79.478 1.00 88.06 718 LEU A CA 1
ATOM 5778 C C . LEU A 1 718 ? -46.092 -23.989 80.719 1.00 88.06 718 LEU A C 1
ATOM 5780 O O . LEU A 1 718 ? -46.859 -23.931 81.675 1.00 88.06 718 LEU A O 1
ATOM 5784 N N . ASN A 1 719 ? -44.961 -24.703 80.754 1.00 88.88 719 ASN A N 1
ATOM 5785 C CA . ASN A 1 719 ? -44.544 -25.494 81.917 1.00 88.88 719 ASN A CA 1
ATOM 5786 C C . ASN A 1 719 ? -44.328 -24.622 83.172 1.00 88.88 719 ASN A C 1
ATOM 5788 O O . ASN A 1 719 ? -44.676 -25.031 84.283 1.00 88.88 719 ASN A O 1
ATOM 5792 N N . GLU A 1 720 ? -43.770 -23.414 83.021 1.00 90.19 720 GLU A N 1
ATOM 5793 C CA . GLU A 1 720 ? -43.660 -22.443 84.118 1.00 90.19 720 GLU A CA 1
ATOM 5794 C C . GLU A 1 720 ? -45.035 -21.956 84.595 1.00 90.19 720 GLU A C 1
ATOM 5796 O O . GLU A 1 720 ? -45.268 -21.855 85.801 1.00 90.19 720 GLU A O 1
ATOM 5801 N N . ALA A 1 721 ? -45.952 -21.663 83.669 1.00 86.94 721 ALA A N 1
ATOM 5802 C CA . ALA A 1 721 ? -47.308 -21.236 83.993 1.00 86.94 721 ALA A CA 1
ATOM 5803 C C . ALA A 1 721 ? -48.084 -22.337 84.736 1.00 86.94 721 ALA A C 1
ATOM 5805 O O . ALA A 1 721 ? -48.675 -22.053 85.778 1.00 86.94 721 ALA A O 1
ATOM 5806 N N . ASP A 1 722 ? -48.012 -23.587 84.273 1.00 88.94 722 ASP A N 1
ATOM 5807 C CA . ASP A 1 722 ? -48.605 -24.747 84.949 1.00 88.94 722 ASP A CA 1
ATOM 5808 C C . ASP A 1 722 ? -48.008 -24.946 86.351 1.00 88.94 722 ASP A C 1
ATOM 5810 O O . ASP A 1 722 ? -48.745 -25.140 87.319 1.00 88.94 722 ASP A O 1
ATOM 5814 N N . SER A 1 723 ? -46.687 -24.794 86.501 1.00 89.06 723 SER A N 1
ATOM 5815 C CA . SER A 1 723 ? -46.015 -24.871 87.808 1.00 89.06 723 SER A CA 1
ATOM 5816 C C . SER A 1 723 ? -46.528 -23.803 88.787 1.00 89.06 723 SER A C 1
ATOM 5818 O O . SER A 1 723 ? -46.810 -24.112 89.946 1.00 89.06 723 SER A O 1
ATOM 5820 N N . ARG A 1 724 ? -46.729 -22.560 88.319 1.00 89.31 724 ARG A N 1
ATOM 5821 C CA . ARG A 1 724 ? -47.337 -21.474 89.115 1.00 89.31 724 ARG A CA 1
ATOM 5822 C C . ARG A 1 724 ? -48.812 -21.738 89.430 1.00 89.31 724 ARG A C 1
ATOM 5824 O O . ARG A 1 724 ? -49.281 -21.380 90.507 1.00 89.31 724 ARG A O 1
ATOM 5831 N N . VAL A 1 725 ? -49.558 -22.364 88.519 1.00 88.25 725 VAL A N 1
ATOM 5832 C CA . VAL A 1 725 ? -50.960 -22.749 88.750 1.00 88.25 725 VAL A CA 1
ATOM 5833 C C . VAL A 1 725 ? -51.066 -23.833 89.825 1.00 88.25 725 VAL A C 1
ATOM 5835 O O . VAL A 1 725 ? -51.932 -23.727 90.694 1.00 88.25 725 VAL A O 1
ATOM 5838 N N . GLU A 1 726 ? -50.188 -24.839 89.823 1.00 87.62 726 GLU A N 1
ATOM 5839 C CA . GLU A 1 726 ? -50.138 -25.854 90.886 1.00 87.62 726 GLU A CA 1
ATOM 5840 C C . GLU A 1 726 ? -49.696 -25.275 92.237 1.00 87.62 726 GLU A C 1
ATOM 5842 O O . GLU A 1 726 ? -50.220 -25.667 93.281 1.00 87.62 726 GLU A O 1
ATOM 5847 N N . GLU A 1 727 ? -48.800 -24.288 92.241 1.00 89.19 727 GLU A N 1
ATOM 5848 C CA . GLU A 1 727 ? -48.453 -23.537 93.449 1.00 89.19 727 GLU A CA 1
ATOM 5849 C C . GLU A 1 727 ? -49.648 -22.757 94.015 1.00 89.19 727 GLU A C 1
ATOM 5851 O O . GLU A 1 727 ? -50.018 -22.965 95.170 1.00 89.19 727 GLU A O 1
ATOM 5856 N N . MET A 1 728 ? -50.343 -21.966 93.190 1.00 84.12 728 MET A N 1
ATOM 5857 C CA . MET A 1 728 ? -51.555 -21.250 93.613 1.00 84.12 728 MET A CA 1
ATOM 5858 C C . MET A 1 728 ? -52.675 -22.196 94.081 1.00 84.12 728 MET A C 1
ATOM 5860 O O . MET A 1 728 ? -53.429 -21.857 94.996 1.00 84.12 728 MET A O 1
ATOM 5864 N N . LYS A 1 729 ? -52.809 -23.393 93.488 1.00 86.75 729 LYS A N 1
ATOM 5865 C CA . LYS A 1 729 ? -53.745 -24.427 93.975 1.00 86.75 729 LYS A CA 1
ATOM 5866 C C . LYS A 1 729 ? -53.364 -24.896 95.381 1.00 86.75 729 LYS A C 1
ATOM 5868 O O . LYS A 1 729 ? -54.244 -24.962 96.238 1.00 86.75 729 LYS A O 1
ATOM 5873 N N . ARG A 1 730 ? -52.077 -25.166 95.624 1.00 86.38 730 ARG A N 1
ATOM 5874 C CA . ARG A 1 730 ? -51.539 -25.575 96.932 1.00 86.38 730 ARG A CA 1
ATOM 5875 C C . ARG A 1 730 ? -51.816 -24.515 98.000 1.00 86.38 730 ARG A C 1
ATOM 5877 O O . ARG A 1 730 ? -52.437 -24.829 99.011 1.00 86.38 730 ARG A O 1
ATOM 5884 N N . GLU A 1 731 ? -51.466 -23.256 97.734 1.00 86.12 731 GLU A N 1
ATOM 5885 C CA . GLU A 1 731 ? -51.717 -22.125 98.641 1.00 86.12 731 GLU A CA 1
ATOM 5886 C C . GLU A 1 731 ? -53.212 -21.939 98.946 1.00 86.12 731 GLU A C 1
ATOM 5888 O O . GLU A 1 731 ? -53.611 -21.755 100.099 1.00 86.12 731 GLU A O 1
ATOM 5893 N N . ARG A 1 732 ? -54.068 -22.028 97.919 1.00 83.94 732 ARG A N 1
ATOM 5894 C CA . ARG A 1 732 ? -55.528 -21.953 98.067 1.00 83.94 732 ARG A CA 1
ATOM 5895 C C . ARG A 1 732 ? -56.063 -23.075 98.957 1.00 83.94 732 ARG A C 1
ATOM 5897 O O . ARG A 1 732 ? -56.964 -22.835 99.764 1.00 83.94 732 ARG A O 1
ATOM 5904 N N . ASP A 1 733 ? -55.548 -24.289 98.804 1.00 82.56 733 ASP A N 1
ATOM 5905 C CA . ASP A 1 733 ? -56.031 -25.456 99.538 1.00 82.56 733 ASP A CA 1
ATOM 5906 C C . ASP A 1 733 ? -55.506 -25.467 100.986 1.00 82.56 733 ASP A C 1
ATOM 5908 O O . ASP A 1 733 ? -56.274 -25.763 101.904 1.00 82.56 733 ASP A O 1
ATOM 5912 N N . GLU A 1 734 ? -54.281 -24.989 101.232 1.00 84.50 734 GLU A N 1
ATOM 5913 C CA . GLU A 1 734 ? -53.790 -24.648 102.576 1.00 84.50 734 GLU A CA 1
ATOM 5914 C C . GLU A 1 734 ? -54.648 -23.563 103.247 1.00 84.50 734 GLU A C 1
ATOM 5916 O O . GLU A 1 734 ? -55.033 -23.695 104.411 1.00 84.50 734 GLU A O 1
ATOM 5921 N N . MET A 1 735 ? -55.002 -22.495 102.523 1.00 81.25 735 MET A N 1
ATOM 5922 C CA . MET A 1 735 ? -55.858 -21.426 103.047 1.00 81.25 735 MET A CA 1
ATOM 5923 C C . MET A 1 735 ? -57.263 -21.946 103.395 1.00 81.25 735 MET A C 1
ATOM 5925 O O . MET A 1 735 ? -57.814 -21.596 104.441 1.00 81.25 735 MET A O 1
ATOM 5929 N N . ARG A 1 736 ? -57.825 -22.848 102.578 1.00 79.62 736 ARG A N 1
ATOM 5930 C CA . ARG A 1 736 ? -59.089 -23.546 102.882 1.00 79.62 736 ARG A CA 1
ATOM 5931 C C . ARG A 1 736 ? -58.988 -24.409 104.141 1.00 79.62 736 ARG A C 1
ATOM 5933 O O . ARG A 1 736 ? -59.910 -24.382 104.953 1.00 79.62 736 ARG A O 1
ATOM 5940 N N . GLN A 1 737 ? -57.879 -25.125 104.348 1.00 76.62 737 GLN A N 1
ATOM 5941 C CA . GLN A 1 737 ? -57.655 -25.880 105.588 1.00 76.62 737 GLN A CA 1
ATOM 5942 C C . GLN A 1 737 ? -57.586 -24.963 106.819 1.00 76.62 737 GLN A C 1
ATOM 5944 O O . GLN A 1 737 ? -58.188 -25.279 107.845 1.00 76.62 737 GLN A O 1
ATOM 5949 N N . ARG A 1 738 ? -56.922 -23.802 106.722 1.00 77.44 738 ARG A N 1
ATOM 5950 C CA . ARG A 1 738 ? -56.868 -22.817 107.821 1.00 77.44 738 ARG A CA 1
ATOM 5951 C C . ARG A 1 738 ? -58.255 -22.281 108.185 1.00 77.44 738 ARG A C 1
ATOM 5953 O O . ARG A 1 738 ? -58.556 -22.179 109.369 1.00 77.44 738 ARG A O 1
ATOM 5960 N N . ILE A 1 739 ? -59.104 -21.996 107.194 1.00 72.75 739 ILE A N 1
ATOM 5961 C CA . ILE A 1 739 ? -60.485 -21.527 107.415 1.00 72.75 739 ILE A CA 1
ATOM 5962 C C . ILE A 1 739 ? -61.349 -22.620 108.067 1.00 72.75 739 ILE A C 1
ATOM 5964 O O . ILE A 1 739 ? -62.054 -22.340 109.033 1.00 72.75 739 ILE A O 1
ATOM 5968 N N . ASN A 1 740 ? -61.255 -23.870 107.599 1.00 68.81 740 ASN A N 1
ATOM 5969 C CA . ASN A 1 740 ? -62.032 -24.991 108.147 1.00 68.81 740 ASN A CA 1
ATOM 5970 C C . ASN A 1 740 ? -61.658 -25.359 109.598 1.00 68.81 740 ASN A C 1
ATOM 5972 O O . ASN A 1 740 ? -62.459 -25.983 110.288 1.00 68.81 740 ASN A O 1
ATOM 5976 N N . ASN A 1 741 ? -60.466 -24.975 110.063 1.00 71.50 741 ASN A N 1
ATOM 5977 C CA . ASN A 1 741 ? -59.991 -25.238 111.425 1.00 71.50 741 ASN A CA 1
ATOM 5978 C C . ASN A 1 741 ? -60.350 -24.131 112.436 1.00 71.50 741 ASN A C 1
ATOM 5980 O O . ASN A 1 741 ? -59.972 -24.235 113.605 1.00 71.50 741 ASN A O 1
ATOM 5984 N N . ILE A 1 742 ? -61.069 -23.078 112.029 1.00 76.69 742 ILE A N 1
ATOM 5985 C CA . ILE A 1 742 ? -61.564 -22.062 112.967 1.00 76.69 742 ILE A CA 1
ATOM 5986 C C . ILE A 1 742 ? -62.682 -22.697 113.810 1.00 76.69 742 ILE A C 1
ATOM 5988 O O . ILE A 1 742 ? -63.699 -23.104 113.247 1.00 76.69 742 ILE A O 1
ATOM 5992 N N . PRO A 1 743 ? -62.555 -22.784 115.149 1.00 74.06 743 PRO A N 1
ATOM 5993 C CA . PRO A 1 743 ? -63.612 -23.347 115.973 1.00 74.06 743 PRO A CA 1
ATOM 5994 C C . PRO A 1 743 ? -64.860 -22.466 115.877 1.00 74.06 743 PRO A C 1
ATOM 5996 O O . PRO A 1 743 ? -64.840 -21.289 116.234 1.00 74.06 743 PRO A O 1
ATOM 5999 N N . THR A 1 744 ? -65.959 -23.049 115.410 1.00 85.69 744 THR A N 1
ATOM 6000 C CA . THR A 1 744 ? -67.287 -22.430 115.370 1.00 85.69 744 THR A CA 1
ATOM 6001 C C . THR A 1 744 ? -68.140 -22.908 116.541 1.00 85.69 744 THR A C 1
ATOM 6003 O O . THR A 1 744 ? -67.922 -23.975 117.112 1.00 85.69 744 THR A O 1
ATOM 6006 N N . CYS A 1 745 ? -69.158 -22.133 116.904 1.00 85.81 745 CYS A N 1
ATOM 6007 C CA . CYS A 1 745 ? -70.137 -22.511 117.912 1.00 85.81 745 CYS A CA 1
ATOM 6008 C C . CYS A 1 745 ? -70.802 -23.844 117.553 1.00 85.81 745 CYS A C 1
ATOM 6010 O O . CYS A 1 745 ? -71.453 -23.944 116.521 1.00 85.81 745 CYS A O 1
ATOM 6012 N N . VAL A 1 746 ? -70.755 -24.830 118.450 1.00 84.69 746 VAL A N 1
ATOM 6013 C CA . VAL A 1 746 ? -71.307 -26.181 118.214 1.00 84.69 746 VAL A CA 1
ATOM 6014 C C . VAL A 1 746 ? -72.842 -26.245 118.133 1.00 84.69 746 VAL A C 1
ATOM 6016 O O . VAL A 1 746 ? -73.400 -27.329 118.017 1.00 84.69 746 VAL A O 1
ATOM 6019 N N . ILE A 1 747 ? -73.528 -25.098 118.225 1.00 82.88 747 ILE A N 1
ATOM 6020 C CA . ILE A 1 747 ? -74.992 -24.978 118.143 1.00 82.88 747 ILE A CA 1
ATOM 6021 C C . ILE A 1 747 ? -75.420 -24.326 116.823 1.00 82.88 747 ILE A C 1
ATOM 6023 O O . ILE A 1 747 ? -76.264 -24.885 116.137 1.00 82.88 747 ILE A O 1
ATOM 6027 N N . CYS A 1 748 ? -74.854 -23.168 116.451 1.00 84.75 748 CYS A N 1
ATOM 6028 C CA . CYS A 1 748 ? -75.196 -22.499 115.183 1.00 84.75 748 CYS A CA 1
ATOM 6029 C C . CYS A 1 748 ? -74.214 -22.767 114.036 1.00 84.75 748 CYS A C 1
ATOM 6031 O O . CYS A 1 748 ? -74.549 -22.474 112.901 1.00 84.75 748 CYS A O 1
ATOM 6033 N N . MET A 1 749 ? -73.002 -23.259 114.312 1.00 84.25 749 MET A N 1
ATOM 6034 C CA . MET A 1 749 ? -71.892 -23.465 113.360 1.00 84.25 749 MET A CA 1
ATOM 6035 C C . MET A 1 749 ? -71.427 -22.224 112.562 1.00 84.25 749 MET A C 1
ATOM 6037 O O . MET A 1 749 ? -70.425 -22.292 111.868 1.00 84.25 749 MET A O 1
ATOM 6041 N N . GLU A 1 750 ? -72.074 -21.068 112.718 1.00 82.88 750 GLU A N 1
ATOM 6042 C CA . GLU A 1 750 ? -71.755 -19.828 111.992 1.00 82.88 750 GLU A CA 1
ATOM 6043 C C . GLU A 1 750 ? -70.782 -18.898 112.733 1.00 82.88 750 GLU A C 1
ATOM 6045 O O . GLU A 1 750 ? -69.963 -18.215 112.124 1.00 82.88 750 GLU A O 1
ATOM 6050 N N . LYS A 1 751 ? -70.915 -18.800 114.061 1.00 85.75 751 LYS A N 1
ATOM 6051 C CA . LYS A 1 751 ? -70.248 -17.770 114.877 1.00 85.75 751 LYS A CA 1
ATOM 6052 C C . LYS A 1 751 ? -69.183 -18.399 115.759 1.00 85.75 751 LYS A C 1
ATOM 6054 O O . LYS A 1 751 ? -69.444 -19.440 116.357 1.00 85.75 751 LYS A O 1
ATOM 6059 N N . ALA A 1 752 ? -68.030 -17.749 115.909 1.00 85.06 752 ALA A N 1
ATOM 6060 C CA . ALA A 1 752 ? -66.994 -18.190 116.843 1.00 85.06 752 ALA A CA 1
ATOM 6061 C C . ALA A 1 752 ? -67.563 -18.370 118.272 1.00 85.06 752 ALA A C 1
ATOM 6063 O O . ALA A 1 752 ? -68.434 -17.589 118.689 1.00 85.06 752 ALA A O 1
ATOM 6064 N N . PRO A 1 753 ? -67.105 -19.376 119.040 1.00 88.19 753 PRO A N 1
ATOM 6065 C CA . PRO A 1 753 ? -67.376 -19.460 120.460 1.00 88.19 753 PRO A CA 1
ATOM 6066 C C . PRO A 1 753 ? -66.988 -18.162 121.170 1.00 88.19 753 PRO A C 1
ATOM 6068 O O . PRO A 1 753 ? -66.004 -17.514 120.828 1.00 88.19 753 PRO A O 1
ATOM 6071 N N . LYS A 1 754 ? -67.804 -17.783 122.149 1.00 89.69 754 LYS A N 1
ATOM 6072 C CA . LYS A 1 754 ? -67.579 -16.667 123.074 1.00 89.69 754 LYS A CA 1
ATOM 6073 C C . LYS A 1 754 ? -67.975 -17.013 124.508 1.00 89.69 754 LYS A C 1
ATOM 6075 O O . LYS A 1 754 ? -67.795 -16.188 125.389 1.00 89.69 754 LYS A O 1
ATOM 6080 N N . VAL A 1 755 ? -68.507 -18.209 124.773 1.00 86.81 755 VAL A N 1
ATOM 6081 C CA . VAL A 1 755 ? -68.995 -18.620 126.096 1.00 86.81 755 VAL A CA 1
ATOM 6082 C C . VAL A 1 755 ? -68.283 -19.885 126.563 1.00 86.81 755 VAL A C 1
ATOM 6084 O O . VAL A 1 755 ? -68.257 -20.900 125.859 1.00 86.81 755 VAL A O 1
ATOM 6087 N N . VAL A 1 756 ? -67.736 -19.807 127.776 1.00 89.00 756 VAL A N 1
ATOM 6088 C CA . VAL A 1 756 ? -67.153 -20.910 128.547 1.00 89.00 756 VAL A CA 1
ATOM 6089 C C . VAL A 1 756 ? -68.185 -21.434 129.547 1.00 89.00 756 VAL A C 1
ATOM 6091 O O . VAL A 1 756 ? -68.782 -20.657 130.298 1.00 89.00 756 VAL A O 1
ATOM 6094 N N . PHE A 1 757 ? -68.376 -22.755 129.593 1.00 89.81 757 PHE A N 1
ATOM 6095 C CA . PHE A 1 757 ? -69.273 -23.411 130.553 1.00 89.81 757 PHE A CA 1
ATOM 6096 C C . PHE A 1 757 ? -68.536 -23.906 131.805 1.00 89.81 757 PHE A C 1
ATOM 6098 O O . PHE A 1 757 ? -67.657 -24.762 131.721 1.00 89.81 757 PHE A O 1
ATOM 6105 N N . MET A 1 758 ? -68.941 -23.442 132.988 1.00 88.25 758 MET A N 1
ATOM 6106 C CA . MET A 1 758 ? -68.374 -23.849 134.280 1.00 88.25 758 MET A CA 1
ATOM 6107 C C . MET A 1 758 ? -69.126 -25.047 134.886 1.00 88.25 758 MET A C 1
ATOM 6109 O O . MET A 1 758 ? -70.351 -25.112 134.755 1.00 88.25 758 MET A O 1
ATOM 6113 N N . PRO A 1 759 ? -68.442 -25.981 135.579 1.00 83.56 759 PRO A N 1
ATOM 6114 C CA . PRO A 1 759 ? -67.005 -25.992 135.887 1.00 83.56 759 PRO A CA 1
ATOM 6115 C C . PRO A 1 759 ? -66.128 -26.622 134.786 1.00 83.56 759 PRO A C 1
ATOM 6117 O O . PRO A 1 759 ? -64.919 -26.704 134.941 1.00 83.56 759 PRO A O 1
ATOM 6120 N N . CYS A 1 760 ? -66.714 -27.102 133.685 1.00 90.19 760 CYS A N 1
ATOM 6121 C CA . CYS A 1 760 ? -66.007 -27.927 132.698 1.00 90.19 760 CYS A CA 1
ATOM 6122 C C . CYS A 1 760 ? -65.106 -27.176 131.699 1.00 90.19 760 CYS A C 1
ATOM 6124 O O . CYS A 1 760 ? -64.518 -27.827 130.844 1.00 90.19 760 CYS A O 1
ATOM 6126 N N . LEU A 1 761 ? -65.056 -25.842 131.761 1.00 89.25 761 LEU A N 1
ATOM 6127 C CA . LEU A 1 761 ? -64.216 -24.933 130.966 1.00 89.25 761 LEU A CA 1
ATOM 6128 C C . LEU A 1 761 ? -64.308 -25.053 129.426 1.00 89.25 761 LEU A C 1
ATOM 6130 O O . LEU A 1 761 ? -63.492 -24.479 128.710 1.00 89.25 761 LEU A O 1
ATOM 6134 N N . HIS A 1 762 ? -65.329 -25.721 128.882 1.00 91.62 762 HIS A N 1
ATOM 6135 C CA . HIS A 1 762 ? -65.491 -25.860 127.431 1.00 91.62 762 HIS A CA 1
ATOM 6136 C C . HIS A 1 762 ? -65.933 -24.544 126.772 1.00 91.62 762 HIS A C 1
ATOM 6138 O O . HIS A 1 762 ? -67.022 -24.036 127.052 1.00 91.62 762 HIS A O 1
ATOM 6144 N N . PHE A 1 763 ? -65.102 -24.039 125.857 1.00 90.38 763 PHE A N 1
ATOM 6145 C CA . PHE A 1 763 ? -65.316 -22.830 125.058 1.00 90.38 763 PHE A CA 1
ATOM 6146 C C . PHE A 1 763 ? -65.917 -23.170 123.688 1.00 90.38 763 PHE A C 1
ATOM 6148 O O . PHE A 1 763 ? -65.206 -23.312 122.697 1.00 90.38 763 PHE A O 1
ATOM 6155 N N . VAL A 1 764 ? -67.232 -23.399 123.644 1.00 88.06 764 VAL A N 1
ATOM 6156 C CA . VAL A 1 764 ? -67.862 -24.099 122.501 1.00 88.06 764 VAL A CA 1
ATOM 6157 C C . VAL A 1 764 ? -69.133 -23.455 121.958 1.00 88.06 764 VAL A C 1
ATOM 6159 O O . VAL A 1 764 ? -69.650 -23.899 120.936 1.00 88.06 764 VAL A O 1
ATOM 6162 N N . THR A 1 765 ? -69.650 -22.392 122.581 1.00 87.00 765 THR A N 1
ATOM 6163 C CA . THR A 1 765 ? -70.844 -21.687 122.075 1.00 87.00 765 THR A CA 1
ATOM 6164 C C . THR A 1 765 ? -70.606 -20.199 121.903 1.00 87.00 765 THR A C 1
ATOM 6166 O O . THR A 1 765 ? -69.877 -19.595 122.685 1.00 87.00 765 THR A O 1
ATOM 6169 N N . CYS A 1 766 ? -71.183 -19.600 120.858 1.00 89.94 766 CYS A N 1
ATOM 6170 C CA . CYS A 1 766 ? -71.198 -18.150 120.698 1.00 89.94 766 CYS A CA 1
ATOM 6171 C C . CYS A 1 766 ? -72.140 -17.528 121.737 1.00 89.94 766 CYS A C 1
ATOM 6173 O O . CYS A 1 766 ? -73.001 -18.207 122.293 1.00 89.94 766 CYS A O 1
ATOM 6175 N N . GLU A 1 767 ? -72.002 -16.228 121.970 1.00 86.94 767 GLU A N 1
ATOM 6176 C CA . GLU A 1 767 ? -72.770 -15.487 122.976 1.00 86.94 767 GLU A CA 1
ATOM 6177 C C . GLU A 1 767 ? -74.292 -15.649 122.814 1.00 86.94 767 GLU A C 1
ATOM 6179 O O . GLU A 1 767 ? -74.986 -15.982 123.773 1.00 86.94 767 GLU A O 1
ATOM 6184 N N . ALA A 1 768 ? -74.800 -15.543 121.582 1.00 85.19 768 ALA A N 1
ATOM 6185 C CA . ALA A 1 768 ? -76.225 -15.700 121.287 1.00 85.19 768 ALA A CA 1
ATOM 6186 C C . ALA A 1 768 ? -76.760 -17.117 121.574 1.00 85.19 768 ALA A C 1
ATOM 6188 O O . ALA A 1 768 ? -77.892 -17.261 122.025 1.00 85.19 768 ALA A O 1
ATOM 6189 N N . CYS A 1 769 ? -75.966 -18.168 121.346 1.00 86.19 769 CYS A N 1
ATOM 6190 C CA . CYS A 1 769 ? -76.383 -19.546 121.628 1.00 86.19 769 CYS A CA 1
ATOM 6191 C C . CYS A 1 769 ? -76.170 -19.936 123.097 1.00 86.19 769 CYS A C 1
ATOM 6193 O O . CYS A 1 769 ? -76.976 -20.678 123.650 1.00 86.19 769 CYS A O 1
ATOM 6195 N N . GLY A 1 770 ? -75.101 -19.444 123.730 1.00 84.31 770 GLY A N 1
ATOM 6196 C CA . GLY A 1 770 ? -74.777 -19.737 125.126 1.00 84.31 770 GLY A CA 1
ATOM 6197 C C . GLY A 1 770 ? -75.655 -18.988 126.132 1.00 84.31 770 GLY A C 1
ATOM 6198 O O . GLY A 1 770 ? -75.969 -19.560 127.172 1.00 84.31 770 GLY A O 1
ATOM 6199 N N . ASN A 1 771 ? -76.079 -17.757 125.807 1.00 80.12 771 ASN A N 1
ATOM 6200 C CA . ASN A 1 771 ? -76.807 -16.855 126.714 1.00 80.12 771 ASN A CA 1
ATOM 6201 C C . ASN A 1 771 ? -78.150 -16.325 126.163 1.00 80.12 771 ASN A C 1
ATOM 6203 O O . ASN A 1 771 ? -78.842 -15.598 126.870 1.00 80.12 771 ASN A O 1
ATOM 6207 N N . GLY A 1 772 ? -78.537 -16.636 124.918 1.00 74.69 772 GLY A N 1
ATOM 6208 C CA . GLY A 1 772 ? -79.800 -16.152 124.335 1.00 74.69 772 GLY A CA 1
ATOM 6209 C C . GLY A 1 772 ? -81.052 -16.730 125.007 1.00 74.69 772 GLY A C 1
ATOM 6210 O O . GLY A 1 772 ? -80.957 -17.610 125.860 1.00 74.69 772 GLY A O 1
ATOM 6211 N N . ALA A 1 773 ? -82.246 -16.292 124.592 1.00 59.84 773 ALA A N 1
ATOM 6212 C CA . ALA A 1 773 ? -83.521 -16.687 125.217 1.00 59.84 773 ALA A CA 1
ATOM 6213 C C . ALA A 1 773 ? -83.752 -18.215 125.309 1.00 59.84 773 ALA A C 1
ATOM 6215 O O . ALA A 1 773 ? -84.378 -18.695 126.250 1.00 59.84 773 ALA A O 1
ATOM 6216 N N . ASN A 1 774 ? -83.181 -18.993 124.382 1.00 62.47 774 ASN A N 1
ATOM 6217 C CA . ASN A 1 774 ? -83.278 -20.459 124.362 1.00 62.47 774 ASN A CA 1
ATOM 6218 C C . ASN A 1 774 ? -82.191 -21.164 125.212 1.00 62.47 774 ASN A C 1
ATOM 6220 O O . ASN A 1 774 ? -82.198 -22.389 125.336 1.00 62.47 774 ASN A O 1
ATOM 6224 N N . SER A 1 775 ? -81.262 -20.420 125.827 1.00 64.38 775 SER A N 1
ATOM 6225 C CA . SER A 1 775 ? -80.154 -20.970 126.633 1.00 64.38 775 SER A CA 1
ATOM 6226 C C . SER A 1 775 ? -80.599 -21.662 127.926 1.00 64.38 775 SER A C 1
ATOM 6228 O O . SER A 1 775 ? -79.844 -22.463 128.478 1.00 64.38 775 SER A O 1
ATOM 6230 N N . HIS A 1 776 ? -81.842 -21.440 128.368 1.00 60.62 776 HIS A N 1
ATOM 6231 C CA . HIS A 1 776 ? -82.469 -22.161 129.482 1.00 60.62 776 HIS A CA 1
ATOM 6232 C C . HIS A 1 776 ? -82.597 -23.680 129.254 1.00 60.62 776 HIS A C 1
ATOM 6234 O O . HIS A 1 776 ? -82.851 -24.409 130.203 1.00 60.62 776 HIS A O 1
ATOM 6240 N N . GLN A 1 777 ? -82.397 -24.179 128.028 1.00 63.66 777 GLN A N 1
ATOM 6241 C CA . GLN A 1 777 ? -82.318 -25.620 127.745 1.00 63.66 777 GLN A CA 1
ATOM 6242 C C . GLN A 1 777 ? -80.883 -26.183 127.843 1.00 63.66 777 GLN A C 1
ATOM 6244 O O . GLN A 1 777 ? -80.688 -27.398 127.833 1.00 63.66 777 GLN A O 1
ATOM 6249 N N . LEU A 1 778 ? -79.861 -25.326 127.976 1.00 73.75 778 LEU A N 1
ATOM 6250 C CA . LEU A 1 778 ? -78.444 -25.705 128.059 1.00 73.75 778 LEU A CA 1
ATOM 6251 C C . LEU A 1 778 ? -77.972 -25.865 129.511 1.00 73.75 778 LEU A C 1
ATOM 6253 O O . LEU A 1 778 ? -76.942 -25.317 129.911 1.00 73.75 778 LEU A O 1
ATOM 6257 N N . ASP A 1 779 ? -78.711 -26.639 130.304 1.00 81.81 779 ASP A N 1
ATOM 6258 C CA . ASP A 1 779 ? -78.331 -27.012 131.677 1.00 81.81 779 ASP A CA 1
ATOM 6259 C C . ASP A 1 779 ? -77.154 -27.997 131.730 1.00 81.81 779 ASP A C 1
ATOM 6261 O O . ASP A 1 779 ? -76.624 -28.299 132.801 1.00 81.81 779 ASP A O 1
ATOM 6265 N N . LYS A 1 780 ? -76.724 -28.502 130.570 1.00 85.50 780 LYS A N 1
ATOM 6266 C CA . LYS A 1 780 ? -75.553 -29.358 130.387 1.00 85.50 780 LYS A CA 1
ATOM 6267 C C . LYS A 1 780 ? -74.675 -28.797 129.273 1.00 85.50 780 LYS A C 1
ATOM 6269 O O . LYS A 1 780 ? -75.184 -28.358 128.245 1.00 85.50 780 LYS A O 1
ATOM 6274 N N . CYS A 1 781 ? -73.359 -28.836 129.467 1.00 86.06 781 CYS A N 1
ATOM 6275 C CA . CYS A 1 781 ? -72.393 -28.435 128.449 1.00 86.06 781 CYS A CA 1
ATOM 6276 C C . CYS A 1 781 ? -72.581 -29.293 127.180 1.00 86.06 781 CYS A C 1
ATOM 6278 O O . CYS A 1 781 ? -72.565 -30.520 127.303 1.00 86.06 781 CYS A O 1
ATOM 6280 N N . PRO A 1 782 ? -72.704 -28.707 125.971 1.00 85.81 782 PRO A N 1
ATOM 6281 C CA . PRO A 1 782 ? -72.896 -29.475 124.738 1.00 85.81 782 PRO A CA 1
ATOM 6282 C C . PRO A 1 782 ? -71.811 -30.532 124.477 1.00 85.81 782 PRO A C 1
ATOM 6284 O O . PRO A 1 782 ? -72.110 -31.597 123.943 1.00 85.81 782 PRO A O 1
ATOM 6287 N N . THR A 1 783 ? -70.566 -30.262 124.884 1.00 88.00 783 THR A N 1
ATOM 6288 C CA . THR A 1 783 ? -69.408 -31.127 124.609 1.00 88.00 783 THR A CA 1
ATOM 6289 C C . THR A 1 783 ? -69.280 -32.278 125.603 1.00 88.00 783 THR A C 1
ATOM 6291 O O . THR A 1 783 ? -69.305 -33.436 125.201 1.00 88.00 783 THR A O 1
ATOM 6294 N N . CYS A 1 784 ? -69.171 -31.991 126.905 1.00 89.25 784 CYS A N 1
ATOM 6295 C CA . CYS A 1 784 ? -68.939 -33.028 127.921 1.00 89.25 784 CYS A CA 1
ATOM 6296 C C . CYS A 1 784 ? -70.192 -33.451 128.702 1.00 89.25 784 CYS A C 1
ATOM 6298 O O . CYS A 1 784 ? -70.107 -34.326 129.557 1.00 89.25 784 CYS A O 1
ATOM 6300 N N . ARG A 1 785 ? -71.353 -32.829 128.452 1.00 88.62 785 ARG A N 1
ATOM 6301 C CA . ARG A 1 785 ? -72.650 -33.108 129.105 1.00 88.62 785 ARG A CA 1
ATOM 6302 C C . ARG A 1 785 ? -72.695 -32.896 130.631 1.00 88.62 785 ARG A C 1
ATOM 6304 O O . ARG A 1 785 ? -73.732 -33.155 131.242 1.00 88.62 785 ARG A O 1
ATOM 6311 N N . ASN A 1 786 ? -71.633 -32.361 131.240 1.00 87.88 786 ASN A N 1
ATOM 6312 C CA . ASN A 1 786 ? -71.616 -31.948 132.648 1.00 87.88 786 ASN A CA 1
ATOM 6313 C C . ASN A 1 786 ? -72.611 -30.809 132.901 1.00 87.88 786 ASN A C 1
ATOM 6315 O O . ASN A 1 786 ? -72.789 -29.945 132.040 1.00 87.88 786 ASN A O 1
ATOM 6319 N N . LYS A 1 787 ? -73.225 -30.786 134.092 1.00 86.62 787 LYS A N 1
ATOM 6320 C CA . LYS A 1 787 ? -74.175 -29.735 134.483 1.00 86.62 787 LYS A CA 1
ATOM 6321 C C . LYS A 1 787 ? -73.493 -28.361 134.476 1.00 86.62 787 LYS A C 1
ATOM 6323 O O . LYS A 1 787 ? -72.421 -28.204 135.058 1.00 86.62 787 LYS A O 1
ATOM 6328 N N . VAL A 1 788 ? -74.124 -27.382 133.834 1.00 88.25 788 VAL A N 1
ATOM 6329 C CA . VAL A 1 788 ? -73.649 -25.995 133.789 1.00 88.25 788 VAL A CA 1
ATOM 6330 C C . VAL A 1 788 ? -74.001 -25.317 135.109 1.00 88.25 788 VAL A C 1
ATOM 6332 O O . VAL A 1 788 ? -75.174 -25.168 135.442 1.00 88.25 788 VAL A O 1
ATOM 6335 N N . LEU A 1 789 ? -72.979 -24.915 135.863 1.00 86.38 789 LEU A N 1
ATOM 6336 C CA . LEU A 1 789 ? -73.120 -24.159 137.114 1.00 86.38 789 LEU A CA 1
ATOM 6337 C C . LEU A 1 789 ? -72.889 -22.655 136.915 1.00 86.38 789 LEU A C 1
ATOM 6339 O O . LEU A 1 789 ? -73.314 -21.850 137.735 1.00 86.38 789 LEU A O 1
ATOM 6343 N N . GLY A 1 790 ? -72.237 -22.272 135.817 1.00 84.19 790 GLY A N 1
ATOM 6344 C CA . GLY A 1 790 ? -72.010 -20.883 135.435 1.00 84.19 790 GLY A CA 1
ATOM 6345 C C . GLY A 1 790 ? -71.651 -20.768 133.956 1.00 84.19 790 GLY A C 1
ATOM 6346 O O . GLY A 1 790 ? -71.168 -21.725 133.348 1.00 84.19 790 GLY A O 1
ATOM 6347 N N . ARG A 1 791 ? -71.895 -19.594 133.375 1.00 88.69 791 ARG A N 1
ATOM 6348 C CA . ARG A 1 791 ? -71.555 -19.253 131.988 1.00 88.69 791 ARG A CA 1
ATOM 6349 C C . ARG A 1 791 ? -70.711 -17.986 132.025 1.00 88.69 791 ARG A C 1
ATOM 6351 O O . ARG A 1 791 ? -71.118 -17.017 132.658 1.00 88.69 791 ARG A O 1
ATOM 6358 N N . MET A 1 792 ? -69.546 -17.999 131.386 1.00 86.31 792 MET A N 1
ATOM 6359 C CA . MET A 1 792 ? -68.653 -16.841 131.318 1.00 86.31 792 MET A CA 1
ATOM 6360 C C . MET A 1 792 ? -68.460 -16.448 129.859 1.00 86.31 792 MET A C 1
ATOM 6362 O O . MET A 1 792 ? -68.028 -17.275 129.056 1.00 86.31 792 MET A O 1
ATOM 6366 N N . VAL A 1 793 ? -68.784 -15.200 129.515 1.00 86.38 793 VAL A N 1
ATOM 6367 C CA . VAL A 1 793 ? -68.456 -14.646 128.197 1.00 86.38 793 VAL A CA 1
ATOM 6368 C C . VAL A 1 793 ? -66.977 -14.276 128.198 1.00 86.38 793 VAL A C 1
ATOM 6370 O O . VAL A 1 793 ? -66.524 -13.541 129.072 1.00 86.38 793 VAL A O 1
ATOM 6373 N N . VAL A 1 794 ? -66.229 -14.801 127.234 1.00 81.31 794 VAL A N 1
ATOM 6374 C CA . VAL A 1 794 ? -64.839 -14.429 126.980 1.00 81.31 794 VAL A CA 1
ATOM 6375 C C . VAL A 1 794 ? -64.832 -13.447 125.822 1.00 81.31 794 VAL A C 1
ATOM 6377 O O . VAL A 1 794 ? -65.235 -13.772 124.704 1.00 81.31 794 VAL A O 1
ATOM 6380 N N . PHE A 1 795 ? -64.355 -12.244 126.111 1.00 74.81 795 PHE A N 1
ATOM 6381 C CA . PHE A 1 795 ? -64.011 -11.250 125.110 1.00 74.81 795 PHE A CA 1
ATOM 6382 C C . PHE A 1 795 ? -62.560 -11.519 124.693 1.00 74.81 795 PHE A C 1
ATOM 6384 O O . PHE A 1 795 ? -61.638 -11.220 125.452 1.00 74.81 795 PHE A O 1
ATOM 6391 N N . MET A 1 796 ? -62.396 -12.174 123.539 1.00 59.25 796 MET A N 1
ATOM 6392 C CA . MET A 1 796 ? -61.129 -12.273 122.799 1.00 59.25 796 MET A CA 1
ATOM 6393 C C . MET A 1 796 ? -61.037 -11.132 121.788 1.00 59.25 796 MET A C 1
ATOM 6395 O O . MET A 1 796 ? -62.109 -10.799 121.223 1.00 59.25 796 MET A O 1
#

Foldseek 3Di:
DEFPDKAFQPDADALEKEAAQVNQWIWGQHWFFKIWIAGDVCRVPIDIAGEDDADDQRVRWGFDYWYALHRFWIKTWTQRDPFQWIWIATWGQDVVNSYTYGDDPTAGLVDGDDPPQKDWDWAAEPQGIKTKIFGQQDDQQGKIWIWRPSLCVVPVDRFDIDIDGDHQEPDPDSPFGWDDWHDYLQWIWTDGQQAQKIKIARNDDDDDDVPPPHPRIYIDGADEDPVGDDGRNAWDWEWDDDPQWIWIWTAHPDDDAIWIWIARNVRSYIDTDDYYYPDADAHPSWYWDDHPQKIKIKHAHPDPPDPRRIMITIDRPVPPPPDPPPPDDDDDDDDDDDDDDDDDDDDDDDDDDDDDDDDDDDDDDDDDDDDDDDDDDDDDDDDDDDDDDDDDDDDDDDDDDDDDDDDDDDDDDDDDPPRPPVSSVSSPVVDDDDDLVVLLVVCVVVVQDPVLQVVLQCVVCPPDPDGDDDPDNVSSVVSSVVSVVVVVPPPPDDDDDDDDDDDDDDDDDDDDDDDDDDDDDDDDDYDDDDDDDDDDDDDDDDDDDDDDDDDDDDDPPVVVVVVVVVVVVVCVVVVVVVVVVVVVVVVVVVVVVVVVVVVVVVVVVVVVVVVVVVVVVVVVVVVVVVVVVVVVVVVVVVVVVVVVVVVVVVVVVVVVVVVVVVVVVVVVVVVVVVVVVVVVVVVVVVVVVVVVVVVVVVVVVVVVVVVVVVVVVVVVVVVVVVVVVVVVVVVVVVVVVVVVPQQAAPPPSPHHFFKAFPPVRDRHHHCCCCPNPPVVVPLADPPPRHGGPDIDGHDD

Sequence (796 aa):
MKDCCSFTGVSNLGQVFAVNHYGNYLLFAKAKQRFYYFHTDRLEEHCELELAGLSGIHENDAIFDVTFVDEINLLVVLRHELGDRLFFSRAHVDLKAKAVKIDDPLVDTKITVRSKGFKTCLIEDECGPVLLSFPIRIQEKSVIELVHVGSYFEYDEVPPLISIPIKNLKVNNAETIWCDPFISRNHLYFFSHFDNLMLTVKLDAAKGAAASDADLARVVRTKPNALGEPRYNQQHKQFLVFDDHLLVYLYRTSYQRPQMWKLKLGSLEWSQMPLSLSHHYPTSYVRFRRHLDSLYLHGDCERIGCSERSHLYKFDPSEEHSSTVEHKSSLATPKGSSSNLKKSGSLSSLFHLSIFSSSLSAAPEEPKPKSYVQSASKSSTPTRYMKYRKTRPSSVASTSTLSSLASSASLPSFKSYAATNWSRQMAFQGVEQHEVSEQIKKALDMGFKEEHIMAAFDANSGRSTEYQPFPSTNAMVDMLDRVQRMESGKDEKMRSSASFHNINHHGYSFNGKPSSSLVTRATSFNGDTPRRPLSMTAISIPTASVAPSNHVGNNAFQRMLSAFEREKKNIIDESKRSIEQIEMMLRESQDHSRLNADLVKEHDREICQLKAKLHDAQDKVKENESLQERIHHLYDKSDQKTEELRAKEQQMEALRADFQKQLQEKAIQCQELEGQLRQMEDNAKRFEEVRKRSDEYKEQSDALRRELERCNDIRNQLNEADSRVEEMKRERDEMRQRINNIPTCVICMEKAPKVVFMPCLHFVTCEACGNGANSHQLDKCPTCRNKVLGRMVVFM

pLDDT: mean 74.35, std 24.91, range [21.5, 97.62]

Radius of gyration: 65.83 Å; Cα contacts (8 Å, |Δi|>4): 947; chains: 1; bounding box: 156×99×272 Å

Mean predicted aligned error: 22.46 Å

Secondary structure (DSSP, 8-state):
-BEEEEES------S-EEE-TTSSEEEEEEETTEEEEEESS-TT-EEEEEEE---GGGTT-EEEEEEE-SSS-EEEEEE-TTT-EEEEEEEEEETTTTEEEE-SPPEEEEEE--SSSEEEEEEE-SSSEEEEEEESS--TT-EEEEEETTHHHHH------EEEE--S---S-TT--EEEEEEETTEEEEEESSSSEEEEEE---SSSS---TT-SEEEEEPBPBTTB---GGG-EEEEEEETTEEEEEEE-SSSS--EEEEEETTTTEEEEEP-B-SSPPP-EEEEEEEETTEEEEEEE---TT-SS-EEEEEE-SS-------------------------------------------------------------------------------------------------------HHHHHHHTTSPPPPHHHHHHHHHHTT--HHHHHHHHHHHHTT-SSPPPPSSHHHHHHHHHHHHHHHHTSS--------------------------------------------------------------S-HHHHHHHHHHHHHHHHHHHHHHHHHHHHHHHHHHHHHHHHHHHHHHHHHHHHHHHHHHHHHHHHHHHHHHHHHHHHHHHHHHHHHHHHHHHHHHHHHHHHHHHHHHHHHHHHHHHHHHHHHHHHHHHHHHHHHHHHHHHHHHHHHHHHHHHHHHHHHHHHHHHHHHHHHHHHHHHHHHHHHHHHHTSPPPTTTSSS---EEEETTTEEEE-HHHHHSGGGGG-SB-TTT-PBPSEEEE---

InterPro domains:
  IPR001841 Zinc finger, RING-type [PS50089] (745-785)
  IPR001841 Zinc finger, RING-type [SM00184] (745-784)
  IPR013083 Zinc finger, RING/FYVE/PHD-type [G3DSA:3.30.40.10] (719-796)

Organism: NCBI:txid289476

Solvent-accessible surface area (backbone atoms only — not comparable to full-atom values): 48833 Å² total; per-residue (Å²): 82,51,54,76,43,74,48,80,79,54,82,79,82,45,84,35,59,30,57,39,70,80,65,50,36,37,41,32,43,54,48,55,54,27,33,34,39,39,30,63,88,44,75,84,52,56,46,72,25,39,61,40,75,68,54,79,96,45,59,72,35,24,66,69,43,49,40,49,81,43,86,64,41,29,41,42,31,30,30,34,75,91,69,38,33,33,31,32,32,46,22,39,80,36,78,87,80,36,26,36,38,50,75,49,76,76,42,76,54,83,46,59,66,53,96,71,69,43,51,69,49,80,45,61,45,101,81,38,43,31,40,39,37,36,47,26,60,72,48,63,74,33,58,36,40,36,29,45,55,36,52,32,80,79,67,75,45,83,49,47,71,44,75,50,72,35,39,67,47,84,62,94,51,87,79,49,42,43,38,81,68,49,50,54,93,60,26,44,34,28,32,39,56,58,50,68,37,32,41,40,32,55,62,75,80,94,73,92,68,92,66,76,83,58,71,46,28,47,79,46,70,56,40,62,42,100,93,39,61,89,72,39,72,76,38,52,76,39,63,46,84,54,90,66,29,37,41,36,42,36,22,33,89,68,99,52,84,61,45,36,33,38,32,33,68,88,79,33,36,39,42,82,40,64,69,49,64,97,69,77,69,50,37,39,71,61,42,65,49,77,50,93,75,38,37,37,44,39,17,29,33,84,56,86,87,56,87,59,43,34,39,38,36,35,29,56,75,84,68,74,74,86,76,81,77,80,79,79,82,78,91,80,86,79,87,85,84,89,82,90,86,80,82,87,77,83,86,84,87,78,90,84,88,86,87,90,86,84,87,91,89,89,84,86,90,88,87,87,88,86,89,87,87,89,80,91,82,84,88,82,85,82,90,80,91,82,87,85,81,89,87,86,86,84,89,87,89,82,91,81,89,83,88,85,91,79,85,87,80,88,76,81,83,77,83,77,74,91,64,84,59,49,68,64,52,62,51,52,63,90,55,90,81,79,52,55,71,54,50,53,49,51,41,48,77,70,68,51,52,68,73,38,52,52,54,29,33,47,67,68,25,69,87,55,96,58,81,47,62,60,96,40,72,66,60,42,51,57,38,33,54,51,45,55,52,62,61,74,63,68,80,85,78,86,81,89,79,90,85,89,84,91,88,84,82,87,89,87,87,87,88,84,82,92,80,89,83,88,90,87,87,90,86,91,82,89,81,90,88,89,83,86,88,86,83,90,86,78,89,86,86,90,88,87,81,91,87,88,86,88,83,88,76,98,65,62,67,68,54,51,51,58,44,52,52,50,49,54,46,50,53,51,59,48,49,48,52,50,48,55,50,52,52,49,53,50,50,53,53,49,54,52,51,50,53,52,55,52,52,51,55,49,51,52,50,50,52,52,52,52,52,52,53,50,50,57,51,53,52,53,49,54,51,50,52,56,49,50,55,53,50,52,57,50,49,58,55,46,53,55,49,53,52,54,48,53,54,50,50,54,54,52,51,54,52,48,54,54,51,52,50,53,50,52,56,48,51,53,52,49,55,52,51,53,52,51,51,54,53,51,53,55,49,50,53,52,52,51,54,53,47,51,52,52,52,53,52,46,52,52,51,56,50,52,48,55,50,52,51,51,53,48,53,52,52,50,53,48,55,52,50,51,54,51,50,54,48,53,50,50,54,52,52,52,53,50,52,59,60,72,67,56,70,41,5,79,82,78,64,76,44,54,42,27,24,30,34,26,85,76,66,50,66,42,22,17,55,67,66,54,67,31,94,72,24,84,75,52,54,35,36,90,85,82,59,49,64,46,80,45,77,45,79,55,89,1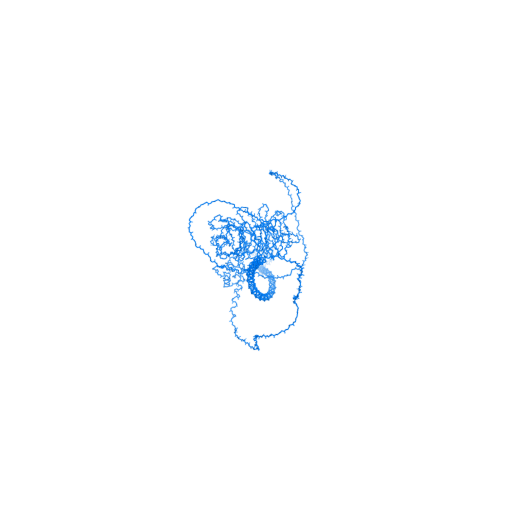27